Protein AF-0000000067241530 (afdb_homodimer)

Organism: Chlamydomonas reinhardtii (NCBI:txid3055)

Radius of gyration: 41.98 Å; Cα contacts (8 Å, |Δi|>4): 1497; chains: 2; bounding box: 168×109×134 Å

pLDDT: mean 71.39, std 29.96, range [14.21, 98.75]

Sequence (1250 aa):
MPCSRALPSFCCKQGKTLFQRSYKTLHGERAAIGRLWRCRLPACNALRKEDAQSPARTTSVATCQPAPSDGAPAAPPPLPSNDYLQSLEPAAASPASTAARDAQDVGRLVGVCVAVGGLALATELNKEWIGSHQELAMTAVFVAGYAGIIVEEGLGLSKAAVALILAAGLWSIRATAAGLEALDLEMASALGEVSAVIFFLLGAMTVVEVVDSHQGFKVITQSLRPASRTQLLLAVVGVTFVMSSVLDNLTTTIVMVALLNKLCPEPDTRRFLGAAVVVAANAGGAWTPIGDVTTTMLWIHGQISTAATMRDLVLPSALSVAVPVAAWALTAPEITSKEPLLLSSSPSSAPAASSSGQNAEAAAAGPGQGSSGSGSGSGSVPESGSGSGSGSGSGQEAAPPRSNLVLSVGLGSLLMVPVLRAWAGLPPHMGMLACLGFLWLVTDAIHFGEGDRRHLTVSQALKRVDSEAILFFTGVLLAVAALDKAGLLRELAAALSAALPRPELVAGVIGFASAVVDNVPLVAATMGMYDMATYPMDSDLWQLIAYCAGTGGSLLVIGSAAGVTLMGMDRSVSFGWYARRVTPWATAGYLAGLAAYVAQQQVMTAAAAAAGTTTAAEAAAVLVSMPCSRALPSFCCKQGKTLFQRSYKTLHGERAAIGRLWRCRLPACNALRKEDAQSPARTTSVATCQPAPSDGAPAAPPPLPSNDYLQSLEPAAASPASTAARDAQDVGRLVGVCVAVGGLALATELNKEWIGSHQELAMTAVFVAGYAGIIVEEGLGLSKAAVALILAAGLWSIRATAAGLEALDLEMASALGEVSAVIFFLLGAMTVVEVVDSHQGFKVITQSLRPASRTQLLLAVVGVTFVMSSVLDNLTTTIVMVALLNKLCPEPDTRRFLGAAVVVAANAGGAWTPIGDVTTTMLWIHGQISTAATMRDLVLPSALSVAVPVAAWALTAPEITSKEPLLLSSSPSSAPAASSSGQNAEAAAAGPGQGSSGSGSGSGSVPESGSGSGSGSGSGQEAAPPRSNLVLSVGLGSLLMVPVLRAWAGLPPHMGMLACLGFLWLVTDAIHFGEGDRRHLTVSQALKRVDSEAILFFTGVLLAVAALDKAGLLRELAAALSAALPRPELVAGVIGFASAVVDNVPLVAATMGMYDMATYPMDSDLWQLIAYCAGTGGSLLVIGSAAGVTLMGMDRSVSFGWYARRVTPWATAGYLAGLAAYVAQQQVMTAAAAAAGTTTAAEAAAVLVS

Foldseek 3Di:
DDDDDDDDDPDDDDDDDDDDDDDDDDDDDDDDDDDDDDDDDDDDDDDDDDDDDDDPPPPDPPPPPPDPPPPVPDDPPPPQDVVVVVVPPPDPDDPVVVVVVVVVVVVVVVVVCCVVVVVVVVCVVCLVVLLVPVLVQLVVLVVVLVVCLLCCVVVVDQLLVSLQVSLVVLLVSVCSNVPDVVSVVLLVVLLVLLVLLLLLQLLLLLLLLLLVLLVLCVVVLVVDDDFALLSNLCSLLVSLLQVLCLHELQSSLVSSLVSLVQWAVDQVSSLVSSLLSNLSNLLSLLQACNSYSLSVSCVLVQQAAGPLSNVLQVVLSVLLSVQLSVVCCPDPCSRVPPPGGDTPDPPPPPPPPPPPPPPPDDDDDDDDDDDDDDDDDDDDPPPPPPPPPPPPPPPPVPSDPVSNVSSCLSSVLSVCLSVCCVPVVDRSSVSSVVSSVVSQVVVCVVCPPVPPVPCSHSVVSSVVRPVSVSSSSSSLSSSLSSCLVVVNLLVVLVVLCVVPVDLLVVLQVLLLVLLSDPLSSSSSSVPSNDDCVVNPHSRPNSSSNSNSNSSSNSLWLNSYSSSVVSCVSRVVDDRVVCNPSPNVSSVVSSVSSSVVSVVVVVVVVVVCVVVVPQPPVNVVVVVVD/DCCPDDDDDDDDDDDDDDDDDDDDDDDDDDDDDDDDDDDDDDDDDDPDDDDDDDDDPPPDPPPPPDDPPPPPPPDPPPDPDPVVVVVPPPDPPDPVVVVVVVVVVVVVVVVVCCVVVVVVVVCVVCLVVLLVPVLVQLVVLVVVLVVCLLCCVVVVDQLLVSLQVSLVVLLVSVCSNVHDVVSVVLLVVLLVLLVLLLLLQLLLLLLLLLLVLLVLCVVVLVVDDDFALLSNLVSLLVSLLQVLCLHELQSSLVSSLVSLVQWAVDQVSSLVSSLLSNLSNLLSLLQACNSYSLSVSCVLVQQAAGPLSNVLQVVLSVLLSVQLSVVCCPPPCSRVPPPGGDTPDPPPPPPPPPPPPPPPPPDCPDDDDDDDDDDDDDDDPPPPPPPPPPPPPPPPVPSDPVSNVSSCLSSVLSVCLSVCCVPVVDRSSVSSVVSSVVSQVVVCVVCPPVPPPPCSHSVVSSVVRPVSVSSSSSSLSSSLSSCLVVVVLLVVLVVLCVVPVDLLVVLQVLLLVLLSDPLSSSSSSVPSNDDCVVNPHSRPNSSSNSNSNSSSNSLFLNSYSSSVVSCVSRVVDDRVVCNVSPNVSSVVSSVSSSVVSVVVVVVVVVVCVVVVPQPPVNVVVVVVD

Secondary structure (DSSP, 8-state):
---------------------------------------------------------------------------------HHHHHHTS-S---HHHHHHHHHHHHHHHHHHHHHHHHHHHHHHHTHHHHHHTHHHHHHHHHHHHHHHHHTHHHHT--HHHHHHHHHHHHHHHHHHHH-HHHHHHHHHHHHHHHHHHHHHHHHHHHHHHHHHHTTTTHHHHHT---SSHHHHHHHHHHHHHHHHTTS-HHHHHHHHHHHHHHH---HHHHHHHHHHHHHHHHHHHTTSSSSSHHHHHHHHTTS--HHHHHHHHHHHHHHHHHHHHHHHHHH-HHHH--S------S------------------------------------------------------HHHHHHHHHHHHHHHHHHHHHHHH---HHHHHHHHHHHHHHHHHHHTTT-STTGGGSHHHHHTTS-HHHHHHHHHHHHHHHHHHHTTHHHHHHHHHHHH--SHHHHHHHHHHHTTTS-HHHHHHHHHHHS-TTTS-TT-HHHHHHHHHHHHHTTSSGGGSHHHHHHHHH-TT--HHHHHHHTHHHHHHHHHHHHHHHHHHHHHHHHHHHHTT---HHHHHHHHH-/---------------------------------------------------------------------------------HHHHHHTS-S---HHHHHHHHHHHHHHHHHHHHHHHHHHHHHHHTHHHHHHTHHHHHHHHHHHHHHHHHTHHHHT--HHHHHHHHHHHHHHHHHHHH-HHHHHHHHHHHHHHHHHHHHHHHHHHHHHHHHHHTTTTHHHHHT---SSHHHHHHHHHHHHHHHHTTS-HHHHHHHHHHHHHHH---HHHHHHHHHHHHHHHHHHHHTSSSSSHHHHHHHHTTS--HHHHHHHHHHHHHHHHHHHHHHHHHH-HHHH--S------S------------------------------------------------------HHHHHHHHHHHHHHHHHHHHHHHH---HHHHHHHHHHHHHHHHHHHTTT-STTGGGSHHHHHTTS-HHHHHHHHHHHHHHHHHHHTTHHHHHHHHHHHH--SHHHHHHHHHHHTTTS-HHHHHHHHHHHS-TTTS-TT-HHHHHHHHHHHHHTTSSGGGSHHHHHHHHH-TT--HHHHHHHTHHHHHHHHHHHHHHHHHHHHHHHHHHHHTT---HHHHHHHHH-

Structure (mmCIF, N/CA/C/O backbone):
data_AF-0000000067241530-model_v1
#
loop_
_entity.id
_entity.type
_entity.pdbx_description
1 polymer 'Citrate transporter-like domain-containing protein'
#
loop_
_atom_site.group_PDB
_atom_site.id
_atom_site.type_symbol
_atom_site.label_atom_id
_atom_site.label_alt_id
_atom_site.label_comp_id
_atom_site.label_asym_id
_atom_site.label_entity_id
_atom_site.label_seq_id
_atom_site.pdbx_PDB_ins_code
_atom_site.Cartn_x
_atom_site.Cartn_y
_atom_site.Cartn_z
_atom_site.occupancy
_atom_site.B_iso_or_equiv
_atom_site.auth_seq_id
_atom_site.auth_comp_id
_atom_site.auth_asym_id
_atom_site.auth_atom_id
_atom_site.pdbx_PDB_model_num
ATOM 1 N N . MET A 1 1 ? -70.25 17.781 -0.449 1 16.45 1 MET A N 1
ATOM 2 C CA . MET A 1 1 ? -71.188 17.203 -1.443 1 16.45 1 MET A CA 1
ATOM 3 C C . MET A 1 1 ? -70.375 16.75 -2.682 1 16.45 1 MET A C 1
ATOM 5 O O . MET A 1 1 ? -69.25 17.125 -2.871 1 16.45 1 MET A O 1
ATOM 9 N N . PRO A 1 2 ? -71.062 16.641 -3.922 1 17.14 2 PRO A N 1
ATOM 10 C CA . PRO A 1 2 ? -71.25 15.578 -4.914 1 17.14 2 PRO A CA 1
ATOM 11 C C . PRO A 1 2 ? -70.125 15.531 -5.934 1 17.14 2 PRO A C 1
ATOM 13 O O . PRO A 1 2 ? -69.562 14.461 -6.227 1 17.14 2 PRO A O 1
ATOM 16 N N . CYS A 1 3 ? -70.062 16.469 -6.867 1 18.09 3 CYS A N 1
ATOM 17 C CA . CYS A 1 3 ? -70.312 16.203 -8.273 1 18.09 3 CYS A CA 1
ATOM 18 C C . CYS A 1 3 ? -69.125 15.602 -8.977 1 18.09 3 CYS A C 1
ATOM 20 O O . CYS A 1 3 ? -68 16.016 -8.742 1 18.09 3 CYS A O 1
ATOM 22 N N . SER A 1 4 ? -69.375 14.5 -9.727 1 18.06 4 SER A N 1
ATOM 23 C CA . SER A 1 4 ? -69 13.344 -10.555 1 18.06 4 SER A CA 1
ATOM 24 C C . SER A 1 4 ? -68.375 13.766 -11.867 1 18.06 4 SER A C 1
ATOM 26 O O . SER A 1 4 ? -69.062 14.07 -12.836 1 18.06 4 SER A O 1
ATOM 28 N N . ARG A 1 5 ? -67.5 14.664 -11.797 1 17.17 5 ARG A N 1
ATOM 29 C CA . ARG A 1 5 ? -67.25 15.258 -13.102 1 17.17 5 ARG A CA 1
ATOM 30 C C . ARG A 1 5 ? -67.125 14.18 -14.172 1 17.17 5 ARG A C 1
ATOM 32 O O . ARG A 1 5 ? -66.875 13.016 -13.867 1 17.17 5 ARG A O 1
ATOM 39 N N . ALA A 1 6 ? -66.938 14.562 -15.328 1 16.61 6 ALA A N 1
ATOM 40 C CA . ALA A 1 6 ? -67.25 14.383 -16.734 1 16.61 6 ALA A CA 1
ATOM 41 C C . ALA A 1 6 ? -66.562 13.18 -17.312 1 16.61 6 ALA A C 1
ATOM 43 O O . ALA A 1 6 ? -65.5 12.766 -16.797 1 16.61 6 ALA A O 1
ATOM 44 N N . LEU A 1 7 ? -66.812 12.758 -18.625 1 16.59 7 LEU A N 1
ATOM 45 C CA . LEU A 1 7 ? -67.312 11.648 -19.422 1 16.59 7 LEU A CA 1
ATOM 46 C C . LEU A 1 7 ? -66.188 10.82 -20 1 16.59 7 LEU A C 1
ATOM 48 O O . LEU A 1 7 ? -66.188 9.594 -19.875 1 16.59 7 LEU A O 1
ATOM 52 N N . PRO A 1 8 ? -65.375 11.219 -21.141 1 17.52 8 PRO A N 1
ATOM 53 C CA . PRO A 1 8 ? -65.75 10.648 -22.438 1 17.52 8 PRO A CA 1
ATOM 54 C C . PRO A 1 8 ? -64.938 9.367 -22.75 1 17.52 8 PRO A C 1
ATOM 56 O O . PRO A 1 8 ? -63.844 9.156 -22.219 1 17.52 8 PRO A O 1
ATOM 59 N N . SER A 1 9 ? -65.625 8.203 -23.203 1 16.98 9 SER A N 1
ATOM 60 C CA . SER A 1 9 ? -65.625 6.812 -23.641 1 16.98 9 SER A CA 1
ATOM 61 C C . SER A 1 9 ? -64.875 6.613 -24.938 1 16.98 9 SER A C 1
ATOM 63 O O . SER A 1 9 ? -65.438 6.758 -26.016 1 16.98 9 SER A O 1
ATOM 65 N N . PHE A 1 10 ? -63.719 7.168 -25.109 1 16.59 10 PHE A N 1
ATOM 66 C CA . PHE A 1 10 ? -63.25 7.027 -26.484 1 16.59 10 PHE A CA 1
ATOM 67 C C . PHE A 1 10 ? -63.312 5.574 -26.938 1 16.59 10 PHE A C 1
ATOM 69 O O . PHE A 1 10 ? -62.781 4.688 -26.281 1 16.59 10 PHE A O 1
ATOM 76 N N . CYS A 1 11 ? -64.25 4.918 -27.766 1 15.41 11 CYS A N 1
ATOM 77 C CA . CYS A 1 11 ? -64.938 3.848 -28.5 1 15.41 11 CYS A CA 1
ATOM 78 C C . CYS A 1 11 ? -63.938 3.064 -29.359 1 15.41 11 CYS A C 1
ATOM 80 O O . CYS A 1 11 ? -63.906 1.835 -29.297 1 15.41 11 CYS A O 1
ATOM 82 N N . CYS A 1 12 ? -63.875 3.352 -30.625 1 15.17 12 CYS A N 1
ATOM 83 C CA . CYS A 1 12 ? -64.25 2.336 -31.609 1 15.17 12 CYS A CA 1
ATOM 84 C C . CYS A 1 12 ? -63.281 1.152 -31.547 1 15.17 12 CYS A C 1
ATOM 86 O O . CYS A 1 12 ? -62.188 1.263 -30.969 1 15.17 12 CYS A O 1
ATOM 88 N N . LYS A 1 13 ? -63.438 -0.041 -32.469 1 14.82 13 LYS A N 1
ATOM 89 C CA . LYS A 1 13 ? -63.875 -1.197 -33.25 1 14.82 13 LYS A CA 1
ATOM 90 C C . LYS A 1 13 ? -62.688 -1.856 -33.969 1 14.82 13 LYS A C 1
ATOM 92 O O . LYS A 1 13 ? -62.469 -3.064 -33.844 1 14.82 13 LYS A O 1
ATOM 97 N N . GLN A 1 14 ? -62.594 -1.736 -35.438 1 14.38 14 GLN A N 1
ATOM 98 C CA . GLN A 1 14 ? -62.75 -2.742 -36.5 1 14.38 14 GLN A CA 1
ATOM 99 C C . GLN A 1 14 ? -61.406 -3.359 -36.875 1 14.38 14 GLN A C 1
ATOM 101 O O . GLN A 1 14 ? -61.344 -4.535 -37.25 1 14.38 14 GLN A O 1
ATOM 106 N N . GLY A 1 15 ? -60.375 -2.637 -37.125 1 14.29 15 GLY A N 1
ATOM 107 C CA . GLY A 1 15 ? -60 -2.895 -38.5 1 14.29 15 GLY A CA 1
ATOM 108 C C . GLY A 1 15 ? -59.719 -4.359 -38.781 1 14.29 15 GLY A C 1
ATOM 109 O O . GLY A 1 15 ? -59.562 -5.156 -37.844 1 14.29 15 GLY A O 1
ATOM 110 N N . LYS A 1 16 ? -59.062 -4.551 -39.969 1 15.42 16 LYS A N 1
ATOM 111 C CA . LYS A 1 16 ? -58.938 -5.156 -41.281 1 15.42 16 LYS A CA 1
ATOM 112 C C . LYS A 1 16 ? -58.312 -6.535 -41.219 1 15.42 16 LYS A C 1
ATOM 114 O O . LYS A 1 16 ? -57.5 -6.797 -40.312 1 15.42 16 LYS A O 1
ATOM 119 N N . THR A 1 17 ? -58.656 -7.453 -42.219 1 14.93 17 THR A N 1
ATOM 120 C CA . THR A 1 17 ? -58.812 -8.773 -42.812 1 14.93 17 THR A CA 1
ATOM 121 C C . THR A 1 17 ? -57.469 -9.469 -42.969 1 14.93 17 THR A C 1
ATOM 123 O O . THR A 1 17 ? -57.281 -10.594 -42.5 1 14.93 17 THR A O 1
ATOM 126 N N . LEU A 1 18 ? -56.938 -9.547 -44.312 1 14.52 18 LEU A N 1
ATOM 127 C CA . LEU A 1 18 ? -57.031 -10.625 -45.281 1 14.52 18 LEU A CA 1
ATOM 128 C C . LEU A 1 18 ? -55.75 -11.438 -45.312 1 14.52 18 LEU A C 1
ATOM 130 O O . LEU A 1 18 ? -55.781 -12.664 -45.438 1 14.52 18 LEU A O 1
ATOM 134 N N . PHE A 1 19 ? -54.562 -10.773 -45.688 1 15.3 19 PHE A N 1
ATOM 135 C CA . PHE A 1 19 ? -53.969 -11.438 -46.844 1 15.3 19 PHE A CA 1
ATOM 136 C C . PHE A 1 19 ? -53.688 -12.906 -46.531 1 15.3 19 PHE A C 1
ATOM 138 O O . PHE A 1 19 ? -53.281 -13.242 -45.406 1 15.3 19 PHE A O 1
ATOM 145 N N . GLN A 1 20 ? -53.938 -13.859 -47.5 1 14.7 20 GLN A N 1
ATOM 146 C CA . GLN A 1 20 ? -54.125 -15.109 -48.25 1 14.7 20 GLN A CA 1
ATOM 147 C C . GLN A 1 20 ? -52.906 -16 -48.156 1 14.7 20 GLN A C 1
ATOM 149 O O . GLN A 1 20 ? -51.812 -15.531 -47.812 1 14.7 20 GLN A O 1
ATOM 154 N N . ARG A 1 21 ? -52.812 -17.062 -49.125 1 15.27 21 ARG A N 1
ATOM 155 C CA . ARG A 1 21 ? -52.781 -18.516 -49.312 1 15.27 21 ARG A CA 1
ATOM 156 C C . ARG A 1 21 ? -51.344 -19.031 -49.406 1 15.27 21 ARG A C 1
ATOM 158 O O . ARG A 1 21 ? -50.969 -19.969 -48.719 1 15.27 21 ARG A O 1
ATOM 165 N N . SER A 1 22 ? -50.688 -18.781 -50.625 1 14.79 22 SER A N 1
ATOM 166 C CA . SER A 1 22 ? -50.5 -19.812 -51.656 1 14.79 22 SER A CA 1
ATOM 167 C C . SER A 1 22 ? -49.344 -20.734 -51.312 1 14.79 22 SER A C 1
ATOM 169 O O . SER A 1 22 ? -48.406 -20.344 -50.594 1 14.79 22 SER A O 1
ATOM 171 N N . TYR A 1 23 ? -49.25 -22.047 -52.031 1 14.21 23 TYR A N 1
ATOM 172 C CA . TYR A 1 23 ? -48.938 -23.469 -52.125 1 14.21 23 TYR A CA 1
ATOM 173 C C . TYR A 1 23 ? -47.469 -23.688 -52.438 1 14.21 23 TYR A C 1
ATOM 175 O O . TYR A 1 23 ? -46.875 -24.703 -52.062 1 14.21 23 TYR A O 1
ATOM 183 N N . LYS A 1 24 ? -46.781 -22.875 -53.344 1 15.47 24 LYS A N 1
ATOM 184 C CA . LYS A 1 24 ? -46.312 -23.641 -54.469 1 15.47 24 LYS A CA 1
ATOM 185 C C . LYS A 1 24 ? -45.406 -24.797 -54.031 1 15.47 24 LYS A C 1
ATOM 187 O O . LYS A 1 24 ? -44.594 -24.641 -53.125 1 15.47 24 LYS A O 1
ATOM 192 N N . THR A 1 25 ? -45.312 -26.125 -54.781 1 14.66 25 THR A N 1
ATOM 193 C CA . THR A 1 25 ? -45.125 -27.562 -54.938 1 14.66 25 THR A CA 1
ATOM 194 C C . THR A 1 25 ? -43.625 -27.875 -55.031 1 14.66 25 THR A C 1
ATOM 196 O O . THR A 1 25 ? -43.125 -28.797 -54.406 1 14.66 25 THR A O 1
ATOM 199 N N . LEU A 1 26 ? -42.906 -27.562 -56.219 1 15.32 26 LEU A N 1
ATOM 200 C CA . LEU A 1 26 ? -42.531 -28.719 -57.062 1 15.32 26 LEU A CA 1
ATOM 201 C C . LEU A 1 26 ? -41.438 -29.531 -56.406 1 15.32 26 LEU A C 1
ATOM 203 O O . LEU A 1 26 ? -40.719 -29.031 -55.531 1 15.32 26 LEU A O 1
ATOM 207 N N . HIS A 1 27 ? -40.75 -30.641 -57.281 1 15.31 27 HIS A N 1
ATOM 208 C CA . HIS A 1 27 ? -40.375 -32 -57.594 1 15.31 27 HIS A CA 1
ATOM 209 C C . HIS A 1 27 ? -38.906 -32.281 -57.312 1 15.31 27 HIS A C 1
ATOM 211 O O . HIS A 1 27 ? -38.562 -33.188 -56.562 1 15.31 27 HIS A O 1
ATOM 217 N N . GLY A 1 28 ? -38 -32.5 -58.469 1 14.88 28 GLY A N 1
ATOM 218 C CA . GLY A 1 28 ? -37.469 -33.812 -58.938 1 14.88 28 GLY A CA 1
ATOM 219 C C . GLY A 1 28 ? -36.188 -34.188 -58.25 1 14.88 28 GLY A C 1
ATOM 220 O O . GLY A 1 28 ? -36.188 -34.969 -57.281 1 14.88 28 GLY A O 1
ATOM 221 N N . GLU A 1 29 ? -34.938 -34.344 -59.156 1 16.02 29 GLU A N 1
ATOM 222 C CA . GLU A 1 29 ? -34.188 -35.438 -59.75 1 16.02 29 GLU A CA 1
ATOM 223 C C . GLU A 1 29 ? -32.906 -35.719 -58.969 1 16.02 29 GLU A C 1
ATOM 225 O O . GLU A 1 29 ? -32.438 -34.875 -58.219 1 16.02 29 GLU A O 1
ATOM 230 N N . ARG A 1 30 ? -32.062 -36.906 -59.5 1 15.97 30 ARG A N 1
ATOM 231 C CA . ARG A 1 30 ? -31.297 -38.125 -59.281 1 15.97 30 ARG A CA 1
ATOM 232 C C . ARG A 1 30 ? -29.844 -37.844 -58.969 1 15.97 30 ARG A C 1
ATOM 234 O O . ARG A 1 30 ? -29.297 -38.312 -57.969 1 15.97 30 ARG A O 1
ATOM 241 N N . ALA A 1 31 ? -28.906 -37.594 -60.094 1 15.23 31 ALA A N 1
ATOM 242 C CA . ALA A 1 31 ? -28 -38.594 -60.656 1 15.23 31 ALA A CA 1
ATOM 243 C C . ALA A 1 31 ? -26.672 -38.625 -59.906 1 15.23 31 ALA A C 1
ATOM 245 O O . ALA A 1 31 ? -26.391 -37.75 -59.094 1 15.23 31 ALA A O 1
ATOM 246 N N . ALA A 1 32 ? -25.453 -38.938 -60.781 1 14.41 32 ALA A N 1
ATOM 247 C CA . ALA A 1 32 ? -24.469 -39.938 -61.125 1 14.41 32 ALA A CA 1
ATOM 248 C C . ALA A 1 32 ? -23.078 -39.562 -60.625 1 14.41 32 ALA A C 1
ATOM 250 O O . ALA A 1 32 ? -22.172 -40.406 -60.562 1 14.41 32 ALA A O 1
ATOM 2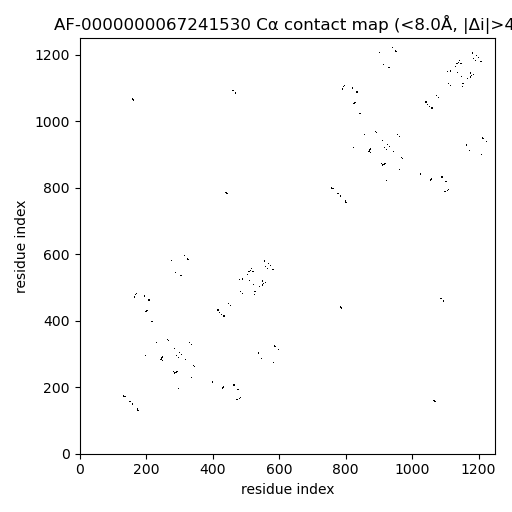51 N N . ILE A 1 33 ? -22.656 -38.375 -60.219 1 15.43 33 ILE A N 1
ATOM 252 C CA . ILE A 1 33 ? -21.375 -38.188 -60.875 1 15.43 33 ILE A CA 1
ATOM 253 C C . ILE A 1 33 ? -20.359 -39.188 -60.312 1 15.43 33 ILE A C 1
ATOM 255 O O . ILE A 1 33 ? -20.109 -39.219 -59.125 1 15.43 33 ILE A O 1
ATOM 259 N N . GLY A 1 34 ? -19.766 -40.156 -61.219 1 15.05 34 GLY A N 1
ATOM 260 C CA . GLY A 1 34 ? -18.984 -41.375 -61.469 1 15.05 34 GLY A CA 1
ATOM 261 C C . GLY A 1 34 ? -17.609 -41.312 -60.844 1 15.05 34 GLY A C 1
ATOM 262 O O . GLY A 1 34 ? -17.25 -42.219 -60.062 1 15.05 34 GLY A O 1
ATOM 263 N N . ARG A 1 35 ? -16.438 -41.188 -61.781 1 14.96 35 ARG A N 1
ATOM 264 C CA . ARG A 1 35 ? -15.477 -42.125 -62.312 1 14.96 35 ARG A CA 1
ATOM 265 C C . ARG A 1 35 ? -14.203 -42.156 -61.469 1 14.96 35 ARG A C 1
ATOM 267 O O . ARG A 1 35 ? -13.977 -41.281 -60.656 1 14.96 35 ARG A O 1
ATOM 274 N N . LEU A 1 36 ? -12.852 -42.438 -62.281 1 14.59 36 LEU A N 1
ATOM 275 C CA . LEU A 1 36 ? -11.875 -43.469 -62.594 1 14.59 36 LEU A CA 1
ATOM 276 C C . LEU A 1 36 ? -10.531 -43.188 -61.969 1 14.59 36 LEU A C 1
ATOM 278 O O . LEU A 1 36 ? -9.938 -44.031 -61.312 1 14.59 36 LEU A O 1
ATOM 282 N N . TRP A 1 37 ? -9.461 -42.219 -62.531 1 14.73 37 TRP A N 1
ATOM 283 C CA . TRP A 1 37 ? -8.312 -42.812 -63.219 1 14.73 37 TRP A CA 1
ATOM 284 C C . TRP A 1 37 ? -7.199 -43.156 -62.219 1 14.73 37 TRP A C 1
ATOM 286 O O . TRP A 1 37 ? -7.125 -42.562 -61.156 1 14.73 37 TRP A O 1
ATOM 296 N N . ARG A 1 38 ? -5.871 -43.938 -62.719 1 14.91 38 ARG A N 1
ATOM 297 C CA . ARG A 1 38 ? -4.91 -45.031 -62.719 1 14.91 38 ARG A CA 1
ATOM 298 C C . ARG A 1 38 ? -3.545 -44.562 -62.25 1 14.91 38 ARG A C 1
ATOM 300 O O . ARG A 1 38 ? -2.729 -45.375 -61.781 1 14.91 38 ARG A O 1
ATOM 307 N N . CYS A 1 39 ? -2.967 -43.312 -62.25 1 14.59 39 CYS A N 1
ATOM 308 C CA . CYS A 1 39 ? -1.658 -43.344 -62.906 1 14.59 39 CYS A CA 1
ATOM 309 C C . CYS A 1 39 ? -0.667 -44.156 -62.062 1 14.59 39 CYS A C 1
ATOM 311 O O . CYS A 1 39 ? -0.781 -44.219 -60.844 1 14.59 39 CYS A O 1
ATOM 313 N N . ARG A 1 40 ? 0.639 -44.562 -62.781 1 14.93 40 ARG A N 1
ATOM 314 C CA . ARG A 1 40 ? 1.681 -45.531 -63.156 1 14.93 40 ARG A CA 1
ATOM 315 C C . ARG A 1 40 ? 2.846 -45.469 -62.156 1 14.93 40 ARG A C 1
ATOM 317 O O . ARG A 1 40 ? 3.066 -44.438 -61.5 1 14.93 40 ARG A O 1
ATOM 324 N N . LEU A 1 41 ? 3.869 -46.5 -62.312 1 14.91 41 LEU A N 1
ATOM 325 C CA . LEU A 1 41 ? 4.758 -47.531 -61.781 1 14.91 41 LEU A CA 1
ATOM 326 C C . LEU A 1 41 ? 6.191 -47.031 -61.719 1 14.91 41 LEU A C 1
ATOM 328 O O . LEU A 1 41 ? 6.934 -47.406 -60.812 1 14.91 41 LEU A O 1
ATOM 332 N N . PRO A 1 42 ? 6.93 -46.156 -62.594 1 15.3 42 PRO A N 1
ATOM 333 C CA . PRO A 1 42 ? 8.086 -46.844 -63.188 1 15.3 42 PRO A CA 1
ATOM 334 C C . PRO A 1 42 ? 9.219 -47.062 -62.188 1 15.3 42 PRO A C 1
ATOM 336 O O . PRO A 1 42 ? 9.258 -46.406 -61.125 1 15.3 42 PRO A O 1
ATOM 339 N N . ALA A 1 43 ? 10.57 -47.562 -62.75 1 15.53 43 ALA A N 1
ATOM 340 C CA . ALA A 1 43 ? 11.57 -48.625 -62.812 1 15.53 43 ALA A CA 1
ATOM 341 C C . ALA A 1 43 ? 12.852 -48.25 -62.094 1 15.53 43 ALA A C 1
ATOM 343 O O . ALA A 1 43 ? 13.328 -48.969 -61.219 1 15.53 43 ALA A O 1
ATOM 344 N N . CYS A 1 44 ? 14.141 -48.094 -62.844 1 14.69 44 CYS A N 1
ATOM 345 C CA . CYS A 1 44 ? 15.258 -49 -63.062 1 14.69 44 CYS A CA 1
ATOM 346 C C . CYS A 1 44 ? 16.469 -48.594 -62.219 1 14.69 44 CYS A C 1
ATOM 348 O O . CYS A 1 44 ? 17.047 -49.406 -61.5 1 14.69 44 CYS A O 1
ATOM 350 N N . ASN A 1 45 ? 17.547 -47.75 -62.781 1 14.96 45 ASN A N 1
ATOM 351 C CA . ASN A 1 45 ? 18.812 -48.281 -63.281 1 14.96 45 ASN A CA 1
ATOM 352 C C . ASN A 1 45 ? 19.906 -48.219 -62.219 1 14.96 45 ASN A C 1
ATOM 354 O O . ASN A 1 45 ? 19.781 -47.469 -61.25 1 14.96 45 ASN A O 1
ATOM 358 N N . ALA A 1 46 ? 21.406 -48.406 -62.594 1 15.94 46 ALA A N 1
ATOM 359 C CA . ALA A 1 46 ? 22.531 -49.344 -62.5 1 15.94 46 ALA A CA 1
ATOM 360 C C . ALA A 1 46 ? 23.641 -48.75 -61.594 1 15.94 46 ALA A C 1
ATOM 362 O O . ALA A 1 46 ? 24.109 -49.438 -60.688 1 15.94 46 ALA A O 1
ATOM 363 N N . LEU A 1 47 ? 24.688 -47.844 -62.094 1 15.59 47 LEU A N 1
ATOM 364 C CA . LEU A 1 47 ? 26.062 -48.281 -62.344 1 15.59 47 LEU A CA 1
ATOM 365 C C . LEU A 1 47 ? 26.938 -48.094 -61.125 1 15.59 47 LEU A C 1
ATOM 367 O O . LEU A 1 47 ? 26.625 -47.25 -60.281 1 15.59 47 LEU A O 1
ATOM 371 N N . ARG A 1 48 ? 28.5 -48.312 -61.125 1 14.86 48 ARG A N 1
ATOM 372 C CA . ARG A 1 48 ? 29.594 -49.188 -60.625 1 14.86 48 ARG A CA 1
ATOM 373 C C . ARG A 1 48 ? 30.547 -48.406 -59.75 1 14.86 48 ARG A C 1
ATOM 375 O O . ARG A 1 48 ? 30.969 -48.906 -58.688 1 14.86 48 ARG A O 1
ATOM 382 N N . LYS A 1 49 ? 31.203 -47.188 -60.188 1 15.55 49 LYS A N 1
ATOM 383 C CA . LYS A 1 49 ? 32.656 -47.312 -60.281 1 15.55 49 LYS A CA 1
ATOM 384 C C . LYS A 1 49 ? 33.312 -47.344 -58.906 1 15.55 49 LYS A C 1
ATOM 386 O O . LYS A 1 49 ? 32.719 -46.906 -57.906 1 15.55 49 LYS A O 1
ATOM 391 N N . GLU A 1 50 ? 34.625 -46.656 -58.75 1 15.94 50 GLU A N 1
ATOM 392 C CA . GLU A 1 50 ? 36 -47.062 -58.5 1 15.94 50 GLU A CA 1
ATOM 393 C C . GLU A 1 50 ? 36.438 -46.719 -57.062 1 15.94 50 GLU A C 1
ATOM 395 O O . GLU A 1 50 ? 35.906 -45.812 -56.469 1 15.94 50 GLU A O 1
ATOM 400 N N . ASP A 1 51 ? 37.656 -47.25 -56.469 1 15.5 51 ASP A N 1
ATOM 401 C CA . ASP A 1 51 ? 38.312 -47.906 -55.344 1 15.5 51 ASP A CA 1
ATOM 402 C C . ASP A 1 51 ? 39.125 -46.938 -54.5 1 15.5 51 ASP A C 1
ATOM 404 O O . ASP A 1 51 ? 39.312 -47.156 -53.312 1 15.5 51 ASP A O 1
ATOM 408 N N . ALA A 1 52 ? 39.812 -45.875 -55.062 1 16.48 52 ALA A N 1
ATOM 409 C CA . ALA A 1 52 ? 41.25 -45.844 -54.812 1 16.48 52 ALA A CA 1
ATOM 410 C C . ALA A 1 52 ? 41.531 -45.562 -53.344 1 16.48 52 ALA A C 1
ATOM 412 O O . ALA A 1 52 ? 40.688 -45 -52.625 1 16.48 52 ALA A O 1
ATOM 413 N N . GLN A 1 53 ? 42.938 -45.281 -52.875 1 17.17 53 GLN A N 1
ATOM 414 C CA . GLN A 1 53 ? 44.031 -45.719 -52.031 1 17.17 53 GLN A CA 1
ATOM 415 C C . GLN A 1 53 ? 44.188 -44.812 -50.812 1 17.17 53 GLN A C 1
ATOM 417 O O . GLN A 1 53 ? 43.938 -43.594 -50.906 1 17.17 53 GLN A O 1
ATOM 422 N N . SER A 1 54 ? 44.438 -45.312 -49.5 1 17.61 54 SER A N 1
ATOM 423 C CA . SER A 1 54 ? 44.25 -45.062 -48.062 1 17.61 54 SER A CA 1
ATOM 424 C C . SER A 1 54 ? 45.438 -44.281 -47.5 1 17.61 54 SER A C 1
ATOM 426 O O . SER A 1 54 ? 45.469 -44 -46.281 1 17.61 54 SER A O 1
ATOM 428 N N . PRO A 1 55 ? 46.312 -43.5 -48.281 1 19.53 55 PRO A N 1
ATOM 429 C CA . PRO A 1 55 ? 47.594 -43.594 -47.562 1 19.53 55 PRO A CA 1
ATOM 430 C C . PRO A 1 55 ? 47.562 -42.844 -46.219 1 19.53 55 PRO A C 1
ATOM 432 O O . PRO A 1 55 ? 46.781 -41.906 -46.062 1 19.53 55 PRO A O 1
ATOM 435 N N . ALA A 1 56 ? 48.219 -43.375 -45.094 1 18.97 56 ALA A N 1
ATOM 436 C CA . ALA A 1 56 ? 48.188 -43.281 -43.625 1 18.97 56 ALA A CA 1
ATOM 437 C C . ALA A 1 56 ? 49.062 -42.156 -43.156 1 18.97 56 ALA A C 1
ATOM 439 O O . ALA A 1 56 ? 49.281 -42 -41.938 1 18.97 56 ALA A O 1
ATOM 440 N N . ARG A 1 57 ? 49.25 -41 -43.938 1 18.38 57 ARG A N 1
ATOM 441 C CA . ARG A 1 57 ? 50.438 -40.281 -43.562 1 18.38 57 ARG A CA 1
ATOM 442 C C . ARG A 1 57 ? 50.375 -39.781 -42.125 1 18.38 57 ARG A C 1
ATOM 444 O O . ARG A 1 57 ? 49.312 -39.344 -41.656 1 18.38 57 ARG A O 1
ATOM 451 N N . THR A 1 58 ? 51.344 -40.156 -41.25 1 19.8 58 THR A N 1
ATOM 452 C CA . THR A 1 58 ? 51.719 -40.219 -39.844 1 19.8 58 THR A CA 1
ATOM 453 C C . THR A 1 58 ? 51.969 -38.844 -39.281 1 19.8 58 THR A C 1
ATOM 455 O O . THR A 1 58 ? 52.312 -38.688 -38.094 1 19.8 58 THR A O 1
ATOM 458 N N . THR A 1 59 ? 51.344 -37.75 -39.781 1 18.84 59 THR A N 1
ATOM 459 C CA . THR A 1 59 ? 52.031 -36.5 -39.562 1 18.84 59 THR A CA 1
ATOM 460 C C . THR A 1 59 ? 52.094 -36.156 -38.094 1 18.84 59 THR A C 1
ATOM 462 O O . THR A 1 59 ? 51.125 -36.344 -37.344 1 18.84 59 THR A O 1
ATOM 465 N N . SER A 1 60 ? 53.344 -36 -37.5 1 21.05 60 SER A N 1
ATOM 466 C CA . SER A 1 60 ? 54.031 -35.812 -36.219 1 21.05 60 SER A CA 1
ATOM 467 C C . SER A 1 60 ? 53.625 -34.5 -35.562 1 21.05 60 SER A C 1
ATOM 469 O O . SER A 1 60 ? 53.719 -33.438 -36.156 1 21.05 60 SER A O 1
ATOM 471 N N . VAL A 1 61 ? 52.531 -34.438 -34.812 1 19.64 61 VAL A N 1
ATOM 472 C CA . VAL A 1 61 ? 51.844 -33.281 -34.281 1 19.64 61 VAL A CA 1
ATOM 473 C C . VAL A 1 61 ? 52.719 -32.594 -33.219 1 19.64 61 VAL A C 1
ATOM 475 O O . VAL A 1 61 ? 53 -33.188 -32.188 1 19.64 61 VAL A O 1
ATOM 478 N N . ALA A 1 62 ? 53.75 -31.859 -33.719 1 20.69 62 ALA A N 1
ATOM 479 C CA . ALA A 1 62 ? 54.688 -31.141 -32.875 1 20.69 62 ALA A CA 1
ATOM 480 C C . ALA A 1 62 ? 53.969 -30.328 -31.797 1 20.69 62 ALA A C 1
ATOM 482 O O . ALA A 1 62 ? 52.969 -29.656 -32.094 1 20.69 62 ALA A O 1
ATOM 483 N N . THR A 1 63 ? 54.094 -30.688 -30.516 1 21.12 63 THR A N 1
ATOM 484 C CA . THR A 1 63 ? 53.5 -30.328 -29.234 1 21.12 63 THR A CA 1
ATOM 485 C C . THR A 1 63 ? 53.812 -28.859 -28.891 1 21.12 63 THR A C 1
ATOM 487 O O . THR A 1 63 ? 54.938 -28.516 -28.594 1 21.12 63 THR A O 1
ATOM 490 N N . CYS A 1 64 ? 53.531 -27.906 -29.812 1 20.53 64 CYS A N 1
ATOM 491 C CA . CYS A 1 64 ? 54.031 -26.547 -29.594 1 20.53 64 CYS A CA 1
ATOM 492 C C . CYS A 1 64 ? 53.531 -26.016 -28.25 1 20.53 64 CYS A C 1
ATOM 494 O O . CYS A 1 64 ? 52.344 -26.031 -27.953 1 20.53 64 CYS A O 1
ATOM 496 N N . GLN A 1 65 ? 54.438 -25.984 -27.25 1 23.48 65 GLN A N 1
ATOM 497 C CA . GLN A 1 65 ? 54.312 -25.625 -25.844 1 23.48 65 GLN A CA 1
ATOM 498 C C . GLN A 1 65 ? 53.875 -24.172 -25.703 1 23.48 65 GLN A C 1
ATOM 500 O O . GLN A 1 65 ? 54.562 -23.25 -26.141 1 23.48 65 GLN A O 1
ATOM 505 N N . PRO A 1 66 ? 52.625 -23.844 -25.969 1 22.86 66 PRO A N 1
ATOM 506 C CA . PRO A 1 66 ? 52.312 -22.406 -26.094 1 22.86 66 PRO A CA 1
ATOM 507 C C . PRO A 1 66 ? 52.719 -21.609 -24.859 1 22.86 66 PRO A C 1
ATOM 509 O O . PRO A 1 66 ? 52.812 -22.156 -23.766 1 22.86 66 PRO A O 1
ATOM 512 N N . ALA A 1 67 ? 53.469 -20.531 -25.031 1 24.75 67 ALA A N 1
ATOM 513 C CA . ALA A 1 67 ? 54.125 -19.531 -24.188 1 24.75 67 ALA A CA 1
ATOM 514 C C . ALA A 1 67 ? 53.156 -18.906 -23.203 1 24.75 67 ALA A C 1
ATOM 516 O O . ALA A 1 67 ? 52 -18.688 -23.531 1 24.75 67 ALA A O 1
ATOM 517 N N . PRO A 1 68 ? 53.438 -18.984 -21.844 1 25.3 68 PRO A N 1
ATOM 518 C CA . PRO A 1 68 ? 52.562 -18.703 -20.719 1 25.3 68 PRO A CA 1
ATOM 519 C C . PRO A 1 68 ? 52.062 -17.266 -20.688 1 25.3 68 PRO A C 1
ATOM 521 O O . PRO A 1 68 ? 52.875 -16.328 -20.672 1 25.3 68 PRO A O 1
ATOM 524 N N . SER A 1 69 ? 51.375 -16.828 -21.766 1 24.22 69 SER A N 1
ATOM 525 C CA . SER A 1 69 ? 51.125 -15.398 -21.844 1 24.22 69 SER A CA 1
ATOM 526 C C . SER A 1 69 ? 50.5 -14.867 -20.562 1 24.22 69 SER A C 1
ATOM 528 O O . SER A 1 69 ? 49.469 -15.367 -20.109 1 24.22 69 SER A O 1
ATOM 530 N N . ASP A 1 70 ? 51.281 -14.406 -19.656 1 26.03 70 ASP A N 1
ATOM 531 C CA . ASP A 1 70 ? 51.031 -13.883 -18.312 1 26.03 70 ASP A CA 1
ATOM 532 C C . ASP A 1 70 ? 50 -12.773 -18.328 1 26.03 70 ASP A C 1
ATOM 534 O O . ASP A 1 70 ? 49.875 -12.008 -17.359 1 26.03 70 ASP A O 1
ATOM 538 N N . GLY A 1 71 ? 49.219 -12.719 -19.391 1 25.34 71 GLY A N 1
ATOM 539 C CA . GLY A 1 71 ? 48.469 -11.477 -19.516 1 25.34 71 GLY A CA 1
ATOM 540 C C . GLY A 1 71 ? 47.562 -11.203 -18.328 1 25.34 71 GLY A C 1
ATOM 541 O O . GLY A 1 71 ? 46.625 -11.953 -18.062 1 25.34 71 GLY A O 1
ATOM 542 N N . ALA A 1 72 ? 48.156 -10.633 -17.234 1 27.77 72 ALA A N 1
ATOM 543 C CA . ALA A 1 72 ? 47.438 -10.266 -16.031 1 27.77 72 ALA A CA 1
ATOM 544 C C . ALA A 1 72 ? 46.156 -9.5 -16.375 1 27.77 72 ALA A C 1
ATOM 546 O O . ALA A 1 72 ? 46.219 -8.508 -17.109 1 27.77 72 ALA A O 1
ATOM 547 N N . PRO A 1 73 ? 45.125 -10.25 -16.5 1 23.72 73 PRO A N 1
ATOM 548 C CA . PRO A 1 73 ? 43.938 -9.484 -16.938 1 23.72 73 PRO A CA 1
ATOM 549 C C . PRO A 1 73 ? 43.75 -8.195 -16.156 1 23.72 73 PRO A C 1
ATOM 551 O O . PRO A 1 73 ? 44.062 -8.141 -14.953 1 23.72 73 PRO A O 1
ATOM 554 N N . ALA A 1 74 ? 44 -7 -16.781 1 28.7 74 ALA A N 1
ATOM 555 C CA . ALA A 1 74 ? 43.844 -5.652 -16.25 1 28.7 74 ALA A CA 1
ATOM 556 C C . ALA A 1 74 ? 42.562 -5.531 -15.438 1 28.7 74 ALA A C 1
ATOM 558 O O . ALA A 1 74 ? 41.531 -6.102 -15.812 1 28.7 74 ALA A O 1
ATOM 559 N N . ALA A 1 75 ? 42.75 -5.367 -14.133 1 27.17 75 ALA A N 1
ATOM 560 C CA . ALA A 1 75 ? 41.688 -5.227 -13.141 1 27.17 75 ALA A CA 1
ATOM 561 C C . ALA A 1 75 ? 40.531 -4.367 -13.672 1 27.17 75 ALA A C 1
ATOM 563 O O . ALA A 1 75 ? 40.781 -3.381 -14.375 1 27.17 75 ALA A O 1
ATOM 564 N N . PRO A 1 76 ? 39.406 -5.043 -14 1 27.25 76 PRO A N 1
ATOM 565 C CA . PRO A 1 76 ? 38.375 -4.184 -14.602 1 27.25 76 PRO A CA 1
ATOM 566 C C . PRO A 1 76 ? 38.281 -2.811 -13.938 1 27.25 76 PRO A C 1
ATOM 568 O O . PRO A 1 76 ? 38.625 -2.668 -12.758 1 27.25 76 PRO A O 1
ATOM 571 N N . PRO A 1 77 ? 38.594 -1.783 -14.734 1 28.12 77 PRO A N 1
ATOM 572 C CA . PRO A 1 77 ? 38.656 -0.448 -14.133 1 28.12 77 PRO A CA 1
ATOM 573 C C . PRO A 1 77 ? 37.562 -0.214 -13.086 1 28.12 77 PRO A C 1
ATOM 575 O O . PRO A 1 77 ? 36.5 -0.822 -13.148 1 28.12 77 PRO A O 1
ATOM 578 N N . PRO A 1 78 ? 38.031 0.01 -11.883 1 28.44 78 PRO A N 1
ATOM 579 C CA . PRO A 1 78 ? 37.062 0.232 -10.797 1 28.44 78 PRO A CA 1
ATOM 580 C C . PRO A 1 78 ? 35.844 1.045 -11.234 1 28.44 78 PRO A C 1
ATOM 582 O O . PRO A 1 78 ? 35.938 1.871 -12.141 1 28.44 78 PRO A O 1
ATOM 585 N N . LEU A 1 79 ? 34.75 0.405 -11.172 1 26.75 79 LEU A N 1
ATOM 586 C CA . LEU A 1 79 ? 33.531 1.091 -11.523 1 26.75 79 LEU A CA 1
ATOM 587 C C . LEU A 1 79 ? 33.5 2.5 -10.945 1 26.75 79 LEU A C 1
ATOM 589 O O . LEU A 1 79 ? 33.875 2.705 -9.789 1 26.75 79 LEU A O 1
ATOM 593 N N . PRO A 1 80 ? 33.625 3.504 -11.719 1 28.41 80 PRO A N 1
ATOM 594 C CA . PRO A 1 80 ? 33.781 4.871 -11.211 1 28.41 80 PRO A CA 1
ATOM 595 C C . PRO A 1 80 ? 32.844 5.164 -10.039 1 28.41 80 PRO A C 1
ATOM 597 O O . PRO A 1 80 ? 31.781 4.531 -9.914 1 28.41 80 PRO A O 1
ATOM 600 N N . SER A 1 81 ? 33.281 5.43 -8.945 1 28.25 81 SER A N 1
ATOM 601 C CA . SER A 1 81 ? 32.594 5.844 -7.738 1 28.25 81 SER A CA 1
ATOM 602 C C . SER A 1 81 ? 31.375 6.703 -8.078 1 28.25 81 SER A C 1
ATOM 604 O O . SER A 1 81 ? 31.328 7.328 -9.141 1 28.25 81 SER A O 1
ATOM 606 N N . ASN A 1 82 ? 30.297 6.453 -7.438 1 28.7 82 ASN A N 1
ATOM 607 C CA . ASN A 1 82 ? 29.078 7.195 -7.723 1 28.7 82 ASN A CA 1
ATOM 608 C C . ASN A 1 82 ? 29.344 8.688 -7.891 1 28.7 82 ASN A C 1
ATOM 610 O O . ASN A 1 82 ? 28.547 9.414 -8.461 1 28.7 82 ASN A O 1
ATOM 614 N N . ASP A 1 83 ? 30.344 9.297 -7.129 1 30.91 83 ASP A N 1
ATOM 615 C CA . ASP A 1 83 ? 30.828 10.648 -7.391 1 30.91 83 ASP A CA 1
ATOM 616 C C . ASP A 1 83 ? 31.375 10.766 -8.812 1 30.91 83 ASP A C 1
ATOM 618 O O . ASP A 1 83 ? 31.344 11.836 -9.414 1 30.91 83 ASP A O 1
ATOM 622 N N . TYR A 1 84 ? 32.094 9.727 -9.281 1 31.28 84 TYR A N 1
ATOM 623 C CA . TYR A 1 84 ? 32.625 9.648 -10.648 1 31.28 84 TYR A CA 1
ATOM 624 C C . TYR A 1 84 ? 31.484 9.539 -11.656 1 31.28 84 TYR A C 1
ATOM 626 O O . TYR A 1 84 ? 31.516 10.164 -12.711 1 31.28 84 TYR A O 1
ATOM 634 N N . LEU A 1 85 ? 30.5 8.719 -11.344 1 30.53 85 LEU A N 1
ATOM 635 C CA . LEU A 1 85 ? 29.391 8.672 -12.289 1 30.53 85 LEU A CA 1
ATOM 636 C C . LEU A 1 85 ? 28.625 9.992 -12.289 1 30.53 85 LEU A C 1
ATOM 638 O O . LEU A 1 85 ? 28.094 10.406 -13.32 1 30.53 85 LEU A O 1
ATOM 642 N N . GLN A 1 86 ? 28.422 10.562 -11.117 1 32.34 86 GLN A N 1
ATOM 643 C CA . GLN A 1 86 ? 27.906 11.93 -11.125 1 32.34 86 GLN A CA 1
ATOM 644 C C . GLN A 1 86 ? 28.875 12.883 -11.805 1 32.34 86 GLN A C 1
ATOM 646 O O . GLN A 1 86 ? 28.469 13.922 -12.336 1 32.34 86 GLN A O 1
ATOM 651 N N . SER A 1 87 ? 30.109 12.664 -11.602 1 33.28 87 SER A N 1
ATOM 652 C CA . SER A 1 87 ? 31.109 13.43 -12.336 1 33.28 87 SER A CA 1
ATOM 653 C C . SER A 1 87 ? 31.109 13.07 -13.82 1 33.28 87 SER A C 1
ATOM 655 O O . SER A 1 87 ? 31.766 13.727 -14.625 1 33.28 87 SER A O 1
ATOM 657 N N . LEU A 1 88 ? 30.875 11.781 -14.117 1 30.41 88 LEU A N 1
ATOM 658 C CA . LEU A 1 88 ? 30.781 11.461 -15.539 1 30.41 88 LEU A CA 1
ATOM 659 C C . LEU A 1 88 ? 29.531 12.094 -16.156 1 30.41 88 LEU A C 1
ATOM 661 O O . LEU A 1 88 ? 28.922 11.523 -17.062 1 30.41 88 LEU A O 1
ATOM 665 N N . GLU A 1 89 ? 28.844 12.945 -15.469 1 31.59 89 GLU A N 1
ATOM 666 C CA . GLU A 1 89 ? 27.875 13.719 -16.234 1 31.59 89 GLU A CA 1
ATOM 667 C C . GLU A 1 89 ? 28.438 14.141 -17.578 1 31.59 89 GLU A C 1
ATOM 669 O O . GLU A 1 89 ? 29.516 14.727 -17.656 1 31.59 89 GLU A O 1
ATOM 674 N N . PRO A 1 90 ? 28.094 13.273 -18.562 1 32.56 90 PRO A N 1
ATOM 675 C CA . PRO A 1 90 ? 28.781 13.703 -19.781 1 32.56 90 PRO A CA 1
ATOM 676 C C . PRO A 1 90 ? 29.047 15.203 -19.828 1 32.56 90 PRO A C 1
ATOM 678 O O . PRO A 1 90 ? 28.344 15.977 -19.156 1 32.56 90 PRO A O 1
ATOM 681 N N . ALA A 1 91 ? 30.188 15.594 -20.344 1 34.19 91 ALA A N 1
ATOM 682 C CA . ALA A 1 91 ? 30.516 16.938 -20.812 1 34.19 91 ALA A CA 1
ATOM 683 C C . ALA A 1 91 ? 29.266 17.703 -21.234 1 34.19 91 ALA A C 1
ATOM 685 O O . ALA A 1 91 ? 28.297 17.094 -21.703 1 34.19 91 ALA A O 1
ATOM 686 N N . ALA A 1 92 ? 29.203 18.922 -20.922 1 37.91 92 ALA A N 1
ATOM 687 C CA . ALA A 1 92 ? 28.266 19.953 -21.375 1 37.91 92 ALA A CA 1
ATOM 688 C C . ALA A 1 92 ? 27.766 19.641 -22.781 1 37.91 92 ALA A C 1
ATOM 690 O O . ALA A 1 92 ? 28.531 19.656 -23.75 1 37.91 92 ALA A O 1
ATOM 691 N N . ALA A 1 93 ? 26.891 18.672 -22.859 1 40.5 93 ALA A N 1
ATOM 692 C CA . ALA A 1 93 ? 26.312 18.594 -24.203 1 40.5 93 ALA A CA 1
ATOM 693 C C . ALA A 1 93 ? 26.219 19.969 -24.844 1 40.5 93 ALA A C 1
ATOM 695 O O . ALA A 1 93 ? 26 20.969 -24.156 1 40.5 93 ALA A O 1
ATOM 696 N N . SER A 1 94 ? 26.516 20.094 -25.922 1 44.44 94 SER A N 1
ATOM 697 C CA . SER A 1 94 ? 26.375 21.375 -26.609 1 44.44 94 SER A CA 1
ATOM 698 C C . SER A 1 94 ? 24.953 21.922 -26.453 1 44.44 94 SER A C 1
ATOM 700 O O . SER A 1 94 ? 24 21.156 -26.359 1 44.44 94 SER A O 1
ATOM 702 N N . PRO A 1 95 ? 24.797 23.141 -25.906 1 47.25 95 PRO A N 1
ATOM 703 C CA . PRO A 1 95 ? 23.484 23.781 -25.781 1 47.25 95 PRO A CA 1
ATOM 704 C C . PRO A 1 95 ? 22.5 23.312 -26.844 1 47.25 95 PRO A C 1
ATOM 706 O O . PRO A 1 95 ? 21.297 23.234 -26.594 1 47.25 95 PRO A O 1
ATOM 709 N N . ALA A 1 96 ? 23 22.875 -27.953 1 50.84 96 ALA A N 1
ATOM 710 C CA . ALA A 1 96 ? 22.109 22.453 -29.031 1 50.84 96 ALA A CA 1
ATOM 711 C C . ALA A 1 96 ? 21.516 21.078 -28.734 1 50.84 96 ALA A C 1
ATOM 713 O O . ALA A 1 96 ? 20.344 20.828 -29.016 1 50.84 96 ALA A O 1
ATOM 714 N N . SER A 1 97 ? 22.281 20.203 -28 1 58.53 97 SER A N 1
ATOM 715 C CA . SER A 1 97 ? 21.828 18.844 -27.719 1 58.53 97 SER A CA 1
ATOM 716 C C . SER A 1 97 ? 20.828 18.812 -26.578 1 58.53 97 SER A C 1
ATOM 718 O O . SER A 1 97 ? 19.859 18.047 -26.625 1 58.53 97 SER A O 1
ATOM 720 N N . THR A 1 98 ? 20.969 19.719 -25.719 1 62.44 98 THR A N 1
ATOM 721 C CA . THR A 1 98 ? 20.016 19.797 -24.625 1 62.44 98 THR A CA 1
ATOM 722 C C . THR A 1 98 ? 18.688 20.359 -25.094 1 62.44 98 THR A C 1
ATOM 724 O O . THR A 1 98 ? 17.625 19.906 -24.672 1 62.44 98 THR A O 1
ATOM 727 N N . ALA A 1 99 ? 18.812 21.328 -26.078 1 62.59 99 ALA A N 1
ATOM 728 C CA . ALA A 1 99 ? 17.594 21.922 -26.609 1 62.59 99 ALA A CA 1
ATOM 729 C C . ALA A 1 99 ? 16.797 20.906 -27.422 1 62.59 99 ALA A C 1
ATOM 731 O O . ALA A 1 99 ? 15.562 20.859 -27.359 1 62.59 99 ALA A O 1
ATOM 732 N N . ALA A 1 100 ? 17.469 20.109 -28.203 1 65.19 100 ALA A N 1
ATOM 733 C CA . ALA A 1 100 ? 16.797 19.078 -29 1 65.19 100 ALA A CA 1
ATOM 734 C C . ALA A 1 100 ? 16.141 18.031 -28.109 1 65.19 100 ALA A C 1
ATOM 736 O O . ALA A 1 100 ? 15.016 17.594 -28.375 1 65.19 100 ALA A O 1
ATOM 737 N N . ARG A 1 101 ? 16.828 17.719 -27.078 1 72.12 101 ARG A N 1
ATOM 738 C CA . ARG A 1 101 ? 16.266 16.766 -26.125 1 72.12 101 ARG A CA 1
ATOM 739 C C . ARG A 1 101 ? 15.047 17.344 -25.422 1 72.12 101 ARG A C 1
ATOM 741 O O . ARG A 1 101 ? 14.047 16.641 -25.219 1 72.12 101 ARG A O 1
ATOM 748 N N . ASP A 1 102 ? 15.188 18.594 -25.141 1 72.5 102 ASP A N 1
ATOM 749 C CA . ASP A 1 102 ? 14.062 19.266 -24.484 1 72.5 102 ASP A CA 1
ATOM 750 C C . ASP A 1 102 ? 12.852 19.328 -25.422 1 72.5 102 ASP A C 1
ATOM 752 O O . ASP A 1 102 ? 11.719 19.141 -25 1 72.5 102 ASP A O 1
ATOM 756 N N . ALA A 1 103 ? 13.164 19.578 -26.656 1 71.69 103 ALA A N 1
ATOM 757 C CA . ALA A 1 103 ? 12.094 19.641 -27.641 1 71.69 103 ALA A CA 1
ATOM 758 C C . ALA A 1 103 ? 11.445 18.266 -27.812 1 71.69 103 ALA A C 1
ATOM 760 O O . ALA A 1 103 ? 10.227 18.156 -27.953 1 71.69 103 ALA A O 1
ATOM 761 N N . GLN A 1 104 ? 12.227 17.25 -27.828 1 73.69 104 GLN A N 1
ATOM 762 C CA . GLN A 1 104 ? 11.703 15.891 -27.953 1 73.69 104 GLN A CA 1
ATOM 763 C C . GLN A 1 104 ? 10.867 15.508 -26.734 1 73.69 104 GLN A C 1
ATOM 765 O O . GLN A 1 104 ? 9.828 14.859 -26.859 1 73.69 104 GLN A O 1
ATOM 770 N N . ASP A 1 105 ? 11.367 15.938 -25.625 1 76.44 105 ASP A N 1
ATOM 771 C CA . ASP A 1 105 ? 10.633 15.648 -24.391 1 76.44 105 ASP A CA 1
ATOM 772 C C . ASP A 1 105 ? 9.289 16.375 -24.375 1 76.44 105 ASP A C 1
ATOM 774 O O . ASP A 1 105 ? 8.281 15.797 -23.969 1 76.44 105 ASP A O 1
ATOM 778 N N . VAL A 1 106 ? 9.305 17.547 -24.812 1 74.19 106 VAL A N 1
ATOM 779 C CA . VAL A 1 106 ? 8.062 18.297 -24.875 1 74.19 106 VAL A CA 1
ATOM 780 C C . VAL A 1 106 ? 7.125 17.672 -25.906 1 74.19 106 VAL A C 1
ATOM 782 O O . VAL A 1 106 ? 5.914 17.594 -25.688 1 74.19 106 VAL A O 1
ATOM 785 N N . GLY A 1 107 ? 7.703 17.219 -26.984 1 71.69 107 GLY A N 1
ATOM 786 C CA . GLY A 1 107 ? 6.902 16.516 -27.969 1 71.69 107 GLY A CA 1
ATOM 787 C C . GLY A 1 107 ? 6.258 15.25 -27.438 1 71.69 107 GLY A C 1
ATOM 788 O O . GLY A 1 107 ? 5.078 14.992 -27.688 1 71.69 107 GLY A O 1
ATOM 789 N N . ARG A 1 108 ? 7.031 14.539 -26.734 1 76.38 108 ARG A N 1
ATOM 790 C CA . ARG A 1 108 ? 6.5 13.312 -26.156 1 76.38 108 ARG A CA 1
ATOM 791 C C . ARG A 1 108 ? 5.434 13.617 -25.109 1 76.38 108 ARG A C 1
ATOM 793 O O . ARG A 1 108 ? 4.426 12.914 -25.016 1 76.38 108 ARG A O 1
ATOM 800 N N . LEU A 1 109 ? 5.648 14.602 -24.328 1 76.38 109 LEU A N 1
ATOM 801 C CA . LEU A 1 109 ? 4.652 15.039 -23.359 1 76.38 109 LEU A CA 1
ATOM 802 C C . LEU A 1 109 ? 3.361 15.461 -24.047 1 76.38 109 LEU A C 1
ATOM 804 O O . LEU A 1 109 ? 2.27 15.062 -23.641 1 76.38 109 LEU A O 1
ATOM 808 N N . VAL A 1 110 ? 3.545 16.203 -25.062 1 73.94 110 VAL A N 1
ATOM 809 C CA . VAL A 1 110 ? 2.385 16.672 -25.828 1 73.94 110 VAL A CA 1
ATOM 810 C C . VAL A 1 110 ? 1.653 15.469 -26.422 1 73.94 110 VAL A C 1
ATOM 812 O O . VAL A 1 110 ? 0.421 15.438 -26.453 1 73.94 110 VAL A O 1
ATOM 815 N N . GLY A 1 111 ? 2.441 14.578 -26.859 1 72.12 111 GLY A N 1
ATOM 816 C CA . GLY A 1 111 ? 1.833 13.367 -27.391 1 72.12 111 GLY A CA 1
ATOM 817 C C . GLY A 1 111 ? 0.98 12.633 -26.375 1 72.12 111 GLY A C 1
ATOM 818 O O . GLY A 1 111 ? -0.157 12.258 -26.656 1 72.12 111 GLY A O 1
ATOM 819 N N . VAL A 1 112 ? 1.516 12.5 -25.172 1 77.94 112 VAL A N 1
ATOM 820 C CA . VAL A 1 112 ? 0.787 11.797 -24.125 1 77.94 112 VAL A CA 1
ATOM 821 C C . VAL A 1 112 ? -0.429 12.617 -23.703 1 77.94 112 VAL A C 1
ATOM 823 O O . VAL A 1 112 ? -1.521 12.07 -23.516 1 77.94 112 VAL A O 1
ATOM 826 N N . CYS A 1 113 ? -0.234 13.859 -23.578 1 76.25 113 CYS A N 1
ATOM 827 C CA . CYS A 1 113 ? -1.324 14.742 -23.172 1 76.25 113 CYS A CA 1
ATOM 828 C C . CYS A 1 113 ? -2.434 14.75 -24.219 1 76.25 113 CYS A C 1
ATOM 830 O O . CYS A 1 113 ? -3.617 14.727 -23.875 1 76.25 113 CYS A O 1
ATOM 832 N N . VAL A 1 114 ? -2.021 14.734 -25.438 1 71 114 VAL A N 1
ATOM 833 C CA . VAL A 1 114 ? -2.996 14.727 -26.531 1 71 114 VAL A CA 1
ATOM 834 C C . VAL A 1 114 ? -3.744 13.398 -26.531 1 71 114 VAL A C 1
ATOM 836 O O . VAL A 1 114 ? -4.957 13.367 -26.75 1 71 114 VAL A O 1
ATOM 839 N N . ALA A 1 115 ? -3.055 12.414 -26.266 1 72.44 115 ALA A N 1
ATOM 840 C CA . ALA A 1 115 ? -3.691 11.102 -26.25 1 72.44 115 ALA A CA 1
ATOM 841 C C . ALA A 1 115 ? -4.676 10.984 -25.094 1 72.44 115 ALA A C 1
ATOM 843 O O . ALA A 1 115 ? -5.832 10.602 -25.281 1 72.44 115 ALA A O 1
ATOM 844 N N . VAL A 1 116 ? -4.242 11.391 -23.922 1 73.88 116 VAL A N 1
ATOM 845 C CA . VAL A 1 116 ? -5.094 11.281 -22.75 1 73.88 116 VAL A CA 1
ATOM 846 C C . VAL A 1 116 ? -6.219 12.312 -22.828 1 73.88 116 VAL A C 1
ATOM 848 O O . VAL A 1 116 ? -7.371 12.008 -22.516 1 73.88 116 VAL A O 1
ATOM 851 N N . GLY A 1 117 ? -5.793 13.469 -23.234 1 69 117 GLY A N 1
ATOM 852 C CA . GLY A 1 117 ? -6.797 14.508 -23.422 1 69 117 GLY A CA 1
ATOM 853 C C . GLY A 1 117 ? -7.797 14.172 -24.516 1 69 117 GLY A C 1
ATOM 854 O O . GLY A 1 117 ? -8.992 14.438 -24.359 1 69 117 GLY A O 1
ATOM 855 N N . GLY A 1 118 ? -7.262 13.648 -25.562 1 66.38 118 GLY A N 1
ATOM 856 C CA . GLY A 1 118 ? -8.141 13.203 -26.641 1 66.38 118 GLY A CA 1
ATOM 857 C C . GLY A 1 118 ? -9.125 12.133 -26.203 1 66.38 118 GLY A C 1
ATOM 858 O O . GLY A 1 118 ? -10.305 12.172 -26.562 1 66.38 118 GLY A O 1
ATOM 859 N N . LEU A 1 119 ? -8.664 11.258 -25.359 1 70.38 119 LEU A N 1
ATOM 860 C CA . LEU A 1 119 ? -9.539 10.211 -24.828 1 70.38 119 LEU A CA 1
ATOM 861 C C . LEU A 1 119 ? -10.586 10.805 -23.891 1 70.38 119 LEU A C 1
ATOM 863 O O . LEU A 1 119 ? -11.75 10.414 -23.938 1 70.38 119 LEU A O 1
ATOM 867 N N . ALA A 1 120 ? -10.164 11.75 -23.125 1 71 120 ALA A N 1
ATOM 868 C CA . ALA A 1 120 ? -11.078 12.414 -22.203 1 71 120 ALA A CA 1
ATOM 869 C C . ALA A 1 120 ? -12.141 13.203 -22.953 1 71 120 ALA A C 1
ATOM 871 O O . ALA A 1 120 ? -13.328 13.156 -22.609 1 71 120 ALA A O 1
ATOM 872 N N . LEU A 1 121 ? -11.672 13.859 -24 1 69.81 121 LEU A N 1
ATOM 873 C CA . LEU A 1 121 ? -12.602 14.633 -24.828 1 69.81 121 LEU A CA 1
ATOM 874 C C . LEU A 1 121 ? -13.555 13.719 -25.578 1 69.81 121 LEU A C 1
ATOM 876 O O . LEU A 1 121 ? -14.75 14 -25.688 1 69.81 121 LEU A O 1
ATOM 880 N N . ALA A 1 122 ? -13.023 12.711 -26.109 1 70.44 122 ALA A N 1
ATOM 881 C CA . ALA A 1 122 ? -13.852 11.734 -26.812 1 70.44 122 ALA A CA 1
ATOM 882 C C . ALA A 1 122 ? -14.906 11.141 -25.875 1 70.44 122 ALA A C 1
ATOM 884 O O . ALA A 1 122 ? -16.047 10.922 -26.281 1 70.44 122 ALA A O 1
ATOM 885 N N . THR A 1 123 ? -14.508 10.961 -24.672 1 72 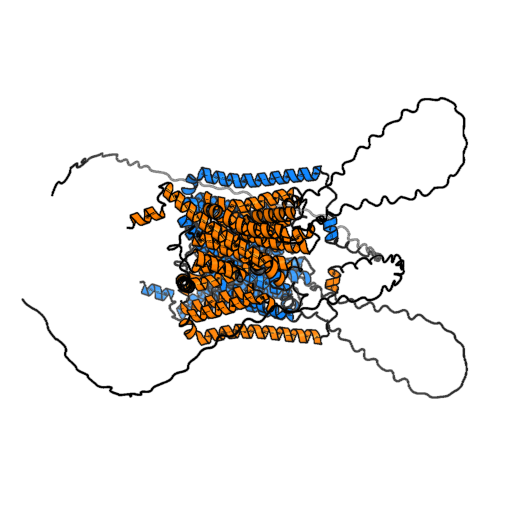123 THR A N 1
ATOM 886 C CA . THR A 1 123 ? -15.438 10.414 -23.688 1 72 123 THR A CA 1
ATOM 887 C C . THR A 1 123 ? -16.516 11.438 -23.344 1 72 123 THR A C 1
ATOM 889 O O . THR A 1 123 ? -17.688 11.086 -23.203 1 72 123 THR A O 1
ATOM 892 N N . GLU A 1 124 ? -16.094 12.672 -23.297 1 72.62 124 GLU A N 1
ATOM 893 C CA . GLU A 1 124 ? -17.047 13.727 -22.938 1 72.62 124 GLU A CA 1
ATOM 894 C C . GLU A 1 124 ? -18.031 13.984 -24.078 1 72.62 124 GLU A C 1
ATOM 896 O O . GLU A 1 124 ? -19.219 14.219 -23.844 1 72.62 124 GLU A O 1
ATOM 901 N N . LEU A 1 125 ? -17.547 13.938 -25.25 1 74.62 125 LEU A N 1
ATOM 902 C CA . LEU A 1 125 ? -18.375 14.219 -26.422 1 74.62 125 LEU A CA 1
ATOM 903 C C . LEU A 1 125 ? -19.312 13.062 -26.703 1 74.62 125 LEU A C 1
ATOM 905 O O . LEU A 1 125 ? -20.359 13.25 -27.328 1 74.62 125 LEU A O 1
ATOM 909 N N . ASN A 1 126 ? -18.953 11.938 -26.25 1 77.31 126 ASN A N 1
ATOM 910 C CA . ASN A 1 126 ? -19.766 10.758 -26.547 1 77.31 126 ASN A CA 1
ATOM 911 C C . ASN A 1 126 ? -20.375 10.164 -25.281 1 77.31 126 ASN A C 1
ATOM 913 O O . ASN A 1 126 ? -20.562 8.953 -25.188 1 77.31 126 ASN A O 1
ATOM 917 N N . LYS A 1 127 ? -20.594 10.961 -24.344 1 80.5 127 LYS A N 1
ATOM 918 C CA . LYS A 1 127 ? -21.078 10.508 -23.047 1 80.5 127 LYS A CA 1
ATOM 919 C C . LYS A 1 127 ? -22.422 9.797 -23.188 1 80.5 127 LYS A C 1
ATOM 921 O O . LYS A 1 127 ? -22.672 8.773 -22.531 1 80.5 127 LYS A O 1
ATOM 926 N N . GLU A 1 128 ? -23.25 10.344 -24 1 82.19 128 GLU A N 1
ATOM 927 C CA . GLU A 1 128 ? -24.562 9.742 -24.203 1 82.19 128 GLU A CA 1
ATOM 928 C C . GLU A 1 128 ? -24.453 8.375 -24.875 1 82.19 128 GLU A C 1
ATOM 930 O O . GLU A 1 128 ? -25.141 7.43 -24.484 1 82.19 128 GLU A O 1
ATOM 935 N N . TRP A 1 129 ? -23.578 8.375 -25.859 1 84.5 129 TRP A N 1
ATOM 936 C CA . TRP A 1 129 ? -23.359 7.102 -26.531 1 84.5 129 TRP A CA 1
ATOM 937 C C . TRP A 1 129 ? -22.734 6.074 -25.594 1 84.5 129 TRP A C 1
ATOM 939 O O . TRP A 1 129 ? -23.125 4.902 -25.609 1 84.5 129 TRP A O 1
ATOM 949 N N . ILE A 1 130 ? -21.812 6.441 -24.844 1 84.94 130 ILE A N 1
ATOM 950 C CA . ILE A 1 130 ? -21.125 5.57 -23.906 1 84.94 130 ILE A CA 1
ATOM 951 C C . ILE A 1 130 ? -22.109 5.043 -22.859 1 84.94 130 ILE A C 1
ATOM 953 O O . ILE A 1 130 ? -22.062 3.863 -22.5 1 84.94 130 ILE A O 1
ATOM 957 N N . GLY A 1 131 ? -22.922 5.887 -22.406 1 81.12 131 GLY A N 1
ATOM 958 C CA . GLY A 1 131 ? -23.938 5.469 -21.453 1 81.12 131 GLY A CA 1
ATOM 959 C C . GLY A 1 131 ? -24.875 4.414 -22.016 1 81.12 131 GLY A C 1
ATOM 960 O O . GLY A 1 131 ? -25.234 3.469 -21.312 1 81.12 131 GLY A O 1
ATOM 961 N N . SER A 1 132 ? -25.172 4.566 -23.297 1 85.94 132 SER A N 1
ATOM 962 C CA . SER A 1 132 ? -26.125 3.652 -23.922 1 85.94 132 SER A CA 1
ATOM 963 C C . SER A 1 132 ? -25.438 2.377 -24.406 1 85.94 132 SER A C 1
ATOM 965 O O . SER A 1 132 ? -26.094 1.354 -24.609 1 85.94 132 SER A O 1
ATOM 967 N N . HIS A 1 133 ? -24.141 2.443 -24.609 1 90.81 133 HIS A N 1
ATOM 968 C CA . HIS A 1 133 ? -23.375 1.292 -25.078 1 90.81 133 HIS A CA 1
ATOM 969 C C . HIS A 1 133 ? -22.25 0.947 -24.109 1 90.81 133 HIS A C 1
ATOM 971 O O . HIS A 1 133 ? -21.109 0.767 -24.531 1 90.81 133 HIS A O 1
ATOM 977 N N . GLN A 1 134 ? -22.594 0.801 -22.891 1 90 134 GLN A N 1
ATOM 978 C CA . GLN A 1 134 ? -21.625 0.578 -21.828 1 90 134 GLN A CA 1
ATOM 979 C C . GLN A 1 134 ? -20.828 -0.699 -22.062 1 90 134 GLN A C 1
ATOM 981 O O . GLN A 1 134 ? -19.609 -0.714 -21.906 1 90 134 GLN A O 1
ATOM 986 N N . GLU A 1 135 ? -21.484 -1.737 -22.5 1 91.25 135 GLU A N 1
ATOM 987 C CA . GLU A 1 135 ? -20.844 -3.035 -22.672 1 91.25 135 GLU A CA 1
ATOM 988 C C . GLU A 1 135 ? -19.75 -2.963 -23.75 1 91.25 135 GLU A C 1
ATOM 990 O O . GLU A 1 135 ? -18.641 -3.445 -23.531 1 91.25 135 GLU A O 1
ATOM 995 N N . LEU A 1 136 ? -20.047 -2.365 -24.797 1 91.25 136 LEU A N 1
ATOM 996 C CA . LEU A 1 136 ? -19.094 -2.238 -25.906 1 91.25 136 LEU A CA 1
ATOM 997 C C . LEU A 1 136 ? -17.938 -1.318 -25.516 1 91.25 136 LEU A C 1
ATOM 999 O O . LEU A 1 136 ? -16.781 -1.606 -25.828 1 91.25 136 LEU A O 1
ATOM 1003 N N . ALA A 1 137 ? -18.297 -0.224 -24.922 1 91.38 137 ALA A N 1
ATOM 1004 C CA . ALA A 1 137 ? -17.281 0.742 -24.516 1 91.38 137 ALA A CA 1
ATOM 1005 C C . ALA A 1 137 ? -16.297 0.127 -23.531 1 91.38 137 ALA A C 1
ATOM 1007 O O . ALA A 1 137 ? -15.086 0.258 -23.688 1 91.38 137 ALA A O 1
ATOM 1008 N N . MET A 1 138 ? -16.828 -0.553 -22.547 1 93.88 138 MET A N 1
ATOM 1009 C CA . MET A 1 138 ? -15.984 -1.146 -21.516 1 93.88 138 MET A CA 1
ATOM 1010 C C . MET A 1 138 ? -15.141 -2.279 -22.094 1 93.88 138 MET A C 1
ATOM 1012 O O . MET A 1 138 ? -13.961 -2.402 -21.766 1 93.88 138 MET A O 1
ATOM 1016 N N . THR A 1 139 ? -15.727 -3.076 -22.922 1 94.25 139 THR A N 1
ATOM 1017 C CA . THR A 1 139 ? -14.992 -4.176 -23.547 1 94.25 139 THR A CA 1
ATOM 1018 C C . THR A 1 139 ? -13.859 -3.645 -24.422 1 94.25 139 THR A C 1
ATOM 1020 O O . THR A 1 139 ? -12.742 -4.156 -24.375 1 94.25 139 THR A O 1
ATOM 1023 N N . ALA A 1 140 ? -14.109 -2.631 -25.156 1 92.5 140 ALA A N 1
ATOM 1024 C CA . ALA A 1 140 ? -13.109 -2.041 -26.031 1 92.5 140 ALA A CA 1
ATOM 1025 C C . ALA A 1 140 ? -11.945 -1.462 -25.234 1 92.5 140 ALA A C 1
ATOM 1027 O O . ALA A 1 140 ? -10.781 -1.669 -25.594 1 92.5 140 ALA A O 1
ATOM 1028 N N . VAL A 1 141 ? -12.281 -0.75 -24.219 1 91.62 141 VAL A N 1
ATOM 1029 C CA . VAL A 1 141 ? -11.25 -0.133 -23.391 1 91.62 141 VAL A CA 1
ATOM 1030 C C . VAL A 1 141 ? -10.43 -1.216 -22.688 1 91.62 141 VAL A C 1
ATOM 1032 O O . VAL A 1 141 ? -9.203 -1.113 -22.609 1 91.62 141 VAL A O 1
ATOM 1035 N N . PHE A 1 142 ? -11.102 -2.211 -22.219 1 93.94 142 PHE A N 1
ATOM 1036 C CA . PHE A 1 142 ? -10.398 -3.285 -21.531 1 93.94 142 PHE A CA 1
ATOM 1037 C C . PHE A 1 142 ? -9.445 -4.004 -22.484 1 93.94 142 PHE A C 1
ATOM 1039 O O . PHE A 1 142 ? -8.289 -4.246 -22.141 1 93.94 142 PHE A O 1
ATOM 1046 N N . VAL A 1 143 ? -9.906 -4.352 -23.594 1 92.62 143 VAL A N 1
ATOM 1047 C CA . VAL A 1 143 ? -9.102 -5.082 -24.562 1 92.62 143 VAL A CA 1
ATOM 1048 C C . VAL A 1 143 ? -7.918 -4.223 -25 1 92.62 143 VAL A C 1
ATOM 1050 O O . VAL A 1 143 ? -6.789 -4.707 -25.109 1 92.62 143 VAL A O 1
ATOM 1053 N N . ALA A 1 144 ? -8.133 -2.967 -25.234 1 89.19 144 ALA A N 1
ATOM 1054 C CA . ALA A 1 144 ? -7.062 -2.055 -25.625 1 89.19 144 ALA A CA 1
ATOM 1055 C C . ALA A 1 144 ? -6.02 -1.922 -24.531 1 89.19 144 ALA A C 1
ATOM 1057 O O . ALA A 1 144 ? -4.816 -1.972 -24.781 1 89.19 144 ALA A O 1
ATOM 1058 N N . GLY A 1 145 ? -6.527 -1.674 -23.312 1 89.62 145 GLY A N 1
ATOM 1059 C CA . GLY A 1 145 ? -5.617 -1.568 -22.172 1 89.62 145 GLY A CA 1
ATOM 1060 C C . GLY A 1 145 ? -4.809 -2.83 -21.938 1 89.62 145 GLY A C 1
ATOM 1061 O O . GLY A 1 145 ? -3.6 -2.764 -21.719 1 89.62 145 GLY A O 1
ATOM 1062 N N . TYR A 1 146 ? -5.445 -3.934 -22.047 1 88.88 146 TYR A N 1
ATOM 1063 C CA . TYR A 1 146 ? -4.754 -5.191 -21.781 1 88.88 146 TYR A CA 1
ATOM 1064 C C . TYR A 1 146 ? -3.758 -5.508 -22.891 1 88.88 146 TYR A C 1
ATOM 1066 O O . TYR A 1 146 ? -2.707 -6.102 -22.641 1 88.88 146 TYR A O 1
ATOM 1074 N N . ALA A 1 147 ? -4.105 -5.184 -24.094 1 87.69 147 ALA A N 1
ATOM 1075 C CA . ALA A 1 147 ? -3.137 -5.289 -25.188 1 87.69 147 ALA A CA 1
ATOM 1076 C C . ALA A 1 147 ? -1.9 -4.441 -24.906 1 87.69 147 ALA A C 1
ATOM 1078 O O . ALA A 1 147 ? -0.776 -4.855 -25.203 1 87.69 147 ALA A O 1
ATOM 1079 N N . GLY A 1 148 ? -2.156 -3.275 -24.359 1 84.12 148 GLY A N 1
ATOM 1080 C CA . GLY A 1 148 ? -1.043 -2.434 -23.953 1 84.12 148 GLY A CA 1
ATOM 1081 C C . GLY A 1 148 ? -0.158 -3.078 -22.906 1 84.12 148 GLY A C 1
ATOM 1082 O O . GLY A 1 148 ? 1.064 -2.926 -22.938 1 84.12 148 GLY A O 1
ATOM 1083 N N . ILE A 1 149 ? -0.739 -3.814 -21.984 1 84.81 149 ILE A N 1
ATOM 1084 C CA . ILE A 1 149 ? -0.01 -4.5 -20.938 1 84.81 149 ILE A CA 1
ATOM 1085 C C . ILE A 1 149 ? 0.832 -5.625 -21.531 1 84.81 149 ILE A C 1
ATOM 1087 O O . ILE A 1 149 ? 2 -5.793 -21.172 1 84.81 149 ILE A O 1
ATOM 1091 N N . ILE A 1 150 ? 0.257 -6.293 -22.531 1 77.5 150 ILE A N 1
ATOM 1092 C CA . ILE A 1 150 ? 0.919 -7.445 -23.125 1 77.5 150 ILE A CA 1
ATOM 1093 C C . ILE A 1 150 ? 2.129 -6.98 -23.938 1 77.5 150 ILE A C 1
ATOM 1095 O O . ILE A 1 150 ? 3.184 -7.617 -23.906 1 77.5 150 ILE A O 1
ATOM 1099 N N . VAL A 1 151 ? 2.061 -5.777 -24.547 1 73.56 151 VAL A N 1
ATOM 1100 C CA . VAL A 1 151 ? 3.119 -5.312 -25.438 1 73.56 151 VAL A CA 1
ATOM 1101 C C . VAL A 1 151 ? 4.07 -4.395 -24.672 1 73.56 151 VAL A C 1
ATOM 1103 O O . VAL A 1 151 ? 4.816 -3.617 -25.281 1 73.56 151 VAL A O 1
ATOM 1106 N N . GLU A 1 152 ? 4.039 -4.465 -23.422 1 68.88 152 GLU A N 1
ATOM 1107 C CA . GLU A 1 152 ? 4.844 -3.578 -22.594 1 68.88 152 GLU A CA 1
ATOM 1108 C C . GLU A 1 152 ? 6.305 -3.588 -23.031 1 68.88 152 GLU A C 1
ATOM 1110 O O . GLU A 1 152 ? 6.938 -2.533 -23.109 1 68.88 152 GLU A O 1
ATOM 1115 N N . GLU A 1 153 ? 6.738 -4.73 -23.203 1 61.25 153 GLU A N 1
ATOM 1116 C CA . GLU A 1 153 ? 8.156 -4.867 -23.516 1 61.25 153 GLU A CA 1
ATOM 1117 C C . GLU A 1 153 ? 8.508 -4.148 -24.812 1 61.25 153 GLU A C 1
ATOM 1119 O O . GLU A 1 153 ? 9.586 -3.559 -24.938 1 61.25 153 GLU A O 1
ATOM 1124 N N . GLY A 1 154 ? 7.598 -4.156 -25.656 1 63.09 154 GLY A N 1
ATOM 1125 C CA . GLY A 1 154 ? 7.836 -3.494 -26.922 1 63.09 154 GLY A CA 1
ATOM 1126 C C . GLY A 1 154 ? 7.637 -1.992 -26.859 1 63.09 154 GLY A C 1
ATOM 1127 O O . GLY A 1 154 ? 8.375 -1.235 -27.5 1 63.09 154 GLY A O 1
ATOM 1128 N N . LEU A 1 155 ? 6.82 -1.56 -26.031 1 65.19 155 LEU A N 1
ATOM 1129 C CA . LEU A 1 155 ? 6.457 -0.147 -26 1 65.19 155 LEU A CA 1
ATOM 1130 C C . LEU A 1 155 ? 7.262 0.588 -24.922 1 65.19 155 LEU A C 1
ATOM 1132 O O . LEU A 1 155 ? 7.32 1.819 -24.922 1 65.19 155 LEU A O 1
ATOM 1136 N N . GLY A 1 156 ? 7.867 -0.141 -24.078 1 71.56 156 GLY A N 1
ATOM 1137 C CA . GLY A 1 156 ? 8.641 0.471 -23 1 71.56 156 GLY A CA 1
ATOM 1138 C C . GLY A 1 156 ? 7.773 1.165 -21.969 1 71.56 156 GLY A C 1
ATOM 1139 O O . GLY A 1 156 ? 8.195 2.158 -21.359 1 71.56 156 GLY A O 1
ATOM 1140 N N . LEU A 1 157 ? 6.566 0.786 -21.875 1 78.56 157 LEU A N 1
ATOM 1141 C CA . LEU A 1 157 ? 5.652 1.357 -20.891 1 78.56 157 LEU A CA 1
ATOM 1142 C C . LEU A 1 157 ? 5.508 0.435 -19.688 1 78.56 157 LEU A C 1
ATOM 1144 O O . LEU A 1 157 ? 5.52 -0.789 -19.828 1 78.56 157 LEU A O 1
ATOM 1148 N N . SER A 1 158 ? 5.375 1.112 -18.594 1 86.5 158 SER A N 1
ATOM 1149 C CA . SER A 1 158 ? 5.125 0.335 -17.375 1 86.5 158 SER A CA 1
ATOM 1150 C C . SER A 1 158 ? 3.729 -0.274 -17.391 1 86.5 158 SER A C 1
ATOM 1152 O O . SER A 1 158 ? 2.746 0.419 -17.672 1 86.5 158 SER A O 1
ATOM 1154 N N . LYS A 1 159 ? 3.699 -1.515 -17.141 1 88.06 159 LYS A N 1
ATOM 1155 C CA . LYS A 1 159 ? 2.406 -2.189 -17.094 1 88.06 159 LYS A CA 1
ATOM 1156 C C . LYS A 1 159 ? 1.544 -1.66 -15.953 1 88.06 159 LYS A C 1
ATOM 1158 O O . LYS A 1 159 ? 0.316 -1.627 -16.062 1 88.06 159 LYS A O 1
ATOM 1163 N N . ALA A 1 160 ? 2.176 -1.265 -14.914 1 92.06 160 ALA A N 1
ATOM 1164 C CA . ALA A 1 160 ? 1.438 -0.712 -13.781 1 92.06 160 ALA A CA 1
ATOM 1165 C C . ALA A 1 160 ? 0.732 0.584 -14.164 1 92.06 160 ALA A C 1
ATOM 1167 O O . ALA A 1 160 ? -0.425 0.802 -13.797 1 92.06 160 ALA A O 1
ATOM 1168 N N . ALA A 1 161 ? 1.429 1.42 -14.906 1 92.31 161 ALA A N 1
ATOM 1169 C CA . ALA A 1 161 ? 0.844 2.68 -15.359 1 92.31 161 ALA A CA 1
ATOM 1170 C C . ALA A 1 161 ? -0.392 2.432 -16.219 1 92.31 161 ALA A C 1
ATOM 1172 O O . ALA A 1 161 ? -1.44 3.043 -16 1 92.31 161 ALA A O 1
ATOM 1173 N N . VAL A 1 162 ? -0.272 1.538 -17.125 1 91.44 162 VAL A N 1
ATOM 1174 C CA . VAL A 1 162 ? -1.364 1.22 -18.047 1 91.44 162 VAL A CA 1
ATOM 1175 C C . VAL A 1 162 ? -2.541 0.64 -17.266 1 91.44 162 VAL A C 1
ATOM 1177 O O . VAL A 1 162 ? -3.695 0.988 -17.516 1 91.44 162 VAL A O 1
ATOM 1180 N N . ALA A 1 163 ? -2.225 -0.218 -16.344 1 94.81 163 ALA A N 1
ATOM 1181 C CA . ALA A 1 163 ? -3.266 -0.851 -15.539 1 94.81 163 ALA A CA 1
ATOM 1182 C C . ALA A 1 163 ? -4.039 0.185 -14.727 1 94.81 163 ALA A C 1
ATOM 1184 O O . ALA A 1 163 ? -5.266 0.105 -14.609 1 94.81 163 ALA A O 1
ATOM 1185 N N . LEU A 1 164 ? -3.375 1.14 -14.117 1 95.06 164 LEU A N 1
ATOM 1186 C CA . LEU A 1 164 ? -4.023 2.174 -13.312 1 95.06 164 LEU A CA 1
ATOM 1187 C C . LEU A 1 164 ? -4.934 3.037 -14.172 1 95.06 164 LEU A C 1
ATOM 1189 O O . LEU A 1 164 ? -6.066 3.34 -13.781 1 95.06 164 LEU A O 1
ATOM 1193 N N . ILE A 1 165 ? -4.461 3.395 -15.336 1 91.88 165 ILE A N 1
ATOM 1194 C CA . ILE A 1 165 ? -5.246 4.215 -16.25 1 91.88 165 ILE A CA 1
ATOM 1195 C C . ILE A 1 165 ? -6.438 3.41 -16.766 1 91.88 165 ILE A C 1
ATOM 1197 O O . ILE A 1 165 ? -7.539 3.945 -16.922 1 91.88 165 ILE A O 1
ATOM 1201 N N . LEU A 1 166 ? -6.172 2.162 -17.062 1 93.19 166 LEU A N 1
ATOM 1202 C CA . LEU A 1 166 ? -7.238 1.267 -17.484 1 93.19 166 LEU A CA 1
ATOM 1203 C C . LEU A 1 166 ? -8.352 1.205 -16.453 1 93.19 166 LEU A C 1
ATOM 1205 O O . LEU A 1 166 ? -9.531 1.31 -16.797 1 93.19 166 LEU A O 1
ATOM 1209 N N . ALA A 1 167 ? -8.039 1.03 -15.188 1 95.38 167 ALA A N 1
ATOM 1210 C CA . ALA A 1 167 ? -9.016 0.985 -14.102 1 95.38 167 ALA A CA 1
ATOM 1211 C C . ALA A 1 167 ? -9.805 2.289 -14.023 1 95.38 167 ALA A C 1
ATOM 1213 O O . ALA A 1 167 ? -11.039 2.273 -13.945 1 95.38 167 ALA A O 1
ATOM 1214 N N . ALA A 1 168 ? -9.117 3.395 -14.078 1 91.75 168 ALA A N 1
ATOM 1215 C CA . ALA A 1 168 ? -9.766 4.699 -14.008 1 91.75 168 ALA A CA 1
ATOM 1216 C C . ALA A 1 168 ? -10.719 4.902 -15.188 1 91.75 168 ALA A C 1
ATOM 1218 O O . ALA A 1 168 ? -11.82 5.422 -15.016 1 91.75 168 ALA A O 1
ATOM 1219 N N . GLY A 1 169 ? -10.266 4.547 -16.344 1 89.81 169 GLY A N 1
ATOM 1220 C CA . GLY A 1 169 ? -11.102 4.664 -17.531 1 89.81 169 GLY A CA 1
ATOM 1221 C C . GLY A 1 169 ? -12.367 3.828 -17.453 1 89.81 169 GLY A C 1
ATOM 1222 O O . GLY A 1 169 ? -13.453 4.309 -17.781 1 89.81 169 GLY A O 1
ATOM 1223 N N . LEU A 1 170 ? -12.25 2.625 -17.016 1 93.25 170 LEU A N 1
ATOM 1224 C CA . LEU A 1 170 ? -13.398 1.731 -16.938 1 93.25 170 LEU A CA 1
ATOM 1225 C C . LEU A 1 170 ? -14.391 2.225 -15.883 1 93.25 170 LEU A C 1
ATOM 1227 O O . LEU A 1 170 ? -15.602 2.215 -16.125 1 93.25 170 LEU A O 1
ATOM 1231 N N . TRP A 1 171 ? -13.93 2.65 -14.773 1 92.06 171 TRP A N 1
ATOM 1232 C CA . TRP A 1 171 ? -14.82 3.131 -13.727 1 92.06 171 TRP A CA 1
ATOM 1233 C C . TRP A 1 171 ? -15.469 4.457 -14.117 1 92.06 171 TRP A C 1
ATOM 1235 O O . TRP A 1 171 ? -16.594 4.75 -13.719 1 92.06 171 TRP A O 1
ATOM 1245 N N . SER A 1 172 ? -14.727 5.25 -14.898 1 87.88 172 SER A N 1
ATOM 1246 C CA . SER A 1 172 ? -15.328 6.473 -15.422 1 87.88 172 SER A CA 1
ATOM 1247 C C . SER A 1 172 ? -16.5 6.16 -16.344 1 87.88 172 SER A C 1
ATOM 1249 O O . SER A 1 172 ? -17.516 6.848 -16.328 1 87.88 172 SER A O 1
ATOM 1251 N N . ILE A 1 173 ? -16.328 5.141 -17.156 1 88.44 173 ILE A N 1
ATOM 1252 C CA . ILE A 1 173 ? -17.406 4.715 -18.031 1 88.44 173 ILE A CA 1
ATOM 1253 C C . ILE A 1 173 ? -18.578 4.199 -17.203 1 88.44 173 ILE A C 1
ATOM 1255 O O . ILE A 1 173 ? -19.734 4.527 -17.469 1 88.44 173 ILE A O 1
ATOM 1259 N N . ARG A 1 174 ? -18.281 3.428 -16.156 1 89.12 174 ARG A N 1
ATOM 1260 C CA . ARG A 1 174 ? -19.312 2.904 -15.273 1 89.12 174 ARG A CA 1
ATOM 1261 C C . ARG A 1 174 ? -20.047 4.035 -14.57 1 89.12 174 ARG A C 1
ATOM 1263 O O . ARG A 1 174 ? -21.266 3.951 -14.359 1 89.12 174 ARG A O 1
ATOM 1270 N N . ALA A 1 175 ? -19.375 5.098 -14.242 1 84 175 ALA A N 1
ATOM 1271 C CA . ALA A 1 175 ? -19.969 6.25 -13.57 1 84 175 ALA A CA 1
ATOM 1272 C C . ALA A 1 175 ? -20.984 6.949 -14.477 1 84 175 ALA A C 1
ATOM 1274 O O . ALA A 1 175 ? -22.016 7.43 -14.008 1 84 175 ALA A O 1
ATOM 1275 N N . THR A 1 176 ? -20.688 7.016 -15.695 1 81.88 176 THR A N 1
ATOM 1276 C CA . THR A 1 176 ? -21.562 7.66 -16.672 1 81.88 176 THR A CA 1
ATOM 1277 C C . THR A 1 176 ? -22.859 6.863 -16.844 1 81.88 176 THR A C 1
ATOM 1279 O O . THR A 1 176 ? -23.938 7.438 -17 1 81.88 176 THR A O 1
ATOM 1282 N N . ALA A 1 177 ? -22.719 5.621 -16.719 1 79.81 177 ALA A N 1
ATOM 1283 C CA . ALA A 1 177 ? -23.859 4.754 -16.969 1 79.81 177 ALA A CA 1
ATOM 1284 C C . ALA A 1 177 ? -24.719 4.578 -15.727 1 79.81 177 ALA A C 1
ATOM 1286 O O . ALA A 1 177 ? -25.953 4.609 -15.789 1 79.81 177 ALA A O 1
ATOM 1287 N N . ALA A 1 178 ? -24.156 4.387 -14.562 1 80 178 ALA A N 1
ATOM 1288 C CA . ALA A 1 178 ? -24.875 4.004 -13.352 1 80 178 ALA A CA 1
ATOM 1289 C C . ALA A 1 178 ? -25.203 5.227 -12.5 1 80 178 ALA A C 1
ATOM 1291 O O . ALA A 1 178 ? -26.125 5.191 -11.68 1 80 178 ALA A O 1
ATOM 1292 N N . GLY A 1 179 ? -24.547 6.305 -12.695 1 79.88 179 GLY A N 1
ATOM 1293 C CA . GLY A 1 179 ? -24.688 7.461 -11.82 1 79.88 179 GLY A CA 1
ATOM 1294 C C . GLY A 1 179 ? -23.703 7.48 -10.672 1 79.88 179 GLY A C 1
ATOM 1295 O O . GLY A 1 179 ? -23.109 6.449 -10.336 1 79.88 179 GLY A O 1
ATOM 1296 N N . LEU A 1 180 ? -23.578 8.562 -10.016 1 77.06 180 LEU A N 1
ATOM 1297 C CA . LEU A 1 180 ? -22.516 8.812 -9.055 1 77.06 180 LEU A CA 1
ATOM 1298 C C . LEU A 1 180 ? -22.766 8.078 -7.746 1 77.06 180 LEU A C 1
ATOM 1300 O O . LEU A 1 180 ? -21.828 7.547 -7.137 1 77.06 180 LEU A O 1
ATOM 1304 N N . GLU A 1 181 ? -23.984 8.047 -7.312 1 78.62 181 GLU A N 1
ATOM 1305 C CA . GLU A 1 181 ? -24.281 7.398 -6.043 1 78.62 181 GLU A CA 1
ATOM 1306 C C . GLU A 1 181 ? -24.047 5.895 -6.125 1 78.62 181 GLU A C 1
ATOM 1308 O O . GLU A 1 181 ? -23.438 5.309 -5.223 1 78.62 181 GLU A O 1
ATOM 1313 N N . ALA A 1 182 ? -24.531 5.328 -7.152 1 81.12 182 ALA A N 1
ATOM 1314 C CA . ALA A 1 182 ? -24.312 3.9 -7.359 1 81.12 182 ALA A CA 1
ATOM 1315 C C . ALA A 1 182 ? -22.828 3.592 -7.531 1 81.12 182 ALA A C 1
ATOM 1317 O O . ALA A 1 182 ? -22.344 2.572 -7.035 1 81.12 182 ALA A O 1
ATOM 1318 N N . LEU A 1 183 ? -22.172 4.477 -8.125 1 82.69 183 LEU A N 1
ATOM 1319 C CA . LEU A 1 183 ? -20.75 4.305 -8.359 1 82.69 183 LEU A CA 1
ATOM 1320 C C . LEU A 1 183 ? -19.984 4.262 -7.039 1 82.69 183 LEU A C 1
ATOM 1322 O O . LEU A 1 183 ? -19.094 3.416 -6.855 1 82.69 183 LEU A O 1
ATOM 1326 N N . ASP A 1 184 ? -20.312 5.137 -6.152 1 81.19 184 ASP A N 1
ATOM 1327 C CA . ASP A 1 184 ? -19.578 5.219 -4.887 1 81.19 184 ASP A CA 1
ATOM 1328 C C . ASP A 1 184 ? -19.75 3.934 -4.078 1 81.19 184 ASP A C 1
ATOM 1330 O O . ASP A 1 184 ? -18.781 3.443 -3.488 1 81.19 184 ASP A O 1
ATOM 1334 N N . LEU A 1 185 ? -20.922 3.418 -4.102 1 81.06 185 LEU A N 1
ATOM 1335 C CA . LEU A 1 185 ? -21.188 2.184 -3.363 1 81.06 185 LEU A CA 1
ATOM 1336 C C . LEU A 1 185 ? -20.453 1.01 -4 1 81.06 185 LEU A C 1
ATOM 1338 O O . LEU A 1 185 ? -19.812 0.212 -3.303 1 81.06 185 LEU A O 1
ATOM 1342 N N . GLU A 1 186 ? -20.516 0.95 -5.324 1 88.12 186 GLU A N 1
ATOM 1343 C CA . GLU A 1 186 ? -19.859 -0.134 -6.051 1 88.12 186 GLU A CA 1
ATOM 1344 C C . GLU A 1 186 ? -18.344 -0.052 -5.922 1 88.12 186 GLU A C 1
ATOM 1346 O O . GLU A 1 186 ? -17.672 -1.072 -5.758 1 88.12 186 GLU A O 1
ATOM 1351 N N . MET A 1 187 ? -17.891 1.084 -5.945 1 87.88 187 MET A N 1
ATOM 1352 C CA . MET A 1 187 ? -16.438 1.289 -5.883 1 87.88 187 MET A CA 1
ATOM 1353 C C . MET A 1 187 ? -15.906 0.98 -4.492 1 87.88 187 MET A C 1
ATOM 1355 O O . MET A 1 187 ? -14.805 0.439 -4.348 1 87.88 187 MET A O 1
ATOM 1359 N N . ALA A 1 188 ? -16.656 1.37 -3.543 1 86 188 ALA A N 1
ATOM 1360 C CA . ALA A 1 188 ? -16.234 1.076 -2.174 1 86 188 ALA A CA 1
ATOM 1361 C C . ALA A 1 188 ? -16.141 -0.428 -1.941 1 86 188 ALA A C 1
ATOM 1363 O O . ALA A 1 188 ? -15.188 -0.906 -1.318 1 86 188 ALA A O 1
ATOM 1364 N N . SER A 1 189 ? -17.125 -1.105 -2.416 1 88.38 189 SER A N 1
ATOM 1365 C CA . SER A 1 189 ? -17.109 -2.559 -2.283 1 88.38 189 SER A CA 1
ATOM 1366 C C . SER A 1 189 ? -15.961 -3.182 -3.059 1 88.38 189 SER A C 1
ATOM 1368 O O . SER A 1 189 ? -15.258 -4.055 -2.541 1 88.38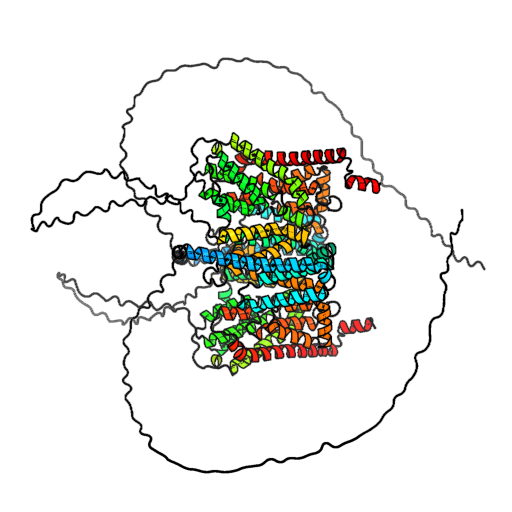 189 SER A O 1
ATOM 1370 N N . ALA A 1 190 ? -15.773 -2.701 -4.223 1 92.25 190 ALA A N 1
ATOM 1371 C CA . ALA A 1 190 ? -14.688 -3.203 -5.059 1 92.25 190 ALA A CA 1
ATOM 1372 C C . ALA A 1 190 ? -13.328 -2.914 -4.426 1 92.25 190 ALA A C 1
ATOM 1374 O O . ALA A 1 190 ? -12.43 -3.762 -4.449 1 92.25 190 ALA A O 1
ATOM 1375 N N . LEU A 1 191 ? -13.234 -1.785 -3.881 1 92.88 191 LEU A N 1
ATOM 1376 C CA . LEU A 1 191 ? -11.977 -1.385 -3.262 1 92.88 191 LEU A CA 1
ATOM 1377 C C . LEU A 1 191 ? -11.664 -2.258 -2.049 1 92.88 191 LEU A C 1
ATOM 1379 O O . LEU A 1 191 ? -10.508 -2.617 -1.818 1 92.88 191 LEU A O 1
ATOM 1383 N N . GLY A 1 192 ? -12.68 -2.561 -1.291 1 91.69 192 GLY A N 1
ATOM 1384 C CA . GLY A 1 192 ? -12.484 -3.455 -0.162 1 91.69 192 GLY A CA 1
ATOM 1385 C C . GLY A 1 192 ? -11.984 -4.828 -0.568 1 91.69 192 GLY A C 1
ATOM 1386 O O . GLY A 1 192 ? -11.039 -5.352 0.032 1 91.69 192 GLY A O 1
ATOM 1387 N N . GLU A 1 193 ? -12.547 -5.332 -1.594 1 91.81 193 GLU A N 1
ATOM 1388 C CA . GLU A 1 193 ? -12.18 -6.656 -2.08 1 91.81 193 GLU A CA 1
ATOM 1389 C C . GLU A 1 193 ? -10.758 -6.668 -2.631 1 91.81 193 GLU A C 1
ATOM 1391 O O . GLU A 1 193 ? -9.977 -7.582 -2.342 1 91.81 193 GLU A O 1
ATOM 1396 N N . VAL A 1 194 ? -10.445 -5.676 -3.383 1 94.94 194 VAL A N 1
ATOM 1397 C CA . VAL A 1 194 ? -9.133 -5.578 -4.004 1 94.94 194 VAL A CA 1
ATOM 1398 C C . VAL A 1 194 ? -8.07 -5.332 -2.928 1 94.94 194 VAL A C 1
ATOM 1400 O O . VAL A 1 194 ? -6.992 -5.926 -2.965 1 94.94 194 VAL A O 1
ATOM 1403 N N . SER A 1 195 ? -8.422 -4.543 -1.965 1 95.88 195 SER A N 1
ATOM 1404 C CA . SER A 1 195 ? -7.453 -4.16 -0.939 1 95.88 195 SER A CA 1
ATOM 1405 C C . SER A 1 195 ? -7.098 -5.344 -0.045 1 95.88 195 SER A C 1
ATOM 1407 O O . SER A 1 195 ? -5.973 -5.434 0.45 1 95.88 195 SER A O 1
ATOM 1409 N N . ALA A 1 196 ? -8.047 -6.23 0.156 1 95.12 196 ALA A N 1
ATOM 1410 C CA . ALA A 1 196 ? -7.738 -7.43 0.934 1 95.12 196 ALA A CA 1
ATOM 1411 C C . ALA A 1 196 ? -6.578 -8.203 0.317 1 95.12 196 ALA A C 1
ATOM 1413 O O . ALA A 1 196 ? -5.668 -8.641 1.027 1 95.12 196 ALA A O 1
ATOM 1414 N N . VAL A 1 197 ? -6.57 -8.273 -0.949 1 94.94 197 VAL A N 1
ATOM 1415 C CA . VAL A 1 197 ? -5.523 -8.992 -1.672 1 94.94 197 VAL A CA 1
ATOM 1416 C C . VAL A 1 197 ? -4.223 -8.195 -1.619 1 94.94 197 VAL A C 1
ATOM 1418 O O . VAL A 1 197 ? -3.156 -8.75 -1.351 1 94.94 197 VAL A O 1
ATOM 1421 N N . ILE A 1 198 ? -4.309 -6.93 -1.829 1 96.06 198 ILE A N 1
ATOM 1422 C CA . ILE A 1 198 ? -3.141 -6.066 -1.938 1 96.06 198 ILE A CA 1
ATOM 1423 C C . ILE A 1 198 ? -2.424 -5.996 -0.593 1 96.06 198 ILE A C 1
ATOM 1425 O O . ILE A 1 198 ? -1.194 -6.078 -0.533 1 96.06 198 ILE A O 1
ATOM 1429 N N . PHE A 1 199 ? -3.152 -5.859 0.441 1 95.62 199 PHE A N 1
ATOM 1430 C CA . PHE A 1 199 ? -2.525 -5.766 1.753 1 95.62 199 PHE A CA 1
ATOM 1431 C C . PHE A 1 199 ? -1.923 -7.102 2.164 1 95.62 199 PHE A C 1
ATOM 1433 O O . PHE A 1 199 ? -0.896 -7.145 2.844 1 95.62 199 PHE A O 1
ATOM 1440 N N . PHE A 1 200 ? -2.58 -8.148 1.813 1 95.44 200 PHE A N 1
ATOM 1441 C CA . PHE A 1 200 ? -1.966 -9.453 2.047 1 95.44 200 PHE A CA 1
ATOM 1442 C C . PHE A 1 200 ? -0.628 -9.555 1.323 1 95.44 200 PHE A C 1
ATOM 1444 O O . PHE A 1 200 ? 0.373 -9.969 1.915 1 95.44 200 PHE A O 1
ATOM 1451 N N . LEU A 1 201 ? -0.626 -9.172 0.059 1 93.81 201 LEU A N 1
ATOM 1452 C CA . LEU A 1 201 ? 0.574 -9.258 -0.765 1 93.81 201 LEU A CA 1
ATOM 1453 C C . LEU A 1 201 ? 1.675 -8.352 -0.223 1 93.81 201 LEU A C 1
ATOM 1455 O O . LEU A 1 201 ? 2.834 -8.766 -0.13 1 93.81 201 LEU A O 1
ATOM 1459 N N . LEU A 1 202 ? 1.264 -7.164 0.072 1 94.25 202 LEU A N 1
ATOM 1460 C CA . LEU A 1 202 ? 2.232 -6.227 0.627 1 94.25 202 LEU A CA 1
ATOM 1461 C C . LEU A 1 202 ? 2.879 -6.793 1.888 1 94.25 202 LEU A C 1
ATOM 1463 O O . LEU A 1 202 ? 4.102 -6.73 2.045 1 94.25 202 LEU A O 1
ATOM 1467 N N . GLY A 1 203 ? 2.066 -7.316 2.791 1 94.62 203 GLY A N 1
ATOM 1468 C CA . GLY A 1 203 ? 2.594 -7.934 3.996 1 94.62 203 GLY A CA 1
ATOM 1469 C C . GLY A 1 203 ? 3.498 -9.117 3.711 1 94.62 203 GLY A C 1
ATOM 1470 O O . GLY A 1 203 ? 4.594 -9.219 4.27 1 94.62 203 GLY A O 1
ATOM 1471 N N . ALA A 1 204 ? 3.057 -9.977 2.838 1 93.94 204 ALA A N 1
ATOM 1472 C CA . ALA A 1 204 ? 3.807 -11.188 2.523 1 93.94 204 ALA A CA 1
ATOM 1473 C C . ALA A 1 204 ? 5.137 -10.852 1.856 1 93.94 204 ALA A C 1
ATOM 1475 O O . ALA A 1 204 ? 6.18 -11.406 2.221 1 93.94 204 ALA A O 1
ATOM 1476 N N . MET A 1 205 ? 5.133 -9.961 0.914 1 91.56 205 MET A N 1
ATOM 1477 C CA . MET A 1 205 ? 6.352 -9.562 0.212 1 91.56 205 MET A CA 1
ATOM 1478 C C . MET A 1 205 ? 7.344 -8.914 1.171 1 91.56 205 MET A C 1
ATOM 1480 O O . MET A 1 205 ? 8.555 -9.109 1.039 1 91.56 205 MET A O 1
ATOM 1484 N N . THR A 1 206 ? 6.805 -8.156 2.08 1 93.38 206 THR A N 1
ATOM 1485 C CA . THR A 1 206 ? 7.68 -7.508 3.055 1 93.38 206 THR A CA 1
ATOM 1486 C C . THR A 1 206 ? 8.344 -8.539 3.957 1 93.38 206 THR A C 1
ATOM 1488 O O . THR A 1 206 ? 9.539 -8.453 4.23 1 93.38 206 THR A O 1
ATOM 1491 N N . VAL A 1 207 ? 7.613 -9.5 4.398 1 93.25 207 VAL A N 1
ATOM 1492 C CA . VAL A 1 207 ? 8.156 -10.562 5.242 1 93.25 207 VAL A CA 1
ATOM 1493 C C . VAL A 1 207 ? 9.281 -11.281 4.508 1 93.25 207 VAL A C 1
ATOM 1495 O O . VAL A 1 207 ? 10.352 -11.523 5.074 1 93.25 207 VAL A O 1
ATOM 1498 N N . VAL A 1 208 ? 9.078 -11.562 3.287 1 90.56 208 VAL A N 1
ATOM 1499 C CA . VAL A 1 208 ? 10.055 -12.297 2.492 1 90.56 208 VAL A CA 1
ATOM 1500 C C . VAL A 1 208 ? 11.305 -11.445 2.297 1 90.56 208 VAL A C 1
ATOM 1502 O O . VAL A 1 208 ? 12.43 -11.953 2.355 1 90.56 208 VAL A O 1
ATOM 1505 N N . GLU A 1 209 ? 11.094 -10.188 2.068 1 88.62 209 GLU A N 1
ATOM 1506 C CA . GLU A 1 209 ? 12.234 -9.289 1.895 1 88.62 209 GLU A CA 1
ATOM 1507 C C . GLU A 1 209 ? 13.062 -9.195 3.174 1 88.62 209 GLU A C 1
ATOM 1509 O O . GLU A 1 209 ? 14.281 -9.07 3.119 1 88.62 209 GLU A O 1
ATOM 1514 N N . VAL A 1 210 ? 12.422 -9.195 4.27 1 89.69 210 VAL A N 1
ATOM 1515 C CA . VAL A 1 210 ? 13.125 -9.172 5.551 1 89.69 210 VAL A CA 1
ATOM 1516 C C . VAL A 1 210 ? 13.969 -10.438 5.703 1 89.69 210 VAL A C 1
ATOM 1518 O O . VAL A 1 210 ? 15.133 -10.367 6.113 1 89.69 210 VAL A O 1
ATOM 1521 N N . VAL A 1 211 ? 13.43 -11.539 5.359 1 88.06 211 VAL A N 1
ATOM 1522 C CA . VAL A 1 211 ? 14.133 -12.812 5.449 1 88.06 211 VAL A CA 1
ATOM 1523 C C . VAL A 1 211 ? 15.32 -12.82 4.488 1 88.06 211 VAL A C 1
ATOM 1525 O O . VAL A 1 211 ? 16.406 -13.258 4.844 1 88.06 211 VAL A O 1
ATOM 1528 N N . ASP A 1 212 ? 15.086 -12.297 3.363 1 85 212 ASP A N 1
ATOM 1529 C CA . ASP A 1 212 ? 16.125 -12.25 2.348 1 85 212 ASP A CA 1
ATOM 1530 C C . ASP A 1 212 ? 17.266 -11.32 2.771 1 85 212 ASP A C 1
ATOM 1532 O O . ASP A 1 212 ? 18.438 -11.641 2.576 1 85 212 ASP A O 1
ATOM 1536 N N . SER A 1 213 ? 16.906 -10.203 3.324 1 83 213 SER A N 1
ATOM 1537 C CA . SER A 1 213 ? 17.906 -9.227 3.744 1 83 213 SER A CA 1
ATOM 1538 C C . SER A 1 213 ? 18.812 -9.781 4.844 1 83 213 SER A C 1
ATOM 1540 O O . SER A 1 213 ? 19.953 -9.367 4.988 1 83 213 SER A O 1
ATOM 1542 N N . HIS A 1 214 ? 18.297 -10.742 5.547 1 81.5 214 HIS A N 1
ATOM 1543 C CA . HIS A 1 214 ? 19.078 -11.391 6.594 1 81.5 214 HIS A CA 1
ATOM 1544 C C . HIS A 1 214 ? 19.734 -12.664 6.074 1 81.5 214 HIS A C 1
ATOM 1546 O O . HIS A 1 214 ? 20.219 -13.484 6.859 1 81.5 214 HIS A O 1
ATOM 1552 N N . GLN A 1 215 ? 19.609 -12.875 4.766 1 79.75 215 GLN A N 1
ATOM 1553 C CA . GLN A 1 215 ? 20.203 -14.031 4.105 1 79.75 215 GLN A CA 1
ATOM 1554 C C . GLN A 1 215 ? 19.656 -15.336 4.664 1 79.75 215 GLN A C 1
ATOM 1556 O O . GLN A 1 215 ? 20.391 -16.312 4.848 1 79.75 215 GLN A O 1
ATOM 1561 N N . GLY A 1 216 ? 18.516 -15.273 4.973 1 77.81 216 GLY A N 1
ATOM 1562 C CA . GLY A 1 216 ? 17.875 -16.453 5.547 1 77.81 216 GLY A CA 1
ATOM 1563 C C . GLY A 1 216 ? 17.812 -17.625 4.59 1 77.81 216 GLY A C 1
ATOM 1564 O O . GLY A 1 216 ? 17.859 -18.781 5.012 1 77.81 216 GLY A O 1
ATOM 1565 N N . PHE A 1 217 ? 17.906 -17.438 3.318 1 76.06 217 PHE A N 1
ATOM 1566 C CA . PHE A 1 217 ? 17.703 -18.5 2.344 1 76.06 217 PHE A CA 1
ATOM 1567 C C . PHE A 1 217 ? 19.016 -19.219 2.035 1 76.06 217 PHE A C 1
ATOM 1569 O O . PHE A 1 217 ? 19 -20.297 1.44 1 76.06 217 PHE A O 1
ATOM 1576 N N . LYS A 1 218 ? 20.031 -18.625 2.463 1 75.5 218 LYS A N 1
ATOM 1577 C CA . LYS A 1 218 ? 21.328 -19.266 2.273 1 75.5 218 LYS A CA 1
ATOM 1578 C C . LYS A 1 218 ? 21.391 -20.609 3.008 1 75.5 218 LYS A C 1
ATOM 1580 O O . LYS A 1 218 ? 22.016 -21.547 2.533 1 75.5 218 LYS A O 1
ATOM 1585 N N . VAL A 1 219 ? 20.656 -20.656 4.027 1 74.19 219 VAL A N 1
ATOM 1586 C CA . VAL A 1 219 ? 20.656 -21.875 4.836 1 74.19 219 VAL A CA 1
ATOM 1587 C C . VAL A 1 219 ? 20.047 -23.031 4.031 1 74.19 219 VAL A C 1
ATOM 1589 O O . VAL A 1 219 ? 20.516 -24.156 4.105 1 74.19 219 VAL A O 1
ATOM 1592 N N . ILE A 1 220 ? 19.078 -22.75 3.303 1 74.88 220 ILE A N 1
ATOM 1593 C CA . ILE A 1 220 ? 18.391 -23.75 2.51 1 74.88 220 ILE A CA 1
ATOM 1594 C C . ILE A 1 220 ? 19.25 -24.156 1.317 1 74.88 220 ILE A C 1
ATOM 1596 O O . ILE A 1 220 ? 19.391 -25.344 1.011 1 74.88 220 ILE A O 1
ATOM 1600 N N . THR A 1 221 ? 20 -23.266 0.854 1 68.25 221 THR A N 1
ATOM 1601 C CA . THR A 1 221 ? 20.719 -23.5 -0.388 1 68.25 221 THR A CA 1
ATOM 1602 C C . THR A 1 221 ? 22.047 -24.188 -0.112 1 68.25 221 THR A C 1
ATOM 1604 O O . THR A 1 221 ? 22.531 -24.969 -0.936 1 68.25 221 THR A O 1
ATOM 1607 N N . GLN A 1 222 ? 22.547 -23.938 1.038 1 68.69 222 GLN A N 1
ATOM 1608 C CA . GLN A 1 222 ? 23.828 -24.547 1.379 1 68.69 222 GLN A CA 1
ATOM 1609 C C . GLN A 1 222 ? 23.656 -26.031 1.733 1 68.69 222 GLN A C 1
ATOM 1611 O O . GLN A 1 222 ? 24.609 -26.797 1.701 1 68.69 222 GLN A O 1
ATOM 1616 N N . SER A 1 223 ? 22.453 -26.328 1.894 1 72.69 223 SER A N 1
ATOM 1617 C CA . SER A 1 223 ? 22.203 -27.719 2.275 1 72.69 223 SER A CA 1
ATOM 1618 C C . SER A 1 223 ? 22.141 -28.625 1.05 1 72.69 223 SER A C 1
ATOM 1620 O O . SER A 1 223 ? 22.125 -29.844 1.18 1 72.69 223 SER A O 1
ATOM 1622 N N . LEU A 1 224 ? 22.25 -28.047 -0.154 1 75.25 224 LEU A N 1
ATOM 1623 C CA . LEU A 1 224 ? 22.172 -28.844 -1.377 1 75.25 224 LEU A CA 1
ATOM 1624 C C . LEU A 1 224 ? 23.547 -29.375 -1.773 1 75.25 224 LEU A C 1
ATOM 1626 O O . LEU A 1 224 ? 24.469 -28.594 -2.029 1 75.25 224 LEU A O 1
ATOM 1630 N N . ARG A 1 225 ? 23.844 -30.703 -1.583 1 75.19 225 ARG A N 1
ATOM 1631 C CA . ARG A 1 225 ? 25.094 -31.344 -1.961 1 75.19 225 ARG A CA 1
ATOM 1632 C C . ARG A 1 225 ? 24.859 -32.469 -2.969 1 75.19 225 ARG A C 1
ATOM 1634 O O . ARG A 1 225 ? 25.016 -33.625 -2.648 1 75.19 225 ARG A O 1
ATOM 1641 N N . PRO A 1 226 ? 24.625 -31.984 -4.234 1 79.31 226 PRO A N 1
ATOM 1642 C CA . PRO A 1 226 ? 24.328 -33.031 -5.215 1 79.31 226 PRO A CA 1
ATOM 1643 C C . PRO A 1 226 ? 25.578 -33.688 -5.781 1 79.31 226 PRO A C 1
ATOM 1645 O O . PRO A 1 226 ? 26.609 -33.031 -5.918 1 79.31 226 PRO A O 1
ATOM 1648 N N . ALA A 1 227 ? 25.484 -35 -6.051 1 79.38 227 ALA A N 1
ATOM 1649 C CA . ALA A 1 227 ? 26.609 -35.781 -6.578 1 79.38 227 ALA A CA 1
ATOM 1650 C C . ALA A 1 227 ? 26.5 -35.938 -8.094 1 79.38 227 ALA A C 1
ATOM 1652 O O . ALA A 1 227 ? 27.5 -36.25 -8.758 1 79.38 227 ALA A O 1
ATOM 1653 N N . SER A 1 228 ? 25.391 -35.812 -8.594 1 86.62 228 SER A N 1
ATOM 1654 C CA . SER A 1 228 ? 25.156 -35.969 -10.023 1 86.62 228 SER A CA 1
ATOM 1655 C C . SER A 1 228 ? 24.203 -34.875 -10.523 1 86.62 228 SER A C 1
ATOM 1657 O O . SER A 1 228 ? 23.562 -34.188 -9.734 1 86.62 228 SER A O 1
ATOM 1659 N N . ARG A 1 229 ? 24.156 -34.719 -11.852 1 89.44 229 ARG A N 1
ATOM 1660 C CA . ARG A 1 229 ? 23.266 -33.75 -12.461 1 89.44 229 ARG A CA 1
ATOM 1661 C C . ARG A 1 229 ? 21.812 -34.094 -12.195 1 89.44 229 ARG A C 1
ATOM 1663 O O . ARG A 1 229 ? 20.984 -33.219 -12 1 89.44 229 ARG A O 1
ATOM 1670 N N . THR A 1 230 ? 21.578 -35.375 -12.234 1 91 230 THR A N 1
ATOM 1671 C CA . THR A 1 230 ? 20.219 -35.844 -11.961 1 91 230 THR A CA 1
ATOM 1672 C C . THR A 1 230 ? 19.828 -35.531 -10.516 1 91 230 THR A C 1
ATOM 1674 O O . THR A 1 230 ? 18.703 -35.125 -10.234 1 91 230 THR A O 1
ATOM 1677 N N . GLN A 1 231 ? 20.719 -35.75 -9.625 1 90 231 GLN A N 1
ATOM 1678 C CA . GLN A 1 231 ? 20.469 -35.469 -8.227 1 90 231 GLN A CA 1
ATOM 1679 C C . GLN A 1 231 ? 20.281 -33.969 -8.008 1 90 231 GLN A C 1
ATOM 1681 O O . GLN A 1 231 ? 19.484 -33.531 -7.168 1 90 231 GLN A O 1
ATOM 1686 N N . LEU A 1 232 ? 21.062 -33.25 -8.758 1 91.12 232 LEU A N 1
ATOM 1687 C CA . LEU A 1 232 ? 20.938 -31.812 -8.672 1 91.12 232 LEU A CA 1
ATOM 1688 C C . LEU A 1 232 ? 19.562 -31.359 -9.164 1 91.12 232 LEU A C 1
ATOM 1690 O O . LEU A 1 232 ? 18.922 -30.516 -8.539 1 91.12 232 LEU A O 1
ATOM 1694 N N . LEU A 1 233 ? 19.156 -31.906 -10.258 1 94.44 233 LEU A N 1
ATOM 1695 C CA . LEU A 1 233 ? 17.828 -31.594 -10.805 1 94.44 233 LEU A CA 1
ATOM 1696 C C . LEU A 1 233 ? 16.734 -31.922 -9.797 1 94.44 233 LEU A C 1
ATOM 1698 O O . LEU A 1 233 ? 15.867 -31.094 -9.531 1 94.44 233 LEU A O 1
ATOM 1702 N N . LEU A 1 234 ? 16.812 -33.094 -9.172 1 94.5 234 LEU A N 1
ATOM 1703 C CA . LEU A 1 234 ? 15.789 -33.531 -8.219 1 94.5 234 LEU A CA 1
ATOM 1704 C C . LEU A 1 234 ? 15.812 -32.656 -6.965 1 94.5 234 LEU A C 1
ATOM 1706 O O . LEU A 1 234 ? 14.758 -32.312 -6.422 1 94.5 234 LEU A O 1
ATOM 1710 N N . ALA A 1 235 ? 16.938 -32.312 -6.562 1 93 235 ALA A N 1
ATOM 1711 C CA . ALA A 1 235 ? 17.062 -31.484 -5.363 1 93 235 ALA A CA 1
ATOM 1712 C C . ALA A 1 235 ? 16.516 -30.078 -5.605 1 93 235 ALA A C 1
ATOM 1714 O O . ALA A 1 235 ? 15.781 -29.547 -4.777 1 93 235 ALA A O 1
ATOM 1715 N N . VAL A 1 236 ? 16.906 -29.5 -6.723 1 94.38 236 VAL A N 1
ATOM 1716 C CA . VAL A 1 236 ? 16.469 -28.156 -7.066 1 94.38 236 VAL A CA 1
ATOM 1717 C C . VAL A 1 236 ? 14.953 -28.125 -7.211 1 94.38 236 VAL A C 1
ATOM 1719 O O . VAL A 1 236 ? 14.297 -27.234 -6.68 1 94.38 236 VAL A O 1
ATOM 1722 N N . VAL A 1 237 ? 14.43 -29.078 -7.902 1 97.06 237 VAL A N 1
ATOM 1723 C CA . VAL A 1 237 ? 12.984 -29.141 -8.133 1 97.06 237 VAL A CA 1
ATOM 1724 C C . VAL A 1 237 ? 12.258 -29.375 -6.812 1 97.06 237 VAL A C 1
ATOM 1726 O O . VAL A 1 237 ? 11.242 -28.719 -6.535 1 97.06 237 VAL A O 1
ATOM 1729 N N . GLY A 1 238 ? 12.742 -30.281 -6.039 1 96.12 238 GLY A N 1
ATOM 1730 C CA . GLY A 1 238 ? 12.125 -30.594 -4.758 1 96.12 238 GLY A CA 1
ATOM 1731 C C . GLY A 1 238 ? 12.086 -29.406 -3.814 1 96.12 238 GLY A C 1
ATOM 1732 O O . GLY A 1 238 ? 11.039 -29.078 -3.248 1 96.12 238 GLY A O 1
ATOM 1733 N N . VAL A 1 239 ? 13.188 -28.734 -3.678 1 94.62 239 VAL A N 1
ATOM 1734 C CA . VAL A 1 239 ? 13.281 -27.578 -2.787 1 94.62 239 VAL A CA 1
ATOM 1735 C C . VAL A 1 239 ? 12.398 -26.453 -3.312 1 94.62 239 VAL A C 1
ATOM 1737 O O . VAL A 1 239 ? 11.688 -25.797 -2.541 1 94.62 239 VAL A O 1
ATOM 1740 N N . THR A 1 240 ? 12.438 -26.234 -4.613 1 96.88 240 THR A N 1
ATOM 1741 C CA . THR A 1 240 ? 11.625 -25.188 -5.223 1 96.88 240 THR A CA 1
ATOM 1742 C C . THR A 1 240 ? 10.141 -25.453 -4.996 1 96.88 240 THR A C 1
ATOM 1744 O O . THR A 1 240 ? 9.391 -24.531 -4.645 1 96.88 240 THR A O 1
ATOM 1747 N N . PHE A 1 241 ? 9.75 -26.688 -5.219 1 97.81 241 PHE A N 1
ATOM 1748 C CA . PHE A 1 241 ? 8.352 -27.094 -5.082 1 97.81 241 PHE A CA 1
ATOM 1749 C C . PHE A 1 241 ? 7.855 -26.828 -3.664 1 97.81 241 PHE A C 1
ATOM 1751 O O . PHE A 1 241 ? 6.773 -26.281 -3.471 1 97.81 241 PHE A O 1
ATOM 1758 N N . VAL A 1 242 ? 8.586 -27.141 -2.668 1 95.69 242 VAL A N 1
ATOM 1759 C CA . VAL A 1 242 ? 8.195 -27 -1.269 1 95.69 242 VAL A CA 1
ATOM 1760 C C . VAL A 1 242 ? 8.305 -25.547 -0.845 1 95.69 242 VAL A C 1
ATOM 1762 O O . VAL A 1 242 ? 7.406 -25.016 -0.18 1 95.69 242 VAL A O 1
ATOM 1765 N N . MET A 1 243 ? 9.336 -24.922 -1.229 1 94.19 243 MET A N 1
ATOM 1766 C CA . MET A 1 243 ? 9.547 -23.531 -0.863 1 94.19 243 MET A CA 1
ATOM 1767 C C . MET A 1 243 ? 8.445 -22.641 -1.434 1 94.19 243 MET A C 1
ATOM 1769 O O . MET A 1 243 ? 7.957 -21.734 -0.755 1 94.19 243 MET A O 1
ATOM 1773 N N . SER A 1 244 ? 8.047 -22.906 -2.645 1 96.88 244 SER A N 1
ATOM 1774 C CA . SER A 1 244 ? 7.051 -22.094 -3.32 1 96.88 244 SER A CA 1
ATOM 1775 C C . SER A 1 244 ? 5.672 -22.266 -2.689 1 96.88 244 SER A C 1
ATOM 1777 O O . SER A 1 244 ? 4.789 -21.438 -2.871 1 96.88 244 SER A O 1
ATOM 1779 N N . SER A 1 245 ? 5.484 -23.359 -1.952 1 96.06 245 SER A N 1
ATOM 1780 C CA . SER A 1 245 ? 4.223 -23.578 -1.257 1 96.06 245 SER A CA 1
ATOM 1781 C C . SER A 1 245 ? 4.043 -22.594 -0.109 1 96.06 245 SER A C 1
ATOM 1783 O O . SER A 1 245 ? 2.924 -22.375 0.36 1 96.06 245 SER A O 1
ATOM 1785 N N . VAL A 1 246 ? 5.145 -21.984 0.269 1 92.69 246 VAL A N 1
ATOM 1786 C CA . VAL A 1 246 ? 5.09 -21.062 1.396 1 92.69 246 VAL A CA 1
ATOM 1787 C C . VAL A 1 246 ? 5.43 -19.656 0.922 1 92.69 246 VAL A C 1
ATOM 1789 O O . VAL A 1 246 ? 4.836 -18.672 1.385 1 92.69 246 VAL A O 1
ATOM 1792 N N . LEU A 1 247 ? 6.367 -19.766 -0.025 1 90.19 247 LEU A N 1
ATOM 1793 C CA . LEU A 1 247 ? 6.762 -18.484 -0.627 1 90.19 247 LEU A CA 1
ATOM 1794 C C . LEU A 1 247 ? 6.043 -18.266 -1.953 1 90.19 247 LEU A C 1
ATOM 1796 O O . LEU A 1 247 ? 5.465 -19.203 -2.512 1 90.19 247 LEU A O 1
ATOM 1800 N N . ASP A 1 248 ? 5.922 -17.219 -2.439 1 87.38 248 ASP A N 1
ATOM 1801 C CA . ASP A 1 248 ? 5.324 -17.016 -3.754 1 87.38 248 ASP A CA 1
ATOM 1802 C C . ASP A 1 248 ? 6.25 -17.5 -4.863 1 87.38 248 ASP A C 1
ATOM 1804 O O . ASP A 1 248 ? 7.449 -17.672 -4.645 1 87.38 248 ASP A O 1
ATOM 1808 N N . ASN A 1 249 ? 5.688 -17.828 -5.992 1 94.31 249 ASN A N 1
ATOM 1809 C CA . ASN A 1 249 ? 6.426 -18.422 -7.105 1 94.31 249 ASN A CA 1
ATOM 1810 C C . ASN A 1 249 ? 7.52 -17.484 -7.605 1 94.31 249 ASN A C 1
ATOM 1812 O O . ASN A 1 249 ? 8.617 -17.922 -7.941 1 94.31 249 ASN A O 1
ATOM 1816 N N . LEU A 1 250 ? 7.312 -16.234 -7.598 1 92.25 250 LEU A N 1
ATOM 1817 C CA . LEU A 1 250 ? 8.305 -15.266 -8.055 1 92.25 250 LEU A CA 1
ATOM 1818 C C . LEU A 1 250 ? 9.508 -15.242 -7.113 1 92.25 250 LEU A C 1
ATOM 1820 O O . LEU A 1 250 ? 10.648 -15.367 -7.555 1 92.25 250 LEU A O 1
ATOM 1824 N N . THR A 1 251 ? 9.227 -15.094 -5.859 1 90.44 251 THR A N 1
ATOM 1825 C CA . THR A 1 251 ? 10.289 -15.023 -4.859 1 90.44 251 THR A CA 1
ATOM 1826 C C . THR A 1 251 ? 11.109 -16.312 -4.863 1 90.44 251 THR A C 1
ATOM 1828 O O . THR A 1 251 ? 12.344 -16.266 -4.828 1 90.44 251 THR A O 1
ATOM 1831 N N . THR A 1 252 ? 10.453 -17.391 -4.879 1 94.5 252 THR A N 1
ATOM 1832 C CA . THR A 1 252 ? 11.133 -18.672 -4.922 1 94.5 252 THR A CA 1
ATOM 1833 C C . THR A 1 252 ? 12.047 -18.766 -6.145 1 94.5 252 THR A C 1
ATOM 1835 O O . THR A 1 252 ? 13.18 -19.234 -6.047 1 94.5 252 THR A O 1
ATOM 1838 N N . THR A 1 253 ? 11.57 -18.297 -7.234 1 96.31 253 THR A N 1
ATOM 1839 C CA . THR A 1 253 ? 12.352 -18.312 -8.469 1 96.31 253 THR A CA 1
ATOM 1840 C C . THR A 1 253 ? 13.602 -17.453 -8.336 1 96.31 253 THR A C 1
ATOM 1842 O O . THR A 1 253 ? 14.688 -17.859 -8.742 1 96.31 253 THR A O 1
ATOM 1845 N N . ILE A 1 254 ? 13.445 -16.297 -7.777 1 92.19 254 ILE A N 1
ATOM 1846 C CA . ILE A 1 254 ? 14.578 -15.391 -7.605 1 92.19 254 ILE A CA 1
ATOM 1847 C C . ILE A 1 254 ? 15.648 -16.062 -6.75 1 92.19 254 ILE A C 1
ATOM 1849 O O . ILE A 1 254 ? 16.828 -16.094 -7.125 1 92.19 254 ILE A O 1
ATOM 1853 N N . VAL A 1 255 ? 15.289 -16.625 -5.695 1 89.56 255 VAL A N 1
ATOM 1854 C CA . VAL A 1 255 ? 16.219 -17.234 -4.742 1 89.56 255 VAL A CA 1
ATOM 1855 C C . VAL A 1 255 ? 16.891 -18.438 -5.379 1 89.56 255 VAL A C 1
ATOM 1857 O O . VAL A 1 255 ? 18.109 -18.594 -5.285 1 89.56 255 VAL A O 1
ATOM 1860 N N . MET A 1 256 ? 16.156 -19.219 -6.031 1 93.94 256 MET A N 1
ATOM 1861 C CA . MET A 1 256 ? 16.688 -20.469 -6.574 1 93.94 256 MET A CA 1
ATOM 1862 C C . MET A 1 256 ? 17.578 -20.203 -7.781 1 93.94 256 MET A C 1
ATOM 1864 O O . MET A 1 256 ? 18.578 -20.891 -7.969 1 93.94 256 MET A O 1
ATOM 1868 N N . VAL A 1 257 ? 17.219 -19.266 -8.578 1 94.69 257 VAL A N 1
ATOM 1869 C CA . VAL A 1 257 ? 18.047 -18.938 -9.727 1 94.69 257 VAL A CA 1
ATOM 1870 C C . VAL A 1 257 ? 19.359 -18.297 -9.25 1 94.69 257 VAL A C 1
ATOM 1872 O O . VAL A 1 257 ? 20.422 -18.562 -9.805 1 94.69 257 VAL A O 1
ATOM 1875 N N . ALA A 1 258 ? 19.25 -17.484 -8.258 1 88.69 258 ALA A N 1
ATOM 1876 C CA . ALA A 1 258 ? 20.469 -16.922 -7.668 1 88.69 258 ALA A CA 1
ATOM 1877 C C . ALA A 1 258 ? 21.375 -18.031 -7.148 1 88.69 258 ALA A C 1
ATOM 1879 O O . ALA A 1 258 ? 22.594 -17.953 -7.309 1 88.69 258 ALA A O 1
ATOM 1880 N N . LEU A 1 259 ? 20.828 -18.922 -6.594 1 87.44 259 LEU A N 1
ATOM 1881 C CA . LEU A 1 259 ? 21.562 -20.078 -6.098 1 87.44 259 LEU A CA 1
ATOM 1882 C C . LEU A 1 259 ? 22.203 -20.844 -7.246 1 87.44 259 LEU A C 1
ATOM 1884 O O . LEU A 1 259 ? 23.359 -21.266 -7.152 1 87.44 259 LEU A O 1
ATOM 1888 N N . LEU A 1 260 ? 21.484 -21.094 -8.25 1 91.19 260 LEU A N 1
ATOM 1889 C CA . LEU A 1 260 ? 21.984 -21.828 -9.406 1 91.19 260 LEU A CA 1
ATOM 1890 C C . LEU A 1 260 ? 23.156 -21.109 -10.055 1 91.19 260 LEU A C 1
ATOM 1892 O O . LEU A 1 260 ? 24.094 -21.75 -10.539 1 91.19 260 LEU A O 1
ATOM 1896 N N . ASN A 1 261 ? 23.078 -19.844 -10.047 1 89.06 261 ASN A N 1
ATOM 1897 C CA . ASN A 1 261 ? 24.172 -19.047 -10.609 1 89.06 261 ASN A CA 1
ATOM 1898 C C . ASN A 1 261 ? 25.469 -19.25 -9.828 1 89.06 261 ASN A C 1
ATOM 1900 O O . ASN A 1 261 ? 26.562 -19.172 -10.398 1 89.06 261 ASN A O 1
ATOM 1904 N N . LYS A 1 262 ? 25.312 -19.547 -8.695 1 82.19 262 LYS A N 1
ATOM 1905 C CA . LYS A 1 262 ? 26.484 -19.766 -7.844 1 82.19 262 LYS A CA 1
ATOM 1906 C C . LYS A 1 262 ? 26.922 -21.234 -7.895 1 82.19 262 LYS A C 1
ATOM 1908 O O . LYS A 1 262 ? 28.125 -21.531 -7.852 1 82.19 262 LYS A O 1
ATOM 1913 N N . LEU A 1 263 ? 26.047 -22.094 -8.031 1 82.25 263 LEU A N 1
ATOM 1914 C CA . LEU A 1 263 ? 26.297 -23.516 -7.855 1 82.25 263 LEU A CA 1
ATOM 1915 C C . LEU A 1 263 ? 26.672 -24.172 -9.188 1 82.25 263 LEU A C 1
ATOM 1917 O O . LEU A 1 263 ? 27.391 -25.156 -9.211 1 82.25 263 LEU A O 1
ATOM 1921 N N . CYS A 1 264 ? 26.047 -23.688 -10.219 1 86.88 264 CYS A N 1
ATOM 1922 C CA . CYS A 1 264 ? 26.188 -24.359 -11.508 1 86.88 264 CYS A CA 1
ATOM 1923 C C . CYS A 1 264 ? 26.859 -23.453 -12.523 1 86.88 264 CYS A C 1
ATOM 1925 O O . CYS A 1 264 ? 26.172 -22.703 -13.234 1 86.88 264 CYS A O 1
ATOM 1927 N N . PRO A 1 265 ? 28.094 -23.625 -12.758 1 85.5 265 PRO A N 1
ATOM 1928 C CA . PRO A 1 265 ? 28.812 -22.766 -13.695 1 85.5 265 PRO A CA 1
ATOM 1929 C C . PRO A 1 265 ? 28.5 -23.078 -15.156 1 85.5 265 PRO A C 1
ATOM 1931 O O . PRO A 1 265 ? 28.703 -22.234 -16.031 1 85.5 265 PRO A O 1
ATOM 1934 N N . GLU A 1 266 ? 28.094 -24.281 -15.469 1 88.12 266 GLU A N 1
ATOM 1935 C CA . GLU A 1 266 ? 27.781 -24.656 -16.844 1 88.12 266 GLU A CA 1
ATOM 1936 C C . GLU A 1 266 ? 26.5 -23.984 -17.312 1 88.12 266 GLU A C 1
ATOM 1938 O O . GLU A 1 266 ? 25.406 -24.297 -16.828 1 88.12 266 GLU A O 1
ATOM 1943 N N . PRO A 1 267 ? 26.516 -23.203 -18.328 1 90.31 267 PRO A N 1
ATOM 1944 C CA . PRO A 1 267 ? 25.359 -22.391 -18.734 1 90.31 267 PRO A CA 1
ATOM 1945 C C . PRO A 1 267 ? 24.203 -23.234 -19.25 1 90.31 267 PRO A C 1
ATOM 1947 O O . PRO A 1 267 ? 23.047 -22.906 -19 1 90.31 267 PRO A O 1
ATOM 1950 N N . ASP A 1 268 ? 24.516 -24.297 -19.938 1 90.69 268 ASP A N 1
ATOM 1951 C CA . ASP A 1 268 ? 23.453 -25.109 -20.516 1 90.69 268 ASP A CA 1
ATOM 1952 C C . ASP A 1 268 ? 22.672 -25.844 -19.422 1 90.69 268 ASP A C 1
ATOM 1954 O O . ASP A 1 268 ? 21.438 -25.875 -19.438 1 90.69 268 ASP A O 1
ATOM 1958 N N . THR A 1 269 ? 23.438 -26.406 -18.578 1 91.56 269 THR A N 1
ATOM 1959 C CA . THR A 1 269 ? 22.797 -27.094 -17.453 1 91.56 269 THR A CA 1
ATOM 1960 C C . THR A 1 269 ? 22.062 -26.094 -16.562 1 91.56 269 THR A C 1
ATOM 1962 O O . THR A 1 269 ? 20.953 -26.375 -16.109 1 91.56 269 THR A O 1
ATOM 1965 N N . ARG A 1 270 ? 22.562 -24.953 -16.375 1 93.31 270 ARG A N 1
ATOM 1966 C CA . ARG A 1 270 ? 21.969 -23.906 -15.539 1 93.31 270 ARG A CA 1
ATOM 1967 C C . ARG A 1 270 ? 20.656 -23.406 -16.141 1 93.31 270 ARG A C 1
ATOM 1969 O O . ARG A 1 270 ? 19.688 -23.203 -15.414 1 93.31 270 ARG A O 1
ATOM 1976 N N . ARG A 1 271 ? 20.672 -23.156 -17.391 1 93.44 271 ARG A N 1
ATOM 1977 C CA . ARG A 1 271 ? 19.453 -22.688 -18.047 1 93.44 271 ARG A CA 1
ATOM 1978 C C . ARG A 1 271 ? 18.328 -23.719 -17.922 1 93.44 271 ARG A C 1
ATOM 1980 O O . ARG A 1 271 ? 17.172 -23.344 -17.688 1 93.44 271 ARG A O 1
ATOM 1987 N N . PHE A 1 272 ? 18.703 -24.938 -18.078 1 93.62 272 PHE A N 1
ATOM 1988 C CA . PHE A 1 272 ? 17.719 -26.016 -17.969 1 93.62 272 PHE A CA 1
ATOM 1989 C C . PHE A 1 272 ? 17.188 -26.109 -16.547 1 93.62 272 PHE A C 1
ATOM 1991 O O . PHE A 1 272 ? 15.992 -26.266 -16.328 1 93.62 272 PHE A O 1
ATOM 1998 N N . LEU A 1 273 ? 18.078 -26.047 -15.617 1 95.62 273 LEU A N 1
ATOM 1999 C CA . LEU A 1 273 ? 17.688 -26.062 -14.219 1 95.62 273 LEU A CA 1
ATOM 2000 C C . LEU A 1 273 ? 16.812 -24.844 -13.883 1 95.62 273 LEU A C 1
ATOM 2002 O O . LEU A 1 273 ? 15.883 -24.938 -13.086 1 95.62 273 LEU A O 1
ATOM 2006 N N . GLY A 1 274 ? 17.172 -23.75 -14.469 1 96.75 274 GLY A N 1
ATOM 2007 C CA . GLY A 1 274 ? 16.344 -22.562 -14.305 1 96.75 274 GLY A CA 1
ATOM 2008 C C . GLY A 1 274 ? 14.914 -22.766 -14.789 1 96.75 274 GLY A C 1
ATOM 2009 O O . GLY A 1 274 ? 13.961 -22.359 -14.117 1 96.75 274 GLY A O 1
ATOM 2010 N N . ALA A 1 275 ? 14.797 -23.391 -15.906 1 97 275 ALA A N 1
ATOM 2011 C CA . ALA A 1 275 ? 13.469 -23.688 -16.438 1 97 275 ALA A CA 1
ATOM 2012 C C . ALA A 1 275 ? 12.711 -24.656 -15.531 1 97 275 ALA A C 1
ATOM 2014 O O . ALA A 1 275 ? 11.508 -24.5 -15.32 1 97 275 ALA A O 1
ATOM 2015 N N . ALA A 1 276 ? 13.43 -25.594 -15.016 1 97.75 276 ALA A N 1
ATOM 2016 C CA . ALA A 1 276 ? 12.828 -26.547 -14.07 1 97.75 276 ALA A CA 1
ATOM 2017 C C . ALA A 1 276 ? 12.352 -25.828 -12.812 1 97.75 276 ALA A C 1
ATOM 2019 O O . ALA A 1 276 ? 11.32 -26.188 -12.234 1 97.75 276 ALA A O 1
ATOM 2020 N N . VAL A 1 277 ? 13.055 -24.797 -12.406 1 97.94 277 VAL A N 1
ATOM 2021 C CA . VAL A 1 277 ? 12.68 -23.984 -11.258 1 97.94 277 VAL A CA 1
ATOM 2022 C C . VAL A 1 277 ? 11.344 -23.297 -11.531 1 97.94 277 VAL A C 1
ATOM 2024 O O . VAL A 1 277 ? 10.469 -23.25 -10.656 1 97.94 277 VAL A O 1
ATOM 2027 N N . VAL A 1 278 ? 11.156 -22.766 -12.727 1 98.25 278 VAL A N 1
ATOM 2028 C CA . VAL A 1 278 ? 9.93 -22.078 -13.086 1 98.25 278 VAL A CA 1
ATOM 2029 C C . VAL A 1 278 ? 8.742 -23.047 -13 1 98.25 278 VAL A C 1
ATOM 2031 O O . VAL A 1 278 ? 7.719 -22.719 -12.391 1 98.25 278 VAL A O 1
ATOM 2034 N N . VAL A 1 279 ? 8.906 -24.234 -13.547 1 98.56 279 VAL A N 1
ATOM 2035 C CA . VAL A 1 279 ? 7.84 -25.234 -13.555 1 98.56 279 VAL A CA 1
ATOM 2036 C C . VAL A 1 279 ? 7.539 -25.672 -12.125 1 98.56 279 VAL A C 1
ATOM 2038 O O . VAL A 1 279 ? 6.371 -25.781 -11.734 1 98.56 279 VAL A O 1
ATOM 2041 N N . ALA A 1 280 ? 8.555 -25.875 -11.359 1 98.5 280 ALA A N 1
ATOM 2042 C CA . ALA A 1 280 ? 8.398 -26.328 -9.984 1 98.5 280 ALA A CA 1
ATOM 2043 C C . ALA A 1 280 ? 7.805 -25.234 -9.102 1 98.5 280 ALA A C 1
ATOM 2045 O O . ALA A 1 280 ? 6.996 -25.516 -8.211 1 98.5 280 ALA A O 1
ATOM 2046 N N . ALA A 1 281 ? 8.227 -24.031 -9.273 1 98.31 281 ALA A N 1
ATOM 2047 C CA . ALA A 1 281 ? 7.734 -22.906 -8.477 1 98.31 281 ALA A CA 1
ATOM 2048 C C . ALA A 1 281 ? 6.242 -22.688 -8.703 1 98.31 281 ALA A C 1
ATOM 2050 O O . ALA A 1 281 ? 5.477 -22.531 -7.75 1 98.31 281 ALA A O 1
ATOM 2051 N N . ASN A 1 282 ? 5.805 -22.688 -9.945 1 98.31 282 ASN A N 1
ATOM 2052 C CA . ASN A 1 282 ? 4.395 -22.5 -10.258 1 98.31 282 ASN A CA 1
ATOM 2053 C C . ASN A 1 282 ? 3.541 -23.656 -9.727 1 98.31 282 ASN A C 1
ATOM 2055 O O . ASN A 1 282 ? 2.451 -23.422 -9.203 1 98.31 282 ASN A O 1
ATOM 2059 N N . ALA A 1 283 ? 4.035 -24.844 -9.891 1 98.5 283 ALA A N 1
ATOM 2060 C CA . ALA A 1 283 ? 3.322 -26.016 -9.375 1 98.5 283 ALA A CA 1
ATOM 2061 C C . ALA A 1 283 ? 3.299 -26.016 -7.852 1 98.5 283 ALA A C 1
ATOM 2063 O O . ALA A 1 283 ? 2.275 -26.328 -7.242 1 98.5 283 ALA A O 1
ATOM 2064 N N . GLY A 1 284 ? 4.414 -25.688 -7.27 1 98.06 284 GLY A N 1
ATOM 2065 C CA . GLY A 1 284 ? 4.523 -25.656 -5.82 1 98.06 284 GLY A CA 1
ATOM 2066 C C . GLY A 1 284 ? 3.607 -24.625 -5.176 1 98.06 284 GLY A C 1
ATOM 2067 O O . GLY A 1 284 ? 3.131 -24.844 -4.059 1 98.06 284 GLY A O 1
ATOM 2068 N N . GLY A 1 285 ? 3.408 -23.547 -5.812 1 97.5 285 GLY A N 1
ATOM 2069 C CA . GLY A 1 285 ? 2.557 -22.5 -5.289 1 97.5 285 GLY A CA 1
ATOM 2070 C C . GLY A 1 285 ? 1.077 -22.781 -5.473 1 97.5 285 GLY A C 1
ATOM 2071 O O . GLY A 1 285 ? 0.235 -22.156 -4.82 1 97.5 285 GLY A O 1
ATOM 2072 N N . ALA A 1 286 ? 0.714 -23.75 -6.258 1 97.81 286 ALA A N 1
ATOM 2073 C CA . ALA A 1 286 ? -0.67 -23.953 -6.684 1 97.81 286 ALA A CA 1
ATOM 2074 C C . ALA A 1 286 ? -1.433 -24.797 -5.676 1 97.81 286 ALA A C 1
ATOM 2076 O O . ALA A 1 286 ? -2.666 -24.828 -5.684 1 97.81 286 ALA A O 1
ATOM 2077 N N . TRP A 1 287 ? -0.762 -25.469 -4.746 1 97.81 287 TRP A N 1
ATOM 2078 C CA . TRP A 1 287 ? -1.498 -26.453 -3.951 1 97.81 287 TRP A CA 1
ATOM 2079 C C . TRP A 1 287 ? -1.668 -25.969 -2.516 1 97.81 287 TRP A C 1
ATOM 2081 O O . TRP A 1 287 ? -2.135 -26.719 -1.653 1 97.81 287 TRP A O 1
ATOM 2091 N N . THR A 1 288 ? -1.266 -24.75 -2.201 1 96.62 288 THR A N 1
ATOM 2092 C CA . THR A 1 288 ? -1.524 -24.109 -0.912 1 96.62 288 THR A CA 1
ATOM 2093 C C . THR A 1 288 ? -2.195 -22.766 -1.103 1 96.62 288 THR A C 1
ATOM 2095 O O . THR A 1 288 ? -2.053 -22.125 -2.154 1 96.62 288 THR A O 1
ATOM 2098 N N . PRO A 1 289 ? -2.895 -22.297 -0.073 1 94.69 289 PRO A N 1
ATOM 2099 C CA . PRO A 1 289 ? -3.586 -21.016 -0.209 1 94.69 289 PRO A CA 1
ATOM 2100 C C . PRO A 1 289 ? -2.625 -19.828 -0.277 1 94.69 289 PRO A C 1
ATOM 2102 O O . PRO A 1 289 ? -2.953 -18.797 -0.864 1 94.69 289 PRO A O 1
ATOM 2105 N N . ILE A 1 290 ? -1.412 -19.922 0.28 1 93.88 290 ILE A N 1
ATOM 2106 C CA . ILE A 1 290 ? -0.544 -18.75 0.403 1 93.88 290 ILE A CA 1
ATOM 2107 C C . ILE A 1 290 ? 0.569 -18.828 -0.64 1 93.88 290 ILE A C 1
ATOM 2109 O O . ILE A 1 290 ? 1.29 -17.844 -0.857 1 93.88 290 ILE A O 1
ATOM 2113 N N . GLY A 1 291 ? 0.674 -19.953 -1.383 1 94.5 291 GLY A N 1
ATOM 2114 C CA . GLY A 1 291 ? 1.833 -20.219 -2.223 1 94.5 291 GLY A CA 1
ATOM 2115 C C . GLY A 1 291 ? 1.813 -19.438 -3.523 1 94.5 291 GLY A C 1
ATOM 2116 O O . GLY A 1 291 ? 2.848 -19.281 -4.176 1 94.5 291 GLY A O 1
ATOM 2117 N N . ASP A 1 292 ? 0.701 -19.016 -3.893 1 95.31 292 ASP A N 1
ATOM 2118 C CA . ASP A 1 292 ? 0.521 -18.234 -5.113 1 95.31 292 ASP A CA 1
ATOM 2119 C C . ASP A 1 292 ? -0.493 -17.109 -4.898 1 95.31 292 ASP A C 1
ATOM 2121 O O . ASP A 1 292 ? -1.415 -17.25 -4.094 1 95.31 292 ASP A O 1
ATOM 2125 N N . VAL A 1 293 ? -0.289 -16 -5.629 1 94.56 293 VAL A N 1
ATOM 2126 C CA . VAL A 1 293 ? -1.206 -14.867 -5.508 1 94.56 293 VAL A CA 1
ATOM 2127 C C . VAL A 1 293 ? -2.619 -15.312 -5.883 1 94.56 293 VAL A C 1
ATOM 2129 O O . VAL A 1 293 ? -3.594 -14.898 -5.246 1 94.56 293 VAL A O 1
ATOM 2132 N N . THR A 1 294 ? -2.775 -16.125 -6.879 1 96.38 294 THR A N 1
ATOM 2133 C CA . THR A 1 294 ? -4.09 -16.547 -7.355 1 96.38 294 THR A CA 1
ATOM 2134 C C . THR A 1 294 ? -4.777 -17.438 -6.328 1 96.38 294 THR A C 1
ATOM 2136 O O . THR A 1 294 ? -5.98 -17.328 -6.102 1 96.38 294 THR A O 1
ATOM 2139 N N . THR A 1 295 ? -4.043 -18.406 -5.723 1 97.12 295 THR A N 1
ATOM 2140 C CA . THR A 1 295 ? -4.637 -19.219 -4.672 1 97.12 295 THR A CA 1
ATOM 2141 C C . THR A 1 295 ? -4.996 -18.375 -3.459 1 97.12 295 THR A C 1
ATOM 2143 O O . THR A 1 295 ? -6.004 -18.625 -2.795 1 97.12 295 THR A O 1
ATOM 2146 N N . THR A 1 296 ? -4.18 -17.406 -3.197 1 95.81 296 THR A N 1
ATOM 2147 C CA . THR A 1 296 ? -4.453 -16.5 -2.094 1 95.81 296 THR A CA 1
ATOM 2148 C C . THR A 1 296 ? -5.73 -15.695 -2.354 1 95.81 296 THR A C 1
ATOM 2150 O O . THR A 1 296 ? -6.547 -15.516 -1.45 1 95.81 296 THR A O 1
ATOM 2153 N N . MET A 1 297 ? -5.898 -15.242 -3.533 1 96.25 297 MET A N 1
ATOM 2154 C CA . MET A 1 297 ? -7.105 -14.508 -3.908 1 96.25 297 MET A CA 1
ATOM 2155 C C . MET A 1 297 ? -8.344 -15.375 -3.73 1 96.25 297 MET A C 1
ATOM 2157 O O . MET A 1 297 ? -9.344 -14.93 -3.154 1 96.25 297 MET A O 1
ATOM 2161 N N . LEU A 1 298 ? -8.273 -16.578 -4.203 1 97.62 298 LEU A N 1
ATOM 2162 C CA . LEU A 1 298 ? -9.391 -17.516 -4.078 1 97.62 298 LEU A CA 1
ATOM 2163 C C . LEU A 1 298 ? -9.703 -17.797 -2.613 1 97.62 298 LEU A C 1
ATOM 2165 O O . LEU A 1 298 ? -10.867 -17.953 -2.238 1 97.62 298 LEU A O 1
ATOM 2169 N N . TRP A 1 299 ? -8.656 -17.875 -1.835 1 96.19 299 TRP A N 1
ATOM 2170 C CA . TRP A 1 299 ? -8.812 -18.156 -0.41 1 96.19 299 TRP A CA 1
ATOM 2171 C C . TRP A 1 299 ? -9.414 -16.953 0.312 1 96.19 299 TRP A C 1
ATOM 2173 O O . TRP A 1 299 ? -10.352 -17.109 1.101 1 96.19 299 TRP A O 1
ATOM 2183 N N . ILE A 1 300 ? -8.945 -15.766 0.05 1 93.62 300 ILE A N 1
ATOM 2184 C CA . ILE A 1 300 ? -9.398 -14.531 0.688 1 93.62 300 ILE A CA 1
ATOM 2185 C C . ILE A 1 300 ? -10.883 -14.32 0.403 1 93.62 300 ILE A C 1
ATOM 2187 O O . ILE A 1 300 ? -11.641 -13.898 1.283 1 93.62 300 ILE A O 1
ATOM 2191 N N . HIS A 1 301 ? -11.312 -14.695 -0.798 1 93.25 301 HIS A N 1
ATOM 2192 C CA . HIS A 1 301 ? -12.688 -14.406 -1.197 1 93.25 301 HIS A CA 1
ATOM 2193 C C . HIS A 1 301 ? -13.594 -15.609 -0.96 1 93.25 301 HIS A C 1
ATOM 2195 O O . HIS A 1 301 ? -14.773 -15.586 -1.323 1 93.25 301 HIS A O 1
ATOM 2201 N N . GLY A 1 302 ? -13 -16.734 -0.473 1 92.75 302 GLY A N 1
ATOM 2202 C CA . GLY A 1 302 ? -13.812 -17.812 0.063 1 92.75 302 GLY A CA 1
ATOM 2203 C C . GLY A 1 302 ? -14.047 -18.938 -0.934 1 92.75 302 GLY A C 1
ATOM 2204 O O . GLY A 1 302 ? -14.766 -19.891 -0.642 1 92.75 302 GLY A O 1
ATOM 2205 N N . GLN A 1 303 ? -13.461 -18.859 -2.109 1 97.12 303 GLN A N 1
ATOM 2206 C CA . GLN A 1 303 ? -13.672 -19.891 -3.117 1 97.12 303 GLN A CA 1
ATOM 2207 C C . GLN A 1 303 ? -13.008 -21.203 -2.717 1 97.12 303 GLN A C 1
ATOM 2209 O O . GLN A 1 303 ? -13.469 -22.281 -3.088 1 97.12 303 GLN A O 1
ATOM 2214 N N . ILE A 1 304 ? -11.922 -21.078 -1.977 1 97.06 304 ILE A N 1
ATOM 2215 C CA . ILE A 1 304 ? -11.227 -22.297 -1.559 1 97.06 304 ILE A CA 1
ATOM 2216 C C . ILE A 1 304 ? -10.891 -22.203 -0.071 1 97.06 304 ILE A C 1
ATOM 2218 O O . ILE A 1 304 ? -10.844 -21.109 0.499 1 97.06 304 ILE A O 1
ATOM 2222 N N . SER A 1 305 ? -10.734 -23.359 0.526 1 95.31 305 SER A N 1
ATOM 2223 C CA . SER A 1 305 ? -10.289 -23.453 1.913 1 95.31 305 SER A CA 1
ATOM 2224 C C . SER A 1 305 ? -8.93 -24.141 2.008 1 95.31 305 SER A C 1
ATOM 2226 O O . SER A 1 305 ? -8.477 -24.781 1.056 1 95.31 305 SER A O 1
ATOM 2228 N N . THR A 1 306 ? -8.305 -24 3.129 1 94.31 306 THR A N 1
ATOM 2229 C CA . THR A 1 306 ? -6.91 -24.406 3.293 1 94.31 306 THR A CA 1
ATOM 2230 C C . THR A 1 306 ? -6.785 -25.922 3.217 1 94.31 306 THR A C 1
ATOM 2232 O O . THR A 1 306 ? -6.086 -26.453 2.348 1 94.31 306 THR A O 1
ATOM 2235 N N . ALA A 1 307 ? -7.469 -26.625 4.012 1 94.75 307 ALA A N 1
ATOM 2236 C CA . ALA A 1 307 ? -7.312 -28.078 4.133 1 94.75 307 ALA A CA 1
ATOM 2237 C C . ALA A 1 307 ? -7.727 -28.781 2.844 1 94.75 307 ALA A C 1
ATOM 2239 O O . ALA A 1 307 ? -7.031 -29.672 2.365 1 94.75 307 ALA A O 1
ATOM 2240 N N . ALA A 1 308 ? -8.836 -28.391 2.273 1 95.75 308 ALA A N 1
ATOM 2241 C CA . ALA A 1 308 ? -9.336 -29.031 1.052 1 95.75 308 ALA A CA 1
ATOM 2242 C C . ALA A 1 308 ? -8.391 -28.766 -0.121 1 95.75 308 ALA A C 1
ATOM 2244 O O . ALA A 1 308 ? -8.164 -29.656 -0.941 1 95.75 308 ALA A O 1
ATOM 2245 N N . THR A 1 309 ? -7.895 -27.609 -0.194 1 97.25 309 THR A N 1
ATOM 2246 C CA . THR A 1 309 ? -7 -27.25 -1.291 1 97.25 309 THR A CA 1
ATOM 2247 C C . THR A 1 309 ? -5.703 -28.062 -1.205 1 97.25 309 THR A C 1
ATOM 2249 O O . THR A 1 309 ? -5.238 -28.609 -2.207 1 97.25 309 THR A O 1
ATOM 2252 N N . MET A 1 310 ? -5.168 -28.125 -0.048 1 96.88 310 MET A N 1
ATOM 2253 C CA . MET A 1 310 ? -3.924 -28.875 0.119 1 96.88 310 MET A CA 1
ATOM 2254 C C . MET A 1 310 ? -4.137 -30.344 -0.165 1 96.88 310 MET A C 1
ATOM 2256 O O . MET A 1 310 ? -3.314 -30.984 -0.827 1 96.88 310 MET A O 1
ATOM 2260 N N . ARG A 1 311 ? -5.219 -30.859 0.26 1 95.81 311 ARG A N 1
ATOM 2261 C CA . ARG A 1 311 ? -5.543 -32.25 0.06 1 95.81 311 ARG A CA 1
ATOM 2262 C C . ARG A 1 311 ? -5.762 -32.562 -1.417 1 95.81 311 ARG A C 1
ATOM 2264 O O . ARG A 1 311 ? -5.223 -33.562 -1.938 1 95.81 311 ARG A O 1
ATOM 2271 N N . ASP A 1 312 ? -6.441 -31.734 -2.086 1 97 312 ASP A N 1
ATOM 2272 C CA . ASP A 1 312 ? -6.93 -32.062 -3.426 1 97 312 ASP A CA 1
ATOM 2273 C C . ASP A 1 312 ? -5.883 -31.703 -4.484 1 97 312 ASP A C 1
ATOM 2275 O O . ASP A 1 312 ? -5.895 -32.25 -5.582 1 97 312 ASP A O 1
ATOM 2279 N N . LEU A 1 313 ? -4.961 -30.766 -4.129 1 98.31 313 LEU A N 1
ATOM 2280 C CA . LEU A 1 313 ? -4.148 -30.25 -5.223 1 98.31 313 LEU A CA 1
ATOM 2281 C C . LEU A 1 313 ? -2.688 -30.656 -5.055 1 98.31 313 LEU A C 1
ATOM 2283 O O . LEU A 1 313 ? -1.876 -30.453 -5.961 1 98.31 313 LEU A O 1
ATOM 2287 N N . VAL A 1 314 ? -2.295 -31.219 -3.924 1 98.12 314 VAL A N 1
ATOM 2288 C CA . VAL A 1 314 ? -0.898 -31.594 -3.717 1 98.12 314 VAL A CA 1
ATOM 2289 C C . VAL A 1 314 ? -0.47 -32.625 -4.77 1 98.12 314 VAL A C 1
ATOM 2291 O O . VAL A 1 314 ? 0.597 -32.469 -5.375 1 98.12 314 VAL A O 1
ATOM 2294 N N . LEU A 1 315 ? -1.284 -33.625 -5.039 1 97.88 315 LEU A N 1
ATOM 2295 C CA . LEU A 1 315 ? -0.928 -34.688 -5.977 1 97.88 315 LEU A CA 1
ATOM 2296 C C . LEU A 1 315 ? -0.931 -34.156 -7.41 1 97.88 315 LEU A C 1
ATOM 2298 O O . LEU A 1 315 ? 0.037 -34.344 -8.148 1 97.88 315 LEU A O 1
ATOM 2302 N N . PRO A 1 316 ? -2.014 -33.469 -7.852 1 98.5 316 PRO A N 1
ATOM 2303 C CA . PRO A 1 316 ? -1.99 -32.906 -9.195 1 98.5 316 PRO A CA 1
ATOM 2304 C C . PRO A 1 316 ? -0.787 -32 -9.43 1 98.5 316 PRO A C 1
ATOM 2306 O O . PRO A 1 316 ? -0.15 -32.062 -10.484 1 98.5 316 PRO A O 1
ATOM 2309 N N . SER A 1 317 ? -0.518 -31.125 -8.477 1 98.75 317 SER A N 1
ATOM 2310 C CA . SER A 1 317 ? 0.611 -30.219 -8.609 1 98.75 317 SER A CA 1
ATOM 2311 C C . SER A 1 317 ? 1.934 -30.969 -8.656 1 98.75 317 SER A C 1
ATOM 2313 O O . SER A 1 317 ? 2.83 -30.625 -9.422 1 98.75 317 SER A O 1
ATOM 2315 N N . ALA A 1 318 ? 2.08 -31.984 -7.836 1 98.5 318 ALA A N 1
ATOM 2316 C CA . ALA A 1 318 ? 3.291 -32.812 -7.824 1 98.5 318 ALA A CA 1
ATOM 2317 C C . ALA A 1 318 ? 3.494 -33.5 -9.164 1 98.5 318 ALA A C 1
ATOM 2319 O O . ALA A 1 318 ? 4.617 -33.594 -9.672 1 98.5 318 ALA A O 1
ATOM 2320 N N . LEU A 1 319 ? 2.447 -34 -9.719 1 98.44 319 LEU A N 1
ATOM 2321 C CA . LEU A 1 319 ? 2.543 -34.719 -10.992 1 98.44 319 LEU A CA 1
ATOM 2322 C C . LEU A 1 319 ? 2.879 -33.75 -12.125 1 98.44 319 LEU A C 1
ATOM 2324 O O . LEU A 1 319 ? 3.574 -34.094 -13.078 1 98.44 319 LEU A O 1
ATOM 2328 N N . SER A 1 320 ? 2.344 -32.531 -12 1 98.25 320 SER A N 1
ATOM 2329 C CA . SER A 1 320 ? 2.617 -31.516 -13.016 1 98.25 320 SER A CA 1
ATOM 2330 C C . SER A 1 320 ? 4.113 -31.234 -13.133 1 98.25 320 SER A C 1
ATOM 2332 O O . SER A 1 320 ? 4.59 -30.797 -14.188 1 98.25 320 SER A O 1
ATOM 2334 N N . VAL A 1 321 ? 4.832 -31.453 -12.086 1 97.94 321 VAL A N 1
ATOM 2335 C CA . VAL A 1 321 ? 6.273 -31.203 -12.102 1 97.94 321 VAL A CA 1
ATOM 2336 C C . VAL A 1 321 ? 7.02 -32.531 -12.312 1 97.94 321 VAL A C 1
ATOM 2338 O O . VAL A 1 321 ? 8.031 -32.562 -13.008 1 97.94 321 VAL A O 1
ATOM 2341 N N . ALA A 1 322 ? 6.547 -33.625 -11.797 1 98 322 ALA A N 1
ATOM 2342 C CA . ALA A 1 322 ? 7.219 -34.906 -11.852 1 98 322 ALA A CA 1
ATOM 2343 C C . ALA A 1 322 ? 7.336 -35.406 -13.281 1 98 322 ALA A C 1
ATOM 2345 O O . ALA A 1 322 ? 8.352 -36 -13.664 1 98 322 ALA A O 1
ATOM 2346 N N . VAL A 1 323 ? 6.348 -35.188 -14.031 1 97.94 323 VAL A N 1
ATOM 2347 C CA . VAL A 1 323 ? 6.316 -35.719 -15.398 1 97.94 323 VAL A CA 1
ATOM 2348 C C . VAL A 1 323 ? 7.406 -35.031 -16.234 1 97.94 323 VAL A C 1
ATOM 2350 O O . VAL A 1 323 ? 8.25 -35.719 -16.828 1 97.94 323 VAL A O 1
ATOM 2353 N N . PRO A 1 324 ? 7.41 -33.719 -16.281 1 97.44 324 PRO A N 1
ATOM 2354 C CA . PRO A 1 324 ? 8.492 -33.125 -17.062 1 97.44 324 PRO A CA 1
ATOM 2355 C C . PRO A 1 324 ? 9.875 -33.406 -16.484 1 97.44 324 PRO A C 1
ATOM 2357 O O . PRO A 1 324 ? 10.828 -33.625 -17.25 1 97.44 324 PRO A O 1
ATOM 2360 N N . VAL A 1 325 ? 10.016 -33.438 -15.227 1 96.12 325 VAL A N 1
ATOM 2361 C CA . VAL A 1 325 ? 11.305 -33.719 -14.602 1 96.12 325 VAL A CA 1
ATOM 2362 C C . VAL A 1 325 ? 11.773 -35.125 -14.969 1 96.12 325 VAL A C 1
ATOM 2364 O O . VAL A 1 325 ? 12.953 -35.344 -15.266 1 96.12 325 VAL A O 1
ATOM 2367 N N . ALA A 1 326 ? 10.867 -36.094 -14.922 1 96.31 326 ALA A N 1
ATOM 2368 C CA . ALA A 1 326 ? 11.203 -37.469 -15.328 1 96.31 326 ALA A CA 1
ATOM 2369 C C . ALA A 1 326 ? 11.625 -37.5 -16.797 1 96.31 326 ALA A C 1
ATOM 2371 O O . ALA A 1 326 ? 12.586 -38.188 -17.141 1 96.31 326 ALA A O 1
ATOM 2372 N N . ALA A 1 327 ? 10.906 -36.812 -17.562 1 95.44 327 ALA A N 1
ATOM 2373 C CA . ALA A 1 327 ? 11.234 -36.781 -18.984 1 95.44 327 ALA A CA 1
ATOM 2374 C C . ALA A 1 327 ? 12.609 -36.156 -19.219 1 95.44 327 ALA A C 1
ATOM 2376 O O . ALA A 1 327 ? 13.398 -36.656 -20.016 1 95.44 327 ALA A O 1
ATOM 2377 N N . TRP A 1 328 ? 12.859 -35.031 -18.516 1 93.56 328 TRP A N 1
ATOM 2378 C CA . TRP A 1 328 ? 14.141 -34.344 -18.656 1 93.56 328 TRP A CA 1
ATOM 2379 C C . TRP A 1 328 ? 15.289 -35.219 -18.141 1 93.56 328 TRP A C 1
ATOM 2381 O O . TRP A 1 328 ? 16.359 -35.25 -18.734 1 93.56 328 TRP A O 1
ATOM 2391 N N . ALA A 1 329 ? 15.109 -35.875 -17.062 1 91.62 329 ALA A N 1
ATOM 2392 C CA . ALA A 1 329 ? 16.125 -36.75 -16.484 1 91.62 329 ALA A CA 1
ATOM 2393 C C . ALA A 1 329 ? 16.5 -37.875 -17.438 1 91.62 329 ALA A C 1
ATOM 2395 O O . ALA A 1 329 ? 17.641 -38.375 -17.438 1 91.62 329 ALA A O 1
ATOM 2396 N N . LEU A 1 330 ? 15.578 -38.25 -18.328 1 91.31 330 LEU A N 1
ATOM 2397 C CA . LEU A 1 330 ? 15.781 -39.406 -19.188 1 91.31 330 LEU A CA 1
ATOM 2398 C C . LEU A 1 330 ? 16.219 -38.969 -20.578 1 91.31 330 LEU A C 1
ATOM 2400 O O . LEU A 1 330 ? 16.844 -39.719 -21.312 1 91.31 330 LEU A O 1
ATOM 2404 N N . THR A 1 331 ? 15.938 -37.719 -20.938 1 90.38 331 THR A N 1
ATOM 2405 C CA . THR A 1 331 ? 16.094 -37.406 -22.344 1 90.38 331 THR A CA 1
ATOM 2406 C C . THR A 1 331 ? 17.016 -36.219 -22.547 1 90.38 331 THR A C 1
ATOM 2408 O O . THR A 1 331 ? 17.609 -36.062 -23.609 1 90.38 331 THR A O 1
ATOM 2411 N N . ALA A 1 332 ? 17.094 -35.312 -21.594 1 90.75 332 ALA A N 1
ATOM 2412 C CA . ALA A 1 332 ? 17.828 -34.062 -21.812 1 90.75 332 ALA A CA 1
ATOM 2413 C C . ALA A 1 332 ? 19.344 -34.312 -21.734 1 90.75 332 ALA A C 1
ATOM 2415 O O . ALA A 1 332 ? 19.859 -34.719 -20.703 1 90.75 332 ALA A O 1
ATOM 2416 N N . PRO A 1 333 ? 20.016 -34 -22.703 1 89.44 333 PRO A N 1
ATOM 2417 C CA . PRO A 1 333 ? 21.453 -34.219 -22.719 1 89.44 333 PRO A CA 1
ATOM 2418 C C . PRO A 1 333 ? 22.188 -33.438 -21.656 1 89.44 333 PRO A C 1
ATOM 2420 O O . PRO A 1 333 ? 23.234 -33.875 -21.156 1 89.44 333 PRO A O 1
ATOM 2423 N N . GLU A 1 334 ? 21.656 -32.281 -21.281 1 88.19 334 GLU A N 1
ATOM 2424 C CA . GLU A 1 334 ? 22.266 -31.406 -20.266 1 88.19 334 GLU A CA 1
ATOM 2425 C C . GLU A 1 334 ? 22.266 -32.094 -18.891 1 88.19 334 GLU A C 1
ATOM 2427 O O . GLU A 1 334 ? 23.062 -31.75 -18.031 1 88.19 334 GLU A O 1
ATOM 2432 N N . ILE A 1 335 ? 21.344 -33.062 -18.734 1 89.5 335 ILE A N 1
ATOM 2433 C CA . ILE A 1 335 ? 21.172 -33.719 -17.438 1 89.5 335 ILE A CA 1
ATOM 2434 C C . ILE A 1 335 ? 21.766 -35.125 -17.484 1 89.5 335 ILE A C 1
ATOM 2436 O O . ILE A 1 335 ? 22.375 -35.594 -16.531 1 89.5 335 ILE A O 1
ATOM 2440 N N . THR A 1 336 ? 21.688 -35.75 -18.609 1 86 336 THR A N 1
ATOM 2441 C CA . THR A 1 336 ? 22.109 -37.156 -18.734 1 86 336 THR A CA 1
ATOM 2442 C C . THR A 1 336 ? 23.609 -37.25 -18.984 1 86 336 THR A C 1
ATOM 2444 O O . THR A 1 336 ? 24.203 -38.312 -18.922 1 86 336 THR A O 1
ATOM 2447 N N . SER A 1 337 ? 24.219 -36.094 -19.188 1 81.75 337 SER A N 1
ATOM 2448 C CA . SER A 1 337 ? 25.656 -36.125 -19.453 1 81.75 337 SER A CA 1
ATOM 2449 C C . SER A 1 337 ? 26.422 -36.75 -18.297 1 81.75 337 SER A C 1
ATOM 2451 O O . SER A 1 337 ? 26.094 -36.531 -17.125 1 81.75 337 SER A O 1
ATOM 2453 N N . LYS A 1 338 ? 27.438 -37.594 -18.547 1 73.81 338 LYS A N 1
ATOM 2454 C CA . LYS A 1 338 ? 28.25 -38.312 -17.562 1 73.81 338 LYS A CA 1
ATOM 2455 C C . LYS A 1 338 ? 29.469 -37.469 -17.156 1 73.81 338 LYS A C 1
ATOM 2457 O O . LYS A 1 338 ? 30.281 -37.906 -16.328 1 73.81 338 LYS A O 1
ATOM 2462 N N . GLU A 1 339 ? 29.469 -36.281 -17.766 1 75.25 339 GLU A N 1
ATOM 2463 C CA . GLU A 1 339 ? 30.562 -35.438 -17.344 1 75.25 339 GLU A CA 1
ATOM 2464 C C . GLU A 1 339 ? 30.391 -35 -15.891 1 75.25 339 GLU A C 1
ATOM 2466 O O . GLU A 1 339 ? 29.266 -34.75 -15.438 1 75.25 339 GLU A O 1
ATOM 2471 N N . PRO A 1 340 ? 31.469 -35.094 -15.109 1 72.81 340 PRO A N 1
ATOM 2472 C CA . PRO A 1 340 ? 31.375 -34.719 -13.695 1 72.81 340 PRO A CA 1
ATOM 2473 C C . PRO A 1 340 ? 30.797 -33.312 -13.5 1 72.81 340 PRO A C 1
ATOM 2475 O O . PRO A 1 340 ? 31.078 -32.406 -14.297 1 72.81 340 PRO A O 1
ATOM 2478 N N . LEU A 1 341 ? 29.812 -33.219 -12.695 1 69.62 341 LEU A N 1
ATOM 2479 C CA . LEU A 1 341 ? 29.203 -31.938 -12.344 1 69.62 341 LEU A CA 1
ATOM 2480 C C . LEU A 1 341 ? 30.234 -31 -11.719 1 69.62 341 LEU A C 1
ATOM 2482 O O . LEU A 1 341 ? 30.922 -31.375 -10.758 1 69.62 341 LEU A O 1
ATOM 2486 N N . LEU A 1 342 ? 30.625 -29.984 -12.414 1 61.41 342 LEU A N 1
ATOM 2487 C CA . LEU A 1 342 ? 31.516 -29 -11.828 1 61.41 342 LEU A CA 1
ATOM 2488 C C . LEU A 1 342 ? 30.75 -28.062 -10.891 1 61.41 342 LEU A C 1
ATOM 2490 O O . LEU A 1 342 ? 29.859 -27.328 -11.336 1 61.41 342 LEU A O 1
ATOM 2494 N N . LEU A 1 343 ? 30.703 -28.422 -9.734 1 60.69 343 LEU A N 1
ATOM 2495 C CA . LEU A 1 343 ? 30.078 -27.5 -8.797 1 60.69 343 LEU A CA 1
ATOM 2496 C C . LEU A 1 343 ? 31.094 -26.469 -8.281 1 60.69 343 LEU A C 1
ATOM 2498 O O . LEU A 1 343 ? 32.25 -26.812 -8.07 1 60.69 343 LEU A O 1
ATOM 2502 N N . SER A 1 344 ? 31 -25.188 -8.648 1 54.44 344 SER A N 1
ATOM 2503 C CA . SER A 1 344 ? 31.891 -24.188 -8.094 1 54.44 344 SER A CA 1
ATOM 2504 C C . SER A 1 344 ? 31.984 -24.312 -6.574 1 54.44 344 SER A C 1
ATOM 2506 O O . SER A 1 344 ? 30.984 -24.234 -5.875 1 54.44 344 SER A O 1
ATOM 2508 N N . SER A 1 345 ? 32.875 -25.172 -6.188 1 46.12 345 SER A N 1
ATOM 2509 C CA . SER A 1 345 ? 33.125 -25.125 -4.754 1 46.12 345 SER A CA 1
ATOM 2510 C C . SER A 1 345 ? 33.312 -23.688 -4.273 1 46.12 345 SER A C 1
ATOM 2512 O O . SER A 1 345 ? 33.656 -22.812 -5.055 1 46.12 345 SER A O 1
ATOM 2514 N N . SER A 1 346 ? 32.844 -23.266 -3.25 1 41.09 346 SER A N 1
ATOM 2515 C CA . SER A 1 346 ? 33.344 -22 -2.738 1 41.09 346 SER A CA 1
ATOM 2516 C C . SER A 1 346 ? 34.812 -21.828 -3 1 41.09 346 SER A C 1
ATOM 2518 O O . SER A 1 346 ? 35.562 -22.797 -2.998 1 41.09 346 SER A O 1
ATOM 2520 N N . PRO A 1 347 ? 35.312 -20.719 -3.52 1 33.38 347 PRO A N 1
ATOM 2521 C CA . PRO A 1 347 ? 36.75 -20.609 -3.758 1 33.38 347 PRO A CA 1
ATOM 2522 C C . PRO A 1 347 ? 37.594 -21.281 -2.66 1 33.38 347 PRO A C 1
ATOM 2524 O O . PRO A 1 347 ? 37.375 -21.016 -1.474 1 33.38 347 PRO A O 1
ATOM 2527 N N . SER A 1 348 ? 37.875 -22.516 -2.752 1 31.5 348 SER A N 1
ATOM 2528 C CA . SER A 1 348 ? 38.969 -23.031 -1.922 1 31.5 348 SER A CA 1
ATOM 2529 C C . SER A 1 348 ? 40.094 -22 -1.768 1 31.5 348 SER A C 1
ATOM 2531 O O . SER A 1 348 ? 40.469 -21.344 -2.74 1 31.5 348 SER A O 1
ATOM 2533 N N . SER A 1 349 ? 40.25 -21.406 -0.565 1 31.06 349 SER A N 1
ATOM 2534 C CA . SER A 1 349 ? 41.406 -20.562 -0.344 1 31.06 349 SER A CA 1
ATOM 2535 C C . SER A 1 349 ? 42.656 -21.172 -1.001 1 31.06 349 SER A C 1
ATOM 2537 O O . SER A 1 349 ? 42.938 -22.359 -0.827 1 31.06 349 SER A O 1
ATOM 2539 N N . ALA A 1 350 ? 42.969 -20.75 -2.096 1 28.61 350 ALA A N 1
ATOM 2540 C CA . ALA A 1 350 ? 44.281 -21.125 -2.664 1 28.61 350 ALA A CA 1
ATOM 2541 C C . ALA A 1 350 ? 45.312 -21.297 -1.569 1 28.61 350 ALA A C 1
ATOM 2543 O O . ALA A 1 350 ? 45.438 -20.453 -0.667 1 28.61 350 ALA A O 1
ATOM 2544 N N . PRO A 1 351 ? 45.656 -22.578 -1.293 1 27.14 351 PRO A N 1
ATOM 2545 C CA . PRO A 1 351 ? 46.75 -22.609 -0.329 1 27.14 351 PRO A CA 1
ATOM 2546 C C . PRO A 1 351 ? 47.781 -21.484 -0.536 1 27.14 351 PRO A C 1
ATOM 2548 O O . PRO A 1 351 ? 48.031 -21.094 -1.674 1 27.14 351 PRO A O 1
ATOM 2551 N N . ALA A 1 352 ? 47.75 -20.547 0.351 1 27.22 352 ALA A N 1
ATOM 2552 C CA . ALA A 1 352 ? 48.812 -19.578 0.315 1 27.22 352 ALA A CA 1
ATOM 2553 C C . ALA A 1 352 ? 50.125 -20.219 -0.149 1 27.22 352 ALA A C 1
ATOM 2555 O O . ALA A 1 352 ? 50.469 -21.328 0.264 1 27.22 352 ALA A O 1
ATOM 2556 N N . ALA A 1 353 ? 50.438 -20 -1.345 1 24.61 353 ALA A N 1
ATOM 2557 C CA . ALA A 1 353 ? 51.781 -20.312 -1.846 1 24.61 353 ALA A CA 1
ATOM 2558 C C . ALA A 1 353 ? 52.844 -20.188 -0.74 1 24.61 353 ALA A C 1
ATOM 2560 O O . ALA A 1 353 ? 52.906 -19.156 -0.071 1 24.61 353 ALA A O 1
ATOM 2561 N N . SER A 1 354 ? 53.062 -21.359 0.02 1 25.52 354 SER A N 1
ATOM 2562 C CA . SER A 1 354 ? 54.219 -21.375 0.891 1 25.52 354 SER A CA 1
ATOM 2563 C C . SER A 1 354 ? 55.438 -20.719 0.221 1 25.52 354 SER A C 1
ATOM 2565 O O . SER A 1 354 ? 55.875 -21.172 -0.835 1 25.52 354 SER A O 1
ATOM 2567 N N . SER A 1 355 ? 55.312 -19.328 0.074 1 22.42 355 SER A N 1
ATOM 2568 C CA . SER A 1 355 ? 56.531 -18.656 -0.332 1 22.42 355 SER A CA 1
ATOM 2569 C C . SER A 1 355 ? 57.75 -19.25 0.381 1 22.42 355 SER A C 1
ATOM 2571 O O . SER A 1 355 ? 57.75 -19.359 1.608 1 22.42 355 SER A O 1
ATOM 2573 N N . SER A 1 356 ? 58.312 -20.234 -0.322 1 22.95 356 SER A N 1
ATOM 2574 C CA . SER A 1 356 ? 59.656 -20.766 -0.023 1 22.95 356 SER A CA 1
ATOM 2575 C C . SER A 1 356 ? 60.625 -19.656 0.341 1 22.95 356 SER A C 1
ATOM 2577 O O . SER A 1 356 ? 60.875 -18.766 -0.466 1 22.95 356 SER A O 1
ATOM 2579 N N . GLY A 1 357 ? 60.375 -19.016 1.576 1 22.08 357 GLY A N 1
ATOM 2580 C CA . GLY A 1 357 ? 61.438 -18.125 2.074 1 22.08 357 GLY A CA 1
ATOM 2581 C C . GLY A 1 357 ? 62.812 -18.688 1.874 1 22.08 357 GLY A C 1
ATOM 2582 O O . GLY A 1 357 ? 63.094 -19.828 2.266 1 22.08 357 GLY A O 1
ATOM 2583 N N . GLN A 1 358 ? 63.375 -18.266 0.704 1 19.47 358 GLN A N 1
ATOM 2584 C CA . GLN A 1 358 ? 64.75 -18.516 0.399 1 19.47 358 GLN A CA 1
ATOM 2585 C C . GLN A 1 358 ? 65.688 -18.266 1.621 1 19.47 358 GLN A C 1
ATOM 2587 O O . GLN A 1 358 ? 65.5 -17.234 2.287 1 19.47 358 GLN A O 1
ATOM 2592 N N . ASN A 1 359 ? 66.062 -19.391 2.229 1 22.05 359 ASN A N 1
ATOM 2593 C CA . ASN A 1 359 ? 67.062 -19.547 3.273 1 22.05 359 ASN A CA 1
ATOM 2594 C C . ASN A 1 359 ? 68.375 -18.75 2.955 1 22.05 359 ASN A C 1
ATOM 2596 O O . ASN A 1 359 ? 69.062 -19.031 1.969 1 22.05 359 ASN A O 1
ATOM 2600 N N . ALA A 1 360 ? 68.25 -17.344 2.824 1 17.69 360 ALA A N 1
ATOM 2601 C CA . ALA A 1 360 ? 69.5 -16.594 2.713 1 17.69 360 ALA A CA 1
ATOM 2602 C C . ALA A 1 360 ? 70.562 -17.188 3.609 1 17.69 360 ALA A C 1
ATOM 2604 O O . ALA A 1 360 ? 70.312 -17.469 4.785 1 17.69 360 ALA A O 1
ATOM 2605 N N . GLU A 1 361 ? 71.688 -17.641 3.002 1 17.17 361 GLU A N 1
ATOM 2606 C CA . GLU A 1 361 ? 72.875 -18.422 3.281 1 17.17 361 GLU A CA 1
ATOM 2607 C C . GLU A 1 361 ? 73.562 -17.891 4.523 1 17.17 361 GLU A C 1
ATOM 2609 O O . GLU A 1 361 ? 73.75 -18.625 5.508 1 17.17 361 GLU A O 1
ATOM 2614 N N . ALA A 1 362 ? 74.812 -17.391 4.277 1 16.53 362 ALA A N 1
ATOM 2615 C CA . ALA A 1 362 ? 76.125 -17.938 4.621 1 16.53 362 ALA A CA 1
ATOM 2616 C C . ALA A 1 362 ? 76.75 -17.172 5.789 1 16.53 362 ALA A C 1
ATOM 2618 O O . ALA A 1 362 ? 77.812 -17.547 6.293 1 16.53 362 ALA A O 1
ATOM 2619 N N . ALA A 1 363 ? 76.312 -15.883 6.012 1 15.09 363 ALA A N 1
ATOM 2620 C CA . ALA A 1 363 ? 77.5 -15.008 6.117 1 15.09 363 ALA A CA 1
ATOM 2621 C C . ALA A 1 363 ? 78.438 -15.484 7.219 1 15.09 363 ALA A C 1
ATOM 2623 O O . ALA A 1 363 ? 79.625 -15.57 7.012 1 15.09 363 ALA A O 1
ATOM 2624 N N . ALA A 1 364 ? 78.125 -14.875 8.375 1 15.2 364 ALA A N 1
ATOM 2625 C CA . ALA A 1 364 ? 79.188 -14.133 9.07 1 15.2 364 ALA A CA 1
ATOM 2626 C C . ALA A 1 364 ? 80.188 -15.086 9.711 1 15.2 364 ALA A C 1
ATOM 2628 O O . ALA A 1 364 ? 79.812 -16.109 10.289 1 15.2 364 ALA A O 1
ATOM 2629 N N . ALA A 1 365 ? 81.438 -14.812 9.406 1 16.69 365 ALA A N 1
ATOM 2630 C CA . ALA A 1 365 ? 82.75 -15.469 9.523 1 16.69 365 ALA A CA 1
ATOM 2631 C C . ALA A 1 365 ? 83.188 -15.617 10.984 1 16.69 365 ALA A C 1
ATOM 2633 O O . ALA A 1 365 ? 84.188 -16.266 11.297 1 16.69 365 ALA A O 1
ATOM 2634 N N . GLY A 1 366 ? 82.5 -14.727 11.883 1 16.52 366 GLY A N 1
ATOM 2635 C CA . GLY A 1 366 ? 83.625 -14.359 12.766 1 16.52 366 GLY A CA 1
ATOM 2636 C C . GLY A 1 366 ? 84.25 -15.555 13.445 1 16.52 366 GLY A C 1
ATOM 2637 O O . GLY A 1 366 ? 83.688 -16.641 13.484 1 16.52 366 GLY A O 1
ATOM 2638 N N . PRO A 1 367 ? 85.5 -15.242 13.945 1 16.77 367 PRO A N 1
ATOM 2639 C CA . PRO A 1 367 ? 86.688 -16.078 14.125 1 16.77 367 PRO A CA 1
ATOM 2640 C C . PRO A 1 367 ? 86.562 -17.094 15.242 1 16.77 367 PRO A C 1
ATOM 2642 O O . PRO A 1 367 ? 87 -18.234 15.109 1 16.77 367 PRO A O 1
ATOM 2645 N N . GLY A 1 368 ? 86.188 -16.516 16.484 1 16.12 368 GLY A N 1
ATOM 2646 C CA . GLY A 1 368 ? 87.25 -16.797 17.453 1 16.12 368 GLY A CA 1
ATOM 2647 C C . GLY A 1 368 ? 87.25 -18.25 17.891 1 16.12 368 GLY A C 1
ATOM 2648 O O . GLY A 1 368 ? 86.375 -19.031 17.547 1 16.12 368 GLY A O 1
ATOM 2649 N N . GLN A 1 369 ? 87.812 -18.438 19.25 1 16.33 369 GLN A N 1
ATOM 2650 C CA . GLN A 1 369 ? 88.812 -19.266 19.844 1 16.33 369 GLN A CA 1
ATOM 2651 C C . GLN A 1 369 ? 88.312 -20.656 20.172 1 16.33 369 GLN A C 1
ATOM 2653 O O . GLN A 1 369 ? 87.125 -20.906 20.109 1 16.33 369 GLN A O 1
ATOM 2658 N N . GLY A 1 370 ? 88.688 -21.094 21.453 1 15.77 370 GLY A N 1
ATOM 2659 C CA . GLY A 1 370 ? 89.562 -22.234 21.766 1 15.77 370 GLY A CA 1
ATOM 2660 C C . GLY A 1 370 ? 88.75 -23.531 21.938 1 15.77 370 GLY A C 1
ATOM 2661 O O . GLY A 1 370 ? 88.875 -24.453 21.125 1 15.77 370 GLY A O 1
ATOM 2662 N N . SER A 1 371 ? 88.5 -23.844 23.312 1 17 371 SER A N 1
ATOM 2663 C CA . SER A 1 371 ? 89.062 -25.047 23.859 1 17 371 SER A CA 1
ATOM 2664 C C . SER A 1 371 ? 88.25 -26.266 23.547 1 17 371 SER A C 1
ATOM 2666 O O . SER A 1 371 ? 87.062 -26.141 23.141 1 17 371 SER A O 1
ATOM 2668 N N . SER A 1 372 ? 88.438 -27.312 24.516 1 16.34 372 SER A N 1
ATOM 2669 C CA . SER A 1 372 ? 88.812 -28.719 24.375 1 16.34 372 SER A CA 1
ATOM 2670 C C . SER A 1 372 ? 87.562 -29.609 24.25 1 16.34 372 SER A C 1
ATOM 2672 O O . SER A 1 372 ? 87.5 -30.531 23.422 1 16.34 372 SER A O 1
ATOM 2674 N N . GLY A 1 373 ? 86.562 -29.531 25.203 1 16.84 373 GLY A N 1
ATOM 2675 C CA . GLY A 1 373 ? 86.438 -30.844 25.812 1 16.84 373 GLY A CA 1
ATOM 2676 C C . GLY A 1 373 ? 85.688 -31.828 24.984 1 16.84 373 GLY A C 1
ATOM 2677 O O . GLY A 1 373 ? 85 -31.438 24.031 1 16.84 373 GLY A O 1
ATOM 2678 N N . SER A 1 374 ? 85.375 -33 25.688 1 17.38 374 SER A N 1
ATOM 2679 C CA . SER A 1 374 ? 85.375 -34.406 25.359 1 17.38 374 SER A CA 1
ATOM 2680 C C . SER A 1 374 ? 84.125 -34.844 24.641 1 17.38 374 SER A C 1
ATOM 2682 O O . SER A 1 374 ? 83.25 -34.031 24.375 1 17.38 374 SER A O 1
ATOM 2684 N N . GLY A 1 375 ? 83.375 -35.781 25.266 1 16.36 375 GLY A N 1
ATOM 2685 C CA . GLY A 1 375 ? 83.188 -37.125 24.75 1 16.36 375 GLY A CA 1
ATOM 2686 C C . GLY A 1 375 ? 81.938 -37.281 23.906 1 16.36 375 GLY A C 1
ATOM 2687 O O . GLY A 1 375 ? 82.062 -37.312 22.672 1 16.36 375 GLY A O 1
ATOM 2688 N N . SER A 1 376 ? 80.875 -37.906 24.547 1 18.05 376 SER A N 1
ATOM 2689 C CA . SER A 1 376 ? 80.375 -39.25 24.203 1 18.05 376 SER A CA 1
ATOM 2690 C C . SER A 1 376 ? 79.25 -39.188 23.203 1 18.05 376 SER A C 1
ATOM 2692 O O . SER A 1 376 ? 78.688 -38.125 22.953 1 18.05 376 SER A O 1
ATOM 2694 N N . GLY A 1 377 ? 78.625 -40.406 22.953 1 18.09 377 GLY A N 1
ATOM 2695 C CA . GLY A 1 377 ? 78.125 -41.25 21.891 1 18.09 377 GLY A CA 1
ATOM 2696 C C . GLY A 1 377 ? 76.688 -40.969 21.484 1 18.09 377 GLY A C 1
ATOM 2697 O O . GLY A 1 377 ? 76.188 -41.5 20.484 1 18.09 377 GLY A O 1
ATOM 2698 N N . SER A 1 378 ? 75.875 -40.25 22.312 1 19.77 378 SER A N 1
ATOM 2699 C CA . SER A 1 378 ? 74.562 -40.938 22.391 1 19.77 378 SER A CA 1
ATOM 2700 C C . SER A 1 378 ? 73.812 -40.781 21.078 1 19.77 378 SER A C 1
ATOM 2702 O O . SER A 1 378 ? 74.062 -39.875 20.312 1 19.77 378 SER A O 1
ATOM 2704 N N . GLY A 1 379 ? 73 -41.906 20.797 1 18.86 379 GLY A N 1
ATOM 2705 C CA . GLY A 1 379 ? 72.312 -42.5 19.688 1 18.86 379 GLY A CA 1
ATOM 2706 C C . GLY A 1 379 ? 71.125 -41.688 19.172 1 18.86 379 GLY A C 1
ATOM 2707 O O . GLY A 1 379 ? 70.688 -40.781 19.875 1 18.86 379 GLY A O 1
ATOM 2708 N N . SER A 1 380 ? 70.938 -41.812 17.859 1 20.36 380 SER A N 1
ATOM 2709 C CA . SER A 1 380 ? 70.25 -41.125 16.766 1 20.36 380 SER A CA 1
ATOM 2710 C C . SER A 1 380 ? 68.75 -41.344 16.812 1 20.36 380 SER A C 1
ATOM 2712 O O . SER A 1 380 ? 68.25 -42.406 16.406 1 20.36 380 SER A O 1
ATOM 2714 N N . VAL A 1 381 ? 68 -41.25 17.969 1 20.69 381 VAL A N 1
ATOM 2715 C CA . VAL A 1 381 ? 66.562 -41.688 17.859 1 20.69 381 VAL A CA 1
ATOM 2716 C C . VAL A 1 381 ? 65.875 -40.906 16.781 1 20.69 381 VAL A C 1
ATOM 2718 O O . VAL A 1 381 ? 65.938 -39.656 16.766 1 20.69 381 VAL A O 1
ATOM 2721 N N . PRO A 1 382 ? 65.5 -41.594 15.633 1 21.81 382 PRO A N 1
ATOM 2722 C CA . PRO A 1 382 ? 64.812 -41.031 14.461 1 21.81 382 PRO A CA 1
ATOM 2723 C C . PRO A 1 382 ? 63.406 -40.5 14.773 1 21.81 382 PRO A C 1
ATOM 2725 O O . PRO A 1 382 ? 62.594 -41.25 15.352 1 21.81 382 PRO A O 1
ATOM 2728 N N . GLU A 1 383 ? 63.125 -39.344 15.336 1 21.61 383 GLU A N 1
ATOM 2729 C CA . GLU A 1 383 ? 61.812 -38.812 15.688 1 21.61 383 GLU A CA 1
ATOM 2730 C C . GLU A 1 383 ? 60.906 -38.719 14.469 1 21.61 383 GLU A C 1
ATOM 2732 O O . GLU A 1 383 ? 61.219 -38.062 13.477 1 21.61 383 GLU A O 1
ATOM 2737 N N . SER A 1 384 ? 60.125 -39.812 14.148 1 22.86 384 SER A N 1
ATOM 2738 C CA . SER A 1 384 ? 59.062 -39.969 13.133 1 22.86 384 SER A CA 1
ATOM 2739 C C . SER A 1 384 ? 58 -38.875 13.281 1 22.86 384 SER A C 1
ATOM 2741 O O . SER A 1 384 ? 57.406 -38.75 14.352 1 22.86 384 SER A O 1
ATOM 2743 N N . GLY A 1 385 ? 58.156 -37.688 12.773 1 22.34 385 GLY A N 1
ATOM 2744 C CA . GLY A 1 385 ? 57.25 -36.531 12.789 1 22.34 385 GLY A CA 1
ATOM 2745 C C . GLY A 1 385 ? 55.906 -36.844 12.18 1 22.34 385 GLY A C 1
ATOM 2746 O O . GLY A 1 385 ? 55.812 -37.25 11.008 1 22.34 385 GLY A O 1
ATOM 2747 N N . SER A 1 386 ? 54.969 -37.562 12.914 1 24.73 386 SER A N 1
ATOM 2748 C CA . SER A 1 386 ? 53.562 -37.781 12.57 1 24.73 386 SER A CA 1
ATOM 2749 C C . SER A 1 386 ? 52.906 -36.469 12.133 1 24.73 386 SER A C 1
ATOM 2751 O O . SER A 1 386 ? 53.031 -35.438 12.789 1 24.73 386 SER A O 1
ATOM 2753 N N . GLY A 1 387 ? 52.844 -36.188 10.781 1 24.42 387 GLY A N 1
ATOM 2754 C CA . GLY A 1 387 ? 52.125 -35.125 10.094 1 24.42 387 GLY A CA 1
ATOM 2755 C C . GLY A 1 387 ? 50.688 -35 10.516 1 24.42 387 GLY A C 1
ATOM 2756 O O . GLY A 1 387 ? 49.906 -35.938 10.375 1 24.42 387 GLY A O 1
ATOM 2757 N N . SER A 1 388 ? 50.344 -34.406 11.719 1 27.05 388 SER A N 1
ATOM 2758 C CA . SER A 1 388 ? 49 -34.031 12.117 1 27.05 388 SER A CA 1
ATOM 2759 C C . SER A 1 388 ? 48.281 -33.281 11 1 27.05 388 SER A C 1
ATOM 2761 O O . SER A 1 388 ? 48.812 -32.312 10.453 1 27.05 388 SER A O 1
ATOM 2763 N N . GLY A 1 389 ? 47.625 -34.031 10.094 1 25.09 389 GLY A N 1
ATOM 2764 C CA . GLY A 1 389 ? 46.688 -33.469 9.141 1 25.09 389 GLY A CA 1
ATOM 2765 C C . GLY A 1 389 ? 45.719 -32.469 9.75 1 25.09 389 GLY A C 1
ATOM 2766 O O . GLY A 1 389 ? 44.969 -32.781 10.672 1 25.09 389 GLY A O 1
ATOM 2767 N N . SER A 1 390 ? 46.188 -31.25 10.008 1 29.11 390 SER A N 1
ATOM 2768 C CA . SER A 1 390 ? 45.281 -30.141 10.359 1 29.11 390 SER A CA 1
ATOM 2769 C C . SER A 1 390 ? 44.062 -30.094 9.438 1 29.11 390 SER A C 1
ATOM 2771 O O . SER A 1 390 ? 44.219 -30.078 8.211 1 29.11 390 SER A O 1
ATOM 2773 N N . GLY A 1 391 ? 43.125 -30.984 9.727 1 26.38 391 GLY A N 1
ATOM 2774 C CA . GLY A 1 391 ? 41.812 -30.812 9.109 1 26.38 391 GLY A CA 1
ATOM 2775 C C . GLY A 1 391 ? 41.406 -29.359 8.977 1 26.38 391 GLY A C 1
ATOM 2776 O O . GLY A 1 391 ? 41.406 -28.609 9.961 1 26.38 391 GLY A O 1
ATOM 2777 N N . SER A 1 392 ? 41.844 -28.781 7.941 1 30.86 392 SER A N 1
ATOM 2778 C CA . SER A 1 392 ? 41.312 -27.484 7.523 1 30.86 392 SER A CA 1
ATOM 2779 C C . SER A 1 392 ? 39.812 -27.406 7.703 1 30.86 392 SER A C 1
ATOM 2781 O O . SER A 1 392 ? 39.062 -28.219 7.125 1 30.86 392 SER A O 1
ATOM 2783 N N . GLY A 1 393 ? 39.406 -27.281 8.992 1 28.81 393 GLY A N 1
ATOM 2784 C CA . GLY A 1 393 ? 38.031 -26.906 9.18 1 28.81 393 GLY A CA 1
ATOM 2785 C C . GLY A 1 393 ? 37.531 -25.938 8.125 1 28.81 393 GLY A C 1
ATOM 2786 O O . GLY A 1 393 ? 38.156 -24.891 7.875 1 28.81 393 GLY A O 1
ATOM 2787 N N . SER A 1 394 ? 37.156 -26.438 7.027 1 32.84 394 SER A N 1
ATOM 2788 C CA . SER A 1 394 ? 36.375 -25.656 6.086 1 32.84 394 SER A CA 1
ATOM 2789 C C . SER A 1 394 ? 35.469 -24.656 6.809 1 32.84 394 SER A C 1
ATOM 2791 O O . SER A 1 394 ? 34.625 -25.047 7.617 1 32.84 394 SER A O 1
ATOM 2793 N N . GLY A 1 395 ? 36 -23.641 7.395 1 32.06 395 GLY A N 1
ATOM 2794 C CA . GLY A 1 395 ? 35.219 -22.531 7.938 1 32.06 395 GLY A CA 1
ATOM 2795 C C . GLY A 1 395 ? 34.031 -22.172 7.094 1 32.06 395 GLY A C 1
ATOM 2796 O O . GLY A 1 395 ? 34.125 -21.422 6.125 1 32.06 395 GLY A O 1
ATOM 2797 N N . GLN A 1 396 ? 33.156 -23.078 6.711 1 36.03 396 GLN A N 1
ATOM 2798 C CA . GLN A 1 396 ? 31.812 -22.734 6.25 1 36.03 396 GLN A CA 1
ATOM 2799 C C . GLN A 1 396 ? 31.281 -21.5 6.977 1 36.03 396 GLN A C 1
ATOM 2801 O O . GLN A 1 396 ? 31.219 -21.484 8.211 1 36.03 396 GLN A O 1
ATOM 2806 N N . GLU A 1 397 ? 31.578 -20.391 6.48 1 40.5 397 GLU A N 1
ATOM 2807 C CA . GLU A 1 397 ? 30.969 -19.203 7.078 1 40.5 397 GLU A CA 1
ATOM 2808 C C . GLU A 1 397 ? 29.531 -19.484 7.523 1 40.5 397 GLU A C 1
ATOM 2810 O O . GLU A 1 397 ? 28.656 -19.734 6.695 1 40.5 397 GLU A O 1
ATOM 2815 N N . ALA A 1 398 ? 29.328 -20.109 8.539 1 44.22 398 ALA A N 1
ATOM 2816 C CA . ALA A 1 398 ? 28.062 -20.359 9.219 1 44.22 398 ALA A CA 1
ATOM 2817 C C . ALA A 1 398 ? 27.156 -19.141 9.125 1 44.22 398 ALA A C 1
ATOM 2819 O O . ALA A 1 398 ? 27.609 -18 9.289 1 44.22 398 ALA A O 1
ATOM 2820 N N . ALA A 1 399 ? 26.047 -19.344 8.273 1 51.59 399 ALA A N 1
ATOM 2821 C CA . ALA A 1 399 ? 25.062 -18.266 8.305 1 51.59 399 ALA A CA 1
ATOM 2822 C C . ALA A 1 399 ? 25 -17.609 9.688 1 51.59 399 ALA A C 1
ATOM 2824 O O . ALA A 1 399 ? 25 -18.312 10.703 1 51.59 399 ALA A O 1
ATOM 2825 N N . PRO A 1 400 ? 25.094 -16.281 9.727 1 57.25 400 PRO A N 1
ATOM 2826 C CA . PRO A 1 400 ? 25.016 -15.641 11.039 1 57.25 400 PRO A CA 1
ATOM 2827 C C . PRO A 1 400 ? 23.75 -16.047 11.812 1 57.25 400 PRO A C 1
ATOM 2829 O O . PRO A 1 400 ? 22.719 -16.312 11.203 1 57.25 400 PRO A O 1
ATOM 2832 N N . PRO A 1 401 ? 23.844 -16.625 13.008 1 65.25 401 PRO A N 1
ATOM 2833 C CA . PRO A 1 401 ? 22.734 -17.078 13.852 1 65.25 401 PRO A CA 1
ATOM 2834 C C . PRO A 1 401 ? 21.5 -16.188 13.734 1 65.25 401 PRO A C 1
ATOM 2836 O O . PRO A 1 401 ? 20.375 -16.688 13.781 1 65.25 401 PRO A O 1
ATOM 2839 N N . ARG A 1 402 ? 21.734 -15.07 13.305 1 78.31 402 ARG A N 1
ATOM 2840 C CA . ARG A 1 402 ? 20.594 -14.172 13.18 1 78.31 402 ARG A CA 1
ATOM 2841 C C . ARG A 1 402 ? 19.797 -14.469 11.914 1 78.31 402 ARG A C 1
ATOM 2843 O O . ARG A 1 402 ? 18.578 -14.32 11.891 1 78.31 402 ARG A O 1
ATOM 2850 N N . SER A 1 403 ? 20.469 -15.031 10.984 1 80.88 403 SER A N 1
ATOM 2851 C CA . SER A 1 403 ? 19.812 -15.359 9.727 1 80.88 403 SER A CA 1
ATOM 2852 C C . SER A 1 403 ? 18.812 -16.5 9.906 1 80.88 403 SER A C 1
ATOM 2854 O O . SER A 1 403 ? 17.688 -16.438 9.414 1 80.88 403 SER A O 1
ATOM 2856 N N . ASN A 1 404 ? 19.219 -17.438 10.672 1 83.06 404 ASN A N 1
ATOM 2857 C CA . ASN A 1 404 ? 18.344 -18.578 10.914 1 83.06 404 ASN A CA 1
ATOM 2858 C C . ASN A 1 404 ? 17.141 -18.188 11.758 1 83.06 404 ASN A C 1
ATOM 2860 O O . ASN A 1 404 ? 16.031 -18.703 11.555 1 83.06 404 ASN A O 1
ATOM 2864 N N . LEU A 1 405 ? 17.438 -17.328 12.625 1 83.5 405 LEU A N 1
ATOM 2865 C CA . LEU A 1 405 ? 16.359 -16.875 13.484 1 83.5 405 LEU A CA 1
ATOM 2866 C C . LEU A 1 405 ? 15.32 -16.094 12.688 1 83.5 405 LEU A C 1
ATOM 2868 O O . LEU A 1 405 ? 14.117 -16.359 12.805 1 83.5 405 LEU A O 1
ATOM 2872 N N . VAL A 1 406 ? 15.773 -15.227 11.891 1 85.75 406 VAL A N 1
ATOM 2873 C CA . VAL A 1 406 ? 14.859 -14.391 11.117 1 85.75 406 VAL A CA 1
ATOM 2874 C C . VAL A 1 406 ? 14.133 -15.25 10.078 1 85.75 406 VAL A C 1
ATOM 2876 O O . VAL A 1 406 ? 12.961 -15.023 9.789 1 85.75 406 VAL A O 1
ATOM 2879 N N . LEU A 1 407 ? 14.836 -16.172 9.586 1 86.5 407 LEU A N 1
ATOM 2880 C CA . LEU A 1 407 ? 14.203 -17.094 8.656 1 86.5 407 LEU A CA 1
ATOM 2881 C C . LEU A 1 407 ? 13.078 -17.875 9.344 1 86.5 407 LEU A C 1
ATOM 2883 O O . LEU A 1 407 ? 11.977 -17.984 8.797 1 86.5 407 LEU A O 1
ATOM 2887 N N . SER A 1 408 ? 13.398 -18.422 10.461 1 88.94 408 SER A N 1
ATOM 2888 C CA . SER A 1 408 ? 12.414 -19.219 11.18 1 88.94 408 SER A CA 1
ATOM 2889 C C . SER A 1 408 ? 11.203 -18.391 11.578 1 88.94 408 SER A C 1
ATOM 2891 O O . SER A 1 408 ? 10.062 -18.844 11.438 1 88.94 408 SER A O 1
ATOM 2893 N N . VAL A 1 409 ? 11.438 -17.203 12.016 1 89.81 409 VAL A N 1
ATOM 2894 C CA . VAL A 1 409 ? 10.344 -16.344 12.438 1 89.81 409 VAL A CA 1
ATOM 2895 C C . VAL A 1 409 ? 9.555 -15.875 11.219 1 89.81 409 VAL A C 1
ATOM 2897 O O . VAL A 1 409 ? 8.32 -15.812 11.258 1 89.81 409 VAL A O 1
ATOM 2900 N N . GLY A 1 410 ? 10.273 -15.492 10.18 1 90.75 410 GLY A N 1
ATOM 2901 C CA . GLY A 1 410 ? 9.602 -15.062 8.961 1 90.75 410 GLY A CA 1
ATOM 2902 C C . GLY A 1 410 ? 8.742 -16.141 8.344 1 90.75 410 GLY A C 1
ATOM 2903 O O . GLY A 1 410 ? 7.555 -15.93 8.086 1 90.75 410 GLY A O 1
ATOM 2904 N N . LEU A 1 411 ? 9.281 -17.297 8.125 1 90.75 411 LEU A N 1
ATOM 2905 C CA . LEU A 1 411 ? 8.531 -18.422 7.57 1 90.75 411 LEU A CA 1
ATOM 2906 C C . LEU A 1 411 ? 7.426 -18.859 8.523 1 90.75 411 LEU A C 1
ATOM 2908 O O . LEU A 1 411 ? 6.324 -19.203 8.086 1 90.75 411 LEU A O 1
ATOM 2912 N N . GLY A 1 412 ? 7.785 -18.859 9.766 1 91.12 412 GLY A N 1
ATOM 2913 C CA . GLY A 1 412 ? 6.773 -19.156 10.766 1 91.12 412 GLY A CA 1
ATOM 2914 C C . GLY A 1 412 ? 5.602 -18.203 10.734 1 91.12 412 GLY A C 1
ATOM 2915 O O . GLY A 1 412 ? 4.449 -18.609 10.891 1 91.12 412 GLY A O 1
ATOM 2916 N N . SER A 1 413 ? 5.91 -16.953 10.555 1 90.94 413 SER A N 1
ATOM 2917 C CA . SER A 1 413 ? 4.863 -15.938 10.461 1 90.94 413 SER A CA 1
ATOM 2918 C C . SER A 1 413 ? 3.953 -16.188 9.266 1 90.94 413 SER A C 1
ATOM 2920 O O . SER A 1 413 ? 2.73 -16.062 9.375 1 90.94 413 SER A O 1
ATOM 2922 N N . LEU A 1 414 ? 4.512 -16.531 8.164 1 91.06 414 LEU A N 1
ATOM 2923 C CA . LEU A 1 414 ? 3.711 -16.828 6.98 1 91.06 414 LEU A CA 1
ATOM 2924 C C . LEU A 1 414 ? 2.799 -18.016 7.219 1 91.06 414 LEU A C 1
ATOM 2926 O O . LEU A 1 414 ? 1.616 -17.984 6.867 1 91.06 414 LEU A O 1
ATOM 2930 N N . LEU A 1 415 ? 3.291 -19 7.848 1 91.75 415 LEU A N 1
ATOM 2931 C CA . LEU A 1 415 ? 2.545 -20.234 8.086 1 91.75 415 LEU A CA 1
ATOM 2932 C C . LEU A 1 415 ? 1.489 -20.047 9.164 1 91.75 415 LEU A C 1
ATOM 2934 O O . LEU A 1 415 ? 0.538 -20.812 9.258 1 91.75 415 LEU A O 1
ATOM 2938 N N . MET A 1 416 ? 1.653 -19.016 9.898 1 90.62 416 MET A N 1
ATOM 2939 C CA . MET A 1 416 ? 0.728 -18.734 10.992 1 90.62 416 MET A CA 1
ATOM 2940 C C . MET A 1 416 ? -0.543 -18.078 10.469 1 90.62 416 MET A C 1
ATOM 2942 O O . MET A 1 416 ? -1.567 -18.062 11.156 1 90.62 416 MET A O 1
ATOM 2946 N N . VAL A 1 417 ? -0.556 -17.562 9.297 1 91.5 417 VAL A N 1
ATOM 2947 C CA . VAL A 1 417 ? -1.677 -16.781 8.781 1 91.5 417 VAL A CA 1
ATOM 2948 C C . VAL A 1 417 ? -2.918 -17.672 8.68 1 91.5 417 VAL A C 1
ATOM 2950 O O . VAL A 1 417 ? -3.984 -17.312 9.188 1 91.5 417 VAL A O 1
ATOM 2953 N N . PRO A 1 418 ? -2.807 -18.891 8.07 1 87.88 418 PRO A N 1
ATOM 2954 C CA . PRO A 1 418 ? -3.99 -19.75 8.047 1 87.88 418 PRO A CA 1
ATOM 2955 C C . PRO A 1 418 ? -4.434 -20.188 9.438 1 87.88 418 PRO A C 1
ATOM 2957 O O . PRO A 1 418 ? -5.625 -20.391 9.68 1 87.88 418 PRO A O 1
ATOM 2960 N N . VAL A 1 419 ? -3.533 -20.266 10.352 1 86.12 419 VAL A N 1
ATOM 2961 C CA . VAL A 1 419 ? -3.844 -20.656 11.727 1 86.12 419 VAL A CA 1
ATOM 2962 C C . VAL A 1 419 ? -4.629 -19.547 12.406 1 86.12 419 VAL A C 1
ATOM 2964 O O . VAL A 1 419 ? -5.586 -19.812 13.141 1 86.12 419 VAL A O 1
ATOM 2967 N N . LEU A 1 420 ? -4.223 -18.328 12.148 1 86.75 420 LEU A N 1
ATOM 2968 C CA . LEU A 1 420 ? -4.91 -17.188 12.734 1 86.75 420 LEU A CA 1
ATOM 2969 C C . LEU A 1 420 ? -6.332 -17.062 12.195 1 86.75 420 LEU A C 1
ATOM 2971 O O . LEU A 1 420 ? -7.242 -16.641 12.914 1 86.75 420 LEU A O 1
ATOM 2975 N N . ARG A 1 421 ? -6.473 -17.391 10.938 1 85 421 ARG A N 1
ATOM 2976 C CA . ARG A 1 421 ? -7.812 -17.406 10.367 1 85 421 ARG A CA 1
ATOM 2977 C C . ARG A 1 421 ? -8.688 -18.469 11.031 1 85 421 ARG A C 1
ATOM 2979 O O . ARG A 1 421 ? -9.844 -18.203 11.367 1 85 421 ARG A O 1
ATOM 2986 N N . ALA A 1 422 ? -8.164 -19.609 11.258 1 81.81 422 ALA A N 1
ATOM 2987 C CA . ALA A 1 422 ? -8.914 -20.734 11.812 1 81.81 422 ALA A CA 1
ATOM 2988 C C . ALA A 1 422 ? -9.195 -20.516 13.305 1 81.81 422 ALA A C 1
ATOM 2990 O O . ALA A 1 422 ? -10.289 -20.828 13.781 1 81.81 422 ALA A O 1
ATOM 2991 N N . TRP A 1 423 ? -8.234 -19.922 14 1 79.88 423 TRP A N 1
ATOM 2992 C CA . TRP A 1 423 ? -8.32 -19.859 15.453 1 79.88 423 TRP A CA 1
ATOM 2993 C C . TRP A 1 423 ? -8.891 -18.516 15.898 1 79.88 423 TRP A C 1
ATOM 2995 O O . TRP A 1 423 ? -9.766 -18.469 16.781 1 79.88 423 TRP A O 1
ATOM 3005 N N . ALA A 1 424 ? -8.43 -17.375 15.289 1 77.88 424 ALA A N 1
ATOM 3006 C CA . ALA A 1 424 ? -8.812 -16.047 15.75 1 77.88 424 ALA A CA 1
ATOM 3007 C C . ALA A 1 424 ? -9.883 -15.445 14.852 1 77.88 424 ALA A C 1
ATOM 3009 O O . ALA A 1 424 ? -10.422 -14.375 15.148 1 77.88 424 ALA A O 1
ATOM 3010 N N . GLY A 1 425 ? -10.141 -16.125 13.75 1 80.31 425 GLY A N 1
ATOM 3011 C CA . GLY A 1 425 ? -11.164 -15.633 12.836 1 80.31 425 GLY A CA 1
ATOM 3012 C C . GLY A 1 425 ? -10.711 -14.43 12.023 1 80.31 425 GLY A C 1
ATOM 3013 O O . GLY A 1 425 ? -11.523 -13.789 11.359 1 80.31 425 GLY A O 1
ATOM 3014 N N . LEU A 1 426 ? -9.484 -14.102 12.062 1 88.5 426 LEU A N 1
ATOM 3015 C CA . LEU A 1 426 ? -8.977 -12.961 11.305 1 88.5 426 LEU A CA 1
ATOM 3016 C C . LEU A 1 426 ? -8.914 -13.289 9.82 1 88.5 426 LEU A C 1
ATOM 3018 O O . LEU A 1 426 ? -8.398 -14.336 9.43 1 88.5 426 LEU A O 1
ATOM 3022 N N . PRO A 1 427 ? -9.492 -12.438 9.055 1 90.88 427 PRO A N 1
ATOM 3023 C CA . PRO A 1 427 ? -9.305 -12.656 7.617 1 90.88 427 PRO A CA 1
ATOM 3024 C C . PRO A 1 427 ? -7.832 -12.703 7.211 1 90.88 427 PRO A C 1
ATOM 3026 O O . PRO A 1 427 ? -6.98 -12.156 7.918 1 90.88 427 PRO A O 1
ATOM 3029 N N . PRO A 1 428 ? -7.555 -13.328 6.133 1 91.94 428 PRO A N 1
ATOM 3030 C CA . PRO A 1 428 ? -6.168 -13.562 5.723 1 91.94 428 PRO A CA 1
ATOM 3031 C C . PRO A 1 428 ? -5.344 -12.281 5.66 1 91.94 428 PRO A C 1
ATOM 3033 O O . PRO A 1 428 ? -4.184 -12.266 6.082 1 91.94 428 PRO A O 1
ATOM 3036 N N . HIS A 1 429 ? -5.855 -11.227 5.109 1 93.56 429 HIS A N 1
ATOM 3037 C CA . HIS A 1 429 ? -5.098 -9.984 4.984 1 93.56 429 HIS A CA 1
ATOM 3038 C C . HIS A 1 429 ? -4.746 -9.406 6.352 1 93.56 429 HIS A C 1
ATOM 3040 O O . HIS A 1 429 ? -3.631 -8.93 6.559 1 93.56 429 HIS A O 1
ATOM 3046 N N . MET A 1 430 ? -5.629 -9.461 7.305 1 92.88 430 MET A N 1
ATOM 3047 C CA . MET A 1 430 ? -5.367 -8.992 8.664 1 92.88 430 MET A CA 1
ATOM 3048 C C . MET A 1 430 ? -4.355 -9.891 9.359 1 92.88 430 MET A C 1
ATOM 3050 O O . MET A 1 430 ? -3.504 -9.406 10.109 1 92.88 430 MET A O 1
ATOM 3054 N N . GLY A 1 431 ? -4.586 -11.18 9.164 1 93.31 431 GLY A N 1
ATOM 3055 C CA . GLY A 1 431 ? -3.604 -12.094 9.711 1 93.31 431 GLY A CA 1
ATOM 3056 C C . GLY A 1 431 ? -2.195 -11.828 9.219 1 93.31 431 GLY A C 1
ATOM 3057 O O . GLY A 1 431 ? -1.241 -11.859 9.992 1 93.31 431 GLY A O 1
ATOM 3058 N N . MET A 1 432 ? -2.096 -11.578 7.965 1 95.06 432 MET A N 1
ATOM 3059 C CA . MET A 1 432 ? -0.789 -11.312 7.367 1 95.06 432 MET A CA 1
ATOM 3060 C C . MET A 1 432 ? -0.18 -10.039 7.938 1 95.06 432 MET A C 1
ATOM 3062 O O . MET A 1 432 ? 1.018 -9.992 8.227 1 95.06 432 MET A O 1
ATOM 3066 N N . LEU A 1 433 ? -0.99 -9 8.078 1 95.06 433 LEU A N 1
ATOM 3067 C CA . LEU A 1 433 ? -0.505 -7.738 8.633 1 95.06 433 LEU A CA 1
ATOM 3068 C C . LEU A 1 433 ? -0.081 -7.914 10.094 1 95.06 433 LEU A C 1
ATOM 3070 O O . LEU A 1 433 ? 0.905 -7.316 10.531 1 95.06 433 LEU A O 1
ATOM 3074 N N . ALA A 1 434 ? -0.806 -8.711 10.805 1 93.56 434 ALA A N 1
ATOM 3075 C CA . ALA A 1 434 ? -0.438 -9.023 12.18 1 93.56 434 ALA A CA 1
ATOM 3076 C C . ALA A 1 434 ? 0.909 -9.742 12.242 1 93.56 434 ALA A C 1
ATOM 3078 O O . ALA A 1 434 ? 1.749 -9.422 13.086 1 93.56 434 ALA A O 1
ATOM 3079 N N . CYS A 1 435 ? 1.058 -10.656 11.367 1 93.81 435 CYS A N 1
ATOM 3080 C CA . CYS A 1 435 ? 2.303 -11.414 11.312 1 93.81 435 CYS A CA 1
ATOM 3081 C C . CYS A 1 435 ? 3.473 -10.516 10.93 1 93.81 435 CYS A C 1
ATOM 3083 O O . CYS A 1 435 ? 4.574 -10.664 11.461 1 93.81 435 CYS A O 1
ATOM 3085 N N . LEU A 1 436 ? 3.225 -9.648 10.023 1 95 436 LEU A N 1
ATOM 3086 C CA . LEU A 1 436 ? 4.25 -8.672 9.688 1 95 436 LEU A CA 1
ATOM 3087 C C . LEU A 1 436 ? 4.602 -7.812 10.898 1 95 436 LEU A C 1
ATOM 3089 O O . LEU A 1 436 ? 5.777 -7.566 11.164 1 95 436 LEU A O 1
ATOM 3093 N N . GLY A 1 437 ? 3.566 -7.297 11.578 1 93.5 437 GLY A N 1
ATOM 3094 C CA . GLY A 1 437 ? 3.816 -6.539 12.797 1 93.5 437 GLY A CA 1
ATOM 3095 C C . GLY A 1 437 ? 4.637 -7.305 13.812 1 93.5 437 GLY A C 1
ATOM 3096 O O . GLY A 1 437 ? 5.539 -6.742 14.438 1 93.5 437 GLY A O 1
ATOM 3097 N N . PHE A 1 438 ? 4.359 -8.539 13.945 1 91.44 438 PHE A N 1
ATOM 3098 C CA . PHE A 1 438 ? 5.078 -9.398 14.883 1 91.44 438 PHE A CA 1
ATOM 3099 C C . PHE A 1 438 ? 6.543 -9.539 14.484 1 91.44 438 PHE A C 1
ATOM 3101 O O . PHE A 1 438 ? 7.438 -9.367 15.312 1 91.44 438 PHE A O 1
ATOM 3108 N N . LEU A 1 439 ? 6.734 -9.875 13.266 1 91.75 439 LEU A N 1
ATOM 3109 C CA . LEU A 1 439 ? 8.102 -9.984 12.773 1 91.75 439 LEU A CA 1
ATOM 3110 C C . LEU A 1 439 ? 8.852 -8.672 12.945 1 91.75 439 LEU A C 1
ATOM 3112 O O . LEU A 1 439 ? 10.039 -8.664 13.273 1 91.75 439 LEU A O 1
ATOM 3116 N N . TRP A 1 440 ? 8.133 -7.617 12.648 1 90.56 440 TRP A N 1
ATOM 3117 C CA . TRP A 1 440 ? 8.688 -6.273 12.789 1 90.56 440 TRP A CA 1
ATOM 3118 C C . TRP A 1 440 ? 9.156 -6.016 14.219 1 90.56 440 TRP A C 1
ATOM 3120 O O . TRP A 1 440 ? 10.273 -5.539 14.438 1 90.56 440 TRP A O 1
ATOM 3130 N N . LEU A 1 441 ? 8.398 -6.363 15.188 1 87.56 441 LEU A N 1
ATOM 3131 C CA . LEU A 1 441 ? 8.758 -6.191 16.594 1 87.56 441 LEU A CA 1
ATOM 3132 C C . LEU A 1 441 ? 9.961 -7.055 16.953 1 87.56 441 LEU A C 1
ATOM 3134 O O . LEU A 1 441 ? 10.844 -6.609 17.688 1 87.56 441 LEU A O 1
ATOM 3138 N N . VAL A 1 442 ? 9.961 -8.227 16.469 1 86.81 442 VAL A N 1
ATOM 3139 C CA . VAL A 1 442 ? 11.062 -9.148 16.734 1 86.81 442 VAL A CA 1
ATOM 3140 C C . VAL A 1 442 ? 12.367 -8.586 16.188 1 86.81 442 VAL A C 1
ATOM 3142 O O . VAL A 1 442 ? 13.391 -8.586 16.875 1 86.81 442 VAL A O 1
ATOM 3145 N N . THR A 1 443 ? 12.336 -8.156 14.977 1 85.75 443 THR A N 1
ATOM 3146 C CA . THR A 1 443 ? 13.547 -7.637 14.344 1 85.75 443 THR A CA 1
ATOM 3147 C C . THR A 1 443 ? 14.008 -6.359 15.039 1 85.75 443 THR A C 1
ATOM 3149 O O . THR A 1 443 ? 15.211 -6.117 15.172 1 85.75 443 THR A O 1
ATOM 3152 N N . ASP A 1 444 ? 13.062 -5.539 15.438 1 83.69 444 ASP A N 1
ATOM 3153 C CA . ASP A 1 444 ? 13.422 -4.344 16.188 1 83.69 444 ASP A CA 1
ATOM 3154 C C . ASP A 1 444 ? 14.07 -4.707 17.516 1 83.69 444 ASP A C 1
ATOM 3156 O O . ASP A 1 444 ? 15.023 -4.051 17.953 1 83.69 444 ASP A O 1
ATOM 3160 N N . ALA A 1 445 ? 13.57 -5.699 18.172 1 80.5 445 ALA A N 1
ATOM 3161 C CA . ALA A 1 445 ? 14.086 -6.133 19.469 1 80.5 445 ALA A CA 1
ATOM 3162 C C . ALA A 1 445 ? 15.5 -6.699 19.328 1 80.5 445 ALA A C 1
ATOM 3164 O O . ALA A 1 445 ? 16.359 -6.438 20.172 1 80.5 445 ALA A O 1
ATOM 3165 N N . ILE A 1 446 ? 15.703 -7.422 18.297 1 78.69 446 ILE A N 1
ATOM 3166 C CA . ILE A 1 446 ? 17 -8.055 18.109 1 78.69 446 ILE A CA 1
ATOM 3167 C C . ILE A 1 446 ? 18.047 -7 17.75 1 78.69 446 ILE A C 1
ATOM 3169 O O . ILE A 1 446 ? 19.219 -7.113 18.125 1 78.69 446 ILE A O 1
ATOM 3173 N N . HIS A 1 447 ? 17.609 -5.965 17.047 1 76.25 447 HIS A N 1
ATOM 3174 C CA . HIS A 1 447 ? 18.562 -4.949 16.609 1 76.25 447 HIS A CA 1
ATOM 3175 C C . HIS A 1 447 ? 18.547 -3.744 17.547 1 76.25 447 HIS A C 1
ATOM 3177 O O . HIS A 1 447 ? 19.125 -2.701 17.234 1 76.25 447 HIS A O 1
ATOM 3183 N N . PHE A 1 448 ? 17.859 -3.961 18.625 1 72.69 448 PHE A N 1
ATOM 3184 C CA . PHE A 1 448 ? 17.781 -2.867 19.578 1 72.69 448 PHE A CA 1
ATOM 3185 C C . PHE A 1 448 ? 19.172 -2.473 20.062 1 72.69 448 PHE A C 1
ATOM 3187 O O . PHE A 1 448 ? 19.953 -3.33 20.484 1 72.69 448 PHE A O 1
ATOM 3194 N N . GLY A 1 449 ? 19.531 -1.228 19.938 1 62.31 449 GLY A N 1
ATOM 3195 C CA . GLY A 1 449 ? 20.797 -0.733 20.453 1 62.31 449 GLY A CA 1
ATOM 3196 C C . GLY A 1 449 ? 21.906 -0.775 19.438 1 62.31 449 GLY A C 1
ATOM 3197 O O . GLY A 1 449 ? 23.016 -0.299 19.703 1 62.31 449 GLY A O 1
ATOM 3198 N N . GLU A 1 450 ? 21.656 -1.563 18.391 1 65.56 450 GLU A N 1
ATOM 3199 C CA . GLU A 1 450 ? 22.719 -1.667 17.406 1 65.56 450 GLU A CA 1
ATOM 3200 C C . GLU A 1 450 ? 22.625 -0.552 16.375 1 65.56 450 GLU A C 1
ATOM 3202 O O . GLU A 1 450 ? 21.578 -0.391 15.719 1 65.56 450 GLU A O 1
ATOM 3207 N N . GLY A 1 451 ? 23.188 0.681 16.578 1 56.38 451 GLY A N 1
ATOM 3208 C CA . GLY A 1 451 ? 23.172 1.839 15.703 1 56.38 451 GLY A CA 1
ATOM 3209 C C . GLY A 1 451 ? 23.5 1.503 14.258 1 56.38 451 GLY A C 1
ATOM 3210 O O . GLY A 1 451 ? 22.969 2.113 13.336 1 56.38 451 GLY A O 1
ATOM 3211 N N . ASP A 1 452 ? 24.516 0.481 13.945 1 52.25 452 ASP A N 1
ATOM 3212 C CA . ASP A 1 452 ? 25.156 0.307 12.648 1 52.25 452 ASP A CA 1
ATOM 3213 C C . ASP A 1 452 ? 24.297 -0.543 11.711 1 52.25 452 ASP A C 1
ATOM 3215 O O . ASP A 1 452 ? 24.625 -0.713 10.539 1 52.25 452 ASP A O 1
ATOM 3219 N N . ARG A 1 453 ? 23.391 -1.176 12.258 1 52.81 453 ARG A N 1
ATOM 3220 C CA . ARG A 1 453 ? 22.75 -2.148 11.375 1 52.81 453 ARG A CA 1
ATOM 3221 C C . ARG A 1 453 ? 21.312 -1.742 11.062 1 52.81 453 ARG A C 1
ATOM 3223 O O . ARG A 1 453 ? 20.422 -2.588 11.031 1 52.81 453 ARG A O 1
ATOM 3230 N N . ARG A 1 454 ? 21.094 -0.579 10.867 1 56.81 454 ARG A N 1
ATOM 3231 C CA . ARG A 1 454 ? 19.797 0.016 10.539 1 56.81 454 ARG A CA 1
ATOM 3232 C C . ARG A 1 454 ? 19.297 -0.478 9.188 1 56.81 454 ARG A C 1
ATOM 3234 O O . ARG A 1 454 ? 18.094 -0.461 8.93 1 56.81 454 ARG A O 1
ATOM 3241 N N . HIS A 1 455 ? 20.281 -1.058 8.398 1 54.25 455 HIS A N 1
ATOM 3242 C CA . HIS A 1 455 ? 19.906 -1.519 7.062 1 54.25 455 HIS A CA 1
ATOM 3243 C C . HIS A 1 455 ? 19.125 -2.824 7.125 1 54.25 455 HIS A C 1
ATOM 3245 O O . HIS A 1 455 ? 18.547 -3.25 6.129 1 54.25 455 HIS A O 1
ATOM 3251 N N . LEU A 1 456 ? 19 -3.361 8.281 1 58.28 456 LEU A N 1
ATOM 3252 C CA . LEU A 1 456 ? 18.359 -4.672 8.383 1 58.28 456 LEU A CA 1
ATOM 3253 C C . LEU A 1 456 ? 16.984 -4.559 9.008 1 58.28 456 LEU A C 1
ATOM 3255 O O . LEU A 1 456 ? 16.297 -5.57 9.195 1 58.28 456 LEU A O 1
ATOM 3259 N N . THR A 1 457 ? 16.547 -3.375 9.109 1 70.06 457 THR A N 1
ATOM 3260 C CA . THR A 1 457 ? 15.234 -3.186 9.727 1 70.06 457 THR A CA 1
ATOM 3261 C C . THR A 1 457 ? 14.125 -3.336 8.688 1 70.06 457 THR A C 1
ATOM 3263 O O . THR A 1 457 ? 14.391 -3.344 7.484 1 70.06 457 THR A O 1
ATOM 3266 N N . VAL A 1 458 ? 12.938 -3.709 9.141 1 79.31 458 VAL A N 1
ATOM 3267 C CA . VAL A 1 458 ? 11.758 -3.857 8.289 1 79.31 458 VAL A CA 1
ATOM 3268 C C . VAL A 1 458 ? 11.578 -2.6 7.441 1 79.31 458 VAL A C 1
ATOM 3270 O O . VAL A 1 458 ? 11.188 -2.68 6.273 1 79.31 458 VAL A O 1
ATOM 3273 N N . SER A 1 459 ? 12 -1.529 7.941 1 75.62 459 SER A N 1
ATOM 3274 C CA . SER A 1 459 ? 11.875 -0.262 7.23 1 75.62 459 SER A CA 1
ATOM 3275 C C . SER A 1 459 ? 12.734 -0.249 5.973 1 75.62 459 SER A C 1
ATOM 3277 O O . SER A 1 459 ? 12.312 0.252 4.926 1 75.62 459 SER A O 1
ATOM 3279 N N . GLN A 1 460 ? 13.859 -0.799 6.055 1 78.31 460 GLN A N 1
ATOM 3280 C CA . GLN A 1 460 ? 14.742 -0.862 4.895 1 78.31 460 GLN A CA 1
ATOM 3281 C C . GLN A 1 460 ? 14.273 -1.924 3.904 1 78.31 460 GLN A C 1
ATOM 3283 O O . GLN A 1 460 ? 14.383 -1.74 2.689 1 78.31 460 GLN A O 1
ATOM 3288 N N . ALA A 1 461 ? 13.773 -2.953 4.535 1 82.69 461 ALA A N 1
ATOM 3289 C CA . ALA A 1 461 ? 13.242 -4.012 3.678 1 82.69 461 ALA A CA 1
ATOM 3290 C C . ALA A 1 461 ? 12.062 -3.51 2.848 1 82.69 461 ALA A C 1
ATOM 3292 O O . ALA A 1 461 ? 11.875 -3.936 1.706 1 82.69 461 ALA A O 1
ATOM 3293 N N . LEU A 1 462 ? 11.281 -2.656 3.383 1 85.75 462 LEU A N 1
ATOM 3294 C CA . LEU A 1 462 ? 10.117 -2.09 2.713 1 85.75 462 LEU A CA 1
ATOM 3295 C C . LEU A 1 462 ? 10.531 -1.344 1.448 1 85.75 462 LEU A C 1
ATOM 3297 O O . LEU A 1 462 ? 9.766 -1.278 0.485 1 85.75 462 LEU A O 1
ATOM 3301 N N . LYS A 1 463 ? 11.766 -0.89 1.419 1 83.94 463 LYS A N 1
ATOM 3302 C CA . LYS A 1 463 ? 12.266 -0.156 0.257 1 83.94 463 LYS A CA 1
ATOM 3303 C C . LYS A 1 463 ? 12.562 -1.101 -0.903 1 83.94 463 LYS A C 1
ATOM 3305 O O . LYS A 1 463 ? 12.672 -0.666 -2.051 1 83.94 463 LYS A O 1
ATOM 3310 N N . ARG A 1 464 ? 12.594 -2.344 -0.594 1 85.25 464 ARG A N 1
ATOM 3311 C CA . ARG A 1 464 ? 12.938 -3.324 -1.618 1 85.25 464 ARG A CA 1
ATOM 3312 C C . ARG A 1 464 ? 11.695 -4.074 -2.1 1 85.25 464 ARG A C 1
ATOM 3314 O O . ARG A 1 464 ? 11.773 -4.879 -3.029 1 85.25 464 ARG A O 1
ATOM 3321 N N . VAL A 1 465 ? 10.625 -3.773 -1.472 1 89.38 465 VAL A N 1
ATOM 3322 C CA . VAL A 1 465 ? 9.383 -4.426 -1.87 1 89.38 465 VAL A CA 1
ATOM 3323 C C . VAL A 1 465 ? 9 -3.986 -3.281 1 89.38 465 VAL A C 1
ATOM 3325 O O . VAL A 1 465 ? 9.18 -2.822 -3.648 1 89.38 465 VAL A O 1
ATOM 3328 N N . ASP A 1 466 ? 8.531 -4.914 -4.066 1 87.5 466 ASP A N 1
ATOM 3329 C CA . ASP A 1 466 ? 8.117 -4.645 -5.441 1 87.5 466 ASP A CA 1
ATOM 3330 C C . ASP A 1 466 ? 6.816 -3.848 -5.48 1 87.5 466 ASP A C 1
ATOM 3332 O O . ASP A 1 466 ? 5.762 -4.383 -5.828 1 87.5 466 ASP A O 1
ATOM 3336 N N . SER A 1 467 ? 6.914 -2.584 -5.297 1 89.19 467 SER A N 1
ATOM 3337 C CA . SER A 1 467 ? 5.754 -1.701 -5.254 1 89.19 467 SER A CA 1
ATOM 3338 C C . SER A 1 467 ? 5.117 -1.561 -6.633 1 89.19 467 SER A C 1
ATOM 3340 O O . SER A 1 467 ? 3.924 -1.27 -6.742 1 89.19 467 SER A O 1
ATOM 3342 N N . GLU A 1 468 ? 5.867 -1.74 -7.645 1 90.25 468 GLU A N 1
ATOM 3343 C CA . GLU A 1 468 ? 5.316 -1.709 -8.992 1 90.25 468 GLU A CA 1
ATOM 3344 C C . GLU A 1 468 ? 4.312 -2.84 -9.211 1 90.25 468 GLU A C 1
ATOM 3346 O O . GLU A 1 468 ? 3.246 -2.629 -9.789 1 90.25 468 GLU A O 1
ATOM 3351 N N . ALA A 1 469 ? 4.695 -3.984 -8.727 1 89.88 469 ALA A N 1
ATOM 3352 C CA . ALA A 1 469 ? 3.783 -5.121 -8.828 1 89.88 469 ALA A CA 1
ATOM 3353 C C . ALA A 1 469 ? 2.498 -4.867 -8.039 1 89.88 469 ALA A C 1
ATOM 3355 O O . ALA A 1 469 ? 1.407 -5.223 -8.492 1 89.88 469 ALA A O 1
ATOM 3356 N N . ILE A 1 470 ? 2.611 -4.27 -6.91 1 93.44 470 ILE A N 1
ATOM 3357 C CA . ILE A 1 470 ? 1.465 -3.959 -6.062 1 93.44 470 ILE A CA 1
ATOM 3358 C C . ILE A 1 470 ? 0.519 -3.012 -6.801 1 93.44 470 ILE A C 1
ATOM 3360 O O . ILE A 1 470 ? -0.694 -3.234 -6.824 1 93.44 470 ILE A O 1
ATOM 3364 N N . LEU A 1 471 ? 1.056 -1.994 -7.398 1 94.94 471 LEU A N 1
ATOM 3365 C CA . LEU A 1 471 ? 0.235 -1.02 -8.109 1 94.94 471 LEU A CA 1
ATOM 3366 C C . LEU A 1 471 ? -0.336 -1.621 -9.391 1 94.94 471 LEU A C 1
ATOM 3368 O O . LEU A 1 471 ? -1.449 -1.282 -9.797 1 94.94 471 LEU A O 1
ATOM 3372 N N . PHE A 1 472 ? 0.45 -2.498 -10.039 1 93.62 472 PHE A N 1
ATOM 3373 C CA . PHE A 1 472 ? -0.062 -3.213 -11.203 1 93.62 472 PHE A CA 1
ATOM 3374 C C . PHE A 1 472 ? -1.29 -4.039 -10.836 1 93.62 472 PHE A C 1
ATOM 3376 O O . PHE A 1 472 ? -2.332 -3.934 -11.484 1 93.62 472 PHE A O 1
ATOM 3383 N N . PHE A 1 473 ? -1.185 -4.824 -9.758 1 95 473 PHE A N 1
ATOM 3384 C CA . PHE A 1 473 ? -2.289 -5.672 -9.328 1 95 473 PHE A CA 1
ATOM 3385 C C . PHE A 1 473 ? -3.471 -4.828 -8.867 1 95 473 PHE A C 1
ATOM 3387 O O . PHE A 1 473 ? -4.629 -5.191 -9.094 1 95 473 PHE A O 1
ATOM 3394 N N . THR A 1 474 ? -3.191 -3.715 -8.203 1 96.38 474 THR A N 1
ATOM 3395 C CA . THR A 1 474 ? -4.262 -2.809 -7.805 1 96.38 474 THR A CA 1
ATOM 3396 C C . THR A 1 474 ? -5.051 -2.33 -9.023 1 96.38 474 THR A C 1
ATOM 3398 O O . THR A 1 474 ? -6.281 -2.375 -9.031 1 96.38 474 THR A O 1
ATOM 3401 N N . GLY A 1 475 ? -4.344 -1.92 -10.039 1 96.25 475 GLY A N 1
ATOM 3402 C CA . GLY A 1 475 ? -4.984 -1.434 -11.25 1 96.25 475 GLY A CA 1
ATOM 3403 C C . GLY A 1 475 ? -5.781 -2.502 -11.977 1 96.25 475 GLY A C 1
ATOM 3404 O O . GLY A 1 475 ? -6.945 -2.285 -12.328 1 96.25 475 GLY A O 1
ATOM 3405 N N . VAL A 1 476 ? -5.188 -3.646 -12.141 1 95.62 476 VAL A N 1
ATOM 3406 C CA . VAL A 1 476 ? -5.824 -4.691 -12.938 1 95.62 476 VAL A CA 1
ATOM 3407 C C . VAL A 1 476 ? -7.031 -5.25 -12.188 1 95.62 476 VAL A C 1
ATOM 3409 O O . VAL A 1 476 ? -8.07 -5.523 -12.789 1 95.62 476 VAL A O 1
ATOM 3412 N N . LEU A 1 477 ? -6.898 -5.43 -10.875 1 96.88 477 LEU A N 1
ATOM 3413 C CA . LEU A 1 477 ? -8.016 -5.969 -10.102 1 96.88 477 LEU A CA 1
ATOM 3414 C C . LEU A 1 477 ? -9.164 -4.973 -10.047 1 96.88 477 LEU A C 1
ATOM 3416 O O . LEU A 1 477 ? -10.336 -5.367 -10.078 1 96.88 477 LEU A O 1
ATOM 3420 N N . LEU A 1 478 ? -8.844 -3.688 -9.945 1 96.75 478 LEU A N 1
ATOM 3421 C CA . LEU A 1 478 ? -9.898 -2.678 -9.992 1 96.75 478 LEU A CA 1
ATOM 3422 C C . LEU A 1 478 ? -10.555 -2.645 -11.367 1 96.75 478 LEU A C 1
ATOM 3424 O O . LEU A 1 478 ? -11.766 -2.406 -11.477 1 96.75 478 LEU A O 1
ATOM 3428 N N . ALA A 1 479 ? -9.766 -2.852 -12.406 1 96.31 479 ALA A N 1
ATOM 3429 C CA . ALA A 1 479 ? -10.32 -2.908 -13.758 1 96.31 479 ALA A CA 1
ATOM 3430 C C . ALA A 1 479 ? -11.289 -4.078 -13.906 1 96.31 479 ALA A C 1
ATOM 3432 O O . ALA A 1 479 ? -12.391 -3.916 -14.43 1 96.31 479 ALA A O 1
ATOM 3433 N N . VAL A 1 480 ? -10.875 -5.219 -13.445 1 96.44 480 VAL A N 1
ATOM 3434 C CA . VAL A 1 480 ? -11.703 -6.414 -13.523 1 96.44 480 VAL A CA 1
ATOM 3435 C C . VAL A 1 480 ? -12.961 -6.23 -12.68 1 96.44 480 VAL A C 1
ATOM 3437 O O . VAL A 1 480 ? -14.047 -6.664 -13.07 1 96.44 480 VAL A O 1
ATOM 3440 N N . ALA A 1 481 ? -12.812 -5.562 -11.531 1 96.06 481 ALA A N 1
ATOM 3441 C CA . ALA A 1 481 ? -13.961 -5.305 -10.664 1 96.06 481 ALA A CA 1
ATOM 3442 C C . ALA A 1 481 ? -15 -4.438 -11.367 1 96.06 481 ALA A C 1
ATOM 3444 O O . ALA A 1 481 ? -16.203 -4.617 -11.172 1 96.06 481 ALA A O 1
ATOM 3445 N N . ALA A 1 482 ? -14.523 -3.486 -12.148 1 95.12 482 ALA A N 1
ATOM 3446 C CA . ALA A 1 482 ? -15.453 -2.648 -12.906 1 95.12 482 ALA A CA 1
ATOM 3447 C C . ALA A 1 482 ? -16.266 -3.482 -13.891 1 95.12 482 ALA A C 1
ATOM 3449 O O . ALA A 1 482 ? -17.469 -3.285 -14.039 1 95.12 482 ALA A O 1
ATOM 3450 N N . LEU A 1 483 ? -15.617 -4.414 -14.578 1 95.94 483 LEU A N 1
ATOM 3451 C CA . LEU A 1 483 ? -16.297 -5.297 -15.516 1 95.94 483 LEU A CA 1
ATOM 3452 C C . LEU A 1 483 ? -17.312 -6.188 -14.797 1 95.94 483 LEU A C 1
ATOM 3454 O O . LEU A 1 483 ? -18.391 -6.449 -15.32 1 95.94 483 LEU A O 1
ATOM 3458 N N . ASP A 1 484 ? -16.906 -6.617 -13.664 1 95.12 484 ASP A N 1
ATOM 3459 C CA . ASP A 1 484 ? -17.766 -7.469 -12.859 1 95.12 484 ASP A CA 1
ATOM 3460 C C . ASP A 1 484 ? -19.031 -6.727 -12.438 1 95.12 484 ASP A C 1
ATOM 3462 O O . ASP A 1 484 ? -20.141 -7.242 -12.602 1 95.12 484 ASP A O 1
ATOM 3466 N N . LYS A 1 485 ? -18.891 -5.52 -11.906 1 93.19 485 LYS A N 1
ATOM 3467 C CA . LYS A 1 485 ? -20.031 -4.738 -11.438 1 93.19 485 LYS A CA 1
ATOM 3468 C C . LYS A 1 485 ? -20.953 -4.359 -12.602 1 93.19 485 LYS A C 1
ATOM 3470 O O . LYS A 1 485 ? -22.172 -4.211 -12.414 1 93.19 485 LYS A O 1
ATOM 3475 N N . ALA A 1 486 ? -20.359 -4.289 -13.82 1 93.12 486 ALA A N 1
ATOM 3476 C CA . ALA A 1 486 ? -21.141 -3.982 -15.016 1 93.12 486 ALA A CA 1
ATOM 3477 C C . ALA A 1 486 ? -21.844 -5.23 -15.539 1 93.12 486 ALA A C 1
ATOM 3479 O O . ALA A 1 486 ? -22.672 -5.148 -16.453 1 93.12 486 ALA A O 1
ATOM 3480 N N . GLY A 1 487 ? -21.516 -6.398 -15.031 1 92.69 487 GLY A N 1
ATOM 3481 C CA . GLY A 1 487 ? -22.172 -7.641 -15.406 1 92.69 487 GLY A CA 1
ATOM 3482 C C . GLY A 1 487 ? -21.562 -8.281 -16.641 1 92.69 487 GLY A C 1
ATOM 3483 O O . GLY A 1 487 ? -22.062 -9.297 -17.125 1 92.69 487 GLY A O 1
ATOM 3484 N N . LEU A 1 488 ? -20.5 -7.766 -17.109 1 94.25 488 LEU A N 1
ATOM 3485 C CA . LEU A 1 488 ? -19.891 -8.234 -18.359 1 94.25 488 LEU A CA 1
ATOM 3486 C C . LEU A 1 488 ? -19.25 -9.609 -18.156 1 94.25 488 LEU A C 1
ATOM 3488 O O . LEU A 1 488 ? -19.234 -10.422 -19.094 1 94.25 488 LEU A O 1
ATOM 3492 N N . LEU A 1 489 ? -18.766 -9.914 -17.031 1 94.81 489 LEU A N 1
ATOM 3493 C CA . LEU A 1 489 ? -18.094 -11.18 -16.766 1 94.81 489 LEU A CA 1
ATOM 3494 C C . LEU A 1 489 ? -19.094 -12.32 -16.688 1 94.81 489 LEU A C 1
ATOM 3496 O O . LEU A 1 489 ? -18.797 -13.445 -17.109 1 94.81 489 LEU A O 1
ATOM 3500 N N . ARG A 1 490 ? -20.203 -12.047 -16.188 1 92.69 490 ARG A N 1
ATOM 3501 C CA . ARG A 1 490 ? -21.266 -13.055 -16.156 1 92.69 490 ARG A CA 1
ATOM 3502 C C . ARG A 1 490 ? -21.688 -13.438 -17.562 1 92.69 490 ARG A C 1
ATOM 3504 O O . ARG A 1 490 ? -21.984 -14.602 -17.828 1 92.69 490 ARG A O 1
ATOM 3511 N N . GLU A 1 491 ? -21.734 -12.453 -18.391 1 91.19 491 GLU A N 1
ATOM 3512 C CA . GLU A 1 491 ? -22.047 -12.711 -19.781 1 91.19 491 GLU A CA 1
ATOM 3513 C C . GLU A 1 491 ? -20.984 -13.578 -20.453 1 91.19 491 GLU A C 1
ATOM 3515 O O . GLU A 1 491 ? -21.312 -14.477 -21.234 1 91.19 491 GLU A O 1
ATOM 3520 N N . LEU A 1 492 ? -19.812 -13.266 -20.094 1 89.88 492 LEU A N 1
ATOM 3521 C CA . LEU A 1 492 ? -18.719 -14.055 -20.625 1 89.88 492 LEU A CA 1
ATOM 3522 C C . LEU A 1 492 ? -18.781 -15.492 -20.109 1 89.88 492 LEU A C 1
ATOM 3524 O O . LEU A 1 492 ? -18.5 -16.438 -20.859 1 89.88 492 LEU A O 1
ATOM 3528 N N . ALA A 1 493 ? -19.141 -15.641 -18.906 1 88.31 493 ALA A N 1
ATOM 3529 C CA . ALA A 1 493 ? -19.281 -16.969 -18.312 1 88.31 493 ALA A CA 1
ATOM 3530 C C . ALA A 1 493 ? -20.344 -17.781 -19.031 1 88.31 493 ALA A C 1
ATOM 3532 O O . ALA A 1 493 ? -20.156 -18.984 -19.281 1 88.31 493 ALA A O 1
ATOM 3533 N N . ALA A 1 494 ? -21.422 -17.125 -19.297 1 87.69 494 ALA A N 1
ATOM 3534 C CA . ALA A 1 494 ? -22.516 -17.797 -20 1 87.69 494 ALA A CA 1
ATOM 3535 C C . ALA A 1 494 ? -22.078 -18.25 -21.375 1 87.69 494 ALA A C 1
ATOM 3537 O O . ALA A 1 494 ? -22.391 -19.375 -21.797 1 87.69 494 ALA A O 1
ATOM 3538 N N . ALA A 1 495 ? -21.344 -17.438 -22.062 1 88.56 495 ALA A N 1
ATOM 3539 C CA . ALA A 1 495 ? -20.844 -17.781 -23.391 1 88.56 495 ALA A CA 1
ATOM 3540 C C . ALA A 1 495 ? -19.844 -18.938 -23.312 1 88.56 495 ALA A C 1
ATOM 3542 O O . ALA A 1 495 ? -19.891 -19.844 -24.141 1 88.56 495 ALA A O 1
ATOM 3543 N N . LEU A 1 496 ? -19 -18.922 -22.328 1 88.69 496 LEU A N 1
ATOM 3544 C CA . LEU A 1 496 ? -17.984 -19.969 -22.172 1 88.69 496 LEU A CA 1
ATOM 3545 C C . LEU A 1 496 ? -18.609 -21.281 -21.75 1 88.69 496 LEU A C 1
ATOM 3547 O O . LEU A 1 496 ? -18.219 -22.344 -22.25 1 88.69 496 LEU A O 1
ATOM 3551 N N . SER A 1 497 ? -19.562 -21.203 -20.906 1 86.88 497 SER A N 1
ATOM 3552 C CA . SER A 1 497 ? -20.219 -22.406 -20.406 1 86.88 497 SER A CA 1
ATOM 3553 C C . SER A 1 497 ? -21.062 -23.062 -21.5 1 86.88 497 SER A C 1
ATOM 3555 O O . SER A 1 497 ? -21.266 -24.281 -21.5 1 86.88 497 SER A O 1
ATOM 3557 N N . ALA A 1 498 ? -21.531 -22.25 -22.344 1 88.88 498 ALA A N 1
ATOM 3558 C CA . ALA A 1 498 ? -22.266 -22.781 -23.484 1 88.88 498 ALA A CA 1
ATOM 3559 C C . ALA A 1 498 ? -21.344 -23.562 -24.422 1 88.88 498 ALA A C 1
ATOM 3561 O O . ALA A 1 498 ? -21.734 -24.578 -24.984 1 88.88 498 ALA A O 1
ATOM 3562 N N . ALA A 1 499 ? -20.203 -23.141 -24.5 1 89.56 499 ALA A N 1
ATOM 3563 C CA . ALA A 1 499 ? -19.219 -23.766 -25.391 1 89.56 499 ALA A CA 1
ATOM 3564 C C . ALA A 1 499 ? -18.516 -24.938 -24.703 1 89.56 499 ALA A C 1
ATOM 3566 O O . ALA A 1 499 ? -18.125 -25.906 -25.344 1 89.56 499 ALA A O 1
ATOM 3567 N N . LEU A 1 500 ? -18.312 -24.828 -23.406 1 89.88 500 LEU A N 1
ATOM 3568 C CA . LEU A 1 500 ? -17.594 -25.797 -22.609 1 89.88 500 LEU A CA 1
ATOM 3569 C C . LEU A 1 500 ? -18.406 -26.203 -21.375 1 89.88 500 LEU A C 1
ATOM 3571 O O . LEU A 1 500 ? -18.203 -25.672 -20.281 1 89.88 500 LEU A O 1
ATOM 3575 N N . PRO A 1 501 ? -19.188 -27.234 -21.484 1 84 501 PRO A N 1
ATOM 3576 C CA . PRO A 1 501 ? -20.156 -27.516 -20.422 1 84 501 PRO A CA 1
ATOM 3577 C C . PRO A 1 501 ? -19.516 -28.156 -19.203 1 84 501 PRO A C 1
ATOM 3579 O O . PRO A 1 501 ? -20.109 -28.156 -18.109 1 84 501 PRO A O 1
ATOM 3582 N N . ARG A 1 502 ? -18.344 -28.609 -19.312 1 89.69 502 ARG A N 1
ATOM 3583 C CA . ARG A 1 502 ? -17.703 -29.25 -18.156 1 89.69 502 ARG A CA 1
ATOM 3584 C C . ARG A 1 502 ? -16.734 -28.297 -17.469 1 89.69 502 ARG A C 1
ATOM 3586 O O . ARG A 1 502 ? -15.938 -27.641 -18.125 1 89.69 502 ARG A O 1
ATOM 3593 N N . PRO A 1 503 ? -16.812 -28.234 -16.125 1 89.75 503 PRO A N 1
ATOM 3594 C CA . PRO A 1 503 ? -15.914 -27.344 -15.383 1 89.75 503 PRO A CA 1
ATOM 3595 C C . PRO A 1 503 ? -14.438 -27.656 -15.641 1 89.75 503 PRO A C 1
ATOM 3597 O O . PRO A 1 503 ? -13.609 -26.734 -15.641 1 89.75 503 PRO A O 1
ATOM 3600 N N . GLU A 1 504 ? -14.117 -28.906 -15.906 1 91.5 504 GLU A N 1
ATOM 3601 C CA . GLU A 1 504 ? -12.734 -29.297 -16.172 1 91.5 504 GLU A CA 1
ATOM 3602 C C . GLU A 1 504 ? -12.219 -28.656 -17.453 1 91.5 504 GLU A C 1
ATOM 3604 O O . GLU A 1 504 ? -11.047 -28.281 -17.531 1 91.5 504 GLU A O 1
ATOM 3609 N N . LEU A 1 505 ? -13.078 -28.609 -18.391 1 93.5 505 LEU A N 1
ATOM 3610 C CA . LEU A 1 505 ? -12.695 -28.016 -19.656 1 93.5 505 LEU A CA 1
ATOM 3611 C C . LEU A 1 505 ? -12.539 -26.5 -19.531 1 93.5 505 LEU A C 1
ATOM 3613 O O . LEU A 1 505 ? -11.625 -25.922 -20.125 1 93.5 505 LEU A O 1
ATOM 3617 N N . VAL A 1 506 ? -13.461 -25.922 -18.797 1 93.25 506 VAL A N 1
ATOM 3618 C CA . VAL A 1 506 ? -13.375 -24.484 -18.562 1 93.25 506 VAL A CA 1
ATOM 3619 C C . VAL A 1 506 ? -12.055 -24.156 -17.875 1 93.25 506 VAL A C 1
ATOM 3621 O O . VAL A 1 506 ? -11.312 -23.281 -18.312 1 93.25 506 VAL A O 1
ATOM 3624 N N . ALA A 1 507 ? -11.766 -24.859 -16.812 1 95.62 507 ALA A N 1
ATOM 3625 C CA . ALA A 1 507 ? -10.531 -24.625 -16.062 1 95.62 507 ALA A CA 1
ATOM 3626 C C . ALA A 1 507 ? -9.305 -24.891 -16.922 1 95.62 507 ALA A C 1
ATOM 3628 O O . ALA A 1 507 ? -8.312 -24.172 -16.844 1 95.62 507 ALA A O 1
ATOM 3629 N N . GLY A 1 508 ? -9.383 -25.984 -17.703 1 96.06 508 GLY A N 1
ATOM 3630 C CA . GLY A 1 508 ? -8.281 -26.312 -18.594 1 96.06 508 GLY A CA 1
ATOM 3631 C C . GLY A 1 508 ? -7.973 -25.219 -19.594 1 96.06 508 GLY A C 1
ATOM 3632 O O . GLY A 1 508 ? -6.809 -24.875 -19.812 1 96.06 508 GLY A O 1
ATOM 3633 N N . VAL A 1 509 ? -8.977 -24.656 -20.156 1 95.19 509 VAL A N 1
ATOM 3634 C CA . VAL A 1 509 ? -8.82 -23.594 -21.141 1 95.19 509 VAL A CA 1
ATOM 3635 C C . VAL A 1 509 ? -8.266 -22.328 -20.453 1 95.19 509 VAL A C 1
ATOM 3637 O O . VAL A 1 509 ? -7.422 -21.641 -21.016 1 95.19 509 VAL A O 1
ATOM 3640 N N . ILE A 1 510 ? -8.758 -22.047 -19.297 1 94 510 ILE A N 1
ATOM 3641 C CA . ILE A 1 510 ? -8.25 -20.906 -18.531 1 94 510 ILE A CA 1
ATOM 3642 C C . ILE A 1 510 ? -6.773 -21.125 -18.219 1 94 510 ILE A C 1
ATOM 3644 O O . ILE A 1 510 ? -5.988 -20.172 -18.234 1 94 510 ILE A O 1
ATOM 3648 N N . GLY A 1 511 ? -6.398 -22.359 -17.922 1 96.19 511 GLY A N 1
ATOM 3649 C CA . GLY A 1 511 ? -4.996 -22.672 -17.703 1 96.19 511 GLY A CA 1
ATOM 3650 C C . GLY A 1 511 ? -4.137 -22.422 -18.922 1 96.19 511 GLY A C 1
ATOM 3651 O O . GLY A 1 511 ? -3.029 -21.891 -18.812 1 96.19 511 GLY A O 1
ATOM 3652 N N . PHE A 1 512 ? -4.59 -22.781 -20.062 1 96.56 512 PHE A N 1
ATOM 3653 C CA . PHE A 1 512 ? -3.871 -22.516 -21.312 1 96.56 512 PHE A CA 1
ATOM 3654 C C . PHE A 1 512 ? -3.77 -21.016 -21.562 1 96.56 512 PHE A C 1
ATOM 3656 O O . PHE A 1 512 ? -2.736 -20.516 -22.016 1 96.56 512 PHE A O 1
ATOM 3663 N N . ALA A 1 513 ? -4.828 -20.312 -21.25 1 94.25 513 ALA A N 1
ATOM 3664 C CA . ALA A 1 513 ? -4.82 -18.859 -21.406 1 94.25 513 ALA A CA 1
ATOM 3665 C C . ALA A 1 513 ? -3.799 -18.219 -20.469 1 94.25 513 ALA A C 1
ATOM 3667 O O . ALA A 1 513 ? -3.225 -17.172 -20.781 1 94.25 513 ALA A O 1
ATOM 3668 N N . SER A 1 514 ? -3.568 -18.844 -19.359 1 95.19 514 SER A N 1
ATOM 3669 C CA . SER A 1 514 ? -2.639 -18.344 -18.344 1 95.19 514 SER A CA 1
ATOM 3670 C C . SER A 1 514 ? -1.2 -18.375 -18.859 1 95.19 514 SER A C 1
ATOM 3672 O O . SER A 1 514 ? -0.321 -17.719 -18.297 1 95.19 514 SER A O 1
ATOM 3674 N N . ALA A 1 515 ? -0.917 -19.047 -19.938 1 95 515 ALA A N 1
ATOM 3675 C CA . ALA A 1 515 ? 0.409 -19.094 -20.547 1 95 515 ALA A CA 1
ATOM 3676 C C . ALA A 1 515 ? 0.734 -17.781 -21.25 1 95 515 ALA A C 1
ATOM 3678 O O . ALA A 1 515 ? 1.899 -17.484 -21.531 1 95 515 ALA A O 1
ATOM 3679 N N . VAL A 1 516 ? -0.335 -17 -21.453 1 89.06 516 VAL A N 1
ATOM 3680 C CA . VAL A 1 516 ? -0.138 -15.773 -22.219 1 89.06 516 VAL A CA 1
ATOM 3681 C C . VAL A 1 516 ? -0.567 -14.57 -21.375 1 89.06 516 VAL A C 1
ATOM 3683 O O . VAL A 1 516 ? 0.051 -13.508 -21.438 1 89.06 516 VAL A O 1
ATOM 3686 N N . VAL A 1 517 ? -1.632 -14.812 -20.625 1 88.75 517 VAL A N 1
ATOM 3687 C CA . VAL A 1 517 ? -2.193 -13.766 -19.766 1 88.75 517 VAL A CA 1
ATOM 3688 C C . VAL A 1 517 ? -1.771 -14 -18.328 1 88.75 517 VAL A C 1
ATOM 3690 O O . VAL A 1 517 ? -1.751 -15.141 -17.844 1 88.75 517 VAL A O 1
ATOM 3693 N N . ASP A 1 518 ? -1.447 -12.898 -17.734 1 88.56 518 ASP A N 1
ATOM 3694 C CA . ASP A 1 518 ? -1.102 -13.031 -16.328 1 88.56 518 ASP A CA 1
ATOM 3695 C C . ASP A 1 518 ? -2.193 -13.781 -15.562 1 88.56 518 ASP A C 1
ATOM 3697 O O . ASP A 1 518 ? -3.383 -13.578 -15.812 1 88.56 518 ASP A O 1
ATOM 3701 N N . ASN A 1 519 ? -1.785 -14.625 -14.664 1 93.5 519 ASN A N 1
ATOM 3702 C CA . ASN A 1 519 ? -2.738 -15.484 -13.969 1 93.5 519 ASN A CA 1
ATOM 3703 C C . ASN A 1 519 ? -3.609 -14.688 -13 1 93.5 519 ASN A C 1
ATOM 3705 O O . ASN A 1 519 ? -4.77 -15.039 -12.773 1 93.5 519 ASN A O 1
ATOM 3709 N N . VAL A 1 520 ? -3.156 -13.562 -12.477 1 92.94 520 VAL A N 1
ATOM 3710 C CA . VAL A 1 520 ? -3.877 -12.812 -11.461 1 92.94 520 VAL A CA 1
ATOM 3711 C C . VAL A 1 520 ? -5.145 -12.211 -12.062 1 92.94 520 VAL A C 1
ATOM 3713 O O . VAL A 1 520 ? -6.254 -12.492 -11.594 1 92.94 520 VAL A O 1
ATOM 3716 N N . PRO A 1 521 ? -5.059 -11.484 -13.125 1 92.69 521 PRO A N 1
ATOM 3717 C CA . PRO A 1 521 ? -6.297 -10.969 -13.711 1 92.69 521 PRO A CA 1
ATOM 3718 C C . PRO A 1 521 ? -7.211 -12.078 -14.227 1 92.69 521 PRO A C 1
ATOM 3720 O O . PRO A 1 521 ? -8.438 -11.938 -14.195 1 92.69 521 PRO A O 1
ATOM 3723 N N . LEU A 1 522 ? -6.672 -13.141 -14.711 1 94 522 LEU A N 1
ATOM 3724 C CA . LEU A 1 522 ? -7.465 -14.25 -15.234 1 94 522 LEU A CA 1
ATOM 3725 C C . LEU A 1 522 ? -8.312 -14.875 -14.133 1 94 522 LEU A C 1
ATOM 3727 O O . LEU A 1 522 ? -9.5 -15.148 -14.336 1 94 522 LEU A O 1
ATOM 3731 N N . VAL A 1 523 ? -7.691 -15.102 -13.008 1 96.75 523 VAL A N 1
ATOM 3732 C CA . VAL A 1 523 ? -8.414 -15.695 -11.891 1 96.75 523 VAL A CA 1
ATOM 3733 C C . VAL A 1 523 ? -9.43 -14.695 -11.344 1 96.75 523 VAL A C 1
ATOM 3735 O O . VAL A 1 523 ? -10.555 -15.07 -10.992 1 96.75 523 VAL A O 1
ATOM 3738 N N . ALA A 1 524 ? -9.039 -13.438 -11.281 1 95.38 524 ALA A N 1
ATOM 3739 C CA . ALA A 1 524 ? -9.977 -12.406 -10.852 1 95.38 524 ALA A CA 1
ATOM 3740 C C . ALA A 1 524 ? -11.211 -12.383 -11.75 1 95.38 524 ALA A C 1
ATOM 3742 O O . ALA A 1 524 ? -12.344 -12.289 -11.258 1 95.38 524 ALA A O 1
ATOM 3743 N N . ALA A 1 525 ? -10.992 -12.461 -13.023 1 95.06 525 ALA A N 1
ATOM 3744 C CA . ALA A 1 525 ? -12.102 -12.477 -13.977 1 95.06 525 ALA A CA 1
ATOM 3745 C C . ALA A 1 525 ? -12.969 -13.719 -13.789 1 95.06 525 ALA A C 1
ATOM 3747 O O . ALA A 1 525 ? -14.203 -13.633 -13.859 1 95.06 525 ALA A O 1
ATOM 3748 N N . THR A 1 526 ? -12.383 -14.812 -13.547 1 96.44 526 THR A N 1
ATOM 3749 C CA . THR A 1 526 ? -13.125 -16.062 -13.352 1 96.44 526 THR A CA 1
ATOM 3750 C C . THR A 1 526 ? -14 -15.969 -12.109 1 96.44 526 THR A C 1
ATOM 3752 O O . THR A 1 526 ? -15.133 -16.453 -12.109 1 96.44 526 THR A O 1
ATOM 3755 N N . MET A 1 527 ? -13.477 -15.383 -11.047 1 96.19 527 MET A N 1
ATOM 3756 C CA . MET A 1 527 ? -14.25 -15.188 -9.828 1 96.19 527 MET A CA 1
ATOM 3757 C C . MET A 1 527 ? -15.477 -14.32 -10.086 1 96.19 527 MET A C 1
ATOM 3759 O O . MET A 1 527 ? -16.516 -14.508 -9.453 1 96.19 527 MET A O 1
ATOM 3763 N N . GLY A 1 528 ? -15.32 -13.398 -10.992 1 94.44 528 GLY A N 1
ATOM 3764 C CA . GLY A 1 528 ? -16.453 -12.562 -11.367 1 94.44 528 GLY A CA 1
ATOM 3765 C C . GLY A 1 528 ? -17.438 -13.266 -12.289 1 94.44 528 GLY A C 1
ATOM 3766 O O . GLY A 1 528 ? -18.625 -12.938 -12.305 1 94.44 528 GLY A O 1
ATOM 3767 N N . MET A 1 529 ? -16.953 -14.211 -13.016 1 95.06 529 MET A N 1
ATOM 3768 C CA . MET A 1 529 ? -17.75 -14.938 -13.992 1 95.06 529 MET A CA 1
ATOM 3769 C C . MET A 1 529 ? -18.688 -15.922 -13.305 1 95.06 529 MET A C 1
ATOM 3771 O O . MET A 1 529 ? -19.844 -16.062 -13.711 1 95.06 529 MET A O 1
ATOM 3775 N N . TYR A 1 530 ? -18.203 -16.562 -12.258 1 94.69 530 TYR A N 1
ATOM 3776 C CA . TYR A 1 530 ? -18.953 -17.656 -11.656 1 94.69 530 TYR A CA 1
ATOM 3777 C C . TYR A 1 530 ? -19.312 -17.344 -10.211 1 94.69 530 TYR A C 1
ATOM 3779 O O . TYR A 1 530 ? -18.453 -17 -9.406 1 94.69 530 TYR A O 1
ATOM 3787 N N . ASP A 1 531 ? -20.516 -17.516 -9.914 1 92.5 531 ASP A N 1
ATOM 3788 C CA . ASP A 1 531 ? -21.031 -17.125 -8.602 1 92.5 531 ASP A CA 1
ATOM 3789 C C . ASP A 1 531 ? -20.875 -18.266 -7.59 1 92.5 531 ASP A C 1
ATOM 3791 O O . ASP A 1 531 ? -20.953 -19.438 -7.949 1 92.5 531 ASP A O 1
ATOM 3795 N N . MET A 1 532 ? -20.812 -17.922 -6.383 1 93.75 532 MET A N 1
ATOM 3796 C CA . MET A 1 532 ? -20.594 -18.859 -5.289 1 93.75 532 MET A CA 1
ATOM 3797 C C . MET A 1 532 ? -21.859 -19.641 -4.98 1 93.75 532 MET A C 1
ATOM 3799 O O . MET A 1 532 ? -21.797 -20.719 -4.371 1 93.75 532 MET A O 1
ATOM 3803 N N . ALA A 1 533 ? -23 -19.078 -5.352 1 92.44 533 ALA A N 1
ATOM 3804 C CA . ALA A 1 533 ? -24.25 -19.812 -5.168 1 92.44 533 ALA A CA 1
ATOM 3805 C C . ALA A 1 533 ? -24.312 -21.047 -6.062 1 92.44 533 ALA A C 1
ATOM 3807 O O . ALA A 1 533 ? -24.781 -22.094 -5.645 1 92.44 533 ALA A O 1
ATOM 3808 N N . THR A 1 534 ? -23.797 -20.938 -7.27 1 92.38 534 THR A N 1
ATOM 3809 C CA . THR A 1 534 ? -23.766 -22.031 -8.234 1 92.38 534 THR A CA 1
ATOM 3810 C C . THR A 1 534 ? -22.562 -22.938 -7.98 1 92.38 534 THR A C 1
ATOM 3812 O O . THR A 1 534 ? -22.656 -24.156 -8.102 1 92.38 534 THR A O 1
ATOM 3815 N N . TYR A 1 535 ? -21.438 -22.375 -7.66 1 95.25 535 TYR A N 1
ATOM 3816 C CA . TYR A 1 535 ? -20.203 -23.078 -7.359 1 95.25 535 TYR A CA 1
ATOM 3817 C C . TYR A 1 535 ? -19.688 -22.734 -5.965 1 95.25 535 TYR A C 1
ATOM 3819 O O . TYR A 1 535 ? -18.875 -21.828 -5.805 1 95.25 535 TYR A O 1
ATOM 3827 N N . PRO A 1 536 ? -20.094 -23.469 -5.023 1 96.31 536 PRO A N 1
ATOM 3828 C CA . PRO A 1 536 ? -19.75 -23.141 -3.637 1 96.31 536 PRO A CA 1
ATOM 3829 C C . PRO A 1 536 ? -18.281 -23.359 -3.334 1 96.31 536 PRO A C 1
ATOM 3831 O O . PRO A 1 536 ? -17.516 -23.812 -4.203 1 96.31 536 PRO A O 1
ATOM 3834 N N . MET A 1 537 ? -17.891 -23.094 -2.164 1 96.69 537 MET A N 1
ATOM 3835 C CA . MET A 1 537 ? -16.516 -23.219 -1.704 1 96.69 537 MET A CA 1
ATOM 3836 C C . MET A 1 537 ? -15.977 -24.625 -1.965 1 96.69 537 MET A C 1
ATOM 3838 O O . MET A 1 537 ? -16.656 -25.609 -1.688 1 96.69 537 MET A O 1
ATOM 3842 N N . ASP A 1 538 ? -14.812 -24.75 -2.506 1 96.94 538 ASP A N 1
ATOM 3843 C CA . ASP A 1 538 ? -14.062 -25.984 -2.715 1 96.94 538 ASP A CA 1
ATOM 3844 C C . ASP A 1 538 ? -14.703 -26.859 -3.795 1 96.94 538 ASP A C 1
ATOM 3846 O O . ASP A 1 538 ? -14.469 -28.062 -3.855 1 96.94 538 ASP A O 1
ATOM 3850 N N . SER A 1 539 ? -15.617 -26.188 -4.582 1 96.31 539 SER A N 1
ATOM 3851 C CA . SER A 1 539 ? -16.125 -26.906 -5.738 1 96.31 539 SER A CA 1
ATOM 3852 C C . SER A 1 539 ? -15.008 -27.312 -6.688 1 96.31 539 SER A C 1
ATOM 3854 O O . SER A 1 539 ? -13.914 -26.75 -6.629 1 96.31 539 SER A O 1
ATOM 3856 N N . ASP A 1 540 ? -15.266 -28.25 -7.547 1 95.88 540 ASP A N 1
ATOM 3857 C CA . ASP A 1 540 ? -14.273 -28.703 -8.516 1 95.88 540 ASP A CA 1
ATOM 3858 C C . ASP A 1 540 ? -13.781 -27.547 -9.391 1 95.88 540 ASP A C 1
ATOM 3860 O O . ASP A 1 540 ? -12.602 -27.5 -9.734 1 95.88 540 ASP A O 1
ATOM 3864 N N . LEU A 1 541 ? -14.633 -26.703 -9.664 1 96.06 541 LEU A N 1
ATOM 3865 C CA . LEU A 1 541 ? -14.266 -25.578 -10.523 1 96.06 541 LEU A CA 1
ATOM 3866 C C . LEU A 1 541 ? -13.156 -24.75 -9.891 1 96.06 541 LEU A C 1
ATOM 3868 O O . LEU A 1 541 ? -12.148 -24.453 -10.531 1 96.06 541 LEU A O 1
ATOM 3872 N N . TRP A 1 542 ? -13.344 -24.375 -8.656 1 97.88 542 TRP A N 1
ATOM 3873 C CA . TRP A 1 542 ? -12.414 -23.484 -7.992 1 97.88 542 TRP A CA 1
ATOM 3874 C C . TRP A 1 542 ? -11.07 -24.156 -7.75 1 97.88 542 TRP A C 1
ATOM 3876 O O . TRP A 1 542 ? -10.016 -23.547 -7.914 1 97.88 542 TRP A O 1
ATOM 3886 N N . GLN A 1 543 ? -11.094 -25.453 -7.352 1 98 543 GLN A N 1
ATOM 3887 C CA . GLN A 1 543 ? -9.852 -26.203 -7.18 1 98 543 GLN A CA 1
ATOM 3888 C C . GLN A 1 543 ? -9.094 -26.312 -8.5 1 98 543 GLN A C 1
ATOM 3890 O O . GLN A 1 543 ? -7.875 -26.141 -8.539 1 98 543 GLN A O 1
ATOM 3895 N N . LEU A 1 544 ? -9.852 -26.594 -9.508 1 97.81 544 LEU A N 1
ATOM 3896 C CA . LEU A 1 544 ? -9.242 -26.75 -10.82 1 97.81 544 LEU A CA 1
ATOM 3897 C C . LEU A 1 544 ? -8.711 -25.406 -11.336 1 97.81 544 LEU A C 1
ATOM 3899 O O . LEU A 1 544 ? -7.691 -25.359 -12.023 1 97.81 544 LEU A O 1
ATOM 3903 N N . ILE A 1 545 ? -9.422 -24.328 -11.039 1 97.81 545 ILE A N 1
ATOM 3904 C CA . ILE A 1 545 ? -8.938 -23 -11.43 1 97.81 545 ILE A CA 1
ATOM 3905 C C . ILE A 1 545 ? -7.625 -22.703 -10.711 1 97.81 545 ILE A C 1
ATOM 3907 O O . ILE A 1 545 ? -6.691 -22.172 -11.312 1 97.81 545 ILE A O 1
ATOM 3911 N N . ALA A 1 546 ? -7.562 -23 -9.422 1 98.12 546 ALA A N 1
ATOM 3912 C CA . ALA A 1 546 ? -6.332 -22.812 -8.656 1 98.12 546 ALA A CA 1
ATOM 3913 C C . ALA A 1 546 ? -5.172 -23.562 -9.297 1 98.12 546 ALA A C 1
ATOM 3915 O O . ALA A 1 546 ? -4.09 -23 -9.492 1 98.12 546 ALA A O 1
ATOM 3916 N N . TYR A 1 547 ? -5.398 -24.812 -9.711 1 98.38 547 TYR A N 1
ATOM 3917 C CA . TYR A 1 547 ? -4.371 -25.656 -10.312 1 98.38 547 TYR A CA 1
ATOM 3918 C C . TYR A 1 547 ? -4.004 -25.156 -11.703 1 98.38 547 TYR A C 1
ATOM 3920 O O . TYR A 1 547 ? -2.828 -24.938 -12.008 1 98.38 547 TYR A O 1
ATOM 3928 N N . CYS A 1 548 ? -5.02 -24.969 -12.562 1 98.12 548 CYS A N 1
ATOM 3929 C CA . CYS A 1 548 ? -4.812 -24.688 -13.977 1 98.12 548 CYS A CA 1
ATOM 3930 C C . CYS A 1 548 ? -4.211 -23.297 -14.172 1 98.12 548 CYS A C 1
ATOM 3932 O O . CYS A 1 548 ? -3.27 -23.125 -14.945 1 98.12 548 CYS A O 1
ATOM 3934 N N . ALA A 1 549 ? -4.762 -22.344 -13.469 1 96.69 549 ALA A N 1
ATOM 3935 C CA . ALA A 1 549 ? -4.215 -21 -13.609 1 96.69 549 ALA A CA 1
ATOM 3936 C C . ALA A 1 549 ? -2.807 -20.906 -13.031 1 96.69 549 ALA A C 1
ATOM 3938 O O . ALA A 1 549 ? -1.952 -20.203 -13.562 1 96.69 549 ALA A O 1
ATOM 3939 N N . GLY A 1 550 ? -2.557 -21.578 -11.961 1 96.31 550 GLY A N 1
ATOM 3940 C CA . GLY A 1 550 ? -1.258 -21.547 -11.312 1 96.31 550 GLY A CA 1
ATOM 3941 C C . GLY A 1 550 ? -0.172 -22.234 -12.109 1 96.31 550 GLY A C 1
ATOM 3942 O O . GLY A 1 550 ? 0.938 -21.719 -12.242 1 96.31 550 GLY A O 1
ATOM 3943 N N . THR A 1 551 ? -0.455 -23.375 -12.641 1 97.75 551 THR A N 1
ATOM 3944 C CA . THR A 1 551 ? 0.547 -24.172 -13.336 1 97.75 551 THR A CA 1
ATOM 3945 C C . THR A 1 551 ? 0.579 -23.828 -14.82 1 97.75 551 THR A C 1
ATOM 3947 O O . THR A 1 551 ? 1.576 -24.078 -15.5 1 97.75 551 THR A O 1
ATOM 3950 N N . GLY A 1 552 ? -0.527 -23.281 -15.312 1 97.38 552 GLY A N 1
ATOM 3951 C CA . GLY A 1 552 ? -0.59 -22.906 -16.719 1 97.38 552 GLY A CA 1
ATOM 3952 C C . GLY A 1 552 ? 0.467 -21.891 -17.109 1 97.38 552 GLY A C 1
ATOM 3953 O O . GLY A 1 552 ? 0.908 -21.859 -18.266 1 97.38 552 GLY A O 1
ATOM 3954 N N . GLY A 1 553 ? 0.89 -21.094 -16.172 1 95.94 553 GLY A N 1
ATOM 3955 C CA . GLY A 1 553 ? 1.905 -20.094 -16.422 1 95.94 553 GLY A CA 1
ATOM 3956 C C . GLY A 1 553 ? 3.252 -20.688 -16.797 1 95.94 553 GLY A C 1
ATOM 3957 O O . GLY A 1 553 ? 4.121 -19.984 -17.312 1 95.94 553 GLY A O 1
ATOM 3958 N N . SER A 1 554 ? 3.422 -21.969 -16.609 1 97.38 554 SER A N 1
ATOM 3959 C CA . SER A 1 554 ? 4.691 -22.625 -16.891 1 97.38 554 SER A CA 1
ATOM 3960 C C . SER A 1 554 ? 4.801 -23.031 -18.359 1 97.38 554 SER A C 1
ATOM 3962 O O . SER A 1 554 ? 5.875 -23.406 -18.828 1 97.38 554 SER A O 1
ATOM 3964 N N . LEU A 1 555 ? 3.688 -22.969 -19.094 1 97.94 555 LEU A N 1
ATOM 3965 C CA . LEU A 1 555 ? 3.682 -23.5 -20.453 1 97.94 555 LEU A CA 1
ATOM 3966 C C . LEU A 1 555 ? 4.551 -22.656 -21.375 1 97.94 555 LEU A C 1
ATOM 3968 O O . LEU A 1 555 ? 5.215 -23.172 -22.266 1 97.94 555 LEU A O 1
ATOM 3972 N N . LEU A 1 556 ? 4.516 -21.359 -21.094 1 96.25 556 LEU A N 1
ATOM 3973 C CA . LEU A 1 556 ? 5.434 -20.453 -21.766 1 96.25 556 LEU A CA 1
ATOM 3974 C C . LEU A 1 556 ? 6.23 -19.641 -20.734 1 96.25 556 LEU A C 1
ATOM 3976 O O . LEU A 1 556 ? 5.719 -19.312 -19.672 1 96.25 556 LEU A O 1
ATOM 3980 N N . VAL A 1 557 ? 7.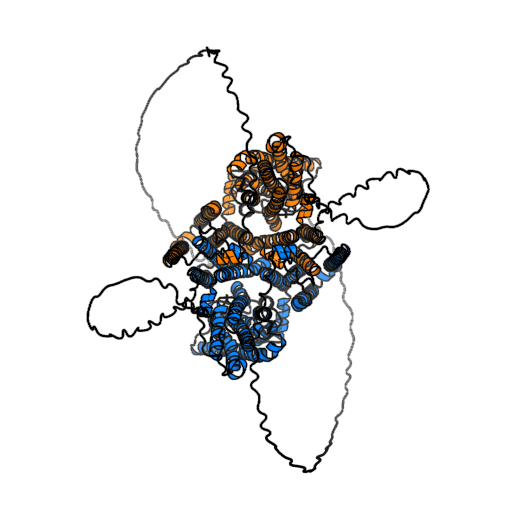453 -19.328 -21.141 1 94.44 557 VAL A N 1
ATOM 3981 C CA . VAL A 1 557 ? 8.359 -18.656 -20.203 1 94.44 557 VAL A CA 1
ATOM 3982 C C . VAL A 1 557 ? 7.789 -17.297 -19.828 1 94.44 557 VAL A C 1
ATOM 3984 O O . VAL A 1 557 ? 8.031 -16.797 -18.719 1 94.44 557 VAL A O 1
ATOM 3987 N N . ILE A 1 558 ? 6.945 -16.656 -20.656 1 89.81 558 ILE A N 1
ATOM 3988 C CA . ILE A 1 558 ? 6.406 -15.32 -20.422 1 89.81 558 ILE A CA 1
ATOM 3989 C C . ILE A 1 558 ? 5.09 -15.422 -19.656 1 89.81 558 ILE A C 1
ATOM 3991 O O . ILE A 1 558 ? 4.504 -14.398 -19.281 1 89.81 558 ILE A O 1
ATOM 3995 N N . GLY A 1 559 ? 4.676 -16.641 -19.406 1 90.69 559 GLY A N 1
ATOM 3996 C CA . GLY A 1 559 ? 3.34 -16.844 -18.875 1 90.69 559 GLY A CA 1
ATOM 3997 C C . GLY A 1 559 ? 3.236 -16.562 -17.391 1 90.69 559 GLY A C 1
ATOM 3998 O O . GLY A 1 559 ? 2.135 -16.422 -16.844 1 90.69 559 GLY A O 1
ATOM 3999 N N . SER A 1 560 ? 4.348 -16.516 -16.734 1 91.56 560 SER A N 1
ATOM 4000 C CA . SER A 1 560 ? 4.34 -16.234 -15.305 1 91.56 560 SER A CA 1
ATOM 4001 C C . SER A 1 560 ? 5.465 -15.281 -14.922 1 91.56 560 SER A C 1
ATOM 4003 O O . SER A 1 560 ? 6.469 -15.18 -15.625 1 91.56 560 SER A O 1
ATOM 4005 N N . ALA A 1 561 ? 5.219 -14.602 -13.805 1 89.31 561 ALA A N 1
ATOM 4006 C CA . ALA A 1 561 ? 6.27 -13.742 -13.273 1 89.31 561 ALA A CA 1
ATOM 4007 C C . ALA A 1 561 ? 7.551 -14.523 -13.023 1 89.31 561 ALA A C 1
ATOM 4009 O O . ALA A 1 561 ? 8.656 -14 -13.203 1 89.31 561 ALA A O 1
ATOM 4010 N N . ALA A 1 562 ? 7.438 -15.742 -12.656 1 94.62 562 ALA A N 1
ATOM 4011 C CA . ALA A 1 562 ? 8.586 -16.609 -12.438 1 94.62 562 ALA A CA 1
ATOM 4012 C C . ALA A 1 562 ? 9.391 -16.797 -13.719 1 94.62 562 ALA A C 1
ATOM 4014 O O . ALA A 1 562 ? 10.617 -16.688 -13.719 1 94.62 562 ALA A O 1
ATOM 4015 N N . GLY A 1 563 ? 8.734 -17.047 -14.797 1 94.94 563 GLY A N 1
ATOM 4016 C CA . GLY A 1 563 ? 9.406 -17.234 -16.078 1 94.94 563 GLY A CA 1
ATOM 4017 C C . GLY A 1 563 ? 10.07 -15.969 -16.594 1 94.94 563 GLY A C 1
ATOM 4018 O O . GLY A 1 563 ? 11.211 -16 -17.047 1 94.94 563 GLY A O 1
ATOM 4019 N N . VAL A 1 564 ? 9.414 -14.898 -16.469 1 90.12 564 VAL A N 1
ATOM 4020 C CA . VAL A 1 564 ? 9.961 -13.625 -16.922 1 90.12 564 VAL A CA 1
ATOM 4021 C C . VAL A 1 564 ? 11.195 -13.273 -16.094 1 90.12 564 VAL A C 1
ATOM 4023 O O . VAL A 1 564 ? 12.188 -12.766 -16.625 1 90.12 564 VAL A O 1
ATOM 4026 N N . THR A 1 565 ? 11.102 -13.531 -14.867 1 92.5 565 THR A N 1
ATOM 4027 C CA . THR A 1 565 ? 12.227 -13.273 -13.984 1 92.5 565 THR A CA 1
ATOM 4028 C C . THR A 1 565 ? 13.422 -14.141 -14.367 1 92.5 565 THR A C 1
ATOM 4030 O O . THR A 1 565 ? 14.562 -13.672 -14.383 1 92.5 565 THR A O 1
ATOM 4033 N N . LEU A 1 566 ? 13.195 -15.375 -14.656 1 96.19 566 LEU A N 1
ATOM 4034 C CA . LEU A 1 566 ? 14.273 -16.25 -15.102 1 96.19 566 LEU A CA 1
ATOM 4035 C C . LEU A 1 566 ? 14.961 -15.68 -16.344 1 96.19 566 LEU A C 1
ATOM 4037 O O . LEU A 1 566 ? 16.188 -15.633 -16.406 1 96.19 566 LEU A O 1
ATOM 4041 N N . MET A 1 567 ? 14.203 -15.219 -17.266 1 92.94 567 MET A N 1
ATOM 4042 C CA . MET A 1 567 ? 14.758 -14.641 -18.484 1 92.94 567 MET A CA 1
ATOM 4043 C C . MET A 1 567 ? 15.602 -13.406 -18.172 1 92.94 567 MET A C 1
ATOM 4045 O O . MET A 1 567 ? 16.609 -13.164 -18.828 1 92.94 567 MET A O 1
ATOM 4049 N N . GLY A 1 568 ? 15.211 -12.734 -17.219 1 89.44 568 GLY A N 1
ATOM 4050 C CA . GLY A 1 568 ? 15.953 -11.547 -16.812 1 89.44 568 GLY A CA 1
ATOM 4051 C C . GLY A 1 568 ? 17.25 -11.859 -16.094 1 89.44 568 GLY A C 1
ATOM 4052 O O . GLY A 1 568 ? 18.234 -11.133 -16.219 1 89.44 568 GLY A O 1
ATOM 4053 N N . MET A 1 569 ? 17.25 -12.891 -15.383 1 93.12 569 MET A N 1
ATOM 4054 C CA . MET A 1 569 ? 18.391 -13.227 -14.547 1 93.12 569 MET A CA 1
ATOM 4055 C C . MET A 1 569 ? 19.391 -14.102 -15.305 1 93.12 569 MET A C 1
ATOM 4057 O O . MET A 1 569 ? 20.562 -14.156 -14.953 1 93.12 569 MET A O 1
ATOM 4061 N N . ASP A 1 570 ? 18.891 -14.812 -16.234 1 93.81 570 ASP A N 1
ATOM 4062 C CA . ASP A 1 570 ? 19.719 -15.648 -17.078 1 93.81 570 ASP A CA 1
ATOM 4063 C C . ASP A 1 570 ? 19.484 -15.344 -18.562 1 93.81 570 ASP A C 1
ATOM 4065 O O . ASP A 1 570 ? 18.578 -15.906 -19.172 1 93.81 570 ASP A O 1
ATOM 4069 N N . ARG A 1 571 ? 20.344 -14.672 -19.141 1 89.5 571 ARG A N 1
ATOM 4070 C CA . ARG A 1 571 ? 20.172 -14.156 -20.484 1 89.5 571 ARG A CA 1
ATOM 4071 C C . ARG A 1 571 ? 20.281 -15.273 -21.516 1 89.5 571 ARG A C 1
ATOM 4073 O O . ARG A 1 571 ? 19.922 -15.086 -22.688 1 89.5 571 ARG A O 1
ATOM 4080 N N . SER A 1 572 ? 20.672 -16.375 -21.078 1 91.56 572 SER A N 1
ATOM 4081 C CA . SER A 1 572 ? 20.781 -17.5 -22 1 91.56 572 SER A CA 1
ATOM 4082 C C . SER A 1 572 ? 19.406 -18.141 -22.25 1 91.56 572 SER A C 1
ATOM 4084 O O . SER A 1 572 ? 19.25 -18.922 -23.188 1 91.56 572 SER A O 1
ATOM 4086 N N . VAL A 1 573 ? 18.484 -17.781 -21.484 1 94.88 573 VAL A N 1
ATOM 4087 C CA . VAL A 1 573 ? 17.125 -18.312 -21.641 1 94.88 573 VAL A CA 1
ATOM 4088 C C . VAL A 1 573 ? 16.344 -17.453 -22.609 1 94.88 573 VAL A C 1
ATOM 4090 O O . VAL A 1 573 ? 16.031 -16.297 -22.328 1 94.88 573 VAL A O 1
ATOM 4093 N N . SER A 1 574 ? 16.016 -17.984 -23.703 1 93.31 574 SER A N 1
ATOM 4094 C CA . SER A 1 574 ? 15.203 -17.297 -24.688 1 93.31 574 SER A CA 1
ATOM 4095 C C . SER A 1 574 ? 13.812 -17.922 -24.781 1 93.31 574 SER A C 1
ATOM 4097 O O . SER A 1 574 ? 13.617 -19.078 -24.422 1 93.31 574 SER A O 1
ATOM 4099 N N . PHE A 1 575 ? 12.914 -17.156 -25.344 1 93.81 575 PHE A N 1
ATOM 4100 C CA . PHE A 1 575 ? 11.547 -17.609 -25.531 1 93.81 575 PHE A CA 1
ATOM 4101 C C . PHE A 1 575 ? 11.516 -18.844 -26.438 1 93.81 575 PHE A C 1
ATOM 4103 O O . PHE A 1 575 ? 10.844 -19.828 -26.125 1 93.81 575 PHE A O 1
ATOM 4110 N N . GLY A 1 576 ? 12.234 -18.781 -27.484 1 95.12 576 GLY A N 1
ATOM 4111 C CA . GLY A 1 576 ? 12.258 -19.875 -28.453 1 95.12 576 GLY A CA 1
ATOM 4112 C C . GLY A 1 576 ? 12.836 -21.156 -27.875 1 95.12 576 GLY A C 1
ATOM 4113 O O . GLY A 1 576 ? 12.32 -22.25 -28.141 1 95.12 576 GLY A O 1
ATOM 4114 N N . TRP A 1 577 ? 13.867 -20.984 -27.156 1 95.31 577 TRP A N 1
ATOM 4115 C CA . TRP A 1 577 ? 14.469 -22.156 -26.531 1 95.31 577 TRP A CA 1
ATOM 4116 C C . TRP A 1 577 ? 13.484 -22.812 -25.562 1 95.31 577 TRP A C 1
ATOM 4118 O O . TRP A 1 577 ? 13.32 -24.031 -25.562 1 95.31 577 TRP A O 1
ATOM 4128 N N . TYR A 1 578 ? 12.914 -22.016 -24.719 1 97.06 578 TYR A N 1
ATOM 4129 C CA . TYR A 1 578 ? 11.953 -22.516 -23.734 1 97.06 578 TYR A CA 1
ATOM 4130 C C . TYR A 1 578 ? 10.781 -23.219 -24.422 1 97.06 578 TYR A C 1
ATOM 4132 O O . TYR A 1 578 ? 10.352 -24.281 -23.984 1 97.06 578 TYR A O 1
ATOM 4140 N N . ALA A 1 579 ? 10.273 -22.656 -25.5 1 96.88 579 ALA A N 1
ATOM 4141 C CA . ALA A 1 579 ? 9.125 -23.188 -26.234 1 96.88 579 ALA A CA 1
ATOM 4142 C C . ALA A 1 579 ? 9.445 -24.562 -26.828 1 96.88 579 ALA A C 1
ATOM 4144 O O . ALA A 1 579 ? 8.586 -25.438 -26.906 1 96.88 579 ALA A O 1
ATOM 4145 N N . ARG A 1 580 ? 10.664 -24.766 -27.219 1 95.62 580 ARG A N 1
ATOM 4146 C CA . ARG A 1 580 ? 11.055 -26 -27.875 1 95.62 580 ARG A CA 1
ATOM 4147 C C . ARG A 1 580 ? 11.438 -27.062 -26.859 1 95.62 580 ARG A C 1
ATOM 4149 O O . ARG A 1 580 ? 11.141 -28.25 -27.062 1 95.62 580 ARG A O 1
ATOM 4156 N N . ARG A 1 581 ? 12.039 -26.625 -25.844 1 95.25 581 ARG A N 1
ATOM 4157 C CA . ARG A 1 581 ? 12.703 -27.609 -24.984 1 95.25 581 ARG A CA 1
ATOM 4158 C C . ARG A 1 581 ? 11.891 -27.859 -23.719 1 95.25 581 ARG A C 1
ATOM 4160 O O . ARG A 1 581 ? 12.016 -28.922 -23.094 1 95.25 581 ARG A O 1
ATOM 4167 N N . VAL A 1 582 ? 11.148 -26.906 -23.297 1 96.88 582 VAL A N 1
ATOM 4168 C CA . VAL A 1 582 ? 10.516 -27 -21.984 1 96.88 582 VAL A CA 1
ATOM 4169 C C . VAL A 1 582 ? 9 -27.125 -22.156 1 96.88 582 VAL A C 1
ATOM 4171 O O . VAL A 1 582 ? 8.375 -27.984 -21.516 1 96.88 582 VAL A O 1
ATOM 4174 N N . THR A 1 583 ? 8.359 -26.406 -22.984 1 97.81 583 THR A N 1
ATOM 4175 C CA . THR A 1 583 ? 6.914 -26.25 -23.141 1 97.81 583 THR A CA 1
ATOM 4176 C C . THR A 1 583 ? 6.25 -27.609 -23.375 1 97.81 583 THR A C 1
ATOM 4178 O O . THR A 1 583 ? 5.219 -27.906 -22.781 1 97.81 583 THR A O 1
ATOM 4181 N N . PRO A 1 584 ? 6.789 -28.484 -24.297 1 97.81 584 PRO A N 1
ATOM 4182 C CA . PRO A 1 584 ? 6.105 -29.75 -24.531 1 97.81 584 PRO A CA 1
ATOM 4183 C C . PRO A 1 584 ? 5.988 -30.609 -23.266 1 97.81 584 PRO A C 1
ATOM 4185 O O . PRO A 1 584 ? 4.926 -31.172 -23 1 97.81 584 PRO A O 1
ATOM 4188 N N . TRP A 1 585 ? 7.004 -30.625 -22.531 1 97.56 585 TRP A N 1
ATOM 4189 C CA . TRP A 1 585 ? 6.996 -31.453 -21.328 1 97.56 585 TRP A CA 1
ATOM 4190 C C . TRP A 1 585 ? 6.188 -30.781 -20.219 1 97.56 585 TRP A C 1
ATOM 4192 O O . TRP A 1 585 ? 5.543 -31.469 -19.422 1 97.56 585 TRP A O 1
ATOM 4202 N N . ALA A 1 586 ? 6.332 -29.406 -20.094 1 97.94 586 ALA A N 1
ATOM 4203 C CA . ALA A 1 586 ? 5.496 -28.688 -19.141 1 97.94 586 ALA A CA 1
ATOM 4204 C C . ALA A 1 586 ? 4.016 -28.906 -19.438 1 97.94 586 ALA A C 1
ATOM 4206 O O . ALA A 1 586 ? 3.207 -29.031 -18.5 1 97.94 586 ALA A O 1
ATOM 4207 N N . THR A 1 587 ? 3.666 -28.969 -20.719 1 98.44 587 THR A N 1
ATOM 4208 C CA . THR A 1 587 ? 2.287 -29.219 -21.125 1 98.44 587 THR A CA 1
ATOM 4209 C C . THR A 1 587 ? 1.854 -30.625 -20.734 1 98.44 587 THR A C 1
ATOM 4211 O O . THR A 1 587 ? 0.74 -30.828 -20.25 1 98.44 587 THR A O 1
ATOM 4214 N N . ALA A 1 588 ? 2.709 -31.594 -20.969 1 98.31 588 ALA A N 1
ATOM 4215 C CA . ALA A 1 588 ? 2.416 -32.969 -20.562 1 98.31 588 ALA A CA 1
ATOM 4216 C C . ALA A 1 588 ? 2.182 -33.031 -19.047 1 98.31 588 ALA A C 1
ATOM 4218 O O . ALA A 1 588 ? 1.285 -33.75 -18.594 1 98.31 588 ALA A O 1
ATOM 4219 N N . GLY A 1 589 ? 3.059 -32.344 -18.328 1 98.38 589 GLY A N 1
ATOM 4220 C CA . GLY A 1 589 ? 2.863 -32.281 -16.891 1 98.38 589 GLY A CA 1
ATOM 4221 C C . GLY A 1 589 ? 1.55 -31.656 -16.5 1 98.38 589 GLY A C 1
ATOM 4222 O O . GLY A 1 589 ? 0.845 -32.156 -15.617 1 98.38 589 GLY A O 1
ATOM 4223 N N . TYR A 1 590 ? 1.242 -30.484 -17.125 1 98.38 590 TYR A N 1
ATOM 4224 C CA . TYR A 1 590 ? -0.004 -29.766 -16.891 1 98.38 590 TYR A CA 1
ATOM 4225 C C . TYR A 1 590 ? -1.209 -30.672 -17.094 1 98.38 590 TYR A C 1
ATOM 4227 O O . TYR A 1 590 ? -2.107 -30.734 -16.25 1 98.38 590 TYR A O 1
ATOM 4235 N N . LEU A 1 591 ? -1.221 -31.469 -18.156 1 98.19 591 LEU A N 1
ATOM 4236 C CA . LEU A 1 591 ? -2.326 -32.375 -18.484 1 98.19 591 LEU A CA 1
ATOM 4237 C C . LEU A 1 591 ? -2.354 -33.562 -17.531 1 98.19 591 LEU A C 1
ATOM 4239 O O . LEU A 1 591 ? -3.428 -34.062 -17.188 1 98.19 591 LEU A O 1
ATOM 4243 N N . ALA A 1 592 ? -1.194 -34.031 -17.172 1 98.31 592 ALA A N 1
ATOM 4244 C CA . ALA A 1 592 ? -1.125 -35.125 -16.219 1 98.31 592 ALA A CA 1
ATOM 4245 C C . ALA A 1 592 ? -1.729 -34.719 -14.875 1 98.31 592 ALA A C 1
ATOM 4247 O O . ALA A 1 592 ? -2.416 -35.5 -14.227 1 98.31 592 ALA A O 1
ATOM 4248 N N . GLY A 1 593 ? -1.38 -33.469 -14.438 1 98.12 593 GLY A N 1
ATOM 4249 C CA . GLY A 1 593 ? -1.982 -32.969 -13.211 1 98.12 593 GLY A CA 1
ATOM 4250 C C . GLY A 1 593 ? -3.49 -32.844 -13.297 1 98.12 593 GLY A C 1
ATOM 4251 O O . GLY A 1 593 ? -4.207 -33.188 -12.359 1 98.12 593 GLY A O 1
ATOM 4252 N N . LEU A 1 594 ? -3.967 -32.344 -14.398 1 97.31 594 LEU A N 1
ATOM 4253 C CA . LEU A 1 594 ? -5.402 -32.219 -14.625 1 97.31 594 LEU A CA 1
ATOM 4254 C C . LEU A 1 594 ? -6.078 -33.594 -14.586 1 97.31 594 LEU A C 1
ATOM 4256 O O . LEU A 1 594 ? -7.121 -33.75 -13.945 1 97.31 594 LEU A O 1
ATOM 4260 N N . ALA A 1 595 ? -5.512 -34.594 -15.227 1 96.94 595 ALA A N 1
ATOM 4261 C CA . ALA A 1 595 ? -6.039 -35.969 -15.242 1 96.94 595 ALA A CA 1
ATOM 4262 C C . ALA A 1 595 ? -6.02 -36.594 -13.852 1 96.94 595 ALA A C 1
ATOM 4264 O O . ALA A 1 595 ? -6.941 -37.312 -13.477 1 96.94 595 ALA A O 1
ATOM 4265 N N . ALA A 1 596 ? -4.973 -36.25 -13.188 1 97.44 596 ALA A N 1
ATOM 4266 C CA . ALA A 1 596 ? -4.855 -36.781 -11.828 1 97.44 596 ALA A CA 1
ATOM 4267 C C . ALA A 1 596 ? -5.969 -36.25 -10.93 1 97.44 596 ALA A C 1
ATOM 4269 O O . ALA A 1 596 ? -6.508 -37 -10.094 1 97.44 596 ALA A O 1
ATOM 4270 N N . TYR A 1 597 ? -6.234 -34.969 -11.023 1 97.12 597 TYR A N 1
ATOM 4271 C CA . TYR A 1 597 ? -7.312 -34.375 -10.234 1 97.12 597 TYR A CA 1
ATOM 4272 C C . TYR A 1 597 ? -8.641 -35.062 -10.531 1 97.12 597 TYR A C 1
ATOM 4274 O O . TYR A 1 597 ? -9.383 -35.406 -9.609 1 97.12 597 TYR A O 1
ATOM 4282 N N . VAL A 1 598 ? -8.961 -35.25 -11.836 1 94.38 598 VAL A N 1
ATOM 4283 C CA . VAL A 1 598 ? -10.219 -35.875 -12.258 1 94.38 598 VAL A CA 1
ATOM 4284 C C . VAL A 1 598 ? -10.297 -37.312 -11.742 1 94.38 598 VAL A C 1
ATOM 4286 O O . VAL A 1 598 ? -11.344 -37.75 -11.242 1 94.38 598 VAL A O 1
ATOM 4289 N N . ALA A 1 599 ? -9.211 -38.031 -11.812 1 94.75 599 ALA A N 1
ATOM 4290 C CA . ALA A 1 599 ? -9.164 -39.406 -11.336 1 94.75 599 ALA A CA 1
ATOM 4291 C C . ALA A 1 599 ? -9.367 -39.469 -9.828 1 94.75 599 ALA A C 1
ATOM 4293 O O . ALA A 1 599 ? -10.07 -40.344 -9.328 1 94.75 599 ALA A O 1
ATOM 4294 N N . GLN A 1 600 ? -8.688 -38.531 -9.18 1 94 600 GLN A N 1
ATOM 4295 C CA . GLN A 1 600 ? -8.805 -38.469 -7.727 1 94 600 GLN A CA 1
ATOM 4296 C C . GLN A 1 600 ? -10.25 -38.188 -7.301 1 94 600 GLN A C 1
ATOM 4298 O O . GLN A 1 600 ? -10.727 -38.781 -6.324 1 94 600 GLN A O 1
ATOM 4303 N N . GLN A 1 601 ? -10.891 -37.281 -7.941 1 89.31 601 GLN A N 1
ATOM 4304 C CA . GLN A 1 601 ? -12.266 -36.938 -7.602 1 89.31 601 GLN A CA 1
ATOM 4305 C C . GLN A 1 601 ? -13.203 -38.125 -7.875 1 89.31 601 GLN A C 1
ATOM 4307 O O . GLN A 1 601 ? -14.164 -38.344 -7.133 1 89.31 601 GLN A O 1
ATOM 4312 N N . GLN A 1 602 ? -12.953 -38.938 -8.852 1 86.25 602 GLN A N 1
ATOM 4313 C CA . GLN A 1 602 ? -13.742 -40.125 -9.156 1 86.25 602 GLN A CA 1
ATOM 4314 C C . GLN A 1 602 ? -13.57 -41.188 -8.078 1 86.25 602 GLN A C 1
ATOM 4316 O O . GLN A 1 602 ? -14.531 -41.844 -7.684 1 86.25 602 GLN A O 1
ATOM 4321 N N . VAL A 1 603 ? -12.359 -41.219 -7.648 1 85.75 603 VAL A N 1
ATOM 4322 C CA . VAL A 1 603 ? -12.07 -42.219 -6.613 1 85.75 603 VAL A CA 1
ATOM 4323 C C . VAL A 1 603 ? -12.742 -41.812 -5.305 1 85.75 603 VAL A C 1
ATOM 4325 O O . VAL A 1 603 ? -13.297 -42.656 -4.598 1 85.75 603 VAL A O 1
ATOM 4328 N N . MET A 1 604 ? -12.648 -40.531 -4.98 1 82.69 604 MET A N 1
ATOM 4329 C CA . MET A 1 604 ? -13.25 -40.062 -3.742 1 82.69 604 MET A CA 1
ATOM 4330 C C . MET A 1 604 ? -14.766 -40.188 -3.779 1 82.69 604 MET A C 1
ATOM 4332 O O . MET A 1 604 ? -15.391 -40.5 -2.766 1 82.69 604 MET A O 1
ATOM 4336 N N . THR A 1 605 ? -15.359 -39.906 -4.902 1 76.75 605 THR A N 1
ATOM 4337 C CA . THR A 1 605 ? -16.797 -40.062 -5.059 1 76.75 605 THR A CA 1
ATOM 4338 C C . THR A 1 605 ? -17.203 -41.531 -4.957 1 76.75 605 THR A C 1
ATOM 4340 O O . THR A 1 605 ? -18.219 -41.875 -4.352 1 76.75 605 THR A O 1
ATOM 4343 N N . ALA A 1 606 ? -16.391 -42.344 -5.504 1 76.5 606 ALA A N 1
ATOM 4344 C CA . ALA A 1 606 ? -16.641 -43.781 -5.434 1 76.5 606 ALA A CA 1
ATOM 4345 C C . ALA A 1 606 ? -16.5 -44.312 -4.004 1 76.5 606 ALA A C 1
ATOM 4347 O O . ALA A 1 606 ? -17.297 -45.156 -3.555 1 76.5 606 ALA A O 1
ATOM 4348 N N . ALA A 1 607 ? -15.508 -43.812 -3.396 1 74.44 607 ALA A N 1
ATOM 4349 C CA . ALA A 1 607 ? -15.281 -44.219 -2.012 1 74.44 607 ALA A CA 1
ATOM 4350 C C . ALA A 1 607 ? -16.422 -43.75 -1.109 1 74.44 607 ALA A C 1
ATOM 4352 O O . ALA A 1 607 ? -16.844 -44.469 -0.203 1 74.44 607 ALA A O 1
ATOM 4353 N N . ALA A 1 608 ? -16.797 -42.531 -1.328 1 72.5 608 ALA A N 1
ATOM 4354 C CA . ALA A 1 608 ? -17.922 -42 -0.563 1 72.5 608 ALA A CA 1
ATOM 4355 C C . ALA A 1 608 ? -19.188 -42.812 -0.829 1 72.5 608 ALA A C 1
ATOM 4357 O O . ALA A 1 608 ? -19.969 -43.094 0.092 1 72.5 608 ALA A O 1
ATOM 4358 N N . ALA A 1 609 ? -19.406 -43.188 -2.082 1 69.62 609 ALA A N 1
ATOM 4359 C CA . ALA A 1 609 ? -20.547 -44.031 -2.453 1 69.62 609 ALA A CA 1
ATOM 4360 C C . ALA A 1 609 ? -20.469 -45.406 -1.805 1 69.62 609 ALA A C 1
ATOM 4362 O O . ALA A 1 609 ? -21.469 -45.938 -1.338 1 69.62 609 ALA A O 1
ATOM 4363 N N . ALA A 1 610 ? -19.312 -45.906 -1.789 1 72.06 610 ALA A N 1
ATOM 4364 C CA . ALA A 1 610 ? -19.094 -47.219 -1.199 1 72.06 610 ALA A CA 1
ATOM 4365 C C . ALA A 1 610 ? -19.25 -47.188 0.317 1 72.06 610 ALA A C 1
ATOM 4367 O O . ALA A 1 610 ? -19.719 -48.156 0.924 1 72.06 610 ALA A O 1
ATOM 4368 N N . ALA A 1 611 ? -18.688 -46.125 0.902 1 68.44 611 ALA A N 1
ATOM 4369 C CA . ALA A 1 611 ? -18.781 -45.969 2.354 1 68.44 611 ALA A CA 1
ATOM 4370 C C . ALA A 1 611 ? -20.203 -45.625 2.787 1 68.44 611 ALA A C 1
ATOM 4372 O O . ALA A 1 611 ? -20.531 -45.688 3.975 1 68.44 611 ALA A O 1
ATOM 4373 N N . GLY A 1 612 ? -21.141 -45.688 1.96 1 59.38 612 GLY A N 1
ATOM 4374 C CA . GLY A 1 612 ? -22.516 -45.344 2.27 1 59.38 612 GLY A CA 1
ATOM 4375 C C . GLY A 1 612 ? -22.703 -43.875 2.691 1 59.38 612 GLY A C 1
ATOM 4376 O O . GLY A 1 612 ? -23.719 -43.531 3.279 1 59.38 612 GLY A O 1
ATOM 4377 N N . THR A 1 613 ? -21.688 -43.125 2.789 1 50.78 613 THR A N 1
ATOM 4378 C CA . THR A 1 613 ? -21.781 -41.75 3.285 1 50.78 613 THR A CA 1
ATOM 4379 C C . THR A 1 613 ? -22.312 -40.812 2.201 1 50.78 613 THR A C 1
ATOM 4381 O O . THR A 1 613 ? -21.797 -40.812 1.084 1 50.78 613 THR A O 1
ATOM 4384 N N . THR A 1 614 ? -23.609 -40.719 2.15 1 42.81 614 THR A N 1
ATOM 4385 C CA . THR A 1 614 ? -24.297 -39.781 1.295 1 42.81 614 THR A CA 1
ATOM 4386 C C . THR A 1 614 ? -23.609 -38.406 1.335 1 42.81 614 THR A C 1
ATOM 4388 O O . THR A 1 614 ? -23.297 -37.906 2.412 1 42.81 614 THR A O 1
ATOM 4391 N N . THR A 1 615 ? -22.953 -38.125 0.525 1 45.12 615 THR A N 1
ATOM 4392 C CA . THR A 1 615 ? -22.344 -36.812 0.518 1 45.12 615 THR A CA 1
ATOM 4393 C C . THR A 1 615 ? -23.391 -35.719 0.806 1 45.12 615 THR A C 1
ATOM 4395 O O . THR A 1 615 ? -24.578 -35.938 0.537 1 45.12 615 THR A O 1
ATOM 4398 N N . ALA A 1 616 ? -23.047 -34.812 1.524 1 42.06 616 ALA A N 1
ATOM 4399 C CA . ALA A 1 616 ? -23.953 -33.75 1.944 1 42.06 616 ALA A CA 1
ATOM 4400 C C . ALA A 1 616 ? -24.719 -33.188 0.752 1 42.06 616 ALA A C 1
ATOM 4402 O O . ALA A 1 616 ? -25.844 -32.719 0.893 1 42.06 616 ALA A O 1
ATOM 4403 N N . ALA A 1 617 ? -24.109 -33.094 -0.346 1 41.97 617 ALA A N 1
ATOM 4404 C CA . ALA A 1 617 ? -24.781 -32.594 -1.542 1 41.97 617 ALA A CA 1
ATOM 4405 C C . ALA A 1 617 ? -25.859 -33.562 -2.027 1 41.97 617 ALA A C 1
ATOM 4407 O O . ALA A 1 617 ? -26.938 -33.156 -2.432 1 41.97 617 ALA A O 1
ATOM 4408 N N . GLU A 1 618 ? -25.656 -34.781 -1.825 1 44.06 618 GLU A N 1
ATOM 4409 C CA . GLU A 1 618 ? -26.672 -35.781 -2.211 1 44.06 618 GLU A CA 1
ATOM 4410 C C . GLU A 1 618 ? -27.797 -35.844 -1.173 1 44.06 618 GLU A C 1
ATOM 4412 O O . GLU A 1 618 ? -28.969 -35.969 -1.523 1 44.06 618 GLU A O 1
ATOM 4417 N N . ALA A 1 619 ? -27.469 -35.719 0.049 1 39.03 619 ALA A N 1
ATOM 4418 C CA . ALA A 1 619 ? -28.5 -35.656 1.091 1 39.03 619 ALA A CA 1
ATOM 4419 C C . ALA A 1 619 ? -29.328 -34.375 0.963 1 39.03 619 ALA A C 1
ATOM 4421 O O . ALA A 1 619 ? -30.562 -34.406 1.104 1 39.03 619 ALA A O 1
ATOM 4422 N N . ALA A 1 620 ? -28.719 -33.281 0.605 1 39.41 620 ALA A N 1
ATOM 4423 C CA . ALA A 1 620 ? -29.438 -32.031 0.421 1 39.41 620 ALA A CA 1
ATOM 4424 C C . ALA A 1 620 ? -30.328 -32.062 -0.817 1 39.41 620 ALA A C 1
ATOM 4426 O O . ALA A 1 620 ? -31.438 -31.531 -0.824 1 39.41 620 ALA A O 1
ATOM 4427 N N . ALA A 1 621 ? -29.969 -32.75 -1.833 1 39.53 621 ALA A N 1
ATOM 4428 C CA . ALA A 1 621 ? -30.828 -32.938 -2.998 1 39.53 621 ALA A CA 1
ATOM 4429 C C . ALA A 1 621 ? -32.062 -33.781 -2.65 1 39.53 621 ALA A C 1
ATOM 4431 O O . ALA A 1 621 ? -33.156 -33.531 -3.154 1 39.53 621 ALA A O 1
ATOM 4432 N N . VAL A 1 622 ? -31.938 -34.625 -1.747 1 42.34 622 VAL A N 1
ATOM 4433 C CA . VAL A 1 622 ? -33.094 -35.438 -1.372 1 42.34 622 VAL A CA 1
ATOM 4434 C C . VAL A 1 622 ? -34.062 -34.594 -0.55 1 42.34 622 VAL A C 1
ATOM 4436 O O . VAL A 1 622 ? -35.281 -34.75 -0.705 1 42.34 622 VAL A O 1
ATOM 4439 N N . LEU A 1 623 ? -33.5 -33.781 0.283 1 35.94 623 LEU A N 1
ATOM 4440 C CA . LEU A 1 623 ? -34.438 -33.031 1.097 1 35.94 623 LEU A CA 1
ATOM 4441 C C . LEU A 1 623 ? -35.156 -31.969 0.251 1 35.94 623 LEU A C 1
ATOM 4443 O O . LEU A 1 623 ? -36.25 -31.531 0.602 1 35.94 623 LEU A O 1
ATOM 4447 N N . VAL A 1 624 ? -34.469 -31.453 -0.749 1 37.88 624 VAL A N 1
ATOM 4448 C CA . VAL A 1 624 ? -35.156 -30.469 -1.573 1 37.88 624 VAL A CA 1
ATOM 4449 C C . VAL A 1 624 ? -36.062 -31.172 -2.561 1 37.88 624 VAL A C 1
ATOM 4451 O O . VAL A 1 624 ? -37 -30.547 -3.092 1 37.88 624 VAL A O 1
ATOM 4454 N N . SER A 1 625 ? -35.906 -32.375 -2.844 1 32.69 625 SER A N 1
ATOM 4455 C CA . SER A 1 625 ? -36.938 -33.031 -3.641 1 32.69 625 SER A CA 1
ATOM 4456 C C . SER A 1 625 ? -38.156 -33.375 -2.791 1 32.69 625 SER A C 1
ATOM 4458 O O . SER A 1 625 ? -39.281 -33.438 -3.303 1 32.69 625 SER A O 1
ATOM 4460 N N . MET B 1 1 ? -78.5 -23.297 16.938 1 17.78 1 MET B N 1
ATOM 4461 C CA . MET B 1 1 ? -78.375 -23.406 18.375 1 17.78 1 MET B CA 1
ATOM 4462 C C . MET B 1 1 ? -77 -22.891 18.797 1 17.78 1 MET B C 1
ATOM 4464 O O . MET B 1 1 ? -76.062 -22.797 17.969 1 17.78 1 MET B O 1
ATOM 4468 N N . PRO B 1 2 ? -76.75 -22.578 20.25 1 18.58 2 PRO B N 1
ATOM 4469 C CA . PRO B 1 2 ? -76.125 -21.812 21.312 1 18.58 2 PRO B CA 1
ATOM 4470 C C . PRO B 1 2 ? -74.688 -22.297 21.625 1 18.58 2 PRO B C 1
ATOM 4472 O O . PRO B 1 2 ? -74.062 -21.797 22.547 1 18.58 2 PRO B O 1
ATOM 4475 N N . CYS B 1 3 ? -74.062 -22.969 21.016 1 18.47 3 CYS B N 1
ATOM 4476 C CA . CYS B 1 3 ? -73.188 -23.938 21.594 1 18.47 3 CYS B CA 1
ATOM 4477 C C . CYS B 1 3 ? -71.938 -23.234 22.141 1 18.47 3 CYS B C 1
ATOM 4479 O O . CYS B 1 3 ? -71.062 -22.859 21.359 1 18.47 3 CYS B O 1
ATOM 4481 N N . SER B 1 4 ? -72.125 -22.359 23.188 1 18.22 4 SER B N 1
ATOM 4482 C CA . SER B 1 4 ? -71.312 -21.438 23.969 1 18.22 4 SER B CA 1
ATOM 4483 C C . SER B 1 4 ? -70.188 -22.156 24.719 1 18.22 4 SER B C 1
ATOM 4485 O O . SER B 1 4 ? -70.438 -22.719 25.781 1 18.22 4 SER B O 1
ATOM 4487 N N . ARG B 1 5 ? -69.5 -22.953 24.125 1 17.78 5 ARG B N 1
ATOM 4488 C CA . ARG B 1 5 ? -68.812 -23.891 24.969 1 17.78 5 ARG B CA 1
ATOM 4489 C C . ARG B 1 5 ? -68.125 -23.172 26.109 1 17.78 5 ARG B C 1
ATOM 4491 O O . ARG B 1 5 ? -67.875 -21.969 26.031 1 17.78 5 ARG B O 1
ATOM 4498 N N . ALA B 1 6 ? -67.438 -23.797 27 1 16.98 6 ALA B N 1
ATOM 4499 C CA . ALA B 1 6 ? -67.062 -24.016 28.391 1 16.98 6 ALA B CA 1
ATOM 4500 C C . ALA B 1 6 ? -66 -23.031 28.828 1 16.98 6 ALA B C 1
ATOM 4502 O O . ALA B 1 6 ? -65.188 -22.625 28.016 1 16.98 6 ALA B O 1
ATOM 4503 N N . LEU B 1 7 ? -65.75 -22.547 30.297 1 17.33 7 LEU B N 1
ATOM 4504 C CA . LEU B 1 7 ? -65.938 -21.516 31.297 1 17.33 7 LEU B CA 1
ATOM 4505 C C . LEU B 1 7 ? -64.625 -21.062 31.891 1 17.33 7 LEU B C 1
ATOM 4507 O O . LEU B 1 7 ? -64.375 -19.859 32.094 1 17.33 7 LEU B O 1
ATOM 4511 N N . PRO B 1 8 ? -63.562 -21.906 32.469 1 17.52 8 PRO B N 1
ATOM 4512 C CA . PRO B 1 8 ? -63.281 -21.875 33.875 1 17.52 8 PRO B CA 1
ATOM 4513 C C . PRO B 1 8 ? -62.188 -20.859 34.25 1 17.52 8 PRO B C 1
ATOM 4515 O O . PRO B 1 8 ? -61.344 -20.547 33.438 1 17.52 8 PRO B O 1
ATOM 4518 N N . SER B 1 9 ? -62.281 -19.969 35.406 1 17.3 9 SER B N 1
ATOM 4519 C CA . SER B 1 9 ? -61.781 -18.844 36.188 1 17.3 9 SER B CA 1
ATOM 4520 C C . SER B 1 9 ? -60.562 -19.219 37 1 17.3 9 SER B C 1
ATOM 4522 O O . SER B 1 9 ? -60.031 -18.422 37.781 1 17.3 9 SER B O 1
ATOM 4524 N N . PHE B 1 10 ? -59.625 -19.906 36.688 1 16.77 10 PHE B N 1
ATOM 4525 C CA . PHE B 1 10 ? -58.906 -20.406 37.844 1 16.77 10 PHE B CA 1
ATOM 4526 C C . PHE B 1 10 ? -58.438 -19.25 38.75 1 16.77 10 PHE B C 1
ATOM 4528 O O . PHE B 1 10 ? -58.156 -18.156 38.25 1 16.77 10 PHE B O 1
ATOM 4535 N N . CYS B 1 11 ? -58.406 -19.391 40.125 1 15.68 11 CYS B N 1
ATOM 4536 C CA . CYS B 1 11 ? -58.375 -18.938 41.531 1 15.68 11 CYS B CA 1
ATOM 4537 C C . CYS B 1 11 ? -57.188 -18.062 41.812 1 15.68 11 CYS B C 1
ATOM 4539 O O . CYS B 1 11 ? -56.219 -18.062 41.031 1 15.68 11 CYS B O 1
ATOM 4541 N N . CYS B 1 12 ? -56.781 -17.844 43.219 1 14.85 12 CYS B N 1
ATOM 4542 C CA . CYS B 1 12 ? -56.781 -16.953 44.375 1 14.85 12 CYS B CA 1
ATOM 4543 C C . CYS B 1 12 ? -55.375 -16.406 44.656 1 14.85 12 CYS B C 1
ATOM 4545 O O . CYS B 1 12 ? -55.219 -15.211 44.875 1 14.85 12 CYS B O 1
ATOM 4547 N N . LYS B 1 13 ? -54.406 -17.297 45.094 1 15.5 13 LYS B N 1
ATOM 4548 C CA . LYS B 1 13 ? -53.938 -17.328 46.469 1 15.5 13 LYS B CA 1
ATOM 4549 C C . LYS B 1 13 ? -53.031 -16.141 46.781 1 15.5 13 LYS B C 1
ATOM 4551 O O . LYS B 1 13 ? -52.406 -15.602 45.844 1 15.5 13 LYS B O 1
ATOM 4556 N N . GLN B 1 14 ? -52.375 -15.93 48.219 1 14.99 14 GLN B N 1
ATOM 4557 C CA . GLN B 1 14 ? -52.281 -15.125 49.438 1 14.99 14 GLN B CA 1
ATOM 4558 C C . GLN B 1 14 ? -50.969 -14.344 49.469 1 14.99 14 GLN B C 1
ATOM 4560 O O . GLN B 1 14 ? -50.938 -13.156 49.812 1 14.99 14 GLN B O 1
ATOM 4565 N N . GLY B 1 15 ? -49.719 -14.914 49.594 1 15.77 15 GLY B N 1
ATOM 4566 C CA . GLY B 1 15 ? -48.969 -14.828 50.844 1 15.77 15 GLY B CA 1
ATOM 4567 C C . GLY B 1 15 ? -48.344 -13.469 51.062 1 15.77 15 GLY B C 1
ATOM 4568 O O . GLY B 1 15 ? -48.031 -12.758 50.125 1 15.77 15 GLY B O 1
ATOM 4569 N N . LYS B 1 16 ? -48.312 -12.82 52.438 1 15.96 16 LYS B N 1
ATOM 4570 C CA . LYS B 1 16 ? -48.219 -11.75 53.438 1 15.96 16 LYS B CA 1
ATOM 4571 C C . LYS B 1 16 ? -46.812 -11.148 53.438 1 15.96 16 LYS B C 1
ATOM 4573 O O . LYS B 1 16 ? -46.656 -9.93 53.281 1 15.96 16 LYS B O 1
ATOM 4578 N N . THR B 1 17 ? -45.906 -11.492 54.531 1 15.4 17 THR B N 1
ATOM 4579 C CA . THR B 1 17 ? -45.656 -10.828 55.812 1 15.4 17 THR B CA 1
ATOM 4580 C C . THR B 1 17 ? -44.5 -9.828 55.688 1 15.4 17 THR B C 1
ATOM 4582 O O . THR B 1 17 ? -44.094 -9.492 54.562 1 15.4 17 THR B O 1
ATOM 4585 N N . LEU B 1 18 ? -43.375 -9.844 56.75 1 14.7 18 LEU B N 1
ATOM 4586 C CA . LEU B 1 18 ? -42.969 -9.25 58 1 14.7 18 LEU B CA 1
ATOM 4587 C C . LEU B 1 18 ? -41.688 -8.43 57.844 1 14.7 18 LEU B C 1
ATOM 4589 O O . LEU B 1 18 ? -41.438 -7.504 58.625 1 14.7 18 LEU B O 1
ATOM 4593 N N . PHE B 1 19 ? -40.625 -8.617 57.156 1 16.25 19 PHE B N 1
ATOM 4594 C CA . PHE B 1 19 ? -39.469 -8.422 58 1 16.25 19 PHE B CA 1
ATOM 4595 C C . PHE B 1 19 ? -39.344 -6.965 58.438 1 16.25 19 PHE B C 1
ATOM 4597 O O . PHE B 1 19 ? -39.5 -6.055 57.594 1 16.25 19 PHE B O 1
ATOM 4604 N N . GLN B 1 20 ? -39.188 -6.52 59.844 1 14.7 20 GLN B N 1
ATOM 4605 C CA . GLN B 1 20 ? -39.156 -5.703 61.031 1 14.7 20 GLN B CA 1
ATOM 4606 C C . GLN B 1 20 ? -38 -4.695 60.969 1 14.7 20 GLN B C 1
ATOM 4608 O O . GLN B 1 20 ? -38.188 -3.508 61.25 1 14.7 20 GLN B O 1
ATOM 4613 N N . ARG B 1 21 ? -36.719 -4.945 61.375 1 15.44 21 ARG B N 1
ATOM 4614 C CA . ARG B 1 21 ? -36.219 -4.316 62.594 1 15.44 21 ARG B CA 1
ATOM 4615 C C . ARG B 1 21 ? -35.906 -2.84 62.344 1 15.44 21 ARG B C 1
ATOM 4617 O O . ARG B 1 21 ? -35.719 -2.412 61.219 1 15.44 21 ARG B O 1
ATOM 4624 N N . SER B 1 22 ? -35.344 -1.97 63.594 1 14.89 22 SER B N 1
ATOM 4625 C CA . SER B 1 22 ? -35.344 -0.929 64.625 1 14.89 22 SER B CA 1
ATOM 4626 C C . SER B 1 22 ? -34.188 0.036 64.438 1 14.89 22 SER B C 1
ATOM 4628 O O . SER B 1 22 ? -34.062 1.035 65.125 1 14.89 22 SER B O 1
ATOM 4630 N N . TYR B 1 23 ? -33.125 -0.117 63.812 1 14.7 23 TYR B N 1
ATOM 4631 C CA . TYR B 1 23 ? -32.125 0.585 64.625 1 14.7 23 TYR B CA 1
ATOM 4632 C C . TYR B 1 23 ? -32.531 2.049 64.812 1 14.7 23 TYR B C 1
ATOM 4634 O O . TYR B 1 23 ? -33.219 2.617 64 1 14.7 23 TYR B O 1
ATOM 4642 N N . LYS B 1 24 ? -31.844 2.744 66 1 15.4 24 LYS B N 1
ATOM 4643 C CA . LYS B 1 24 ? -31.719 3.637 67.125 1 15.4 24 LYS B CA 1
ATOM 4644 C C . LYS B 1 24 ? -31.422 5.066 66.688 1 15.4 24 LYS B C 1
ATOM 4646 O O . LYS B 1 24 ? -30.875 5.285 65.562 1 15.4 24 LYS B O 1
ATOM 4651 N N . THR B 1 25 ? -31.188 6.172 67.688 1 14.7 25 THR B N 1
ATOM 4652 C CA . THR B 1 25 ? -31.406 7.523 68.188 1 14.7 25 THR B CA 1
ATOM 4653 C C . THR B 1 25 ? -30.25 8.438 67.812 1 14.7 25 THR B C 1
ATOM 4655 O O . THR B 1 25 ? -30.453 9.594 67.438 1 14.7 25 THR B O 1
ATOM 4658 N N . LEU B 1 26 ? -28.891 8.242 68.062 1 15.23 26 LEU B N 1
ATOM 4659 C CA . LEU B 1 26 ? -28.359 9.172 69 1 15.23 26 LEU B CA 1
ATOM 4660 C C . LEU B 1 26 ? -28.297 10.586 68.438 1 15.23 26 LEU B C 1
ATOM 4662 O O . LEU B 1 26 ? -28.234 10.773 67.25 1 15.23 26 LEU B O 1
ATOM 4666 N N . HIS B 1 27 ? -27.875 11.742 69.375 1 15.34 27 HIS B N 1
ATOM 4667 C CA . HIS B 1 27 ? -28.016 13.047 70 1 15.34 27 HIS B CA 1
ATOM 4668 C C . HIS B 1 27 ? -27.062 14.062 69.438 1 15.34 27 HIS B C 1
ATOM 4670 O O . HIS B 1 27 ? -27.484 15.148 69 1 15.34 27 HIS B O 1
ATOM 4676 N N . GLY B 1 28 ? -25.672 14.258 69.875 1 14.9 28 GLY B N 1
ATOM 4677 C CA . GLY B 1 28 ? -25.359 15.445 70.688 1 14.9 28 GLY B CA 1
ATOM 4678 C C . GLY B 1 28 ? -25.125 16.672 69.812 1 14.9 28 GLY B C 1
ATOM 4679 O O . GLY B 1 28 ? -25.016 16.578 68.625 1 14.9 28 GLY B O 1
ATOM 4680 N N . GLU B 1 29 ? -24.188 17.797 70.438 1 15.81 29 GLU B N 1
ATOM 4681 C CA . GLU B 1 29 ? -24.141 19.156 70.938 1 15.81 29 GLU B CA 1
ATOM 4682 C C . GLU B 1 29 ? -23.391 20.094 70 1 15.81 29 GLU B C 1
ATOM 4684 O O . GLU B 1 29 ? -23.953 21.047 69.5 1 15.81 29 GLU B O 1
ATOM 4689 N N . ARG B 1 30 ? -22.062 20.797 70.562 1 15.67 30 ARG B N 1
ATOM 4690 C CA . ARG B 1 30 ? -21.875 22.172 71 1 15.67 30 ARG B CA 1
ATOM 4691 C C . ARG B 1 30 ? -21.266 23.031 69.938 1 15.67 30 ARG B C 1
ATOM 4693 O O . ARG B 1 30 ? -21.844 24.047 69.562 1 15.67 30 ARG B O 1
ATOM 4700 N N . ALA B 1 31 ? -19.734 23.547 70.125 1 15.17 31 ALA B N 1
ATOM 4701 C CA . ALA B 1 31 ? -19.297 24.844 70.625 1 15.17 31 ALA B CA 1
ATOM 4702 C C . ALA B 1 31 ? -18.906 25.766 69.5 1 15.17 31 ALA B C 1
ATOM 4704 O O . ALA B 1 31 ? -18.719 25.328 68.375 1 15.17 31 ALA B O 1
ATOM 4705 N N . ALA B 1 32 ? -17.781 26.906 69.812 1 14.92 32 ALA B N 1
ATOM 4706 C CA . ALA B 1 32 ? -17.656 28.359 70 1 14.92 32 ALA B CA 1
ATOM 4707 C C . ALA B 1 32 ? -16.781 28.953 68.875 1 14.92 32 ALA B C 1
ATOM 4709 O O . ALA B 1 32 ? -17.062 30.047 68.375 1 14.92 32 ALA B O 1
ATOM 4710 N N . ILE B 1 33 ? -15.562 28.438 68.375 1 15.51 33 ILE B N 1
ATOM 4711 C CA . ILE B 1 33 ? -14.438 29.328 68.625 1 15.51 33 ILE B CA 1
ATOM 4712 C C . ILE B 1 33 ? -14.484 30.516 67.688 1 15.51 33 ILE B C 1
ATOM 4714 O O . ILE B 1 33 ? -14.758 30.344 66.5 1 15.51 33 ILE B O 1
ATOM 4718 N N . GLY B 1 34 ? -13.82 31.688 68.188 1 15.22 34 GLY B N 1
ATOM 4719 C CA . GLY B 1 34 ? -13.906 33.125 68.188 1 15.22 34 GLY B CA 1
ATOM 4720 C C . GLY B 1 34 ? -13.281 33.781 66.938 1 15.22 34 GLY B C 1
ATOM 4721 O O . GLY B 1 34 ? -13.156 33.125 65.938 1 15.22 34 GLY B O 1
ATOM 4722 N N . ARG B 1 35 ? -12.055 34.625 67.25 1 15.54 35 ARG B N 1
ATOM 4723 C CA . ARG B 1 35 ? -11.906 36.062 67.25 1 15.54 35 ARG B CA 1
ATOM 4724 C C . ARG B 1 35 ? -11.266 36.562 65.938 1 15.54 35 ARG B C 1
ATOM 4726 O O . ARG B 1 35 ? -10.742 35.75 65.125 1 15.54 35 ARG B O 1
ATOM 4733 N N . LEU B 1 36 ? -10.156 37.688 66.125 1 15.12 36 LEU B N 1
ATOM 4734 C CA . LEU B 1 36 ? -10.078 39.125 65.875 1 15.12 36 LEU B CA 1
ATOM 4735 C C . LEU B 1 36 ? -9.086 39.438 64.75 1 15.12 36 LEU B C 1
ATOM 4737 O O . LEU B 1 36 ? -9.414 40.188 63.812 1 15.12 36 LEU B O 1
ATOM 4741 N N . TRP B 1 37 ? -7.543 39.562 65 1 15.44 37 TRP B N 1
ATOM 4742 C CA . TRP B 1 37 ? -6.883 40.844 65.125 1 15.44 37 TRP B CA 1
ATOM 4743 C C . TRP B 1 37 ? -6.355 41.312 63.75 1 15.44 37 TRP B C 1
ATOM 4745 O O . TRP B 1 37 ? -6.125 40.531 62.844 1 15.44 37 TRP B O 1
ATOM 4755 N N . ARG B 1 38 ? -5.668 42.688 63.656 1 16.27 38 ARG B N 1
ATOM 4756 C CA . ARG B 1 38 ? -5.59 44 63 1 16.27 38 ARG B CA 1
ATOM 4757 C C . ARG B 1 38 ? -4.301 44.125 62.219 1 16.27 38 ARG B C 1
ATOM 4759 O O . ARG B 1 38 ? -4.281 44.781 61.156 1 16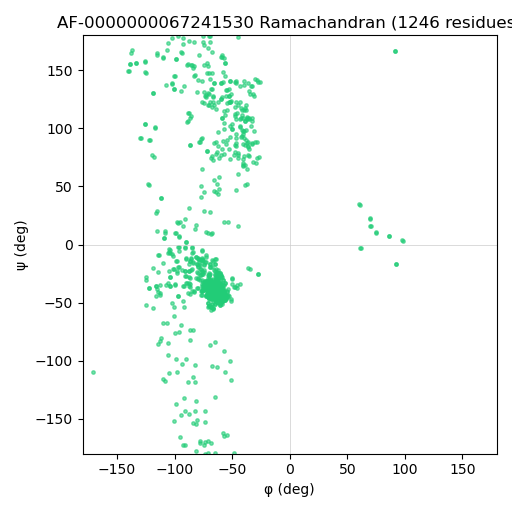.27 38 ARG B O 1
ATOM 4766 N N . CYS B 1 39 ? -3.041 43.562 62.594 1 15.25 39 CYS B N 1
ATOM 4767 C CA . CYS B 1 39 ? -1.989 44.562 62.781 1 15.25 39 CYS B CA 1
ATOM 4768 C C . CYS B 1 39 ? -1.493 45.094 61.438 1 15.25 39 CYS B C 1
ATOM 4770 O O . CYS B 1 39 ? -1.676 44.438 60.406 1 15.25 39 CYS B O 1
ATOM 4772 N N . ARG B 1 40 ? -0.279 46 61.531 1 16.14 40 ARG B N 1
ATOM 4773 C CA . ARG B 1 40 ? 0.321 47.312 61.312 1 16.14 40 ARG B CA 1
ATOM 4774 C C . ARG B 1 40 ? 1.257 47.281 60.125 1 16.14 40 ARG B C 1
ATOM 4776 O O . ARG B 1 40 ? 1.77 46.219 59.75 1 16.14 40 ARG B O 1
ATOM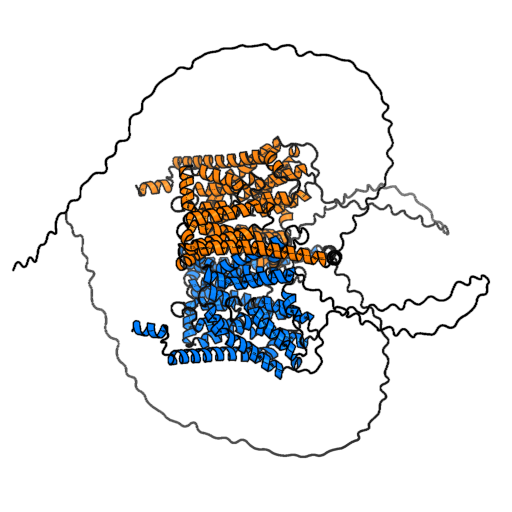 4783 N N . LEU B 1 41 ? 1.797 48.469 59.688 1 16.73 41 LEU B N 1
ATOM 4784 C CA . LEU B 1 41 ? 2.105 49.375 58.562 1 16.73 41 LEU B CA 1
ATOM 4785 C C . LEU B 1 41 ? 3.586 49.312 58.219 1 16.73 41 LEU B C 1
ATOM 4787 O O . LEU B 1 41 ? 3.996 49.781 57.156 1 16.73 41 LEU B O 1
ATOM 4791 N N . PRO B 1 42 ? 4.656 48.625 58.938 1 16.42 42 PRO B N 1
ATOM 4792 C CA . PRO B 1 42 ? 5.805 49.5 59.094 1 16.42 42 PRO B CA 1
ATOM 4793 C C . PRO B 1 42 ? 6.539 49.75 57.781 1 16.42 42 PRO B C 1
ATOM 4795 O O . PRO B 1 42 ? 6.422 48.938 56.844 1 16.42 42 PRO B O 1
ATOM 4798 N N . ALA B 1 43 ? 7.57 50.812 57.75 1 17.94 43 ALA B N 1
ATOM 4799 C CA . ALA B 1 43 ? 8.195 51.938 57.062 1 17.94 43 ALA B CA 1
ATOM 4800 C C . ALA B 1 43 ? 9.383 51.5 56.219 1 17.94 43 ALA B C 1
ATOM 4802 O O . ALA B 1 43 ? 9.961 50.438 56.469 1 17.94 43 ALA B O 1
ATOM 4803 N N . CYS B 1 44 ? 9.93 52.312 55.25 1 17.45 44 CYS B N 1
ATOM 4804 C CA . CYS B 1 44 ? 10.57 52.562 53.969 1 17.45 44 CYS B CA 1
ATOM 4805 C C . CYS B 1 44 ? 12.086 52.594 54.094 1 17.45 44 CYS B C 1
ATOM 4807 O O . CYS B 1 44 ? 12.797 53 53.188 1 17.45 44 CYS B O 1
ATOM 4809 N N . ASN B 1 45 ? 12.75 52.094 55.188 1 15.11 45 ASN B N 1
ATOM 4810 C CA . ASN B 1 45 ? 13.977 52.844 55.531 1 15.11 45 ASN B CA 1
ATOM 4811 C C . ASN B 1 45 ? 15.008 52.719 54.406 1 15.11 45 ASN B C 1
ATOM 4813 O O . ASN B 1 45 ? 14.875 51.906 53.5 1 15.11 45 ASN B O 1
ATOM 4817 N N . ALA B 1 46 ? 16.422 52.344 54.75 1 15.48 46 ALA B N 1
ATOM 4818 C CA . ALA B 1 46 ? 17.703 53 54.969 1 15.48 46 ALA B CA 1
ATOM 4819 C C . ALA B 1 46 ? 18.719 52.594 53.906 1 15.48 46 ALA B C 1
ATOM 4821 O O . ALA B 1 46 ? 19.906 52.906 54.031 1 15.48 46 ALA B O 1
ATOM 4822 N N . LEU B 1 47 ? 18.422 51.938 52.812 1 16.64 47 LEU B N 1
ATOM 4823 C CA . LEU B 1 47 ? 19.594 51.188 52.375 1 16.64 47 LEU B CA 1
ATOM 4824 C C . LEU B 1 47 ? 20.703 52.156 51.938 1 16.64 47 LEU B C 1
ATOM 4826 O O . LEU B 1 47 ? 20.469 53.031 51.094 1 16.64 47 LEU B O 1
ATOM 4830 N N . ARG B 1 48 ? 21.938 52.062 52.594 1 16.31 48 ARG B N 1
ATOM 4831 C CA . ARG B 1 48 ? 23.188 52.812 52.719 1 16.31 48 ARG B CA 1
ATOM 4832 C C . ARG B 1 48 ? 24.031 52.656 51.438 1 16.31 48 ARG B C 1
ATOM 4834 O O . ARG B 1 48 ? 24.25 51.531 50.969 1 16.31 48 ARG B O 1
ATOM 4841 N N . LYS B 1 49 ? 24.578 53.75 50.812 1 17.47 49 LYS B N 1
ATOM 4842 C CA . LYS B 1 49 ? 25.219 54.281 49.625 1 17.47 49 LYS B CA 1
ATOM 4843 C C . LYS B 1 49 ? 26.719 53.969 49.594 1 17.47 49 LYS B C 1
ATOM 4845 O O . LYS B 1 49 ? 27.438 54.438 48.719 1 17.47 49 LYS B O 1
ATOM 4850 N N . GLU B 1 50 ? 27.266 53.031 50.375 1 16.75 50 GLU B N 1
ATOM 4851 C CA . GLU B 1 50 ? 28.641 53.469 50.594 1 16.75 50 GLU B CA 1
ATOM 4852 C C . GLU B 1 50 ? 29.453 53.344 49.281 1 16.75 50 GLU B C 1
ATOM 4854 O O . GLU B 1 50 ? 29.25 52.406 48.5 1 16.75 50 GLU B O 1
ATOM 4859 N N . ASP B 1 51 ? 30.516 54.25 48.969 1 16.98 51 ASP B N 1
ATOM 4860 C CA . ASP B 1 51 ? 31.312 55 48 1 16.98 51 ASP B CA 1
ATOM 4861 C C . ASP B 1 51 ? 32.594 54.25 47.656 1 16.98 51 ASP B C 1
ATOM 4863 O O . ASP B 1 51 ? 33.375 54.719 46.812 1 16.98 51 ASP B O 1
ATOM 4867 N N . ALA B 1 52 ? 33.062 53.125 48.188 1 16.97 52 ALA B N 1
ATOM 4868 C CA . ALA B 1 52 ? 34.5 53.188 48.438 1 16.97 52 ALA B CA 1
ATOM 4869 C C . ALA B 1 52 ? 35.281 53.156 47.125 1 16.97 52 ALA B C 1
ATOM 4871 O O . ALA B 1 52 ? 34.812 52.656 46.094 1 16.97 52 ALA B O 1
ATOM 4872 N N . GLN B 1 53 ? 36.719 53.188 47.094 1 17.33 53 GLN B N 1
ATOM 4873 C CA . GLN B 1 53 ? 37.938 53.906 46.688 1 17.33 53 GLN B CA 1
ATOM 4874 C C . GLN B 1 53 ? 38.688 53.094 45.625 1 17.33 53 GLN B C 1
ATOM 4876 O O . GLN B 1 53 ? 39.188 53.688 44.656 1 17.33 53 GLN B O 1
ATOM 4881 N N . SER B 1 54 ? 38.875 51.719 45.625 1 17.88 54 SER B N 1
ATOM 4882 C CA . SER B 1 54 ? 40.281 51.406 45.594 1 17.88 54 SER B CA 1
ATOM 4883 C C . SER B 1 54 ? 40.875 51.562 44.219 1 17.88 54 SER B C 1
ATOM 4885 O O . SER B 1 54 ? 40.125 51.531 43.219 1 17.88 54 SER B O 1
ATOM 4887 N N . PRO B 1 55 ? 42.281 51.062 44.031 1 19.98 55 PRO B N 1
ATOM 4888 C CA . PRO B 1 55 ? 43.5 51.562 43.375 1 19.98 55 PRO B CA 1
ATOM 4889 C C . PRO B 1 55 ? 43.656 51.031 41.938 1 19.98 55 PRO B C 1
ATOM 4891 O O . PRO B 1 55 ? 43.062 50.031 41.594 1 19.98 55 PRO B O 1
ATOM 4894 N N . ALA B 1 56 ? 44.562 51.625 41.094 1 20.78 56 ALA B N 1
ATOM 4895 C CA . ALA B 1 56 ? 44.812 51.969 39.688 1 20.78 56 ALA B CA 1
ATOM 4896 C C . ALA B 1 56 ? 45.656 50.906 39 1 20.78 56 ALA B C 1
ATOM 4898 O O . ALA B 1 56 ? 46 51.031 37.844 1 20.78 56 ALA B O 1
ATOM 4899 N N . ARG B 1 57 ? 45.781 49.594 39.5 1 19.72 57 ARG B N 1
ATOM 4900 C CA . ARG B 1 57 ? 47.062 49.062 39.094 1 19.72 57 ARG B CA 1
ATOM 4901 C C . ARG B 1 57 ? 47.094 48.812 37.594 1 19.72 57 ARG B C 1
ATOM 4903 O O . ARG B 1 57 ? 46.125 48.312 37 1 19.72 57 ARG B O 1
ATOM 4910 N N . THR B 1 58 ? 48 49.375 36.844 1 20.44 58 THR B N 1
ATOM 4911 C CA . THR B 1 58 ? 48.344 49.688 35.469 1 20.44 58 THR B CA 1
ATOM 4912 C C . THR B 1 58 ? 48.812 48.438 34.719 1 20.44 58 THR B C 1
ATOM 4914 O O . THR B 1 58 ? 49.219 48.531 33.531 1 20.44 58 THR B O 1
ATOM 4917 N N . THR B 1 59 ? 48.375 47.188 35.031 1 19.88 59 THR B N 1
ATOM 4918 C CA . THR B 1 59 ? 49.312 46.156 34.562 1 19.88 59 THR B CA 1
ATOM 4919 C C . THR B 1 59 ? 49.344 46.125 33.031 1 19.88 59 THR B C 1
ATOM 4921 O O . THR B 1 59 ? 48.312 46.281 32.375 1 19.88 59 THR B O 1
ATOM 4924 N N . SER B 1 60 ? 50.562 46.219 32.406 1 21.23 60 SER B N 1
ATOM 4925 C CA . SER B 1 60 ? 51.188 46.375 31.094 1 21.23 60 SER B CA 1
ATOM 4926 C C . SER B 1 60 ? 50.938 45.156 30.203 1 21.23 60 SER B C 1
ATOM 4928 O O . SER B 1 60 ? 51.219 44.031 30.594 1 21.23 60 SER B O 1
ATOM 4930 N N . VAL B 1 61 ? 49.844 45.094 29.453 1 20.48 61 VAL B N 1
ATOM 4931 C CA . VAL B 1 61 ? 49.312 44.031 28.609 1 20.48 61 VAL B CA 1
ATOM 4932 C C . VAL B 1 61 ? 50.312 43.781 27.453 1 20.48 61 VAL B C 1
ATOM 4934 O O . VAL B 1 61 ? 50.5 44.656 26.609 1 20.48 61 VAL B O 1
ATOM 4937 N N . ALA B 1 62 ? 51.375 43.062 27.797 1 21.34 62 ALA B N 1
ATOM 4938 C CA . ALA B 1 62 ? 52.406 42.719 26.812 1 21.34 62 ALA B CA 1
ATOM 4939 C C . ALA B 1 62 ? 51.812 42.031 25.594 1 21.34 62 ALA B C 1
ATOM 4941 O O . ALA B 1 62 ? 50.906 41.188 25.734 1 21.34 62 ALA B O 1
ATOM 4942 N N . THR B 1 63 ? 51.875 42.594 24.422 1 22.02 63 THR B N 1
ATOM 4943 C CA . THR B 1 63 ? 51.375 42.438 23.062 1 22.02 63 THR B CA 1
ATOM 4944 C C . THR B 1 63 ? 51.875 41.125 22.453 1 22.02 63 THR B C 1
ATOM 4946 O O . THR B 1 63 ? 51.625 40.844 21.266 1 22.02 63 THR B O 1
ATOM 4949 N N . CYS B 1 64 ? 51.844 39.969 23.219 1 20.61 64 CYS B N 1
ATOM 4950 C CA . CYS B 1 64 ? 52.594 38.844 22.656 1 20.61 64 CYS B CA 1
ATOM 4951 C C . CYS B 1 64 ? 52.094 38.5 21.25 1 20.61 64 CYS B C 1
ATOM 4953 O O . CYS B 1 64 ? 50.875 38.375 21.047 1 20.61 64 CYS B O 1
ATOM 4955 N N . GLN B 1 65 ? 52.875 38.656 20.219 1 23.61 65 GLN B N 1
ATOM 4956 C CA . GLN B 1 65 ? 52.781 38.562 18.766 1 23.61 65 GLN B CA 1
ATOM 4957 C C . GLN B 1 65 ? 52.531 37.094 18.344 1 23.61 65 GLN B C 1
ATOM 4959 O O . GLN B 1 65 ? 53.344 36.219 18.594 1 23.61 65 GLN B O 1
ATOM 4964 N N . PRO B 1 66 ? 51.281 36.531 18.562 1 21.8 66 PRO B N 1
ATOM 4965 C CA . PRO B 1 66 ? 51.188 35.062 18.375 1 21.8 66 PRO B CA 1
ATOM 4966 C C . PRO B 1 66 ? 51.594 34.656 16.969 1 21.8 66 PRO B C 1
ATOM 4968 O O . PRO B 1 66 ? 51.5 35.438 16.016 1 21.8 66 PRO B O 1
ATOM 4971 N N . ALA B 1 67 ? 52.562 33.688 16.797 1 24.55 67 ALA B N 1
ATOM 4972 C CA . ALA B 1 67 ? 53.281 33 15.711 1 24.55 67 ALA B CA 1
ATOM 4973 C C . ALA B 1 67 ? 52.281 32.406 14.719 1 24.55 67 ALA B C 1
ATOM 4975 O O . ALA B 1 67 ? 51.188 31.969 15.094 1 24.55 67 ALA B O 1
ATOM 4976 N N . PRO B 1 68 ? 52.438 32.562 13.383 1 25.22 68 PRO B N 1
ATOM 4977 C CA . PRO B 1 68 ? 51.594 32.312 12.211 1 25.22 68 PRO B CA 1
ATOM 4978 C C . PRO B 1 68 ? 51.312 30.828 12.016 1 25.22 68 PRO B C 1
ATOM 4980 O O . PRO B 1 68 ? 52.219 30.031 11.812 1 25.22 68 PRO B O 1
ATOM 4983 N N . SER B 1 69 ? 50.75 30.109 13.07 1 23.3 69 SER B N 1
ATOM 4984 C CA . SER B 1 69 ? 50.812 28.656 12.93 1 23.3 69 SER B CA 1
ATOM 4985 C C . SER B 1 69 ? 50.125 28.203 11.633 1 23.3 69 SER B C 1
ATOM 4987 O O . SER B 1 69 ? 48.969 28.562 11.375 1 23.3 69 SER B O 1
ATOM 4989 N N . ASP B 1 70 ? 50.844 27.938 10.578 1 26.14 70 ASP B N 1
ATOM 4990 C CA . ASP B 1 70 ? 50.562 27.5 9.211 1 26.14 70 ASP B CA 1
ATOM 4991 C C . ASP B 1 70 ? 49.781 26.188 9.195 1 26.14 70 ASP B C 1
ATOM 4993 O O . ASP B 1 70 ? 49.75 25.5 8.172 1 26.14 70 ASP B O 1
ATOM 4997 N N . GLY B 1 71 ? 49.125 25.812 10.312 1 24.8 71 GLY B N 1
ATOM 4998 C CA . GLY B 1 71 ? 48.75 24.422 10.352 1 24.8 71 GLY B CA 1
ATOM 4999 C C . GLY B 1 71 ? 47.75 24.047 9.258 1 24.8 71 GLY B C 1
ATOM 5000 O O . GLY B 1 71 ? 46.656 24.578 9.203 1 24.8 71 GLY B O 1
ATOM 5001 N N . ALA B 1 72 ? 48.281 23.656 8.039 1 28.22 72 ALA B N 1
ATOM 5002 C CA . ALA B 1 72 ? 47.5 23.203 6.902 1 28.22 72 ALA B CA 1
ATOM 5003 C C . ALA B 1 72 ? 46.5 22.109 7.328 1 28.22 72 ALA B C 1
ATOM 5005 O O . ALA B 1 72 ? 46.875 21.125 7.973 1 28.22 72 ALA B O 1
ATOM 5006 N N . PRO B 1 73 ? 45.25 22.547 7.527 1 25.44 73 PRO B N 1
ATOM 5007 C CA . PRO B 1 73 ? 44.281 21.562 8.055 1 25.44 73 PRO B CA 1
ATOM 5008 C C . PRO B 1 73 ? 44.281 20.25 7.27 1 25.44 73 PRO B C 1
ATOM 5010 O O . PRO B 1 73 ? 44.438 20.266 6.043 1 25.44 73 PRO B O 1
ATOM 5013 N N . ALA B 1 74 ? 44.875 19.156 7.781 1 27.41 74 ALA B N 1
ATOM 5014 C CA . ALA B 1 74 ? 45 17.812 7.219 1 27.41 74 ALA B CA 1
ATOM 5015 C C . ALA B 1 74 ? 43.656 17.344 6.641 1 27.41 74 ALA B C 1
ATOM 5017 O O . ALA B 1 74 ? 42.594 17.594 7.227 1 27.41 74 ALA B O 1
ATOM 5018 N N . ALA B 1 75 ? 43.656 17.203 5.316 1 27.78 75 ALA B N 1
ATOM 5019 C CA . ALA B 1 75 ? 42.531 16.781 4.492 1 27.78 75 ALA B CA 1
ATOM 5020 C C . ALA B 1 75 ? 41.781 15.594 5.117 1 27.78 75 ALA B C 1
ATOM 5022 O O . ALA B 1 75 ? 42.438 14.688 5.652 1 27.78 75 ALA B O 1
ATOM 5023 N N . PRO B 1 76 ? 40.562 15.883 5.629 1 26.56 76 PRO B N 1
ATOM 5024 C CA . PRO B 1 76 ? 39.875 14.789 6.324 1 26.56 76 PRO B CA 1
ATOM 5025 C C . PRO B 1 76 ? 40.031 13.453 5.59 1 26.56 76 PRO B C 1
ATOM 5027 O O . PRO B 1 76 ? 40.156 13.43 4.367 1 26.56 76 PRO B O 1
ATOM 5030 N N . PRO B 1 77 ? 40.688 12.508 6.234 1 28.7 77 PRO B N 1
ATOM 5031 C CA . PRO B 1 77 ? 40.969 11.234 5.562 1 28.7 77 PRO B CA 1
ATOM 5032 C C . PRO B 1 77 ? 39.781 10.703 4.773 1 28.7 77 PRO B C 1
ATOM 5034 O O . PRO B 1 77 ? 38.625 10.992 5.109 1 28.7 77 PRO B O 1
ATOM 5037 N N . PRO B 1 78 ? 39.969 10.5 3.541 1 28.42 78 PRO B N 1
ATOM 5038 C CA . PRO B 1 78 ? 38.875 10.055 2.646 1 28.42 78 PRO B CA 1
ATOM 5039 C C . PRO B 1 78 ? 38.031 8.93 3.25 1 28.42 78 PRO B C 1
ATOM 5041 O O . PRO B 1 78 ? 38.531 8.141 4.055 1 28.42 78 PRO B O 1
ATOM 5044 N N . LEU B 1 79 ? 36.812 9.203 3.391 1 26.45 79 LEU B N 1
ATOM 5045 C CA . LEU B 1 79 ? 35.875 8.258 3.945 1 26.45 79 LEU B CA 1
ATOM 5046 C C . LEU B 1 79 ? 36.031 6.887 3.293 1 26.45 79 LEU B C 1
ATOM 5048 O O . LEU B 1 79 ? 36.156 6.789 2.072 1 26.45 79 LEU B O 1
ATOM 5052 N N . PRO B 1 80 ? 36.5 5.93 3.961 1 28.58 80 PRO B N 1
ATOM 5053 C CA . PRO B 1 80 ? 36.844 4.621 3.387 1 28.58 80 PRO B CA 1
ATOM 5054 C C . PRO B 1 80 ? 35.719 4.09 2.475 1 28.58 80 PRO B C 1
ATOM 5056 O O . PRO B 1 80 ? 34.562 4.457 2.635 1 28.58 80 PRO B O 1
ATOM 5059 N N . SER B 1 81 ? 35.969 3.826 1.312 1 28.11 81 SER B N 1
ATOM 5060 C CA . SER B 1 81 ? 35.125 3.26 0.268 1 28.11 81 SER B CA 1
ATOM 5061 C C . SER B 1 81 ? 34.219 2.152 0.82 1 28.11 81 SER B C 1
ATOM 5063 O O . SER B 1 81 ? 34.562 1.516 1.82 1 28.11 81 SER B O 1
ATOM 5065 N N . ASN B 1 82 ? 33.031 2.158 0.419 1 28.38 82 ASN B N 1
ATOM 5066 C CA . ASN B 1 82 ? 32.031 1.198 0.9 1 28.38 82 ASN B CA 1
ATOM 5067 C C . ASN B 1 82 ? 32.594 -0.222 0.908 1 28.38 82 ASN B C 1
ATOM 5069 O O . ASN B 1 82 ? 32.031 -1.106 1.565 1 28.38 82 ASN B O 1
ATOM 5073 N N . ASP B 1 83 ? 33.5 -0.666 -0.078 1 31.22 83 ASP B N 1
ATOM 5074 C CA . ASP B 1 83 ? 34.25 -1.912 0.001 1 31.22 83 ASP B CA 1
ATOM 5075 C C . ASP B 1 83 ? 35.031 -1.995 1.307 1 31.22 83 ASP B C 1
ATOM 5077 O O . ASP B 1 83 ? 35.281 -3.088 1.824 1 31.22 83 ASP B O 1
ATOM 5081 N N . TYR B 1 84 ? 35.594 -0.85 1.752 1 30.77 84 TYR B N 1
ATOM 5082 C CA . TYR B 1 84 ? 36.312 -0.727 3.016 1 30.77 84 TYR B CA 1
ATOM 5083 C C . TYR B 1 84 ? 35.375 -0.929 4.199 1 30.77 84 TYR B C 1
ATOM 5085 O O . TYR B 1 84 ? 35.75 -1.582 5.18 1 30.77 84 TYR B O 1
ATOM 5093 N N . LEU B 1 85 ? 34.188 -0.356 4.117 1 29.98 85 LEU B N 1
ATOM 5094 C CA . LEU B 1 85 ? 33.312 -0.569 5.258 1 29.98 85 LEU B CA 1
ATOM 5095 C C . LEU B 1 85 ? 32.812 -2.014 5.309 1 29.98 85 LEU B C 1
ATOM 5097 O O . LEU B 1 85 ? 32.594 -2.559 6.391 1 29.98 85 LEU B O 1
ATOM 5101 N N . GLN B 1 86 ? 32.5 -2.613 4.164 1 32.38 86 GLN B N 1
ATOM 5102 C CA . GLN B 1 86 ? 32.219 -4.047 4.176 1 32.38 86 GLN B CA 1
ATOM 5103 C C . GLN B 1 86 ? 33.469 -4.832 4.602 1 32.38 86 GLN B C 1
ATOM 5105 O O . GLN B 1 86 ? 33.344 -5.941 5.129 1 32.38 86 GLN B O 1
ATOM 5110 N N . SER B 1 87 ? 34.562 -4.398 4.195 1 33.19 87 SER B N 1
ATOM 5111 C CA . SER B 1 87 ? 35.812 -4.977 4.688 1 33.19 87 SER B CA 1
ATOM 5112 C C . SER B 1 87 ? 36 -4.676 6.168 1 33.19 87 SER B C 1
ATOM 5114 O O . SER B 1 87 ? 36.938 -5.215 6.797 1 33.19 87 SER B O 1
ATOM 5116 N N . LEU B 1 88 ? 35.562 -3.494 6.598 1 29.94 88 LEU B N 1
ATOM 5117 C CA . LEU B 1 88 ? 35.656 -3.24 8.031 1 29.94 88 LEU B CA 1
ATOM 5118 C C . LEU B 1 88 ? 34.688 -4.129 8.812 1 29.94 88 LEU B C 1
ATOM 5120 O O . LEU B 1 88 ? 34.156 -3.719 9.852 1 29.94 88 LEU B O 1
ATOM 5124 N N . GLU B 1 89 ? 34.062 -5.094 8.195 1 31.7 89 GLU B N 1
ATOM 5125 C CA . GLU B 1 89 ? 33.406 -6.078 9.062 1 31.7 89 GLU B CA 1
ATOM 5126 C C . GLU B 1 89 ? 34.281 -6.41 10.266 1 31.7 89 GLU B C 1
ATOM 5128 O O . GLU B 1 89 ? 35.469 -6.762 10.102 1 31.7 89 GLU B O 1
ATOM 5133 N N . PRO B 1 90 ? 33.938 -5.711 11.359 1 31.97 90 PRO B N 1
ATOM 5134 C CA . PRO B 1 90 ? 34.906 -5.996 12.406 1 31.97 90 PRO B CA 1
ATOM 5135 C C . PRO B 1 90 ? 35.5 -7.402 12.305 1 31.97 90 PRO B C 1
ATOM 5137 O O . PRO B 1 90 ? 34.875 -8.289 11.711 1 31.97 90 PRO B O 1
ATOM 5140 N N . ALA B 1 91 ? 36.75 -7.551 12.594 1 33.16 91 ALA B N 1
ATOM 5141 C CA . ALA B 1 91 ? 37.469 -8.781 12.93 1 33.16 91 ALA B CA 1
ATOM 5142 C C . ALA B 1 91 ? 36.531 -9.805 13.555 1 33.16 91 ALA B C 1
ATOM 5144 O O . ALA B 1 91 ? 35.562 -9.438 14.211 1 33.16 91 ALA B O 1
ATOM 5145 N N . ALA B 1 92 ? 36.625 -11.047 13.258 1 36.44 92 ALA B N 1
ATOM 5146 C CA . ALA B 1 92 ? 36.062 -12.25 13.844 1 36.44 92 ALA B CA 1
ATOM 5147 C C . ALA B 1 92 ? 35.781 -12.062 15.328 1 36.44 92 ALA B C 1
ATOM 5149 O O . ALA B 1 92 ? 36.719 -11.922 16.125 1 36.44 92 ALA B O 1
ATOM 5150 N N . ALA B 1 93 ? 34.688 -11.305 15.625 1 39.97 93 ALA B N 1
ATOM 5151 C CA . ALA B 1 93 ? 34.438 -11.32 17.062 1 39.97 93 ALA B CA 1
ATOM 5152 C C . ALA B 1 93 ? 34.75 -12.688 17.672 1 39.97 93 ALA B C 1
ATOM 5154 O O . ALA B 1 93 ? 34.625 -13.719 17 1 39.97 93 ALA B O 1
ATOM 5155 N N . SER B 1 94 ? 35.281 -12.68 18.688 1 45.97 94 SER B N 1
ATOM 5156 C CA . SER B 1 94 ? 35.625 -13.938 19.359 1 45.97 94 SER B CA 1
ATOM 5157 C C . SER B 1 94 ? 34.406 -14.852 19.438 1 45.97 94 SER B C 1
ATOM 5159 O O . SER B 1 94 ? 33.25 -14.383 19.5 1 45.97 94 SER B O 1
ATOM 5161 N N . PRO B 1 95 ? 34.469 -16.047 18.938 1 47.31 95 PRO B N 1
ATOM 5162 C CA . PRO B 1 95 ? 33.375 -17 19.078 1 47.31 95 PRO B CA 1
ATOM 5163 C C . PRO B 1 95 ? 32.531 -16.766 20.328 1 47.31 95 PRO B C 1
ATOM 5165 O O . PRO B 1 95 ? 31.312 -17 20.312 1 47.31 95 PRO B O 1
ATOM 5168 N N . ALA B 1 96 ? 33.094 -16.172 21.328 1 50.59 96 ALA B N 1
ATOM 5169 C CA . ALA B 1 96 ? 32.375 -15.938 22.578 1 50.59 96 ALA B CA 1
ATOM 5170 C C . ALA B 1 96 ? 31.391 -14.773 22.422 1 50.59 96 ALA B C 1
ATOM 5172 O O . ALA B 1 96 ? 30.266 -14.812 22.953 1 50.59 96 ALA B O 1
ATOM 5173 N N . SER B 1 97 ? 31.75 -13.734 21.594 1 58.81 97 SER B N 1
ATOM 5174 C CA . SER B 1 97 ? 30.938 -12.539 21.438 1 58.81 97 SER B CA 1
ATOM 5175 C C . SER B 1 97 ? 29.734 -12.797 20.516 1 58.81 97 SER B C 1
ATOM 5177 O O . SER B 1 97 ? 28.641 -12.312 20.781 1 58.81 97 SER B O 1
ATOM 5179 N N . THR B 1 98 ? 29.938 -13.672 19.625 1 62.75 98 THR B N 1
ATOM 5180 C CA . THR B 1 98 ? 28.828 -14.023 18.734 1 62.75 98 THR B CA 1
ATOM 5181 C C . THR B 1 98 ? 27.797 -14.891 19.469 1 62.75 98 THR B C 1
ATOM 5183 O O . THR B 1 98 ? 26.594 -14.719 19.281 1 62.75 98 THR B O 1
ATOM 5186 N N . ALA B 1 99 ? 28.359 -15.75 20.344 1 63.69 99 ALA B N 1
ATOM 5187 C CA . ALA B 1 99 ? 27.469 -16.609 21.109 1 63.69 99 ALA B CA 1
ATOM 5188 C C . ALA B 1 99 ? 26.625 -15.805 22.094 1 63.69 99 ALA B C 1
ATOM 5190 O O . ALA B 1 99 ? 25.438 -16.078 22.266 1 63.69 99 ALA B O 1
ATOM 5191 N N . ALA B 1 100 ? 27.25 -14.828 22.75 1 65.94 100 ALA B N 1
ATOM 5192 C CA . ALA B 1 100 ? 26.516 -13.984 23.688 1 65.94 100 ALA B CA 1
ATOM 5193 C C . ALA B 1 100 ? 25.438 -13.172 22.969 1 65.94 100 ALA B C 1
ATOM 5195 O O . ALA B 1 100 ? 24.328 -13.016 23.469 1 65.94 100 ALA B O 1
ATOM 5196 N N . ARG B 1 101 ? 25.781 -12.719 21.844 1 72.19 101 ARG B N 1
ATOM 5197 C CA . ARG B 1 101 ? 24.812 -11.961 21.047 1 72.19 101 ARG B CA 1
ATOM 5198 C C . ARG B 1 101 ? 23.672 -12.844 20.594 1 72.19 101 ARG B C 1
ATOM 5200 O O . ARG B 1 101 ? 22.5 -12.422 20.609 1 72.19 101 ARG B O 1
ATOM 5207 N N . ASP B 1 102 ? 24.047 -14.031 20.25 1 72.81 102 ASP B N 1
ATOM 5208 C CA . ASP B 1 102 ? 23.016 -14.977 19.844 1 72.81 102 ASP B CA 1
ATOM 5209 C C . ASP B 1 102 ? 22.094 -15.312 21 1 72.81 102 ASP B C 1
ATOM 5211 O O . ASP B 1 102 ? 20.875 -15.43 20.812 1 72.81 102 ASP B O 1
ATOM 5215 N N . ALA B 1 103 ? 22.703 -15.453 22.125 1 72 103 ALA B N 1
ATOM 5216 C CA . ALA B 1 103 ? 21.891 -15.742 23.312 1 72 103 ALA B CA 1
ATOM 5217 C C . ALA B 1 103 ? 20.984 -14.57 23.641 1 72 103 ALA B C 1
ATOM 5219 O O . ALA B 1 103 ? 19.828 -14.766 24.031 1 72 103 ALA B O 1
ATOM 5220 N N . GLN B 1 104 ? 21.453 -13.383 23.516 1 74 104 GLN B N 1
ATOM 5221 C CA . GLN B 1 104 ? 20.641 -12.195 23.781 1 74 104 GLN B CA 1
ATOM 5222 C C . GLN B 1 104 ? 19.516 -12.062 22.75 1 74 104 GLN B C 1
ATOM 5224 O O . GLN B 1 104 ? 18.406 -11.688 23.109 1 74 104 GLN B O 1
ATOM 5229 N N . ASP B 1 105 ? 19.875 -12.398 21.562 1 76.5 105 ASP B N 1
ATOM 5230 C CA . ASP B 1 105 ? 18.859 -12.336 20.5 1 76.5 105 ASP B CA 1
ATOM 5231 C C . ASP B 1 105 ? 17.766 -13.367 20.75 1 76.5 105 ASP B C 1
ATOM 5233 O O . ASP B 1 105 ? 16.578 -13.078 20.562 1 76.5 105 ASP B O 1
ATOM 5237 N N . VAL B 1 106 ? 18.156 -14.484 21.156 1 74.44 106 VAL B N 1
ATOM 5238 C CA . VAL B 1 106 ? 17.188 -15.523 21.453 1 74.44 106 VAL B CA 1
ATOM 5239 C C . VAL B 1 106 ? 16.344 -15.109 22.656 1 74.44 106 VAL B C 1
ATOM 5241 O O . VAL B 1 106 ? 15.133 -15.352 22.703 1 74.44 106 VAL B O 1
ATOM 5244 N N . GLY B 1 107 ? 17 -14.5 23.594 1 72 107 GLY B N 1
ATOM 5245 C CA . GLY B 1 107 ? 16.266 -13.992 24.75 1 72 107 GLY B CA 1
ATOM 5246 C C . GLY B 1 107 ? 15.234 -12.945 24.375 1 72 107 GLY B C 1
ATOM 5247 O O . GLY B 1 107 ? 14.102 -12.984 24.859 1 72 107 GLY B O 1
ATOM 5248 N N . ARG B 1 108 ? 15.633 -12.086 23.562 1 76.56 108 ARG B N 1
ATOM 5249 C CA . ARG B 1 108 ? 14.703 -11.047 23.125 1 76.56 108 ARG B CA 1
ATOM 5250 C C . ARG B 1 108 ? 13.562 -11.641 22.312 1 76.56 108 ARG B C 1
ATOM 5252 O O . ARG B 1 108 ? 12.414 -11.219 22.438 1 76.56 108 ARG B O 1
ATOM 5259 N N . LEU B 1 109 ? 13.867 -12.57 21.469 1 76.62 109 LEU B N 1
ATOM 5260 C CA . LEU B 1 109 ? 12.836 -13.273 20.719 1 76.62 109 LEU B CA 1
ATOM 5261 C C . LEU B 1 109 ? 11.859 -13.984 21.641 1 76.62 109 LEU B C 1
ATOM 5263 O O . LEU B 1 109 ? 10.641 -13.883 21.469 1 76.62 109 LEU B O 1
ATOM 5267 N N . VAL B 1 110 ? 12.422 -14.625 22.578 1 74.56 110 VAL B N 1
ATOM 5268 C CA . VAL B 1 110 ? 11.594 -15.336 23.547 1 74.56 110 VAL B CA 1
ATOM 5269 C C . VAL B 1 110 ? 10.719 -14.344 24.312 1 74.56 110 VAL B C 1
ATOM 5271 O O . VAL B 1 110 ? 9.539 -14.617 24.578 1 74.56 110 VAL B O 1
ATOM 5274 N N . GLY B 1 111 ? 11.328 -13.273 24.594 1 72.56 111 GLY B N 1
ATOM 5275 C CA . GLY B 1 111 ? 10.547 -12.234 25.266 1 72.56 111 GLY B CA 1
ATOM 5276 C C . GLY B 1 111 ? 9.352 -11.773 24.453 1 72.56 111 GLY B C 1
ATOM 5277 O O . GLY B 1 111 ? 8.242 -11.688 24.969 1 72.56 111 GLY B O 1
ATOM 5278 N N . VAL B 1 112 ? 9.586 -11.547 23.172 1 78 112 VAL B N 1
ATOM 5279 C CA . VAL B 1 112 ? 8.508 -11.078 22.312 1 78 112 VAL B CA 1
ATOM 5280 C C . VAL B 1 112 ? 7.48 -12.188 22.125 1 78 112 VAL B C 1
ATOM 5282 O O . VAL B 1 112 ? 6.273 -11.938 22.172 1 78 112 VAL B O 1
ATOM 5285 N N . CYS B 1 113 ? 7.949 -13.352 21.938 1 76.31 113 CYS B N 1
ATOM 5286 C CA . CYS B 1 113 ? 7.059 -14.484 21.734 1 76.31 113 CYS B CA 1
ATOM 5287 C C . CYS B 1 113 ? 6.219 -14.742 22.984 1 76.31 113 CYS B C 1
ATOM 5289 O O . CYS B 1 113 ? 5.023 -15.023 22.891 1 76.31 113 CYS B O 1
ATOM 5291 N N . VAL B 1 114 ? 6.848 -14.586 24.094 1 71.44 114 VAL B N 1
ATOM 5292 C CA . VAL B 1 114 ? 6.141 -14.789 25.359 1 71.44 114 VAL B CA 1
ATOM 5293 C C . VAL B 1 114 ? 5.102 -13.688 25.547 1 71.44 114 VAL B C 1
ATOM 5295 O O . VAL B 1 114 ? 3.98 -13.953 26 1 71.44 114 VAL B O 1
ATOM 5298 N N . ALA B 1 115 ? 5.457 -12.562 25.172 1 72.56 115 ALA B N 1
ATOM 5299 C CA . ALA B 1 115 ? 4.523 -11.453 25.312 1 72.56 115 ALA B CA 1
ATOM 5300 C C . ALA B 1 115 ? 3.33 -11.617 24.359 1 72.56 115 ALA B C 1
ATOM 5302 O O . ALA B 1 115 ? 2.178 -11.531 24.797 1 72.56 115 ALA B O 1
ATOM 5303 N N . VAL B 1 116 ? 3.609 -11.945 23.125 1 74.06 116 VAL B N 1
ATOM 5304 C CA . VAL B 1 116 ? 2.543 -12.086 22.141 1 74.06 116 VAL B CA 1
ATOM 5305 C C . VAL B 1 116 ? 1.753 -13.359 22.422 1 74.06 116 VAL B C 1
ATOM 5307 O O . VAL B 1 116 ? 0.521 -13.359 22.344 1 74.06 116 VAL B O 1
ATOM 5310 N N . GLY B 1 117 ? 2.525 -14.367 22.703 1 69.44 117 GLY B N 1
ATOM 5311 C CA . GLY B 1 117 ? 1.87 -15.609 23.062 1 69.44 117 GLY B CA 1
ATOM 5312 C C . GLY B 1 117 ? 1.055 -15.508 24.344 1 69.44 117 GLY B C 1
ATOM 5313 O O . GLY B 1 117 ? -0.042 -16.062 24.422 1 69.44 117 GLY B O 1
ATOM 5314 N N . GLY B 1 118 ? 1.639 -14.828 25.281 1 67 118 GLY B N 1
ATOM 5315 C CA . GLY B 1 118 ? 0.904 -14.594 26.516 1 67 118 GLY B CA 1
ATOM 5316 C C . GLY B 1 118 ? -0.382 -13.82 26.312 1 67 118 GLY B C 1
ATOM 5317 O O . GLY B 1 118 ? -1.414 -14.141 26.891 1 67 118 GLY B O 1
ATOM 5318 N N . LEU B 1 119 ? -0.336 -12.883 25.406 1 70.5 119 LEU B N 1
ATOM 5319 C CA . LEU B 1 119 ? -1.528 -12.102 25.094 1 70.5 119 LEU B CA 1
ATOM 5320 C C . LEU B 1 119 ? -2.557 -12.961 24.359 1 70.5 119 LEU B C 1
ATOM 5322 O O . LEU B 1 119 ? -3.754 -12.875 24.641 1 70.5 119 LEU B O 1
ATOM 5326 N N . ALA B 1 120 ? -2.072 -13.797 23.5 1 71.12 120 ALA B N 1
ATOM 5327 C CA . ALA B 1 120 ? -2.955 -14.695 22.766 1 71.12 120 ALA B CA 1
ATOM 5328 C C . ALA B 1 120 ? -3.613 -15.703 23.703 1 71.12 120 ALA B C 1
ATOM 5330 O O . ALA B 1 120 ? -4.816 -15.969 23.594 1 71.12 120 ALA B O 1
ATOM 5331 N N . LEU B 1 121 ? -2.795 -16.203 24.609 1 70.31 121 LEU B N 1
ATOM 5332 C CA . LEU B 1 121 ? -3.316 -17.156 25.578 1 70.31 121 LEU B CA 1
ATOM 5333 C C . LEU B 1 121 ? -4.297 -16.484 26.547 1 70.31 121 LEU B C 1
ATOM 5335 O O . LEU B 1 121 ? -5.332 -17.062 26.875 1 70.31 121 LEU B O 1
ATOM 5339 N N . ALA B 1 122 ? -3.941 -15.367 26.984 1 70.75 122 ALA B N 1
ATOM 5340 C CA . ALA B 1 122 ? -4.84 -14.609 27.859 1 70.75 122 ALA B CA 1
ATOM 5341 C C . ALA B 1 122 ? -6.172 -14.336 27.156 1 70.75 122 ALA B C 1
ATOM 5343 O O . ALA B 1 122 ? -7.23 -14.391 27.781 1 70.75 122 ALA B O 1
ATOM 5344 N N . THR B 1 123 ? -6.078 -14.094 25.922 1 72.06 123 THR B N 1
ATOM 5345 C CA . THR B 1 123 ? -7.289 -13.828 25.141 1 72.06 123 THR B CA 1
ATOM 5346 C C . THR B 1 123 ? -8.125 -15.102 25 1 72.06 123 THR B C 1
ATOM 5348 O O . THR B 1 123 ? -9.352 -15.062 25.109 1 72.06 123 THR B O 1
ATOM 5351 N N . GLU B 1 124 ? -7.422 -16.188 24.828 1 72.69 124 GLU B N 1
ATOM 5352 C CA . GLU B 1 124 ? -8.125 -17.453 24.656 1 72.69 124 GLU B CA 1
ATOM 5353 C C . GLU B 1 124 ? -8.758 -17.922 25.953 1 72.69 124 GLU B C 1
ATOM 5355 O O . GLU B 1 124 ? -9.875 -18.453 25.953 1 72.69 124 GLU B O 1
ATOM 5360 N N . LEU B 1 125 ? -8.078 -17.719 27.016 1 74.88 125 LEU B N 1
ATOM 5361 C CA . LEU B 1 125 ? -8.562 -18.172 28.312 1 74.88 125 LEU B CA 1
ATOM 5362 C C . LEU B 1 125 ? -9.688 -17.281 28.812 1 74.88 125 LEU B C 1
ATOM 5364 O O . LEU B 1 125 ? -10.508 -17.719 29.625 1 74.88 125 LEU B O 1
ATOM 5368 N N . ASN B 1 126 ? -9.734 -16.125 28.312 1 77.44 126 ASN B N 1
ATOM 5369 C CA . ASN B 1 126 ? -10.734 -15.164 28.797 1 77.44 126 ASN B CA 1
ATOM 5370 C C . ASN B 1 126 ? -11.711 -14.781 27.703 1 77.44 126 ASN B C 1
ATOM 5372 O O . ASN B 1 126 ? -12.219 -13.656 27.688 1 77.44 126 ASN B O 1
ATOM 5376 N N . LYS B 1 127 ? -11.898 -15.641 26.797 1 80.81 127 LYS B N 1
ATOM 5377 C CA . LYS B 1 127 ? -12.75 -15.359 25.641 1 80.81 127 LYS B CA 1
ATOM 5378 C C . LYS B 1 127 ? -14.164 -15 26.062 1 80.81 127 LYS B C 1
ATOM 5380 O O . LYS B 1 127 ? -14.781 -14.086 25.516 1 80.81 127 LYS B O 1
ATOM 5385 N N . GLU B 1 128 ? -14.648 -15.703 27.031 1 82.31 128 GLU B N 1
ATOM 5386 C CA . GLU B 1 128 ? -16 -15.445 27.516 1 82.31 128 GLU B CA 1
ATOM 5387 C C . GLU B 1 128 ? -16.109 -14.078 28.188 1 82.31 128 GLU B C 1
ATOM 5389 O O . GLU B 1 128 ? -17.078 -13.352 27.984 1 82.31 128 GLU B O 1
ATOM 5394 N N . TRP B 1 129 ? -15.086 -13.828 28.969 1 84.75 129 TRP B N 1
ATOM 5395 C CA . TRP B 1 129 ? -15.062 -12.531 29.625 1 84.75 129 TRP B CA 1
ATOM 5396 C C . TRP B 1 129 ? -14.922 -11.406 28.609 1 84.75 129 TRP B C 1
ATOM 5398 O O . TRP B 1 129 ? -15.578 -10.367 28.719 1 84.75 129 TRP B O 1
ATOM 5408 N N . ILE B 1 130 ? -14.109 -11.562 27.656 1 85 130 ILE B N 1
ATOM 5409 C CA . ILE B 1 130 ? -13.867 -10.562 26.625 1 85 130 ILE B CA 1
ATOM 5410 C C . ILE B 1 130 ? -15.141 -10.336 25.812 1 85 130 ILE B C 1
ATOM 5412 O O . ILE B 1 130 ? -15.477 -9.195 25.484 1 85 130 ILE B O 1
ATOM 5416 N N . GLY B 1 131 ? -15.781 -11.352 25.531 1 81.38 131 GLY B N 1
ATOM 5417 C CA . GLY B 1 131 ? -17.047 -11.234 24.828 1 81.38 131 GLY B CA 1
ATOM 5418 C C . GLY B 1 131 ? -18.094 -10.445 25.578 1 81.38 131 GLY B C 1
ATOM 5419 O O . GLY B 1 131 ? -18.828 -9.648 25 1 81.38 131 GLY B O 1
ATOM 5420 N N . SER B 1 132 ? -18.062 -10.617 26.891 1 85.88 132 SER B N 1
ATOM 5421 C CA . SER B 1 132 ? -19.078 -9.953 27.719 1 85.88 132 SER B CA 1
ATOM 5422 C C . SER B 1 132 ? -18.656 -8.539 28.078 1 85.88 132 SER B C 1
ATOM 5424 O O . SER B 1 132 ? -19.484 -7.711 28.453 1 85.88 132 SER B O 1
ATOM 5426 N N . HIS B 1 133 ? -17.359 -8.258 28.031 1 90.75 133 HIS B N 1
ATOM 5427 C CA . HIS B 1 133 ? -16.828 -6.941 28.359 1 90.75 133 HIS B CA 1
ATOM 5428 C C . HIS B 1 133 ? -16.047 -6.352 27.203 1 90.75 133 HIS B C 1
ATOM 5430 O O . HIS B 1 133 ? -14.922 -5.879 27.375 1 90.75 133 HIS B O 1
ATOM 5436 N N . GLN B 1 134 ? -16.641 -6.336 26.062 1 90.12 134 GLN B N 1
ATOM 5437 C CA . GLN B 1 134 ? -15.992 -5.902 24.844 1 90.12 134 GLN B CA 1
ATOM 5438 C C . GLN B 1 134 ? -15.5 -4.461 24.953 1 90.12 134 GLN B C 1
ATOM 5440 O O . GLN B 1 134 ? -14.383 -4.148 24.547 1 90.12 134 GLN B O 1
ATOM 5445 N N . GLU B 1 135 ? -16.297 -3.611 25.531 1 91.38 135 GLU B N 1
ATOM 5446 C CA . GLU B 1 135 ? -15.969 -2.189 25.609 1 91.38 135 GLU B CA 1
ATOM 5447 C C . GLU B 1 135 ? -14.711 -1.959 26.438 1 91.38 135 GLU B C 1
ATOM 5449 O O . GLU B 1 135 ? -13.812 -1.22 26.016 1 91.38 135 GLU B O 1
ATOM 5454 N N . LEU B 1 136 ? -14.633 -2.588 27.516 1 91.19 136 LEU B N 1
ATOM 5455 C CA . LEU B 1 136 ? -13.477 -2.445 28.391 1 91.19 136 LEU B CA 1
ATOM 5456 C C . LEU B 1 136 ? -12.234 -3.059 27.766 1 91.19 136 LEU B C 1
ATOM 5458 O O . LEU B 1 136 ? -11.148 -2.484 27.844 1 91.19 136 LEU B O 1
ATOM 5462 N N . ALA B 1 137 ? -12.414 -4.227 27.219 1 91.38 137 ALA B N 1
ATOM 5463 C CA . ALA B 1 137 ? -11.281 -4.914 26.609 1 91.38 137 ALA B CA 1
ATOM 5464 C C . ALA B 1 137 ? -10.703 -4.102 25.453 1 91.38 137 ALA B C 1
ATOM 5466 O O . ALA B 1 137 ? -9.484 -3.924 25.359 1 91.38 137 ALA B O 1
ATOM 5467 N N . MET B 1 138 ? -11.578 -3.596 24.625 1 93.88 138 MET B N 1
ATOM 5468 C CA . MET B 1 138 ? -11.133 -2.836 23.453 1 93.88 138 MET B CA 1
ATOM 5469 C C . MET B 1 138 ? -10.5 -1.514 23.875 1 93.88 138 MET B C 1
ATOM 5471 O O . MET B 1 138 ? -9.477 -1.106 23.328 1 93.88 138 MET B O 1
ATOM 5475 N N . THR B 1 139 ? -11.086 -0.871 24.844 1 94.19 139 THR B N 1
ATOM 5476 C CA . THR B 1 139 ? -10.539 0.392 25.328 1 94.19 139 THR B CA 1
ATOM 5477 C C . THR B 1 139 ? -9.156 0.182 25.938 1 94.19 139 THR B C 1
ATOM 5479 O O . THR B 1 139 ? -8.234 0.959 25.688 1 94.19 139 THR B O 1
ATOM 5482 N N . ALA B 1 140 ? -8.992 -0.838 26.672 1 92.44 140 ALA B N 1
ATOM 5483 C CA . ALA B 1 140 ? -7.719 -1.138 27.328 1 92.44 140 ALA B CA 1
ATOM 5484 C C . ALA B 1 140 ? -6.633 -1.428 26.297 1 92.44 140 ALA B C 1
ATOM 5486 O O . ALA B 1 140 ? -5.508 -0.931 26.422 1 92.44 140 ALA B O 1
ATOM 5487 N N . VAL B 1 141 ? -6.984 -2.229 25.344 1 91.56 141 VAL B N 1
ATOM 5488 C CA . VAL B 1 141 ? -6.023 -2.59 24.312 1 91.56 141 VAL B CA 1
ATOM 5489 C C . VAL B 1 141 ? -5.652 -1.352 23.5 1 91.56 141 VAL B C 1
ATOM 5491 O O . VAL B 1 141 ? -4.48 -1.147 23.172 1 91.56 141 VAL B O 1
ATOM 5494 N N . PHE B 1 142 ? -6.629 -0.57 23.188 1 93.88 142 PHE B N 1
ATOM 5495 C CA . PHE B 1 142 ? -6.367 0.628 22.406 1 93.88 142 PHE B CA 1
ATOM 5496 C C . PHE B 1 142 ? -5.457 1.587 23.156 1 93.88 142 PHE B C 1
ATOM 5498 O O . PHE B 1 142 ? -4.488 2.102 22.594 1 93.88 142 PHE B O 1
ATOM 5505 N N . VAL B 1 143 ? -5.75 1.838 24.344 1 92.56 143 VAL B N 1
ATOM 5506 C CA . VAL B 1 143 ? -4.973 2.77 25.156 1 92.56 143 VAL B CA 1
ATOM 5507 C C . VAL B 1 143 ? -3.551 2.244 25.328 1 92.56 143 VAL B C 1
ATOM 5509 O O . VAL B 1 143 ? -2.584 3 25.219 1 92.56 143 VAL B O 1
ATOM 5512 N N . ALA B 1 144 ? -3.402 0.985 25.562 1 89.31 144 ALA B N 1
ATOM 5513 C CA . ALA B 1 144 ? -2.082 0.378 25.719 1 89.31 144 ALA B CA 1
ATOM 5514 C C . ALA B 1 144 ? -1.282 0.481 24.422 1 89.31 144 ALA B C 1
ATOM 5516 O O . ALA B 1 144 ? -0.101 0.833 24.438 1 89.31 144 ALA B O 1
ATOM 5517 N N . GLY B 1 145 ? -1.942 0.081 23.328 1 89.62 145 GLY B N 1
ATOM 5518 C CA . GLY B 1 145 ? -1.278 0.176 22.031 1 89.62 145 GLY B CA 1
ATOM 5519 C C . GLY B 1 145 ? -0.872 1.593 21.672 1 89.62 145 GLY B C 1
ATOM 5520 O O . GLY B 1 145 ? 0.246 1.824 21.203 1 89.62 145 GLY B O 1
ATOM 5521 N N . TYR B 1 146 ? -1.737 2.502 21.922 1 88.94 146 TYR B N 1
ATOM 5522 C CA . TYR B 1 146 ? -1.444 3.885 21.562 1 88.94 146 TYR B CA 1
ATOM 5523 C C . TYR B 1 146 ? -0.357 4.465 22.453 1 88.94 146 TYR B C 1
ATOM 5525 O O . TYR B 1 146 ? 0.44 5.297 22.016 1 88.94 146 TYR B O 1
ATOM 5533 N N . ALA B 1 147 ? -0.361 4.098 23.703 1 87.75 147 ALA B N 1
ATOM 5534 C CA . ALA B 1 147 ? 0.748 4.469 24.578 1 87.75 147 ALA B CA 1
ATOM 5535 C C . ALA B 1 147 ? 2.074 3.945 24.031 1 87.75 147 ALA B C 1
ATOM 5537 O O . ALA B 1 147 ? 3.096 4.637 24.109 1 87.75 147 ALA B O 1
ATOM 5538 N N . GLY B 1 148 ? 2.018 2.744 23.531 1 84.38 148 GLY B N 1
ATOM 5539 C CA . GLY B 1 148 ? 3.199 2.193 22.875 1 84.38 148 GLY B CA 1
ATOM 5540 C C . GLY B 1 148 ? 3.664 3.014 21.688 1 84.38 148 GLY B C 1
ATOM 5541 O O . GLY B 1 148 ? 4.867 3.168 21.469 1 84.38 148 GLY B O 1
ATOM 5542 N N . ILE B 1 149 ? 2.738 3.561 20.938 1 84.88 149 ILE B N 1
ATOM 5543 C CA . ILE B 1 149 ? 3.047 4.379 19.766 1 84.88 149 ILE B CA 1
ATOM 5544 C C . ILE B 1 149 ? 3.684 5.691 20.203 1 84.88 149 ILE B C 1
ATOM 5546 O O . ILE B 1 149 ? 4.68 6.137 19.625 1 84.88 149 ILE B O 1
ATOM 5550 N N . ILE B 1 150 ? 3.182 6.227 21.328 1 77.38 150 ILE B N 1
ATOM 5551 C CA . ILE B 1 150 ? 3.645 7.52 21.812 1 77.38 150 ILE B CA 1
ATOM 5552 C C . ILE B 1 150 ? 5.07 7.391 22.344 1 77.38 150 ILE B C 1
ATOM 5554 O O . ILE B 1 150 ? 5.906 8.266 22.125 1 77.38 150 ILE B O 1
ATOM 5558 N N . VAL B 1 151 ? 5.426 6.215 22.922 1 73.5 151 VAL B N 1
ATOM 5559 C CA . VAL B 1 151 ? 6.727 6.051 23.562 1 73.5 151 VAL B CA 1
ATOM 5560 C C . VAL B 1 151 ? 7.699 5.379 22.609 1 73.5 151 VAL B C 1
ATOM 5562 O O . VAL B 1 151 ? 8.719 4.824 23.031 1 73.5 151 VAL B O 1
ATOM 5565 N N . GLU B 1 152 ? 7.402 5.414 21.406 1 68.88 152 GLU B N 1
ATOM 5566 C CA . GLU B 1 152 ? 8.211 4.73 20.391 1 68.88 152 GLU B CA 1
ATOM 5567 C C . GLU B 1 152 ? 9.688 5.109 20.531 1 68.88 152 GLU B C 1
ATOM 5569 O O . GLU B 1 152 ? 10.562 4.25 20.453 1 68.88 152 GLU B O 1
ATOM 5574 N N . GLU B 1 153 ? 9.867 6.324 20.625 1 61.41 153 GLU B N 1
ATOM 5575 C CA . GLU B 1 153 ? 11.242 6.812 20.656 1 61.41 153 GLU B CA 1
ATOM 5576 C C . GLU B 1 153 ? 12.008 6.234 21.844 1 61.41 153 GLU B C 1
ATOM 5578 O O . GLU B 1 153 ? 13.203 5.934 21.734 1 61.41 153 GLU B O 1
ATOM 5583 N N . GLY B 1 154 ? 11.312 6.059 22.859 1 63.44 154 GLY B N 1
ATOM 5584 C CA . GLY B 1 154 ? 11.953 5.508 24.047 1 63.44 154 GLY B CA 1
ATOM 5585 C C . GLY B 1 154 ? 12.125 4.004 23.984 1 63.44 154 GLY B C 1
ATOM 5586 O O . GLY B 1 154 ? 13.141 3.469 24.438 1 63.44 154 GLY B O 1
ATOM 5587 N N . LEU B 1 155 ? 11.297 3.355 23.312 1 65.31 155 LEU B N 1
ATOM 5588 C CA . LEU B 1 155 ? 11.297 1.896 23.312 1 65.31 155 LEU B CA 1
ATOM 5589 C C . LEU B 1 155 ? 12.023 1.36 22.078 1 65.31 155 LEU B C 1
ATOM 5591 O O . LEU B 1 155 ? 12.383 0.182 22.031 1 65.31 155 LEU B O 1
ATOM 5595 N N . GLY B 1 156 ? 12.242 2.199 21.141 1 71.56 156 GLY B N 1
ATOM 5596 C CA . GLY B 1 156 ? 12.906 1.777 19.922 1 71.56 156 GLY B CA 1
ATOM 5597 C C . GLY B 1 156 ? 12.047 0.866 19.062 1 71.56 156 GLY B C 1
ATOM 5598 O O . GLY B 1 156 ? 12.57 -0.004 18.359 1 71.56 156 GLY B O 1
ATOM 5599 N N . LEU B 1 157 ? 10.797 0.928 19.234 1 78.75 157 LEU B N 1
ATOM 5600 C CA . LEU B 1 157 ? 9.875 0.124 18.438 1 78.75 157 LEU B CA 1
ATOM 5601 C C . LEU B 1 157 ? 9.266 0.95 17.312 1 78.75 157 LEU B C 1
ATOM 5603 O O . LEU B 1 157 ? 9 2.141 17.484 1 78.75 157 LEU B O 1
ATOM 5607 N N . SER B 1 158 ? 9.078 0.241 16.25 1 86.5 158 SER B N 1
ATOM 5608 C CA . SER B 1 158 ? 8.406 0.9 15.133 1 86.5 158 SER B CA 1
ATOM 5609 C C . SER B 1 158 ? 6.934 1.146 15.438 1 86.5 158 SER B C 1
ATOM 5611 O O . SER B 1 158 ? 6.227 0.239 15.883 1 86.5 158 SER B O 1
ATOM 5613 N N . LYS B 1 159 ? 6.547 2.324 15.219 1 88.12 159 LYS B N 1
ATOM 5614 C CA . LYS B 1 159 ? 5.145 2.656 15.461 1 88.12 159 LYS B CA 1
ATOM 5615 C C . LYS B 1 159 ? 4.23 1.897 14.5 1 88.12 159 LYS B C 1
ATOM 5617 O O . LYS B 1 159 ? 3.1 1.559 14.852 1 88.12 159 LYS B O 1
ATOM 5622 N N . ALA B 1 160 ? 4.723 1.642 13.352 1 92.19 160 ALA B N 1
ATOM 5623 C CA . ALA B 1 160 ? 3.936 0.894 12.375 1 92.19 160 ALA B CA 1
ATOM 5624 C C . ALA B 1 160 ? 3.666 -0.527 12.859 1 92.19 160 ALA B C 1
ATOM 5626 O O . ALA B 1 160 ? 2.551 -1.035 12.727 1 92.19 160 ALA B O 1
ATOM 5627 N N . ALA B 1 161 ? 4.684 -1.142 13.422 1 92.5 161 ALA B N 1
ATOM 5628 C CA . ALA B 1 161 ? 4.531 -2.494 13.953 1 92.5 161 ALA B CA 1
ATOM 5629 C C . ALA B 1 161 ? 3.473 -2.539 15.047 1 92.5 161 ALA B C 1
ATOM 5631 O O . ALA B 1 161 ? 2.588 -3.398 15.031 1 92.5 161 ALA B O 1
ATOM 5632 N N . VAL B 1 162 ? 3.547 -1.617 15.938 1 91.5 162 VAL B N 1
ATOM 5633 C CA . VAL B 1 162 ? 2.615 -1.556 17.062 1 91.5 162 VAL B CA 1
ATOM 5634 C C . VAL B 1 162 ? 1.2 -1.311 16.547 1 91.5 162 VAL B C 1
ATOM 5636 O O . VAL B 1 162 ? 0.244 -1.93 17.016 1 91.5 162 VAL B O 1
ATOM 5639 N N . ALA B 1 163 ? 1.104 -0.426 15.602 1 94.81 163 ALA B N 1
ATOM 5640 C CA . ALA B 1 163 ? -0.204 -0.092 15.039 1 94.81 163 ALA B CA 1
ATOM 5641 C C . ALA B 1 163 ? -0.842 -1.308 14.375 1 94.81 163 ALA B C 1
ATOM 5643 O O . ALA B 1 163 ? -2.045 -1.538 14.516 1 94.81 163 ALA B O 1
ATOM 5644 N N . LEU B 1 164 ? -0.095 -2.086 13.617 1 95.06 164 LEU B N 1
ATOM 5645 C CA . LEU B 1 164 ? -0.611 -3.268 12.938 1 95.06 164 LEU B CA 1
ATOM 5646 C C . LEU B 1 164 ? -1.087 -4.312 13.945 1 95.06 164 LEU B C 1
ATOM 5648 O O . LEU B 1 164 ? -2.16 -4.895 13.773 1 95.06 164 LEU B O 1
ATOM 5652 N N . ILE B 1 165 ? -0.318 -4.508 14.977 1 91.94 165 ILE B N 1
ATOM 5653 C CA . ILE B 1 165 ? -0.676 -5.477 16 1 91.94 165 ILE B CA 1
ATOM 5654 C C . ILE B 1 165 ? -1.9 -4.98 16.766 1 91.94 165 ILE B C 1
ATOM 5656 O O . ILE B 1 165 ? -2.779 -5.77 17.125 1 91.94 165 ILE B O 1
ATOM 5660 N N . LEU B 1 166 ? -1.902 -3.695 17.031 1 93.25 166 LEU B N 1
ATOM 5661 C CA . LEU B 1 166 ? -3.049 -3.084 17.703 1 93.25 166 LEU B CA 1
ATOM 5662 C C . LEU B 1 166 ? -4.328 -3.328 16.906 1 93.25 166 LEU B C 1
ATOM 5664 O O . LEU B 1 166 ? -5.352 -3.717 17.469 1 93.25 166 LEU B O 1
ATOM 5668 N N . ALA B 1 167 ? -4.324 -3.117 15.602 1 95.44 167 ALA B N 1
ATOM 5669 C CA . ALA B 1 167 ? -5.48 -3.348 14.742 1 95.44 167 ALA B CA 1
ATOM 5670 C C . ALA B 1 167 ? -5.918 -4.809 14.789 1 95.44 167 ALA B C 1
ATOM 5672 O O . ALA B 1 167 ? -7.105 -5.102 14.953 1 95.44 167 ALA B O 1
ATOM 5673 N N . ALA B 1 168 ? -4.977 -5.703 14.672 1 91.88 168 ALA B N 1
ATOM 5674 C CA . ALA B 1 168 ? -5.281 -7.133 14.703 1 91.88 168 ALA B CA 1
ATOM 5675 C C . ALA B 1 168 ? -5.898 -7.535 16.047 1 91.88 168 ALA B C 1
ATOM 5677 O O . ALA B 1 168 ? -6.848 -8.32 16.078 1 91.88 168 ALA B O 1
ATOM 5678 N N . GLY B 1 169 ? -5.324 -7.039 17.109 1 89.81 169 GLY B N 1
ATOM 5679 C CA . GLY B 1 169 ? -5.852 -7.332 18.422 1 89.81 169 GLY B CA 1
ATOM 5680 C C . GLY B 1 169 ? -7.273 -6.844 18.625 1 89.81 169 GLY B C 1
ATOM 5681 O O . GLY B 1 169 ? -8.117 -7.57 19.156 1 89.81 169 GLY B O 1
ATOM 5682 N N . LEU B 1 170 ? -7.551 -5.66 18.203 1 93.19 170 LEU B N 1
ATOM 5683 C CA . LEU B 1 170 ? -8.883 -5.086 18.375 1 93.19 170 LEU B CA 1
ATOM 5684 C C . LEU B 1 170 ? -9.914 -5.84 17.531 1 93.19 170 LEU B C 1
ATOM 5686 O O . LEU B 1 170 ? -11.016 -6.129 18.016 1 93.19 170 LEU B O 1
ATOM 5690 N N . TRP B 1 171 ? -9.586 -6.172 16.328 1 92 171 TRP B N 1
ATOM 5691 C CA . TRP B 1 171 ? -10.523 -6.887 15.477 1 92 171 TRP B CA 1
ATOM 5692 C C . TRP B 1 171 ? -10.719 -8.32 15.953 1 92 171 TRP B C 1
ATOM 5694 O O . TRP B 1 171 ? -11.797 -8.898 15.781 1 92 171 TRP B O 1
ATOM 5704 N N . SER B 1 172 ? -9.664 -8.875 16.547 1 88 172 SER B N 1
ATOM 5705 C CA . SER B 1 172 ? -9.82 -10.195 17.156 1 88 172 SER B CA 1
ATOM 5706 C C . SER B 1 172 ? -10.82 -10.164 18.312 1 88 172 SER B C 1
ATOM 5708 O O . SER B 1 172 ? -11.617 -11.086 18.469 1 88 172 SER B O 1
ATOM 5710 N N . ILE B 1 173 ? -10.75 -9.117 19.078 1 88.38 173 ILE B N 1
ATOM 5711 C CA . ILE B 1 173 ? -11.711 -8.953 20.172 1 88.38 173 ILE B CA 1
ATOM 5712 C C . ILE B 1 173 ? -13.117 -8.766 19.609 1 88.38 173 ILE B C 1
ATOM 5714 O O . ILE B 1 173 ? -14.07 -9.367 20.094 1 88.38 173 ILE B O 1
ATOM 5718 N N . ARG B 1 174 ? -13.234 -7.965 18.547 1 89.12 174 ARG B N 1
ATOM 5719 C CA . ARG B 1 174 ? -14.516 -7.738 17.906 1 89.12 174 ARG B CA 1
ATOM 5720 C C . ARG B 1 174 ? -15.078 -9.039 17.328 1 89.12 174 ARG B C 1
ATOM 5722 O O . ARG B 1 174 ? -16.297 -9.266 17.375 1 89.12 174 ARG B O 1
ATOM 5729 N N . ALA B 1 175 ? -14.242 -9.914 16.844 1 84.12 175 ALA B N 1
ATOM 5730 C CA . ALA B 1 175 ? -14.648 -11.195 16.281 1 84.12 175 ALA B CA 1
ATOM 5731 C C . ALA B 1 175 ? -15.242 -12.109 17.344 1 84.12 175 ALA B C 1
ATOM 5733 O O . ALA B 1 175 ? -16.203 -12.844 17.094 1 84.12 175 ALA B O 1
ATOM 5734 N N . THR B 1 176 ? -14.703 -12.062 18.484 1 82.06 176 THR B N 1
ATOM 5735 C CA . THR B 1 176 ? -15.172 -12.883 19.594 1 82.06 176 THR B CA 1
ATOM 5736 C C . THR B 1 176 ? -16.562 -12.43 20.047 1 82.06 176 THR B C 1
ATOM 5738 O O . THR B 1 176 ? -17.406 -13.25 20.406 1 82.06 176 THR B O 1
ATOM 5741 N N . ALA B 1 177 ? -16.781 -11.195 19.922 1 80.19 177 ALA B N 1
ATOM 5742 C CA . ALA B 1 177 ? -18.031 -10.633 20.438 1 80.19 177 ALA B CA 1
ATOM 5743 C C . ALA B 1 177 ? -19.125 -10.703 19.391 1 80.19 177 ALA B C 1
ATOM 5745 O O . ALA B 1 177 ? -20.281 -11.039 19.703 1 80.19 177 ALA B O 1
ATOM 5746 N N . ALA B 1 178 ? -18.891 -10.414 18.141 1 80.19 178 ALA B N 1
ATOM 5747 C CA . ALA B 1 178 ? -19.906 -10.25 17.109 1 80.19 178 ALA B CA 1
ATOM 5748 C C . ALA B 1 178 ? -20.078 -11.539 16.312 1 80.19 178 ALA B C 1
ATOM 5750 O O . ALA B 1 178 ? -21.125 -11.75 15.695 1 80.19 178 ALA B O 1
ATOM 5751 N N . GLY B 1 179 ? -19.141 -12.406 16.344 1 80.25 179 GLY B N 1
ATOM 5752 C CA . GLY B 1 179 ? -19.172 -13.586 15.484 1 80.25 179 GLY B CA 1
ATOM 5753 C C . GLY B 1 179 ? -18.469 -13.383 14.164 1 80.25 179 GLY B C 1
ATOM 5754 O O . GLY B 1 179 ? -18.234 -12.25 13.742 1 80.25 179 GLY B O 1
ATOM 5755 N N . LEU B 1 180 ? -18.219 -14.43 13.469 1 77.31 180 LEU B N 1
ATOM 5756 C CA . LEU B 1 180 ? -17.328 -14.438 12.305 1 77.31 180 LEU B CA 1
ATOM 5757 C C . LEU B 1 180 ? -18.016 -13.82 11.094 1 77.31 180 LEU B C 1
ATOM 5759 O O . LEU B 1 180 ? -17.391 -13.094 10.32 1 77.31 180 LEU B O 1
ATOM 5763 N N . GLU B 1 181 ? -19.266 -14.109 10.906 1 78.88 181 GLU B N 1
ATOM 5764 C CA . GLU B 1 181 ? -19.969 -13.586 9.742 1 78.88 181 GLU B CA 1
ATOM 5765 C C . GLU B 1 181 ? -20.094 -12.07 9.812 1 78.88 181 GLU B C 1
ATOM 5767 O O . GLU B 1 181 ? -19.844 -11.375 8.82 1 78.88 181 GLU B O 1
ATOM 5772 N N . ALA B 1 182 ? -20.5 -11.602 10.938 1 81.5 182 ALA B N 1
ATOM 5773 C CA . ALA B 1 182 ? -20.609 -10.164 11.133 1 81.5 182 ALA B CA 1
ATOM 5774 C C . ALA B 1 182 ? -19.25 -9.484 11.008 1 81.5 182 ALA B C 1
ATOM 5776 O O . ALA B 1 182 ? -19.141 -8.391 10.453 1 81.5 182 ALA B O 1
ATOM 5777 N N . LEU B 1 183 ? -18.281 -10.172 11.438 1 82.94 183 LEU B N 1
ATOM 5778 C CA . LEU B 1 183 ? -16.922 -9.641 11.383 1 82.94 183 LEU B CA 1
ATOM 5779 C C . LEU B 1 183 ? -16.469 -9.445 9.945 1 82.94 183 LEU B C 1
ATOM 5781 O O . LEU B 1 183 ? -15.883 -8.406 9.609 1 82.94 183 LEU B O 1
ATOM 5785 N N . ASP B 1 184 ? -16.75 -10.398 9.109 1 81.5 184 ASP B N 1
ATOM 5786 C CA . ASP B 1 184 ? -16.297 -10.336 7.723 1 81.5 184 ASP B CA 1
ATOM 5787 C C . ASP B 1 184 ? -16.922 -9.148 6.996 1 81.5 184 ASP B C 1
ATOM 5789 O O . ASP B 1 184 ? -16.25 -8.453 6.234 1 81.5 184 ASP B O 1
ATOM 5793 N N . LEU B 1 185 ? -18.172 -8.938 7.27 1 81.44 185 LEU B N 1
ATOM 5794 C CA . LEU B 1 185 ? -18.859 -7.824 6.629 1 81.44 185 LEU B CA 1
ATOM 5795 C C . LEU B 1 185 ? -18.328 -6.488 7.141 1 81.44 185 LEU B C 1
ATOM 5797 O O . LEU B 1 185 ? -18.078 -5.574 6.352 1 81.44 185 LEU B O 1
ATOM 5801 N N . GLU B 1 186 ? -18.156 -6.414 8.453 1 88.31 186 GLU B N 1
ATOM 5802 C CA . GLU B 1 186 ? -17.656 -5.184 9.062 1 88.31 186 GLU B CA 1
ATOM 5803 C C . GLU B 1 186 ? -16.234 -4.887 8.625 1 88.31 186 GLU B C 1
ATOM 5805 O O . GLU B 1 186 ? -15.883 -3.734 8.359 1 88.31 186 GLU B O 1
ATOM 5810 N N . MET B 1 187 ? -15.5 -5.871 8.523 1 88.06 187 MET B N 1
ATOM 5811 C CA . MET B 1 187 ? -14.094 -5.711 8.172 1 88.06 187 MET B CA 1
ATOM 5812 C C . MET B 1 187 ? -13.938 -5.316 6.707 1 88.06 187 MET B C 1
ATOM 5814 O O . MET B 1 187 ? -13.062 -4.523 6.363 1 88.06 187 MET B O 1
ATOM 5818 N N . ALA B 1 188 ? -14.75 -5.902 5.922 1 86.25 188 ALA B N 1
ATOM 5819 C CA . ALA B 1 188 ? -14.703 -5.551 4.504 1 86.25 188 ALA B CA 1
ATOM 5820 C C . ALA B 1 188 ? -15.031 -4.074 4.293 1 86.25 188 ALA B C 1
ATOM 5822 O O . ALA B 1 188 ? -14.375 -3.393 3.506 1 86.25 188 ALA B O 1
ATOM 5823 N N . SER B 1 189 ? -16.031 -3.643 4.973 1 88.56 189 SER B N 1
ATOM 5824 C CA . SER B 1 189 ? -16.422 -2.24 4.879 1 88.56 189 SER B CA 1
ATOM 5825 C C . SER B 1 189 ? -15.32 -1.328 5.422 1 88.56 189 SER B C 1
ATOM 5827 O O . SER B 1 189 ? -14.977 -0.319 4.801 1 88.56 189 SER B O 1
ATOM 5829 N N . ALA B 1 190 ? -14.789 -1.724 6.512 1 92.38 190 ALA B N 1
ATOM 5830 C CA . ALA B 1 190 ? -13.719 -0.944 7.129 1 92.38 190 ALA B CA 1
ATOM 5831 C C . ALA B 1 190 ? -12.484 -0.9 6.227 1 92.38 190 ALA B C 1
ATOM 5833 O O . ALA B 1 190 ? -11.844 0.145 6.09 1 92.38 190 ALA B O 1
ATOM 5834 N N . LEU B 1 191 ? -12.219 -1.99 5.641 1 93 191 LEU B N 1
ATOM 5835 C CA . LEU B 1 191 ? -11.047 -2.076 4.773 1 93 191 LEU B CA 1
ATOM 5836 C C . LEU B 1 191 ? -11.219 -1.187 3.545 1 93 191 LEU B C 1
ATOM 5838 O O . LEU B 1 191 ? -10.258 -0.554 3.096 1 93 191 LEU B O 1
ATOM 5842 N N . GLY B 1 192 ? -12.406 -1.171 3.014 1 91.88 192 GLY B N 1
ATOM 5843 C CA . GLY B 1 192 ? -12.672 -0.286 1.893 1 91.88 192 GLY B CA 1
ATOM 5844 C C . GLY B 1 192 ? -12.453 1.179 2.223 1 91.88 192 GLY B C 1
ATOM 5845 O O . GLY B 1 192 ? -11.82 1.905 1.459 1 91.88 192 GLY B O 1
ATOM 5846 N N . GLU B 1 193 ? -12.914 1.562 3.361 1 91.88 193 GLU B N 1
ATOM 5847 C CA . GLU B 1 193 ? -12.805 2.949 3.799 1 91.88 193 GLU B CA 1
ATOM 5848 C C . GLU B 1 193 ? -11.344 3.33 4.055 1 91.88 193 GLU B C 1
ATOM 5850 O O . GLU B 1 193 ? -10.898 4.402 3.643 1 91.88 193 GLU B O 1
ATOM 5855 N N . VAL B 1 194 ? -10.656 2.463 4.703 1 95 194 VAL B N 1
ATOM 5856 C CA . VAL B 1 194 ? -9.258 2.713 5.039 1 95 194 VAL B CA 1
ATOM 5857 C C . VAL B 1 194 ? -8.414 2.713 3.77 1 95 194 VAL B C 1
ATOM 5859 O O . VAL B 1 194 ? -7.531 3.561 3.602 1 95 194 VAL B O 1
ATOM 5862 N N . SER B 1 195 ? -8.742 1.844 2.873 1 95.94 195 SER B N 1
ATOM 5863 C CA . SER B 1 195 ? -7.941 1.686 1.663 1 95.94 195 SER B CA 1
ATOM 5864 C C . SER B 1 195 ? -8.078 2.896 0.746 1 95.94 195 SER B C 1
ATOM 5866 O O . SER B 1 195 ? -7.141 3.254 0.035 1 95.94 195 SER B O 1
ATOM 5868 N N . ALA B 1 196 ? -9.234 3.516 0.762 1 95.06 196 ALA B N 1
ATOM 5869 C CA . ALA B 1 196 ? -9.406 4.734 -0.027 1 95.06 196 ALA B CA 1
ATOM 5870 C C . ALA B 1 196 ? -8.375 5.789 0.362 1 95.06 196 ALA B C 1
ATOM 5872 O O . ALA B 1 196 ? -7.766 6.422 -0.505 1 95.06 196 ALA B O 1
ATOM 5873 N N . VAL B 1 197 ? -8.133 5.891 1.605 1 94.88 197 VAL B N 1
ATOM 5874 C CA . VAL B 1 197 ? -7.172 6.863 2.121 1 94.88 197 VAL B CA 1
ATOM 5875 C C . VAL B 1 197 ? -5.754 6.414 1.787 1 94.88 197 VAL B C 1
ATOM 5877 O O . VAL B 1 197 ? -4.934 7.211 1.323 1 94.88 197 VAL B O 1
ATOM 5880 N N . ILE B 1 198 ? -5.477 5.176 1.975 1 96.06 198 ILE B N 1
ATOM 5881 C CA . ILE B 1 198 ? -4.133 4.637 1.825 1 96.06 198 ILE B CA 1
ATOM 5882 C C . ILE B 1 198 ? -3.705 4.711 0.361 1 96.06 198 ILE B C 1
ATOM 5884 O O . ILE B 1 198 ? -2.572 5.094 0.056 1 96.06 198 ILE B O 1
ATOM 5888 N N . PHE B 1 199 ? -4.574 4.371 -0.505 1 95.69 199 PHE B N 1
ATOM 5889 C CA . PHE B 1 199 ? -4.223 4.398 -1.919 1 95.69 199 PHE B CA 1
ATOM 5890 C C . PHE B 1 199 ? -4.062 5.832 -2.41 1 95.69 199 PHE B C 1
ATOM 5892 O O . PHE B 1 199 ? -3.236 6.109 -3.281 1 95.69 199 PHE B O 1
ATOM 5899 N N . PHE B 1 200 ? -4.871 6.703 -1.907 1 95.31 200 PHE B N 1
ATOM 5900 C CA . PHE B 1 200 ? -4.66 8.109 -2.225 1 95.31 200 PHE B CA 1
ATOM 5901 C C . PHE B 1 200 ? -3.271 8.562 -1.78 1 95.31 200 PHE B C 1
ATOM 5903 O O . PHE B 1 200 ? -2.543 9.188 -2.549 1 95.31 200 PHE B O 1
ATOM 5910 N N . LEU B 1 201 ? -2.918 8.219 -0.549 1 93.81 201 LEU B N 1
ATOM 5911 C CA . LEU B 1 201 ? -1.637 8.625 0.02 1 93.81 201 LEU B CA 1
ATOM 5912 C C . LEU B 1 201 ? -0.478 8.008 -0.755 1 93.81 201 LEU B C 1
ATOM 5914 O O . LEU B 1 201 ? 0.501 8.688 -1.065 1 93.81 201 LEU B O 1
ATOM 5918 N N . LEU B 1 202 ? -0.636 6.746 -0.998 1 94.31 202 LEU B N 1
ATOM 5919 C CA . LEU B 1 202 ? 0.404 6.062 -1.761 1 94.31 202 LEU B CA 1
ATOM 5920 C C . LEU B 1 202 ? 0.62 6.738 -3.111 1 94.31 202 LEU B C 1
ATOM 5922 O O . LEU B 1 202 ? 1.76 6.98 -3.514 1 94.31 202 LEU B O 1
ATOM 5926 N N . GLY B 1 203 ? -0.457 7.023 -3.818 1 94.62 203 GLY B N 1
ATOM 5927 C CA . GLY B 1 203 ? -0.353 7.723 -5.09 1 94.62 203 GLY B CA 1
ATOM 5928 C C . GLY B 1 203 ? 0.267 9.102 -4.961 1 94.62 203 GLY B C 1
ATOM 5929 O O . GLY B 1 203 ? 1.166 9.453 -5.727 1 94.62 203 GLY B O 1
ATOM 5930 N N . ALA B 1 204 ? -0.194 9.844 -3.992 1 93.88 204 ALA B N 1
ATOM 5931 C CA . ALA B 1 204 ? 0.277 11.211 -3.803 1 93.88 204 ALA B CA 1
ATOM 5932 C C . ALA B 1 204 ? 1.756 11.234 -3.426 1 93.88 204 ALA B C 1
ATOM 5934 O O . ALA B 1 204 ? 2.531 12.023 -3.977 1 93.88 204 ALA B O 1
ATOM 5935 N N . MET B 1 205 ? 2.168 10.391 -2.531 1 91.56 205 MET B N 1
ATOM 5936 C CA . MET B 1 205 ? 3.561 10.328 -2.098 1 91.56 205 MET B CA 1
ATOM 5937 C C . MET B 1 205 ? 4.473 9.93 -3.254 1 91.56 205 MET B C 1
ATOM 5939 O O . MET B 1 205 ? 5.598 10.422 -3.363 1 91.56 205 MET B O 1
ATOM 5943 N N . THR B 1 206 ? 3.965 9.039 -4.051 1 93.44 206 THR B N 1
ATOM 5944 C CA . THR B 1 206 ? 4.758 8.602 -5.195 1 93.44 206 THR B CA 1
ATOM 5945 C C . THR B 1 206 ? 4.945 9.75 -6.188 1 93.44 206 THR B C 1
ATOM 5947 O O . THR B 1 206 ? 6.047 9.953 -6.699 1 93.44 206 THR B O 1
ATOM 5950 N N . VAL B 1 207 ? 3.93 10.477 -6.445 1 93.19 207 VAL B N 1
ATOM 5951 C CA . VAL B 1 207 ? 4.012 11.617 -7.352 1 93.19 207 VAL B CA 1
ATOM 5952 C C . VAL B 1 207 ? 5.043 12.617 -6.84 1 93.19 207 VAL B C 1
ATOM 5954 O O . VAL B 1 207 ? 5.879 13.102 -7.602 1 93.19 207 VAL B O 1
ATOM 5957 N N . VAL B 1 208 ? 5.031 12.867 -5.598 1 90.5 208 VAL B N 1
ATOM 5958 C CA . VAL B 1 208 ? 5.934 13.844 -4.992 1 90.5 208 VAL B CA 1
ATOM 5959 C C . VAL B 1 208 ? 7.371 13.336 -5.078 1 90.5 208 VAL B C 1
ATOM 5961 O O . VAL B 1 208 ? 8.297 14.109 -5.344 1 90.5 208 VAL B O 1
ATOM 5964 N N . GLU B 1 209 ? 7.527 12.078 -4.859 1 88.56 209 GLU B N 1
ATOM 5965 C CA . GLU B 1 209 ? 8.867 11.5 -4.941 1 88.56 209 GLU B CA 1
ATOM 5966 C C . GLU B 1 209 ? 9.414 11.578 -6.363 1 88.56 209 GLU B C 1
ATOM 5968 O O . GLU B 1 209 ? 10.617 11.758 -6.559 1 88.56 209 GLU B O 1
ATOM 5973 N N . VAL B 1 210 ? 8.586 11.398 -7.297 1 89.62 210 VAL B N 1
ATOM 5974 C CA . VAL B 1 210 ? 9.008 11.516 -8.688 1 89.62 210 VAL B CA 1
ATOM 5975 C C . VAL B 1 210 ? 9.461 12.945 -8.977 1 89.62 210 VAL B C 1
ATOM 5977 O O . VAL B 1 210 ? 10.492 13.156 -9.617 1 89.62 210 VAL B O 1
ATOM 5980 N N . VAL B 1 211 ? 8.742 13.883 -8.508 1 87.94 211 VAL B N 1
ATOM 5981 C CA . VAL B 1 211 ? 9.07 15.289 -8.703 1 87.94 211 VAL B CA 1
ATOM 5982 C C . VAL B 1 211 ? 10.391 15.617 -7.996 1 87.94 211 VAL B C 1
ATOM 5984 O O . VAL B 1 211 ? 11.242 16.312 -8.555 1 87.94 211 VAL B O 1
ATOM 5987 N N . ASP B 1 212 ? 10.523 15.086 -6.859 1 85 212 ASP B N 1
ATOM 5988 C CA . ASP B 1 212 ? 11.734 15.328 -6.078 1 85 212 ASP B CA 1
ATOM 5989 C C . ASP B 1 212 ? 12.961 14.703 -6.742 1 85 212 ASP B C 1
ATOM 5991 O O . ASP B 1 212 ? 14.031 15.305 -6.777 1 85 212 ASP B O 1
ATOM 5995 N N . SER B 1 213 ? 12.789 13.516 -7.246 1 83.06 213 SER B N 1
ATOM 5996 C CA . SER B 1 213 ? 13.891 12.805 -7.883 1 83.06 213 SER B CA 1
ATOM 5997 C C . SER B 1 213 ? 14.383 13.547 -9.125 1 83.06 213 SER B C 1
ATOM 5999 O O . SER B 1 213 ? 15.547 13.422 -9.508 1 83.06 213 SER B O 1
ATOM 6001 N N . HIS B 1 214 ? 13.516 14.336 -9.688 1 81.56 214 HIS B N 1
ATOM 6002 C CA . HIS B 1 214 ? 13.883 15.133 -10.852 1 81.56 214 HIS B CA 1
ATOM 6003 C C . HIS B 1 214 ? 14.297 16.547 -10.438 1 81.56 214 HIS B C 1
ATOM 6005 O O . HIS B 1 214 ? 14.391 17.438 -11.281 1 81.56 214 HIS B O 1
ATOM 6011 N N . GLN B 1 215 ? 14.383 16.75 -9.125 1 79.69 215 GLN B N 1
ATOM 6012 C CA . GLN B 1 215 ? 14.797 18.031 -8.562 1 79.69 215 GLN B CA 1
ATOM 6013 C C . GLN B 1 215 ? 13.828 19.141 -8.961 1 79.69 215 GLN B C 1
ATOM 6015 O O . GLN B 1 215 ? 14.258 20.25 -9.266 1 79.69 215 GLN B O 1
ATOM 6020 N N . GLY B 1 216 ? 12.711 18.797 -9.047 1 77.88 216 GLY B N 1
ATOM 6021 C CA . GLY B 1 216 ? 11.688 19.75 -9.445 1 77.88 216 GLY B CA 1
ATOM 6022 C C . GLY B 1 216 ? 11.531 20.906 -8.461 1 77.88 216 GLY B C 1
ATOM 6023 O O . GLY B 1 216 ? 11.203 22.016 -8.852 1 77.88 216 GLY B O 1
ATOM 6024 N N . PHE B 1 217 ? 11.93 20.766 -7.234 1 76 217 PHE B N 1
ATOM 6025 C CA . PHE B 1 217 ? 11.664 21.766 -6.211 1 76 217 PHE B CA 1
ATOM 6026 C C . PHE B 1 217 ? 12.789 22.797 -6.148 1 76 217 PHE B C 1
ATOM 6028 O O . PHE B 1 217 ? 12.633 23.859 -5.527 1 76 217 PHE B O 1
ATOM 6035 N N . LYS B 1 218 ? 13.797 22.469 -6.789 1 75.44 218 LYS B N 1
ATOM 6036 C CA . LYS B 1 218 ? 14.898 23.438 -6.848 1 75.44 218 LYS B CA 1
ATOM 6037 C C . LYS B 1 218 ? 14.469 24.719 -7.539 1 75.44 218 LYS B C 1
ATOM 6039 O O . LYS B 1 218 ? 14.93 25.812 -7.18 1 75.44 218 LYS B O 1
ATOM 6044 N N . VAL B 1 219 ? 13.578 24.562 -8.391 1 74 219 VAL B N 1
ATOM 6045 C CA . VAL B 1 219 ? 13.094 25.719 -9.141 1 74 219 VAL B CA 1
ATOM 6046 C C . VAL B 1 219 ? 12.391 26.703 -8.195 1 74 219 VAL B C 1
ATOM 6048 O O . VAL B 1 219 ? 12.539 27.922 -8.336 1 74 219 VAL B O 1
ATOM 6051 N N . ILE B 1 220 ? 11.703 26.203 -7.293 1 74.75 220 ILE B N 1
ATOM 6052 C CA . ILE B 1 220 ? 10.961 27.016 -6.348 1 74.75 220 ILE B CA 1
ATOM 6053 C C . ILE B 1 220 ? 11.922 27.656 -5.344 1 74.75 220 ILE B C 1
ATOM 6055 O O . ILE B 1 220 ? 11.82 28.844 -5.035 1 74.75 220 ILE B O 1
ATOM 6059 N N . THR B 1 221 ? 12.945 27 -5.07 1 68.06 221 THR B N 1
ATOM 6060 C CA . THR B 1 221 ? 13.828 27.438 -3.998 1 68.06 221 THR B CA 1
ATOM 6061 C C . THR B 1 221 ? 14.859 28.438 -4.52 1 68.06 221 THR B C 1
ATOM 6063 O O . THR B 1 221 ? 15.281 29.328 -3.787 1 68.06 221 THR B O 1
ATOM 6066 N N . GLN B 1 222 ? 15.172 28.297 -5.746 1 68.62 222 GLN B N 1
ATOM 6067 C CA . GLN B 1 222 ? 16.156 29.219 -6.324 1 68.62 222 GLN B CA 1
ATOM 6068 C C . GLN B 1 222 ? 15.539 30.578 -6.59 1 68.62 222 GLN B C 1
ATOM 6070 O O . GLN B 1 222 ? 16.26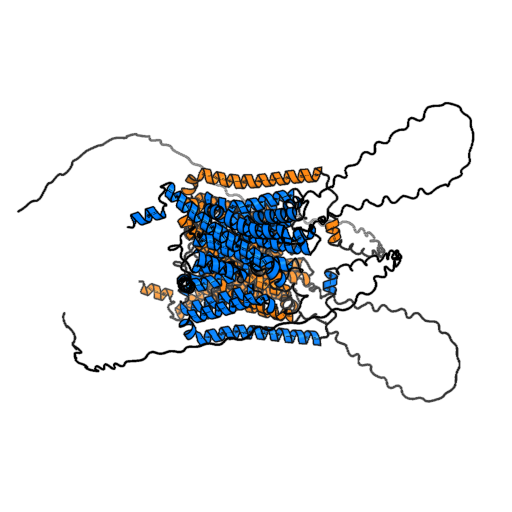6 31.578 -6.73 1 68.62 222 GLN B O 1
ATOM 6075 N N . SER B 1 223 ? 14.305 30.562 -6.492 1 72.06 223 SER B N 1
ATOM 6076 C CA . SER B 1 223 ? 13.641 31.844 -6.77 1 72.06 223 SER B CA 1
ATOM 6077 C C . SER B 1 223 ? 13.602 32.719 -5.531 1 72.06 223 SER B C 1
ATOM 6079 O O . SER B 1 223 ? 13.242 33.906 -5.617 1 72.06 223 SER B O 1
ATOM 6081 N N . LEU B 1 224 ? 14.102 32.219 -4.391 1 74.69 224 LEU B N 1
ATOM 6082 C CA . LEU B 1 224 ? 14.078 33 -3.154 1 74.69 224 LEU B CA 1
ATOM 6083 C C . LEU B 1 224 ? 15.32 33.844 -3.029 1 74.69 224 LEU B C 1
ATOM 6085 O O . LEU B 1 224 ? 16.438 33.344 -2.977 1 74.69 224 LEU B O 1
ATOM 6089 N N . ARG B 1 225 ? 15.266 35.219 -3.246 1 74.62 225 ARG B N 1
ATOM 6090 C CA . ARG B 1 225 ? 16.359 36.188 -3.117 1 74.62 225 ARG B CA 1
ATOM 6091 C C . ARG B 1 225 ? 16.062 37.219 -2.049 1 74.62 225 ARG B C 1
ATOM 6093 O O . ARG B 1 225 ? 15.844 38.406 -2.367 1 74.62 225 ARG B O 1
ATOM 6100 N N . PRO B 1 226 ? 16.203 36.719 -0.757 1 78.44 226 PRO B N 1
ATOM 6101 C CA . PRO B 1 226 ? 15.852 37.688 0.292 1 78.44 226 PRO B CA 1
ATOM 6102 C C . PRO B 1 226 ? 17 38.656 0.612 1 78.44 226 PRO B C 1
ATOM 6104 O O . PRO B 1 226 ? 18.172 38.281 0.516 1 78.44 226 PRO B O 1
ATOM 6107 N N . ALA B 1 227 ? 16.609 39.906 0.942 1 79 227 ALA B N 1
ATOM 6108 C CA . ALA B 1 227 ? 17.594 40.969 1.255 1 79 227 ALA B CA 1
ATOM 6109 C C . ALA B 1 227 ? 17.766 41.094 2.764 1 79 227 ALA B C 1
ATOM 6111 O O . ALA B 1 227 ? 18.766 41.688 3.225 1 79 227 ALA B O 1
ATOM 6112 N N . SER B 1 228 ? 16.844 40.719 3.463 1 86.44 228 SER B N 1
ATOM 6113 C CA . SER B 1 228 ? 16.875 40.812 4.918 1 86.44 228 SER B CA 1
ATOM 6114 C C . SER B 1 228 ? 16.344 39.562 5.57 1 86.44 228 SER B C 1
ATOM 6116 O O . SER B 1 228 ? 15.734 38.719 4.902 1 86.44 228 SER B O 1
ATOM 6118 N N . ARG B 1 229 ? 16.562 39.438 6.871 1 89.38 229 ARG B N 1
ATOM 6119 C CA . ARG B 1 229 ? 16.094 38.281 7.617 1 89.38 229 ARG B CA 1
ATOM 6120 C C . ARG B 1 229 ? 14.57 38.25 7.664 1 89.38 229 ARG B C 1
ATOM 6122 O O . ARG B 1 229 ? 13.969 37.188 7.605 1 89.38 229 ARG B O 1
ATOM 6129 N N . THR B 1 230 ? 14.055 39.438 7.77 1 90.88 230 THR B N 1
ATOM 6130 C CA . THR B 1 230 ? 12.594 39.531 7.789 1 90.88 230 THR B CA 1
ATOM 6131 C C . THR B 1 230 ? 12.008 39.125 6.441 1 90.88 230 THR B C 1
ATOM 6133 O O . THR B 1 230 ? 10.992 38.406 6.383 1 90.88 230 THR B O 1
ATOM 6136 N N . GLN B 1 231 ? 12.609 39.531 5.418 1 90 231 GLN B N 1
ATOM 6137 C CA . GLN B 1 231 ? 12.164 39.156 4.086 1 90 231 GLN B CA 1
ATOM 6138 C C . GLN B 1 231 ? 12.328 37.656 3.865 1 90 231 GLN B C 1
ATOM 6140 O O . GLN B 1 231 ? 11.5 37.031 3.193 1 90 231 GLN B O 1
ATOM 6145 N N . LEU B 1 232 ? 13.391 37.188 4.414 1 91.06 232 LEU B N 1
ATOM 6146 C CA . LEU B 1 232 ? 13.609 35.719 4.316 1 91.06 232 LEU B CA 1
ATOM 6147 C C . LEU B 1 232 ? 12.523 34.969 5.062 1 91.06 232 LEU B C 1
ATOM 6149 O O . LEU B 1 232 ? 11.992 33.969 4.559 1 91.06 232 LEU B O 1
ATOM 6153 N N . LEU B 1 233 ? 12.219 35.406 6.227 1 94.44 233 LEU B N 1
ATOM 6154 C CA . LEU B 1 233 ? 11.156 34.812 7.02 1 94.44 233 LEU B CA 1
ATOM 6155 C C . LEU B 1 233 ? 9.836 34.812 6.262 1 94.44 233 LEU B C 1
ATOM 6157 O O . LEU B 1 233 ? 9.164 33.781 6.152 1 94.44 233 LEU B O 1
ATOM 6161 N N . LEU B 1 234 ? 9.492 35.938 5.668 1 94.5 234 LEU B N 1
ATOM 6162 C CA . LEU B 1 234 ? 8.227 36.094 4.957 1 94.5 234 LEU B CA 1
ATOM 6163 C C . LEU B 1 234 ? 8.211 35.25 3.695 1 94.5 234 LEU B C 1
ATOM 6165 O O . LEU B 1 234 ? 7.184 34.625 3.369 1 94.5 234 LEU B O 1
ATOM 6169 N N . ALA B 1 235 ? 9.281 35.188 3.062 1 93 235 ALA B N 1
ATOM 6170 C CA . ALA B 1 235 ? 9.359 34.375 1.841 1 93 235 ALA B CA 1
ATOM 6171 C C . ALA B 1 235 ? 9.242 32.906 2.148 1 93 235 ALA B C 1
ATOM 6173 O O . ALA B 1 235 ? 8.508 32.156 1.469 1 93 235 ALA B O 1
ATOM 6174 N N . VAL B 1 236 ? 9.977 32.438 3.143 1 94.38 236 VAL B N 1
ATOM 6175 C CA . VAL B 1 236 ? 9.977 31.047 3.529 1 94.38 236 VAL B CA 1
ATOM 6176 C C . VAL B 1 236 ? 8.57 30.641 3.973 1 94.38 236 VAL B C 1
ATOM 6178 O O . VAL B 1 236 ? 8.062 29.594 3.559 1 94.38 236 VAL B O 1
ATOM 6181 N N . VAL B 1 237 ? 7.973 31.438 4.781 1 97 237 VAL B N 1
ATOM 6182 C CA . VAL B 1 237 ? 6.641 31.141 5.301 1 97 237 VAL B CA 1
ATOM 6183 C C . VAL B 1 237 ? 5.625 31.156 4.156 1 97 237 VAL B C 1
ATOM 6185 O O . VAL B 1 237 ? 4.766 30.281 4.07 1 97 237 VAL B O 1
ATOM 6188 N N . GLY B 1 238 ? 5.695 32.156 3.334 1 96.12 238 GLY B N 1
ATOM 6189 C CA . GLY B 1 238 ? 4.777 32.281 2.211 1 96.12 238 GLY B CA 1
ATOM 6190 C C . GLY B 1 238 ? 4.852 31.078 1.262 1 96.12 238 GLY B C 1
ATOM 6191 O O . GLY B 1 238 ? 3.822 30.5 0.906 1 96.12 238 GLY B O 1
ATOM 6192 N N . VAL B 1 239 ? 6.039 30.703 0.885 1 94.62 239 VAL B N 1
ATOM 6193 C CA . VAL B 1 239 ? 6.234 29.594 -0.035 1 94.62 239 VAL B CA 1
ATOM 6194 C C . VAL B 1 239 ? 5.781 28.297 0.625 1 94.62 239 VAL B C 1
ATOM 6196 O O . VAL B 1 239 ? 5.117 27.469 -0.007 1 94.62 239 VAL B O 1
ATOM 6199 N N . THR B 1 240 ? 6.133 28.109 1.886 1 96.88 240 THR B N 1
ATOM 6200 C CA . THR B 1 240 ? 5.746 26.906 2.615 1 96.88 240 THR B CA 1
ATOM 6201 C C . THR B 1 240 ? 4.227 26.797 2.697 1 96.88 240 THR B C 1
ATOM 6203 O O . THR B 1 240 ? 3.67 25.719 2.477 1 96.88 240 THR B O 1
ATOM 6206 N N . PHE B 1 241 ? 3.596 27.906 3.023 1 97.75 241 PHE B N 1
ATOM 6207 C CA . PHE B 1 241 ? 2.146 27.938 3.178 1 97.75 241 PHE B CA 1
ATOM 6208 C C . PHE B 1 241 ? 1.454 27.531 1.883 1 97.75 241 PHE B C 1
ATOM 6210 O O . PHE B 1 241 ? 0.527 26.719 1.896 1 97.75 241 PHE B O 1
ATOM 6217 N N . VAL B 1 242 ? 1.867 28 0.768 1 95.69 242 VAL B N 1
ATOM 6218 C CA . VAL B 1 242 ? 1.251 27.734 -0.528 1 95.69 242 VAL B CA 1
ATOM 6219 C C . VAL B 1 242 ? 1.63 26.328 -1.003 1 95.69 242 VAL B C 1
ATOM 6221 O O . VAL B 1 242 ? 0.779 25.578 -1.489 1 95.69 242 VAL B O 1
ATOM 6224 N N . MET B 1 243 ? 2.842 26 -0.851 1 94.12 243 MET B N 1
ATOM 6225 C CA . MET B 1 243 ? 3.316 24.688 -1.29 1 94.12 243 MET B CA 1
ATOM 6226 C C . MET B 1 243 ? 2.607 23.578 -0.534 1 94.12 243 MET B C 1
ATOM 6228 O O . MET B 1 243 ? 2.234 22.562 -1.124 1 94.12 243 MET B O 1
ATOM 6232 N N . SER B 1 244 ? 2.412 23.766 0.737 1 96.88 244 SER B N 1
ATOM 6233 C CA . SER B 1 244 ? 1.804 22.734 1.578 1 96.88 244 SER B CA 1
ATOM 6234 C C . SER B 1 244 ? 0.328 22.547 1.242 1 96.88 244 SER B C 1
ATOM 6236 O O . SER B 1 244 ? -0.264 21.516 1.577 1 96.88 244 SER B O 1
ATOM 6238 N N . SER B 1 245 ? -0.273 23.547 0.587 1 96 245 SER B N 1
ATOM 6239 C CA . SER B 1 245 ? -1.665 23.422 0.166 1 96 245 SER B CA 1
ATOM 6240 C C . SER B 1 245 ? -1.818 22.391 -0.949 1 96 245 SER B C 1
ATOM 6242 O O . SER B 1 245 ? -2.918 21.891 -1.19 1 96 245 SER B O 1
ATOM 6244 N N . VAL B 1 246 ? -0.693 22.078 -1.553 1 92.69 246 VAL B N 1
ATOM 6245 C CA . VAL B 1 246 ? -0.739 21.141 -2.672 1 92.69 246 VAL B CA 1
ATOM 6246 C C . VAL B 1 246 ? 0.033 19.875 -2.316 1 92.69 246 VAL B C 1
ATOM 6248 O O . VAL B 1 246 ? -0.376 18.766 -2.68 1 92.69 246 VAL B O 1
ATOM 6251 N N . LEU B 1 247 ? 1.076 20.25 -1.574 1 90.12 247 LEU B N 1
ATOM 6252 C CA . LEU B 1 247 ? 1.89 19.125 -1.1 1 90.12 247 LEU B CA 1
ATOM 6253 C C . LEU B 1 247 ? 1.527 18.766 0.336 1 90.12 247 LEU B C 1
ATOM 6255 O O . LEU B 1 247 ? 0.856 19.531 1.026 1 90.12 247 LEU B O 1
ATOM 6259 N N . ASP B 1 248 ? 1.78 17.703 0.812 1 87.44 248 ASP B N 1
ATOM 6260 C CA . ASP B 1 248 ? 1.532 17.375 2.213 1 87.44 248 ASP B CA 1
ATOM 6261 C C . ASP B 1 248 ? 2.51 18.109 3.129 1 87.44 248 ASP B C 1
ATOM 6263 O O . ASP B 1 248 ? 3.561 18.578 2.682 1 87.44 248 ASP B O 1
ATOM 6267 N N . ASN B 1 249 ? 2.117 18.344 4.352 1 94.31 249 ASN B N 1
ATOM 6268 C CA . ASN B 1 249 ? 2.896 19.125 5.312 1 94.31 249 ASN B CA 1
ATOM 6269 C C . ASN B 1 249 ? 4.266 18.5 5.555 1 94.31 249 ASN B C 1
ATOM 6271 O O . ASN B 1 249 ? 5.266 19.203 5.68 1 94.31 249 ASN B O 1
ATOM 6275 N N . LEU B 1 250 ? 4.375 17.234 5.555 1 92.31 250 LEU B N 1
ATOM 6276 C CA . LEU B 1 250 ? 5.645 16.562 5.773 1 92.31 250 LEU B CA 1
ATOM 6277 C C . LEU B 1 250 ? 6.602 16.812 4.609 1 92.31 250 LEU B C 1
ATOM 6279 O O . LEU B 1 250 ? 7.742 17.234 4.816 1 92.31 250 LEU B O 1
ATOM 6283 N N . THR B 1 251 ? 6.121 16.578 3.432 1 90.56 251 THR B N 1
ATOM 6284 C CA . THR B 1 251 ? 6.941 16.75 2.238 1 90.56 251 THR B CA 1
ATOM 6285 C C . THR B 1 251 ? 7.402 18.203 2.111 1 90.56 251 THR B C 1
ATOM 6287 O O . THR B 1 251 ? 8.578 18.453 1.828 1 90.56 251 THR B O 1
ATOM 6290 N N . THR B 1 252 ? 6.512 19.078 2.291 1 94.5 252 THR B N 1
ATOM 6291 C CA . THR B 1 252 ? 6.844 20.5 2.229 1 94.5 252 THR B CA 1
ATOM 6292 C C . THR B 1 252 ? 7.93 20.844 3.244 1 94.5 252 THR B C 1
ATOM 6294 O O . THR B 1 252 ? 8.867 21.578 2.934 1 94.5 252 THR B O 1
ATOM 6297 N N . THR B 1 253 ? 7.828 20.281 4.398 1 96.31 253 THR B N 1
ATOM 6298 C CA . THR B 1 253 ? 8.805 20.547 5.449 1 96.31 253 THR B CA 1
ATOM 6299 C C . THR B 1 253 ? 10.18 20 5.051 1 96.31 253 THR B C 1
ATOM 6301 O O . THR B 1 253 ? 11.195 20.672 5.234 1 96.31 253 THR B O 1
ATOM 6304 N N . ILE B 1 254 ? 10.203 18.844 4.5 1 92.19 254 ILE B N 1
ATOM 6305 C CA . ILE B 1 254 ? 11.461 18.234 4.078 1 92.19 254 ILE B CA 1
ATOM 6306 C C . ILE B 1 254 ? 12.141 19.141 3.043 1 92.19 254 ILE B C 1
ATOM 6308 O O . ILE B 1 254 ? 13.32 19.453 3.172 1 92.19 254 ILE B O 1
ATOM 6312 N N . VAL B 1 255 ? 11.445 19.562 2.102 1 89.56 255 VAL B N 1
ATOM 6313 C CA . VAL B 1 255 ? 11.977 20.359 1 1 89.56 255 VAL B CA 1
ATOM 6314 C C . VAL B 1 255 ? 12.453 21.719 1.521 1 89.56 255 VAL B C 1
ATOM 6316 O O . VAL B 1 255 ? 13.547 22.156 1.188 1 89.56 255 VAL B O 1
ATOM 6319 N N . MET B 1 256 ? 11.695 22.297 2.332 1 93.88 256 MET B N 1
ATOM 6320 C CA . MET B 1 256 ? 11.984 23.656 2.797 1 93.88 256 MET B CA 1
ATOM 6321 C C . MET B 1 256 ? 13.148 23.656 3.791 1 93.88 256 MET B C 1
ATOM 6323 O O . MET B 1 256 ? 13.969 24.562 3.791 1 93.88 256 MET B O 1
ATOM 6327 N N . VAL B 1 257 ? 13.203 22.672 4.609 1 94.62 257 VAL B N 1
ATOM 6328 C CA . VAL B 1 257 ? 14.305 22.578 5.555 1 94.62 257 VAL B CA 1
ATOM 6329 C C . VAL B 1 257 ? 15.602 22.281 4.809 1 94.62 257 VAL B C 1
ATOM 6331 O O . VAL B 1 257 ? 16.672 22.797 5.148 1 94.62 257 VAL B O 1
ATOM 6334 N N . ALA B 1 258 ? 15.508 21.438 3.838 1 88.75 258 ALA B N 1
ATOM 6335 C CA . ALA B 1 258 ? 16.672 21.188 3 1 88.75 258 ALA B CA 1
ATOM 6336 C C . ALA B 1 258 ? 17.172 22.469 2.338 1 88.75 258 ALA B C 1
ATOM 6338 O O . ALA B 1 258 ? 18.375 22.719 2.248 1 88.75 258 ALA B O 1
ATOM 6339 N N . LEU B 1 259 ? 16.297 23.188 1.936 1 87.5 259 LEU B N 1
ATOM 6340 C CA . LEU B 1 259 ? 16.609 24.484 1.334 1 87.5 259 LEU B CA 1
ATOM 6341 C C . LEU B 1 259 ? 17.266 25.422 2.354 1 87.5 259 LEU B C 1
ATOM 6343 O O . LEU B 1 259 ? 18.234 26.109 2.043 1 87.5 259 LEU B O 1
ATOM 6347 N N . LEU B 1 260 ? 16.719 25.5 3.49 1 91.12 260 LEU B N 1
ATOM 6348 C CA . LEU B 1 260 ? 17.25 26.359 4.543 1 91.12 260 LEU B CA 1
ATOM 6349 C C . LEU B 1 260 ? 18.672 25.969 4.918 1 91.12 260 LEU B C 1
ATOM 6351 O O . LEU B 1 260 ? 19.5 26.828 5.219 1 91.12 260 LEU B O 1
ATOM 6355 N N . ASN B 1 261 ? 18.906 24.719 4.906 1 89 261 ASN B N 1
ATOM 6356 C CA . ASN B 1 261 ? 20.25 24.234 5.211 1 89 261 ASN B CA 1
ATOM 6357 C C . ASN B 1 261 ? 21.266 24.734 4.191 1 89 261 ASN B C 1
ATOM 6359 O O . ASN B 1 261 ? 22.438 24.938 4.523 1 89 261 ASN B O 1
ATOM 6363 N N . LYS B 1 262 ? 20.828 24.953 3.113 1 81.88 262 LYS B N 1
ATOM 6364 C CA . LYS B 1 262 ? 21.703 25.438 2.055 1 81.88 262 LYS B CA 1
ATOM 6365 C C . LYS B 1 262 ? 21.766 26.969 2.055 1 81.88 262 LYS B C 1
ATOM 6367 O O . LYS B 1 262 ? 22.812 27.547 1.774 1 81.88 262 LYS B O 1
ATOM 6372 N N . LEU B 1 263 ? 20.766 27.578 2.395 1 82.12 263 LEU B N 1
ATOM 6373 C CA . LEU B 1 263 ? 20.609 29.016 2.211 1 82.12 263 LEU B CA 1
ATOM 6374 C C . LEU B 1 263 ? 21.062 29.781 3.455 1 82.12 263 LEU B C 1
ATOM 6376 O O . LEU B 1 263 ? 21.516 30.922 3.363 1 82.12 263 LEU B O 1
ATOM 6380 N N . CYS B 1 264 ? 20.797 29.188 4.582 1 86.69 264 CYS B N 1
ATOM 6381 C CA . CYS B 1 264 ? 21.031 29.906 5.832 1 86.69 264 CYS B CA 1
ATOM 6382 C C . CYS B 1 264 ? 22.094 29.203 6.672 1 86.69 264 CYS B C 1
ATOM 6384 O O . CYS B 1 264 ? 21.781 28.328 7.477 1 86.69 264 CYS B O 1
ATOM 6386 N N . PRO B 1 265 ? 23.266 29.703 6.648 1 85.31 265 PRO B N 1
ATOM 6387 C CA . PRO B 1 265 ? 24.359 29.062 7.395 1 85.31 265 PRO B CA 1
ATOM 6388 C C . PRO B 1 265 ? 24.266 29.328 8.898 1 85.31 265 PRO B C 1
ATOM 6390 O O . PRO B 1 265 ? 24.844 28.578 9.695 1 85.31 265 PRO B O 1
ATOM 6393 N N . GLU B 1 266 ? 23.656 30.375 9.328 1 88 266 GLU B N 1
ATOM 6394 C CA . GLU B 1 266 ? 23.531 30.703 10.75 1 88 266 GLU B CA 1
ATOM 6395 C C . GLU B 1 266 ? 22.578 29.734 11.453 1 88 266 GLU B C 1
ATOM 6397 O O . GLU B 1 266 ? 21.375 29.75 11.195 1 88 266 GLU B O 1
ATOM 6402 N N . PRO B 1 267 ? 23 29.016 12.422 1 90.25 267 PRO B N 1
ATOM 6403 C CA . PRO B 1 267 ? 22.188 27.953 13.016 1 90.25 267 PRO B CA 1
ATOM 6404 C C . PRO B 1 267 ? 20.984 28.484 13.781 1 90.25 267 PRO B C 1
ATOM 6406 O O . PRO B 1 267 ? 19.906 27.875 13.766 1 90.25 267 PRO B O 1
ATOM 6409 N N . ASP B 1 268 ? 21.141 29.609 14.43 1 90.56 268 ASP B N 1
ATOM 6410 C CA . ASP B 1 268 ? 20.047 30.141 15.227 1 90.56 268 ASP B CA 1
ATOM 6411 C C . ASP B 1 268 ? 18.906 30.641 14.336 1 90.56 268 ASP B C 1
ATOM 6413 O O . ASP B 1 268 ? 17.734 30.344 14.602 1 90.56 268 ASP B O 1
ATOM 6417 N N . THR B 1 269 ? 19.312 31.359 13.359 1 91.5 269 THR B N 1
ATOM 6418 C CA . THR B 1 269 ? 18.312 31.828 12.406 1 91.5 269 THR B CA 1
ATOM 6419 C C . THR B 1 269 ? 17.688 30.656 11.664 1 91.5 269 THR B C 1
ATOM 6421 O O . THR B 1 269 ? 16.469 30.641 11.438 1 91.5 269 THR B O 1
ATOM 6424 N N . ARG B 1 270 ? 18.406 29.672 11.352 1 93.31 270 ARG B N 1
ATOM 6425 C CA . ARG B 1 270 ? 17.938 28.5 10.617 1 93.31 270 ARG B CA 1
ATOM 6426 C C . ARG B 1 270 ? 16.938 27.703 11.445 1 93.31 270 ARG B C 1
ATOM 6428 O O . ARG B 1 270 ? 15.914 27.25 10.922 1 93.31 270 ARG B O 1
ATOM 6435 N N . ARG B 1 271 ? 17.266 27.5 12.672 1 93.38 271 ARG B N 1
ATOM 6436 C CA . ARG B 1 271 ? 16.359 26.75 13.547 1 93.38 271 ARG B CA 1
ATOM 6437 C C . ARG B 1 271 ? 15.016 27.453 13.672 1 93.38 271 ARG B C 1
ATOM 6439 O O . ARG B 1 271 ? 13.969 26.812 13.664 1 93.38 271 ARG B O 1
ATOM 6446 N N . PHE B 1 272 ? 15.102 28.75 13.781 1 93.56 272 PHE B N 1
ATOM 6447 C CA . PHE B 1 272 ? 13.875 29.531 13.898 1 93.56 272 PHE B CA 1
ATOM 6448 C C . PHE B 1 272 ? 13.07 29.469 12.609 1 93.56 272 PHE B C 1
ATOM 6450 O O . PHE B 1 272 ? 11.844 29.312 12.641 1 93.56 272 PHE B O 1
ATOM 6457 N N . LEU B 1 273 ? 13.742 29.609 11.523 1 95.62 273 LEU B N 1
ATOM 6458 C CA . LEU B 1 273 ? 13.078 29.484 10.234 1 95.62 273 LEU B CA 1
ATOM 6459 C C . LEU B 1 273 ? 12.5 28.094 10.047 1 95.62 273 LEU B C 1
ATOM 6461 O O . LEU B 1 273 ? 11.43 27.938 9.453 1 95.62 273 LEU B O 1
ATOM 6465 N N . GLY B 1 274 ? 13.219 27.125 10.523 1 96.75 274 GLY B N 1
ATOM 6466 C CA . GLY B 1 274 ? 12.688 25.781 10.5 1 96.75 274 GLY B CA 1
ATOM 6467 C C . GLY B 1 274 ? 11.383 25.625 11.258 1 96.75 274 GLY B C 1
ATOM 6468 O O . GLY B 1 274 ? 10.453 24.984 10.781 1 96.75 274 GLY B O 1
ATOM 6469 N N . ALA B 1 275 ? 11.344 26.234 12.398 1 97 275 ALA B N 1
ATOM 6470 C CA . ALA B 1 275 ? 10.117 26.203 13.195 1 97 275 ALA B CA 1
ATOM 6471 C C . ALA B 1 275 ? 8.984 26.922 12.477 1 97 275 ALA B C 1
ATOM 6473 O O . ALA B 1 275 ? 7.836 26.469 12.516 1 97 275 ALA B O 1
ATOM 6474 N N . ALA B 1 276 ? 9.328 28 11.844 1 97.69 276 ALA B N 1
ATOM 6475 C CA . ALA B 1 276 ? 8.336 28.75 11.07 1 97.69 276 ALA B CA 1
ATOM 6476 C C . ALA B 1 276 ? 7.805 27.906 9.914 1 97.69 276 ALA B C 1
ATOM 6478 O O . ALA B 1 276 ? 6.625 27.984 9.562 1 97.69 276 ALA B O 1
ATOM 6479 N N . VAL B 1 277 ? 8.648 27.078 9.352 1 97.94 277 VAL B N 1
ATOM 6480 C CA . VAL B 1 277 ? 8.258 26.172 8.281 1 97.94 277 VAL B CA 1
ATOM 6481 C C . VAL B 1 277 ? 7.219 25.172 8.797 1 97.94 277 VAL B C 1
ATOM 6483 O O . VAL B 1 277 ? 6.227 24.891 8.117 1 97.94 277 VAL B O 1
ATOM 6486 N N . VAL B 1 278 ? 7.414 24.641 9.992 1 98.25 278 VAL B N 1
ATOM 6487 C CA . VAL B 1 278 ? 6.496 23.672 10.57 1 98.25 278 VAL B CA 1
ATOM 6488 C C . VAL B 1 278 ? 5.121 24.312 10.75 1 98.25 278 VAL B C 1
ATOM 6490 O O . VAL B 1 278 ? 4.105 23.734 10.359 1 98.25 278 VAL B O 1
ATOM 6493 N N . VAL B 1 279 ? 5.082 25.516 11.281 1 98.56 279 VAL B N 1
ATOM 6494 C CA . VAL B 1 279 ? 3.83 26.219 11.531 1 98.56 279 VAL B CA 1
ATOM 6495 C C . VAL B 1 279 ? 3.145 26.531 10.203 1 98.56 279 VAL B C 1
ATOM 6497 O O . VAL B 1 279 ? 1.936 26.344 10.062 1 98.56 279 VAL B O 1
ATOM 6500 N N . ALA B 1 280 ? 3.9 26.953 9.258 1 98.5 280 ALA B N 1
ATOM 6501 C CA . ALA B 1 280 ? 3.365 27.328 7.949 1 98.5 280 ALA B CA 1
ATOM 6502 C C . ALA B 1 280 ? 2.896 26.109 7.176 1 98.5 280 ALA B C 1
ATOM 6504 O O . ALA B 1 280 ? 1.884 26.156 6.473 1 98.5 280 ALA B O 1
ATOM 6505 N N . ALA B 1 281 ? 3.631 25.047 7.23 1 98.31 281 ALA B N 1
ATOM 6506 C CA . ALA B 1 281 ? 3.281 23.828 6.516 1 98.31 281 ALA B CA 1
ATOM 6507 C C . ALA B 1 281 ? 1.969 23.234 7.031 1 98.31 281 ALA B C 1
ATOM 6509 O O . ALA B 1 281 ? 1.095 22.875 6.246 1 98.31 281 ALA B O 1
ATOM 6510 N N . ASN B 1 282 ? 1.807 23.156 8.344 1 98.31 282 ASN B N 1
ATOM 6511 C CA . ASN B 1 282 ? 0.58 22.625 8.93 1 98.31 282 ASN B CA 1
ATOM 6512 C C . ASN B 1 282 ? -0.621 23.516 8.609 1 98.31 282 ASN B C 1
ATOM 6514 O O . ASN B 1 282 ? -1.704 23.016 8.297 1 98.31 282 ASN B O 1
ATOM 6518 N N . ALA B 1 283 ? -0.422 24.797 8.695 1 98.5 283 ALA B N 1
ATOM 6519 C CA . ALA B 1 283 ? -1.492 25.734 8.367 1 98.5 283 ALA B CA 1
ATOM 6520 C C . ALA B 1 283 ? -1.816 25.703 6.875 1 98.5 283 ALA B C 1
ATOM 6522 O O . ALA B 1 283 ? -2.986 25.734 6.484 1 98.5 283 ALA B O 1
ATOM 6523 N N . GLY B 1 284 ? -0.797 25.656 6.074 1 98.06 284 GLY B N 1
ATOM 6524 C CA . GLY B 1 284 ? -0.971 25.609 4.629 1 98.06 284 GLY B CA 1
ATOM 6525 C C . GLY B 1 284 ? -1.711 24.375 4.152 1 98.06 284 GLY B C 1
ATOM 6526 O O . GLY B 1 284 ? -2.434 24.422 3.154 1 98.06 284 GLY B O 1
ATOM 6527 N N . GLY B 1 285 ? -1.506 23.297 4.785 1 97.5 285 GLY B N 1
ATOM 6528 C CA . GLY B 1 285 ? -2.158 22.047 4.414 1 97.5 285 GLY B CA 1
ATOM 6529 C C . GLY B 1 285 ? -3.594 21.969 4.895 1 97.5 285 GLY B C 1
ATOM 6530 O O . GLY B 1 285 ? -4.367 21.141 4.406 1 97.5 285 GLY B O 1
ATOM 6531 N N . ALA B 1 286 ? -4.027 22.812 5.77 1 97.81 286 ALA B N 1
ATOM 6532 C CA . ALA B 1 286 ? -5.301 22.672 6.469 1 97.81 286 ALA B CA 1
ATOM 6533 C C . ALA B 1 286 ? -6.441 23.297 5.656 1 97.81 286 ALA B C 1
ATOM 6535 O O . ALA B 1 286 ? -7.613 23.016 5.914 1 97.81 286 ALA B O 1
ATOM 6536 N N . TRP B 1 287 ? -6.156 24.094 4.633 1 97.81 287 TRP B N 1
ATOM 6537 C CA . TRP B 1 287 ? -7.254 24.828 4.027 1 97.81 287 TRP B CA 1
ATOM 6538 C C . TRP B 1 287 ? -7.582 24.281 2.641 1 97.81 287 TRP B C 1
ATOM 6540 O O . TRP B 1 287 ? -8.375 24.875 1.906 1 97.81 287 TRP B O 1
ATOM 6550 N N . THR B 1 288 ? -6.965 23.203 2.225 1 96.62 288 THR B N 1
ATOM 6551 C CA . THR B 1 288 ? -7.309 22.484 0.997 1 96.62 288 THR B CA 1
ATOM 6552 C C . THR B 1 288 ? -7.566 21.016 1.282 1 96.62 288 THR B C 1
ATOM 6554 O O . THR B 1 288 ? -7.066 20.469 2.27 1 96.62 288 THR B O 1
ATOM 6557 N N . PRO B 1 289 ? -8.312 20.359 0.392 1 94.62 289 PRO B N 1
ATOM 6558 C CA . PRO B 1 289 ? -8.617 18.953 0.63 1 94.62 289 PRO B CA 1
ATOM 6559 C C . PRO B 1 289 ? -7.398 18.047 0.469 1 94.62 289 PRO B C 1
ATOM 6561 O O . PRO B 1 289 ? -7.336 16.984 1.079 1 94.62 289 PRO B O 1
ATOM 6564 N N . ILE B 1 290 ? -6.383 18.438 -0.307 1 93.88 290 ILE B N 1
ATOM 6565 C CA . ILE B 1 290 ? -5.293 17.516 -0.634 1 93.88 290 ILE B CA 1
ATOM 6566 C C . ILE B 1 290 ? -4.051 17.891 0.167 1 93.88 290 ILE B C 1
ATOM 6568 O O . ILE B 1 290 ? -3.078 17.125 0.209 1 93.88 290 ILE B O 1
ATOM 6572 N N . GLY B 1 291 ? -4.074 19.031 0.896 1 94.44 291 GLY B N 1
ATOM 6573 C CA . GLY B 1 291 ? -2.875 19.594 1.497 1 94.44 291 GLY B CA 1
ATOM 6574 C C . GLY B 1 291 ? -2.439 18.859 2.754 1 94.44 291 GLY B C 1
ATOM 6575 O O . GLY B 1 291 ? -1.293 18.984 3.188 1 94.44 291 GLY B O 1
ATOM 6576 N N . ASP B 1 292 ? -3.32 18.188 3.326 1 95.38 292 ASP B N 1
ATOM 6577 C CA . ASP B 1 292 ? -3.053 17.406 4.535 1 95.38 292 ASP B CA 1
ATOM 6578 C C . ASP B 1 292 ? -3.775 16.062 4.496 1 95.38 292 ASP B C 1
ATOM 6580 O O . ASP B 1 292 ? -4.844 15.945 3.893 1 95.38 292 ASP B O 1
ATOM 6584 N N . VAL B 1 293 ? -3.162 15.055 5.148 1 94.56 293 VAL B N 1
ATOM 6585 C CA . VAL B 1 293 ? -3.773 13.734 5.188 1 94.56 293 VAL B CA 1
ATOM 6586 C C . VAL B 1 293 ? -5.148 13.812 5.844 1 94.56 293 VAL B C 1
ATOM 6588 O O . VAL B 1 293 ? -6.094 13.156 5.406 1 94.56 293 VAL B O 1
ATOM 6591 N N . THR B 1 294 ? -5.309 14.586 6.863 1 96.38 294 THR B N 1
ATOM 6592 C CA . THR B 1 294 ? -6.562 14.68 7.605 1 96.38 294 THR B CA 1
ATOM 6593 C C . THR B 1 294 ? -7.645 15.344 6.758 1 96.38 294 THR B C 1
ATOM 6595 O O . THR B 1 294 ? -8.805 14.922 6.773 1 96.38 294 THR B O 1
ATOM 6598 N N . THR B 1 295 ? -7.309 16.453 6.047 1 97.12 295 THR B N 1
ATOM 6599 C CA . THR B 1 295 ? -8.289 17.078 5.156 1 97.12 295 THR B CA 1
ATOM 6600 C C . THR B 1 295 ? -8.648 16.125 4.016 1 97.12 295 THR B C 1
ATOM 6602 O O . THR B 1 295 ? -9.805 16.094 3.572 1 97.12 295 THR B O 1
ATOM 6605 N N . THR B 1 296 ? -7.688 15.391 3.572 1 95.81 296 THR B N 1
ATOM 6606 C CA . THR B 1 296 ? -7.938 14.406 2.521 1 95.81 296 THR B CA 1
ATOM 6607 C C . THR B 1 296 ? -8.898 13.328 3.01 1 95.81 296 THR B C 1
ATOM 6609 O O . THR B 1 296 ? -9.805 12.922 2.285 1 95.81 296 THR B O 1
ATOM 6612 N N . MET B 1 297 ? -8.703 12.867 4.188 1 96.25 297 MET B N 1
ATOM 6613 C CA . MET B 1 297 ? -9.594 11.859 4.773 1 96.25 297 MET B CA 1
ATOM 6614 C C . MET B 1 297 ? -11.023 12.391 4.867 1 96.25 297 MET B C 1
ATOM 6616 O O . MET B 1 297 ? -11.969 11.695 4.488 1 96.25 297 MET B O 1
ATOM 6620 N N . LEU B 1 298 ? -11.164 13.594 5.352 1 97.62 298 LEU B N 1
ATOM 6621 C CA . LEU B 1 298 ? -12.477 14.211 5.48 1 97.62 298 LEU B CA 1
ATOM 6622 C C . LEU B 1 298 ? -13.133 14.375 4.113 1 97.62 298 LEU B C 1
ATOM 6624 O O . LEU B 1 298 ? -14.352 14.219 3.984 1 97.62 298 LEU B O 1
ATOM 6628 N N . TRP B 1 299 ? -12.32 14.688 3.145 1 96.25 299 TRP B N 1
ATOM 6629 C CA . TRP B 1 299 ? -12.812 14.883 1.786 1 96.25 299 TRP B CA 1
ATOM 6630 C C . TRP B 1 299 ? -13.234 13.547 1.169 1 96.25 299 TRP B C 1
ATOM 6632 O O . TRP B 1 299 ? -14.32 13.445 0.59 1 96.25 299 TRP B O 1
ATOM 6642 N N . ILE B 1 300 ? -12.453 12.516 1.3 1 93.69 300 ILE B N 1
ATOM 6643 C CA . ILE B 1 300 ? -12.695 11.195 0.734 1 93.69 300 ILE B CA 1
ATOM 6644 C C . ILE B 1 300 ? -13.992 10.625 1.307 1 93.69 300 ILE B C 1
ATOM 6646 O O . ILE B 1 300 ? -14.781 10.008 0.584 1 93.69 300 ILE B O 1
ATOM 6650 N N . HIS B 1 301 ? -14.25 10.906 2.58 1 93.31 301 HIS B N 1
ATOM 6651 C CA . HIS B 1 301 ? -15.398 10.297 3.242 1 93.31 301 HIS B CA 1
ATOM 6652 C C . HIS B 1 301 ? -16.609 11.227 3.223 1 93.31 301 HIS B C 1
ATOM 6654 O O . HIS B 1 301 ? -17.641 10.922 3.818 1 93.31 301 HIS B O 1
ATOM 6660 N N . GLY B 1 302 ? -16.422 12.453 2.658 1 92.75 302 GLY B N 1
ATOM 6661 C CA . GLY B 1 302 ? -17.562 13.281 2.322 1 92.75 302 GLY B CA 1
ATOM 6662 C C . GLY B 1 302 ? -17.875 14.336 3.373 1 92.75 302 GLY B C 1
ATOM 6663 O O . GLY B 1 302 ? -18.859 15.07 3.26 1 92.75 302 GLY B O 1
ATOM 6664 N N . GLN B 1 303 ? -17.062 14.445 4.398 1 97.12 303 GLN B N 1
ATOM 6665 C CA . GLN B 1 303 ? -17.328 15.414 5.457 1 97.12 303 GLN B CA 1
ATOM 6666 C C . GLN B 1 303 ? -17.094 16.844 4.969 1 97.12 303 GLN B C 1
ATOM 6668 O O . GLN B 1 303 ? -17.734 17.781 5.453 1 97.12 303 GLN B O 1
ATOM 6673 N N . ILE B 1 304 ? -16.188 16.969 4.02 1 97.06 304 ILE B N 1
ATOM 6674 C CA . ILE B 1 304 ? -15.914 18.312 3.508 1 97.06 304 ILE B CA 1
ATOM 6675 C C . ILE B 1 304 ? -15.875 18.281 1.98 1 97.06 304 ILE B C 1
ATOM 6677 O O . ILE B 1 304 ? -15.672 17.219 1.382 1 97.06 304 ILE B O 1
ATOM 6681 N N . SER B 1 305 ? -16.125 19.406 1.403 1 95.31 305 SER B N 1
ATOM 6682 C CA . SER B 1 305 ? -16.016 19.594 -0.04 1 95.31 305 SER B CA 1
ATOM 6683 C C . SER B 1 305 ? -14.914 20.594 -0.385 1 95.31 305 SER B C 1
ATOM 6685 O O . SER B 1 305 ? -14.461 21.344 0.475 1 95.31 305 SER B O 1
ATOM 6687 N N . THR B 1 306 ? -14.5 20.578 -1.619 1 94.31 306 THR B N 1
ATOM 6688 C CA . THR B 1 306 ? -13.32 21.328 -2.045 1 94.31 306 THR B CA 1
ATOM 6689 C C . THR B 1 306 ? -13.562 22.828 -1.954 1 94.31 306 THR B C 1
ATOM 6691 O O . THR B 1 306 ? -12.859 23.531 -1.229 1 94.31 306 THR B O 1
ATOM 6694 N N . ALA B 1 307 ? -14.555 23.312 -2.576 1 94.69 307 ALA B N 1
ATOM 6695 C CA . ALA B 1 307 ? -14.789 24.75 -2.686 1 94.69 307 ALA B CA 1
ATOM 6696 C C . ALA B 1 307 ? -15.102 25.359 -1.321 1 94.69 307 ALA B C 1
ATOM 6698 O O . ALA B 1 307 ? -14.57 26.422 -0.969 1 94.69 307 ALA B O 1
ATOM 6699 N N . ALA B 1 308 ? -15.938 24.734 -0.547 1 95.75 308 ALA B N 1
ATOM 6700 C CA . ALA B 1 308 ? -16.328 25.25 0.765 1 95.75 308 ALA B CA 1
ATOM 6701 C C . ALA B 1 308 ? -15.133 25.266 1.718 1 95.75 308 ALA B C 1
ATOM 6703 O O . ALA B 1 308 ? -14.977 26.203 2.502 1 95.75 308 ALA B O 1
ATOM 6704 N N . THR B 1 309 ? -14.352 24.266 1.654 1 97.25 309 THR B N 1
ATOM 6705 C CA . THR B 1 309 ? -13.195 24.172 2.541 1 97.25 309 THR B CA 1
ATOM 6706 C C . THR B 1 309 ? -12.188 25.281 2.223 1 97.25 309 THR B C 1
ATOM 6708 O O . THR B 1 309 ? -11.688 25.938 3.127 1 97.25 309 THR B O 1
ATOM 6711 N N . MET B 1 310 ? -11.93 25.438 0.978 1 96.88 310 MET B N 1
ATOM 6712 C CA . MET B 1 310 ? -10.977 26.469 0.587 1 96.88 310 MET B CA 1
ATOM 6713 C C . MET B 1 310 ? -11.492 27.844 0.951 1 96.88 310 MET B C 1
ATOM 6715 O O . MET B 1 310 ? -10.742 28.688 1.454 1 96.88 310 MET B O 1
ATOM 6719 N N . ARG B 1 311 ? -12.727 28.062 0.77 1 95.75 311 ARG B N 1
ATOM 6720 C CA . ARG B 1 311 ? -13.344 29.344 1.068 1 95.75 311 ARG B CA 1
ATOM 6721 C C . ARG B 1 311 ? -13.336 29.625 2.566 1 95.75 311 ARG B C 1
ATOM 6723 O O . ARG B 1 311 ? -12.969 30.719 2.998 1 95.75 311 ARG B O 1
ATOM 6730 N N . ASP B 1 312 ? -13.641 28.672 3.336 1 96.94 312 ASP B N 1
ATOM 6731 C CA . ASP B 1 312 ? -13.906 28.875 4.754 1 96.94 312 ASP B CA 1
ATOM 6732 C C . ASP B 1 312 ? -12.617 28.812 5.574 1 96.94 312 ASP B C 1
ATOM 6734 O O . ASP B 1 312 ? -12.547 29.375 6.668 1 96.94 312 ASP B O 1
ATOM 6738 N N . LEU B 1 313 ? -11.578 28.141 5.012 1 98.31 313 LEU B N 1
ATOM 6739 C CA . LEU B 1 313 ? -10.461 27.875 5.906 1 98.31 313 LEU B CA 1
ATOM 6740 C C . LEU B 1 313 ? -9.211 28.625 5.461 1 98.31 313 LEU B C 1
ATOM 6742 O O . LEU B 1 313 ? -8.211 28.656 6.184 1 98.31 313 LEU B O 1
ATOM 6746 N N . VAL B 1 314 ? -9.203 29.25 4.297 1 98.06 314 VAL B N 1
ATOM 6747 C CA . VAL B 1 314 ? -8.016 29.953 3.826 1 98.06 314 VAL B CA 1
ATOM 6748 C C . VAL B 1 314 ? -7.652 31.062 4.801 1 98.06 314 VAL B C 1
ATOM 6750 O O . VAL B 1 314 ? -6.488 31.219 5.176 1 98.06 314 VAL B O 1
ATOM 6753 N N . LEU B 1 315 ? -8.617 31.844 5.246 1 97.88 315 LEU B N 1
ATOM 6754 C CA . LEU B 1 315 ? -8.352 33 6.125 1 97.88 315 LEU B CA 1
ATOM 6755 C C . LEU B 1 315 ? -7.941 32.531 7.516 1 97.88 315 LEU B C 1
ATOM 6757 O O . LEU B 1 315 ? -6.926 32.969 8.047 1 97.88 315 LEU B O 1
ATOM 6761 N N . PRO B 1 316 ? -8.703 31.609 8.141 1 98.5 316 PRO B N 1
ATOM 6762 C CA . PRO B 1 316 ? -8.273 31.094 9.445 1 98.5 316 PRO B CA 1
ATOM 6763 C C . PRO B 1 316 ? -6.859 30.516 9.406 1 98.5 316 PRO B C 1
ATOM 6765 O O . PRO B 1 316 ? -6.062 30.766 10.312 1 98.5 316 PRO B O 1
ATOM 6768 N N . SER B 1 317 ? -6.582 29.719 8.391 1 98.75 317 SER B N 1
ATOM 6769 C CA . SER B 1 317 ? -5.262 29.109 8.273 1 98.75 317 SER B CA 1
ATOM 6770 C C . SER B 1 317 ? -4.184 30.172 8.07 1 98.75 317 SER B C 1
ATOM 6772 O O . SER B 1 317 ? -3.094 30.078 8.633 1 98.75 317 SER B O 1
ATOM 6774 N N . ALA B 1 318 ? -4.461 31.172 7.266 1 98.5 318 ALA B N 1
ATOM 6775 C CA . ALA B 1 318 ? -3.52 32.281 7.035 1 98.5 318 ALA B CA 1
ATOM 6776 C C . ALA B 1 318 ? -3.234 33.031 8.328 1 98.5 318 ALA B C 1
ATOM 6778 O O . ALA B 1 318 ? -2.088 33.406 8.602 1 98.5 318 ALA B O 1
ATOM 6779 N N . LEU B 1 319 ? -4.238 33.25 9.094 1 98.38 319 LEU B N 1
ATOM 6780 C CA . LEU B 1 319 ? -4.07 34 10.344 1 98.38 319 LEU B CA 1
ATOM 6781 C C . LEU B 1 319 ? -3.285 33.156 11.359 1 98.38 319 LEU B C 1
ATOM 6783 O O . LEU B 1 319 ? -2.531 33.719 12.164 1 98.38 319 LEU B O 1
ATOM 6787 N N . SER B 1 320 ? -3.506 31.859 11.312 1 98.25 320 SER B N 1
ATOM 6788 C CA . SER B 1 320 ? -2.793 30.969 12.227 1 98.25 320 SER B CA 1
ATOM 6789 C C . SER B 1 320 ? -1.284 31.078 12.039 1 98.25 320 SER B C 1
ATOM 6791 O O . SER B 1 320 ? -0.516 30.797 12.961 1 98.25 320 SER B O 1
ATOM 6793 N N . VAL B 1 321 ? -0.866 31.438 10.867 1 97.94 321 VAL B N 1
ATOM 6794 C CA . VAL B 1 321 ? 0.56 31.562 10.586 1 97.94 321 VAL B CA 1
ATOM 6795 C C . VAL B 1 321 ? 0.979 33.031 10.672 1 97.94 321 VAL B C 1
ATOM 6797 O O . VAL B 1 321 ? 2.07 33.344 11.164 1 97.94 321 VAL B O 1
ATOM 6800 N N . ALA B 1 322 ? 0.163 33.969 10.305 1 98 322 ALA B N 1
ATOM 6801 C CA . ALA B 1 322 ? 0.488 35.375 10.25 1 98 322 ALA B CA 1
ATOM 6802 C C . ALA B 1 322 ? 0.758 35.938 11.648 1 98 322 ALA B C 1
ATOM 6804 O O . ALA B 1 322 ? 1.647 36.781 11.828 1 98 322 ALA B O 1
ATOM 6805 N N . VAL B 1 323 ? 0.035 35.5 12.578 1 97.88 323 VAL B N 1
ATOM 6806 C CA . VAL B 1 323 ? 0.147 36.031 13.938 1 97.88 323 VAL B CA 1
ATOM 6807 C C . VAL B 1 323 ? 1.514 35.656 14.516 1 97.88 323 VAL B C 1
ATOM 6809 O O . VAL B 1 323 ? 2.264 36.531 14.945 1 97.88 323 VAL B O 1
ATOM 6812 N N . PRO B 1 324 ? 1.848 34.406 14.523 1 97.38 324 PRO B N 1
ATOM 6813 C CA . PRO B 1 324 ? 3.178 34.094 15.055 1 97.38 324 PRO B CA 1
ATOM 6814 C C . PRO B 1 324 ? 4.301 34.719 14.227 1 97.38 324 PRO B C 1
ATOM 6816 O O . PRO B 1 324 ? 5.309 35.156 14.781 1 97.38 324 PRO B O 1
ATOM 6819 N N . VAL B 1 325 ? 4.176 34.75 12.961 1 96.06 325 VAL B N 1
ATOM 6820 C CA . VAL B 1 325 ? 5.207 35.312 12.094 1 96.06 325 VAL B CA 1
ATOM 6821 C C . VAL B 1 325 ? 5.375 36.812 12.398 1 96.06 325 VAL B C 1
ATOM 6823 O O . VAL B 1 325 ? 6.496 37.312 12.461 1 96.06 325 VAL B O 1
ATOM 6826 N N . ALA B 1 326 ? 4.281 37.531 12.578 1 96.12 326 ALA B N 1
ATOM 6827 C CA . ALA B 1 326 ? 4.34 38.938 12.945 1 96.12 326 ALA B CA 1
ATOM 6828 C C . ALA B 1 326 ? 5.023 39.125 14.297 1 96.12 326 ALA B C 1
ATOM 6830 O O . ALA B 1 326 ? 5.832 40.031 14.477 1 96.12 326 ALA B O 1
ATOM 6831 N N . ALA B 1 327 ? 4.656 38.281 15.172 1 95.31 327 ALA B N 1
ATOM 6832 C CA . ALA B 1 327 ? 5.266 38.344 16.5 1 95.31 327 ALA B CA 1
ATOM 6833 C C . ALA B 1 327 ? 6.766 38.094 16.422 1 95.31 327 ALA B C 1
ATOM 6835 O O . ALA B 1 327 ? 7.551 38.812 17.062 1 95.31 327 ALA B O 1
ATOM 6836 N N . TRP B 1 328 ? 7.148 37.094 15.672 1 93.5 328 TRP B N 1
ATOM 6837 C CA . TRP B 1 328 ? 8.562 36.75 15.547 1 93.5 328 TRP B CA 1
ATOM 6838 C C . TRP B 1 328 ? 9.328 37.844 14.828 1 93.5 328 TRP B C 1
ATOM 6840 O O . TRP B 1 328 ? 10.461 38.156 15.203 1 93.5 328 TRP B O 1
ATOM 6850 N N . ALA B 1 329 ? 8.766 38.438 13.812 1 91.56 329 ALA B N 1
ATOM 6851 C CA . ALA B 1 329 ? 9.398 39.5 13.07 1 91.56 329 ALA B CA 1
ATOM 6852 C C . ALA B 1 329 ? 9.656 40.719 13.969 1 91.56 329 ALA B C 1
ATOM 6854 O O . ALA B 1 329 ? 10.617 41.469 13.758 1 91.56 329 ALA B O 1
ATOM 6855 N N . LEU B 1 330 ? 8.883 40.844 15.031 1 91.25 330 LEU B N 1
ATOM 6856 C CA . LEU B 1 330 ? 8.969 42.031 15.875 1 91.25 330 LEU B CA 1
ATOM 6857 C C . LEU B 1 330 ? 9.766 41.75 17.141 1 91.25 330 LEU B C 1
ATOM 6859 O O . LEU B 1 330 ? 10.328 42.656 17.75 1 91.25 330 LEU B O 1
ATOM 6863 N N . THR B 1 331 ? 9.883 40.5 17.5 1 90.31 331 THR B N 1
ATOM 6864 C CA . THR B 1 331 ? 10.391 40.25 18.859 1 90.31 331 THR B CA 1
ATOM 6865 C C . THR B 1 331 ? 11.594 39.344 18.828 1 90.31 331 THR B C 1
ATOM 6867 O O . THR B 1 331 ? 12.422 39.344 19.75 1 90.31 331 THR B O 1
ATOM 6870 N N . ALA B 1 332 ? 11.711 38.438 17.875 1 90.69 332 ALA B N 1
ATOM 6871 C CA . ALA B 1 332 ? 12.766 37.438 17.891 1 90.69 332 ALA B CA 1
ATOM 6872 C C . ALA B 1 332 ? 14.117 38.031 17.531 1 90.69 332 ALA B C 1
ATOM 6874 O O . ALA B 1 332 ? 14.289 38.562 16.438 1 90.69 332 ALA B O 1
ATOM 6875 N N . PRO B 1 333 ? 15.039 37.938 18.328 1 89.44 333 PRO B N 1
ATOM 6876 C CA . PRO B 1 333 ? 16.359 38.5 18.062 1 89.44 333 PRO B CA 1
ATOM 6877 C C . PRO B 1 333 ? 17.031 37.906 16.844 1 89.44 333 PRO B C 1
ATOM 6879 O O . PRO B 1 333 ? 17.812 38.562 16.156 1 89.44 333 PRO B O 1
ATOM 6882 N N . GLU B 1 334 ? 16.734 36.656 16.547 1 88.06 334 GLU B N 1
ATOM 6883 C CA . GLU B 1 334 ? 17.312 35.938 15.398 1 88.06 334 GLU B CA 1
ATOM 6884 C C . GLU B 1 334 ? 16.859 36.562 14.086 1 88.06 334 GLU B C 1
ATOM 6886 O O . GLU B 1 334 ? 17.531 36.406 13.055 1 88.06 334 GLU B O 1
ATOM 6891 N N . ILE B 1 335 ? 15.734 37.281 14.148 1 89.25 335 ILE B N 1
ATOM 6892 C CA . ILE B 1 335 ? 15.148 37.844 12.938 1 89.25 335 ILE B CA 1
ATOM 6893 C C . ILE B 1 335 ? 15.367 39.344 12.914 1 89.25 335 ILE B C 1
ATOM 6895 O O . ILE B 1 335 ? 15.648 39.938 11.859 1 89.25 335 ILE B O 1
ATOM 6899 N N . THR B 1 336 ? 15.344 39.969 14.031 1 86 336 THR B N 1
ATOM 6900 C CA . THR B 1 336 ? 15.43 41.438 14.109 1 86 336 THR B CA 1
ATOM 6901 C C . THR B 1 336 ? 16.875 41.906 14.07 1 86 336 THR B C 1
ATOM 6903 O O . THR B 1 336 ? 17.156 43.094 13.922 1 86 336 THR B O 1
ATOM 6906 N N . SER B 1 337 ? 17.781 40.938 14.102 1 81.56 337 SER B N 1
ATOM 6907 C CA . SER B 1 337 ? 19.188 41.312 14.078 1 81.56 337 SER B CA 1
ATOM 6908 C C . SER B 1 337 ? 19.531 42.094 12.812 1 81.56 337 SER B C 1
ATOM 6910 O O . SER B 1 337 ? 19.031 41.781 11.727 1 81.56 337 SER B O 1
ATOM 6912 N N . LYS B 1 338 ? 20.344 43.156 12.883 1 73.75 338 LYS B N 1
ATOM 6913 C CA . LYS B 1 338 ? 20.75 44.031 11.781 1 73.75 338 LYS B CA 1
ATOM 6914 C C . LYS B 1 338 ? 22.016 43.531 11.109 1 73.75 338 LYS B C 1
ATOM 6916 O O . LYS B 1 338 ? 22.516 44.125 10.164 1 73.75 338 LYS B O 1
ATOM 6921 N N . GLU B 1 339 ? 22.406 42.375 11.68 1 75.19 339 GLU B N 1
ATOM 6922 C CA . GLU B 1 339 ? 23.578 41.812 11.016 1 75.19 339 GLU B CA 1
ATOM 6923 C C . GLU B 1 339 ? 23.234 41.344 9.609 1 75.19 339 GLU B C 1
ATOM 6925 O O . GLU B 1 339 ? 22.141 40.812 9.383 1 75.19 339 GLU B O 1
ATOM 6930 N N . PRO B 1 340 ? 24.078 41.688 8.633 1 72.69 340 PRO B N 1
ATOM 6931 C CA . PRO B 1 340 ? 23.797 41.25 7.262 1 72.69 340 PRO B CA 1
ATOM 6932 C C . PRO B 1 340 ? 23.562 39.75 7.141 1 72.69 340 PRO B C 1
ATOM 6934 O O . PRO B 1 340 ? 24.219 38.969 7.84 1 72.69 340 PRO B O 1
ATOM 6937 N N . LEU B 1 341 ? 22.5 39.406 6.547 1 69.94 341 LEU B N 1
ATOM 6938 C CA . LEU B 1 341 ? 22.172 38 6.281 1 69.94 341 LEU B CA 1
ATOM 6939 C C . LEU B 1 341 ? 23.25 37.344 5.43 1 69.94 341 LEU B C 1
ATOM 6941 O O . LEU B 1 341 ? 23.609 37.844 4.367 1 69.94 341 LEU B O 1
ATOM 6945 N N . LEU B 1 342 ? 24.016 36.469 6.016 1 61.53 342 LEU B N 1
ATOM 6946 C CA . LEU B 1 342 ? 24.984 35.719 5.234 1 61.53 342 LEU B CA 1
ATOM 6947 C C . LEU B 1 342 ? 24.297 34.625 4.449 1 61.53 342 LEU B C 1
ATOM 6949 O O . LEU B 1 342 ? 23.719 33.688 5.035 1 61.53 342 LEU B O 1
ATOM 6953 N N . LEU B 1 343 ? 23.938 34.906 3.344 1 60.78 343 LEU B N 1
ATOM 6954 C CA . LEU B 1 343 ? 23.375 33.844 2.525 1 60.78 343 LEU B CA 1
ATOM 6955 C C . LEU B 1 343 ? 24.484 33.094 1.792 1 60.78 343 LEU B C 1
ATOM 6957 O O . LEU B 1 343 ? 25.469 33.719 1.359 1 60.78 343 LEU B O 1
ATOM 6961 N N . SER B 1 344 ? 24.797 31.828 2.162 1 54.12 344 SER B N 1
ATOM 6962 C CA . SER B 1 344 ? 25.781 31.078 1.407 1 54.12 344 SER B CA 1
ATOM 6963 C C . SER B 1 344 ? 25.531 31.188 -0.094 1 54.12 344 SER B C 1
ATOM 6965 O O . SER B 1 344 ? 24.453 30.844 -0.579 1 54.12 344 SER B O 1
ATOM 6967 N N . SER B 1 345 ? 26.062 32.25 -0.602 1 45.97 345 SER B N 1
ATOM 6968 C CA . SER B 1 345 ? 26.047 32.219 -2.061 1 45.97 345 SER B CA 1
ATOM 6969 C C . SER B 1 345 ? 26.453 30.859 -2.604 1 45.97 345 SER B C 1
ATOM 6971 O O . SER B 1 345 ? 27.188 30.109 -1.939 1 45.97 345 SER B O 1
ATOM 6973 N N . SER B 1 346 ? 25.922 30.297 -3.49 1 41 346 SER B N 1
ATOM 6974 C CA . SER B 1 346 ? 26.594 29.172 -4.121 1 41 346 SER B CA 1
ATOM 6975 C C . SER B 1 346 ? 28.109 29.391 -4.164 1 41 346 SER B C 1
ATOM 6977 O O . SER B 1 346 ? 28.562 30.531 -4.293 1 41 346 SER B O 1
ATOM 6979 N N . PRO B 1 347 ? 28.938 28.453 -3.73 1 33.25 347 PRO B N 1
ATOM 6980 C CA . PRO B 1 347 ? 30.375 28.719 -3.785 1 33.25 347 PRO B CA 1
ATOM 6981 C C . PRO B 1 347 ? 30.781 29.531 -5.012 1 33.25 347 PRO B C 1
ATOM 6983 O O . PRO B 1 347 ? 30.406 29.188 -6.137 1 33.25 347 PRO B O 1
ATOM 6986 N N . SER B 1 348 ? 30.766 30.812 -4.949 1 31.64 348 SER B N 1
ATOM 6987 C CA . SER B 1 348 ? 31.516 31.531 -5.973 1 31.64 348 SER B CA 1
ATOM 6988 C C . SER B 1 348 ? 32.781 30.797 -6.355 1 31.64 348 SER B C 1
ATOM 6990 O O . SER B 1 348 ? 33.531 30.312 -5.484 1 31.64 348 SER B O 1
ATOM 6992 N N . SER B 1 349 ? 32.844 30.188 -7.562 1 31.03 349 SER B N 1
ATOM 6993 C CA . SER B 1 349 ? 34.125 29.641 -8.008 1 31.03 349 SER B CA 1
ATOM 6994 C C . SER B 1 349 ? 35.281 30.547 -7.59 1 31.03 349 SER B C 1
ATOM 6996 O O . SER B 1 349 ? 35.219 31.766 -7.797 1 31.03 349 SER B O 1
ATOM 6998 N N . ALA B 1 350 ? 35.875 30.219 -6.594 1 29.45 350 ALA B N 1
ATOM 6999 C CA . ALA B 1 350 ? 37.094 30.906 -6.262 1 29.45 350 ALA B CA 1
ATOM 7000 C C . ALA B 1 350 ? 37.844 31.328 -7.523 1 29.45 350 ALA B C 1
ATOM 7002 O O . ALA B 1 350 ? 38.031 30.531 -8.453 1 29.45 350 ALA B O 1
ATOM 7003 N N . PRO B 1 351 ? 37.844 32.656 -7.793 1 26.91 351 PRO B N 1
ATOM 7004 C CA . PRO B 1 351 ? 38.688 32.938 -8.938 1 26.91 351 PRO B CA 1
ATOM 7005 C C . PRO B 1 351 ? 39.969 32.094 -8.969 1 26.91 351 PRO B C 1
ATOM 7007 O O . PRO B 1 351 ? 40.531 31.781 -7.918 1 26.91 351 PRO B O 1
ATOM 7010 N N . ALA B 1 352 ? 39.969 31.125 -9.867 1 27.27 352 ALA B N 1
ATOM 7011 C CA . ALA B 1 352 ? 41.25 30.438 -10.055 1 27.27 352 ALA B CA 1
ATOM 7012 C C . ALA B 1 352 ? 42.406 31.391 -9.797 1 27.27 352 ALA B C 1
ATOM 7014 O O . ALA B 1 352 ? 42.375 32.531 -10.234 1 27.27 352 ALA B O 1
ATOM 7015 N N . ALA B 1 353 ? 42.906 31.312 -8.664 1 24.59 353 ALA B N 1
ATOM 7016 C CA . ALA B 1 353 ? 44.219 31.953 -8.406 1 24.59 353 ALA B CA 1
ATOM 7017 C C . ALA B 1 353 ? 45.062 32 -9.68 1 24.59 353 ALA B C 1
ATOM 7019 O O . ALA B 1 353 ? 45.25 30.969 -10.344 1 24.59 353 ALA B O 1
ATOM 7020 N N . SER B 1 354 ? 44.875 33.125 -10.477 1 25.09 354 SER B N 1
ATOM 7021 C CA . SER B 1 354 ? 45.844 33.375 -11.547 1 25.09 354 SER B CA 1
ATOM 7022 C C . SER B 1 354 ? 47.25 33 -11.094 1 25.09 354 SER B C 1
ATOM 7024 O O . SER B 1 354 ? 47.781 33.594 -10.141 1 25.09 354 SER B O 1
ATOM 7026 N N . SER B 1 355 ? 47.375 31.625 -10.852 1 22.56 355 SER B N 1
ATOM 7027 C CA . SER B 1 355 ? 48.781 31.234 -10.688 1 22.56 355 SER B CA 1
ATOM 7028 C C . SER B 1 355 ? 49.688 32 -11.648 1 22.56 355 SER B C 1
ATOM 7030 O O . SER B 1 355 ? 49.438 32.031 -12.852 1 22.56 355 SER B O 1
ATOM 7032 N N . SER B 1 356 ? 50.125 33.156 -11.094 1 23.38 356 SER B N 1
ATOM 7033 C CA . SER B 1 356 ? 51.25 33.906 -11.68 1 23.38 356 SER B CA 1
ATOM 7034 C C . SER B 1 356 ? 52.344 32.969 -12.18 1 23.38 356 SER B C 1
ATOM 7036 O O . SER B 1 356 ? 52.906 32.219 -11.398 1 23.38 356 SER B O 1
ATOM 7038 N N . GLY B 1 357 ? 51.938 32.188 -13.328 1 21.64 357 GLY B N 1
ATOM 7039 C CA . GLY B 1 357 ? 53 31.469 -14.008 1 21.64 357 GLY B CA 1
ATOM 7040 C C . GLY B 1 357 ? 54.281 32.281 -14.125 1 21.64 357 GLY B C 1
ATOM 7041 O O . GLY B 1 357 ? 54.281 33.406 -14.609 1 21.64 357 GLY B O 1
ATOM 7042 N N . GLN B 1 358 ? 55.031 32.125 -13.031 1 20.5 358 GLN B N 1
ATOM 7043 C CA . GLN B 1 358 ? 56.406 32.656 -13.078 1 20.5 358 GLN B CA 1
ATOM 7044 C C . GLN B 1 358 ? 57.062 32.344 -14.422 1 20.5 358 GLN B C 1
ATOM 7046 O O . GLN B 1 358 ? 57.062 31.203 -14.875 1 20.5 358 GLN B O 1
ATOM 7051 N N . ASN B 1 359 ? 56.875 33.375 -15.312 1 22.55 359 ASN B N 1
ATOM 7052 C CA . ASN B 1 359 ? 57.562 33.5 -16.594 1 22.55 359 ASN B CA 1
ATOM 7053 C C . ASN B 1 359 ? 59.031 33.094 -16.469 1 22.55 359 ASN B C 1
ATOM 7055 O O . ASN B 1 359 ? 59.781 33.688 -15.688 1 22.55 359 ASN B O 1
ATOM 7059 N N . ALA B 1 360 ? 59.281 31.828 -16.219 1 18.11 360 ALA B N 1
ATOM 7060 C CA . ALA B 1 360 ? 60.688 31.453 -16.297 1 18.11 360 ALA B CA 1
ATOM 7061 C C . ALA B 1 360 ? 61.375 32.125 -17.484 1 18.11 360 ALA B C 1
ATOM 7063 O O . ALA B 1 360 ? 60.844 32.125 -18.594 1 18.11 360 ALA B O 1
ATOM 7064 N N . GLU B 1 361 ? 62.25 33.094 -17.141 1 17.5 361 GLU B N 1
ATOM 7065 C CA . GLU B 1 361 ? 63.188 33.906 -17.906 1 17.5 361 GLU B CA 1
ATOM 7066 C C . GLU B 1 361 ? 64 33.062 -18.859 1 17.5 361 GLU B C 1
ATOM 7068 O O . GLU B 1 361 ? 64.875 32.281 -18.422 1 17.5 361 GLU B O 1
ATOM 7073 N N . ALA B 1 362 ? 63.344 32.125 -19.641 1 16.75 362 ALA B N 1
ATOM 7074 C CA . ALA B 1 362 ? 64.375 31.547 -20.531 1 16.75 362 ALA B CA 1
ATOM 7075 C C . ALA B 1 362 ? 65.312 32.625 -21.016 1 16.75 362 ALA B C 1
ATOM 7077 O O . ALA B 1 362 ? 64.938 33.781 -21.172 1 16.75 362 ALA B O 1
ATOM 7078 N N . ALA B 1 363 ? 66.562 32.125 -21.031 1 15.81 363 ALA B N 1
ATOM 7079 C CA . ALA B 1 363 ? 67.938 32.562 -21.359 1 15.81 363 ALA B CA 1
ATOM 7080 C C . ALA B 1 363 ? 67.938 33.281 -22.719 1 15.81 363 ALA B C 1
ATOM 7082 O O . ALA B 1 363 ? 67.312 32.844 -23.672 1 15.81 363 ALA B O 1
ATOM 7083 N N . ALA B 1 364 ? 68.312 34.531 -22.734 1 16.97 364 ALA B N 1
ATOM 7084 C CA . ALA B 1 364 ? 68.625 35.656 -23.609 1 16.97 364 ALA B CA 1
ATOM 7085 C C . ALA B 1 364 ? 69.5 35.219 -24.766 1 16.97 364 ALA B C 1
ATOM 7087 O O . ALA B 1 364 ? 70.062 36.062 -25.469 1 16.97 364 ALA B O 1
ATOM 7088 N N . ALA B 1 365 ? 69.625 33.812 -25.078 1 16.66 365 ALA B N 1
ATOM 7089 C CA . ALA B 1 365 ? 70.812 33.844 -25.859 1 16.66 365 ALA B CA 1
ATOM 7090 C C . ALA B 1 365 ? 70.75 34.875 -26.984 1 16.66 365 ALA B C 1
ATOM 7092 O O . ALA B 1 365 ? 69.688 35.125 -27.547 1 16.66 365 ALA B O 1
ATOM 7093 N N . GLY B 1 366 ? 71.75 35.656 -27.031 1 16.25 366 GLY B N 1
ATOM 7094 C CA . GLY B 1 366 ? 72.188 36.938 -27.562 1 16.25 366 GLY B CA 1
ATOM 7095 C C . GLY B 1 366 ? 72.188 36.969 -29.078 1 16.25 366 GLY B C 1
ATOM 7096 O O . GLY B 1 366 ? 72.312 38.031 -29.688 1 16.25 366 GLY B O 1
ATOM 7097 N N . PRO B 1 367 ? 72.375 35.719 -29.859 1 16.53 367 PRO B N 1
ATOM 7098 C CA . PRO B 1 367 ? 73.438 36.312 -30.672 1 16.53 367 PRO B CA 1
ATOM 7099 C C . PRO B 1 367 ? 72.938 37.469 -31.547 1 16.53 367 PRO B C 1
ATOM 7101 O O . PRO B 1 367 ? 73.5 38.562 -31.516 1 16.53 367 PRO B O 1
ATOM 7104 N N . GLY B 1 368 ? 72.375 36.938 -32.75 1 16.12 368 GLY B N 1
ATOM 7105 C CA . GLY B 1 368 ? 73.062 37.406 -33.906 1 16.12 368 GLY B CA 1
ATOM 7106 C C . GLY B 1 368 ? 72.688 38.781 -34.375 1 16.12 368 GLY B C 1
ATOM 7107 O O . GLY B 1 368 ? 71.688 39.375 -33.844 1 16.12 368 GLY B O 1
ATOM 7108 N N . GLN B 1 369 ? 72.812 39.031 -35.75 1 15.95 369 GLN B N 1
ATOM 7109 C CA . GLN B 1 369 ? 73.5 40.062 -36.5 1 15.95 369 GLN B CA 1
ATOM 7110 C C . GLN B 1 369 ? 72.562 41.219 -36.844 1 15.95 369 GLN B C 1
ATOM 7112 O O . GLN B 1 369 ? 72.875 42.375 -36.594 1 15.95 369 GLN B O 1
ATOM 7117 N N . GLY B 1 370 ? 71.562 40.938 -37.781 1 16.02 370 GLY B N 1
ATOM 7118 C CA . GLY B 1 370 ? 71.875 41.812 -38.906 1 16.02 370 GLY B CA 1
ATOM 7119 C C . GLY B 1 370 ? 71.375 43.219 -38.75 1 16.02 370 GLY B C 1
ATOM 7120 O O . GLY B 1 370 ? 70.625 43.5 -37.781 1 16.02 370 GLY B O 1
ATOM 7121 N N . SER B 1 371 ? 70.938 43.75 -39.969 1 16.83 371 SER B N 1
ATOM 7122 C CA . SER B 1 371 ? 71.25 45.031 -40.625 1 16.83 371 SER B CA 1
ATOM 7123 C C . SER B 1 371 ? 70.25 46.094 -40.219 1 16.83 371 SER B C 1
ATOM 7125 O O . SER B 1 371 ? 69.188 45.812 -39.594 1 16.83 371 SER B O 1
ATOM 7127 N N . SER B 1 372 ? 69.875 47 -41.156 1 16.62 372 SER B N 1
ATOM 7128 C CA . SER B 1 372 ? 70.062 48.438 -41.312 1 16.62 372 SER B CA 1
ATOM 7129 C C . SER B 1 372 ? 68.812 49.219 -40.938 1 16.62 372 SER B C 1
ATOM 7131 O O . SER B 1 372 ? 68.875 50.25 -40.281 1 16.62 372 SER B O 1
ATOM 7133 N N . GLY B 1 373 ? 67.562 48.875 -41.469 1 17.67 373 GLY B N 1
ATOM 7134 C CA . GLY B 1 373 ? 67.062 50.062 -42.156 1 17.67 373 GLY B CA 1
ATOM 7135 C C . GLY B 1 373 ? 66.375 51.062 -41.25 1 17.67 373 GLY B C 1
ATOM 7136 O O . GLY B 1 373 ? 66 50.719 -40.156 1 17.67 373 GLY B O 1
ATOM 7137 N N . SER B 1 374 ? 66 52.25 -41.812 1 17.59 374 SER B N 1
ATOM 7138 C CA . SER B 1 374 ? 65.938 53.656 -41.438 1 17.59 374 SER B CA 1
ATOM 7139 C C . SER B 1 374 ? 64.688 53.969 -40.656 1 17.59 374 SER B C 1
ATOM 7141 O O . SER B 1 374 ? 64.75 54.438 -39.5 1 17.59 374 SER B O 1
ATOM 7143 N N . GLY B 1 375 ? 63.625 54.625 -41.25 1 16.78 375 GLY B N 1
ATOM 7144 C CA . GLY B 1 375 ? 63.344 56 -40.875 1 16.78 375 GLY B CA 1
ATOM 7145 C C . GLY B 1 375 ? 62.219 56.094 -39.844 1 16.78 375 GLY B C 1
ATOM 7146 O O . GLY B 1 375 ? 62.469 56.438 -38.688 1 16.78 375 GLY B O 1
ATOM 7147 N N . SER B 1 376 ? 60.875 56.406 -40.312 1 19.11 376 SER B N 1
ATOM 7148 C CA . SER B 1 376 ? 60.188 57.656 -40.062 1 19.11 376 SER B CA 1
ATOM 7149 C C . SER B 1 376 ? 59.25 57.531 -38.875 1 19.11 376 SER B C 1
ATOM 7151 O O . SER B 1 376 ? 58.906 56.406 -38.469 1 19.11 376 SER B O 1
ATOM 7153 N N . GLY B 1 377 ? 58.5 58.656 -38.469 1 18.16 377 GLY B N 1
ATOM 7154 C CA . GLY B 1 377 ? 58.094 59.406 -37.281 1 18.16 377 GLY B CA 1
ATOM 7155 C C . GLY B 1 377 ? 56.75 58.969 -36.719 1 18.16 377 GLY B C 1
ATOM 7156 O O . GLY B 1 377 ? 56.375 59.344 -35.594 1 18.16 377 GLY B O 1
ATOM 7157 N N . SER B 1 378 ? 55.812 58.312 -37.469 1 20.12 378 SER B N 1
ATOM 7158 C CA . SER B 1 378 ? 54.5 58.906 -37.344 1 20.12 378 SER B CA 1
ATOM 7159 C C . SER B 1 378 ? 53.844 58.594 -36 1 20.12 378 SER B C 1
ATOM 7161 O O . SER B 1 378 ? 54.25 57.656 -35.344 1 20.12 378 SER B O 1
ATOM 7163 N N . GLY B 1 379 ? 52.656 59.281 -35.719 1 20.08 379 GLY B N 1
ATOM 7164 C CA . GLY B 1 379 ? 51.875 59.875 -34.625 1 20.08 379 GLY B CA 1
ATOM 7165 C C . GLY B 1 379 ? 51.094 58.875 -33.844 1 20.08 379 GLY B C 1
ATOM 7166 O O . GLY B 1 379 ? 50.844 57.75 -34.312 1 20.08 379 GLY B O 1
ATOM 7167 N N . SER B 1 380 ? 51.031 59.094 -32.469 1 20.7 380 SER B N 1
ATOM 7168 C CA . SER B 1 380 ? 50.75 58.375 -31.234 1 20.7 380 SER B CA 1
ATOM 7169 C C . SER B 1 380 ? 49.25 58.156 -31.031 1 20.7 380 SER B C 1
ATOM 7171 O O . SER B 1 380 ? 48.562 59.094 -30.578 1 20.7 380 SER B O 1
ATOM 7173 N N . VAL B 1 381 ? 48.438 57.625 -32 1 20.91 381 VAL B N 1
ATOM 7174 C CA . VAL B 1 381 ? 47 57.719 -31.719 1 20.91 381 VAL B CA 1
ATOM 7175 C C . VAL B 1 381 ? 46.688 56.875 -30.484 1 20.91 381 VAL B C 1
ATOM 7177 O O . VAL B 1 381 ? 47.125 55.719 -30.375 1 20.91 381 VAL B O 1
ATOM 7180 N N . PRO B 1 382 ? 46.188 57.531 -29.328 1 22.12 382 PRO B N 1
ATOM 7181 C CA . PRO B 1 382 ? 45.906 56.969 -27.984 1 22.12 382 PRO B CA 1
ATOM 7182 C C . PRO B 1 382 ? 44.719 56 -27.984 1 22.12 382 PRO B C 1
ATOM 7184 O O . PRO B 1 382 ? 43.625 56.375 -28.391 1 22.12 382 PRO B O 1
ATOM 7187 N N . GLU B 1 383 ? 44.781 54.75 -28.484 1 21.5 383 GLU B N 1
ATOM 7188 C CA . GLU B 1 383 ? 43.625 53.875 -28.578 1 21.5 383 GLU B CA 1
ATOM 7189 C C . GLU B 1 383 ? 43.031 53.562 -27.203 1 21.5 383 GLU B C 1
ATOM 7191 O O . GLU B 1 383 ? 43.75 53.094 -26.312 1 21.5 383 GLU B O 1
ATOM 7196 N N . SER B 1 384 ? 41.938 54.312 -26.766 1 23.16 384 SER B N 1
ATOM 7197 C CA . SER B 1 384 ? 41.094 54.219 -25.578 1 23.16 384 SER B CA 1
ATOM 7198 C C . SER B 1 384 ? 40.469 52.812 -25.453 1 23.16 384 SER B C 1
ATOM 7200 O O . SER B 1 384 ? 39.812 52.344 -26.391 1 23.16 384 SER B O 1
ATOM 7202 N N . GLY B 1 385 ? 41.125 51.844 -24.844 1 22.25 385 GLY B N 1
ATOM 7203 C CA . GLY B 1 385 ? 40.719 50.469 -24.609 1 22.25 385 GLY B CA 1
ATOM 7204 C C . GLY B 1 385 ? 39.469 50.312 -23.797 1 22.25 385 GLY B C 1
ATOM 7205 O O . GLY B 1 385 ? 39.406 50.75 -22.641 1 22.25 385 GLY B O 1
ATOM 7206 N N . SER B 1 386 ? 38.25 50.531 -24.422 1 24.98 386 SER B N 1
ATOM 7207 C CA . SER B 1 386 ? 36.938 50.281 -23.828 1 24.98 386 SER B CA 1
ATOM 7208 C C . SER B 1 386 ? 36.875 48.875 -23.234 1 24.98 386 SER B C 1
ATOM 7210 O O . SER B 1 386 ? 37.281 47.906 -23.859 1 24.98 386 SER B O 1
ATOM 7212 N N . GLY B 1 387 ? 37.062 48.719 -21.875 1 24.41 387 GLY B N 1
ATOM 7213 C CA . GLY B 1 387 ? 36.938 47.562 -20.984 1 24.41 387 GLY B CA 1
ATOM 7214 C C . GLY B 1 387 ? 35.594 46.844 -21.125 1 24.41 387 GLY B C 1
ATOM 7215 O O . GLY B 1 387 ? 34.531 47.438 -20.859 1 24.41 387 GLY B O 1
ATOM 7216 N N . SER B 1 388 ? 35.344 46.062 -22.234 1 26.97 388 SER B N 1
ATOM 7217 C CA . SER B 1 388 ? 34.125 45.25 -22.344 1 26.97 388 SER B CA 1
ATOM 7218 C C . SER B 1 388 ? 33.969 44.312 -21.125 1 26.97 388 SER B C 1
ATOM 7220 O O . SER B 1 388 ? 34.906 43.594 -20.766 1 26.97 388 SER B O 1
ATOM 7222 N N . GLY B 1 389 ? 33.281 44.781 -20.047 1 25.02 389 GLY B N 1
ATOM 7223 C CA . GLY B 1 389 ? 32.812 44 -18.922 1 25.02 389 GLY B CA 1
ATOM 7224 C C . GLY B 1 389 ? 32.156 42.688 -19.328 1 25.02 389 GLY B C 1
ATOM 7225 O O . GLY B 1 389 ? 31.141 42.688 -20.031 1 25.02 389 GLY B O 1
ATOM 7226 N N . SER B 1 390 ? 32.906 41.688 -19.734 1 29.08 390 SER B N 1
ATOM 7227 C CA . SER B 1 390 ? 32.375 40.375 -19.922 1 29.08 390 SER B CA 1
ATOM 7228 C C . SER B 1 390 ? 31.531 39.938 -18.719 1 29.08 390 SER B C 1
ATOM 7230 O O . SER B 1 390 ? 32.031 39.938 -17.578 1 29.08 390 SER B O 1
ATOM 7232 N N . GLY B 1 391 ? 30.312 40.406 -18.656 1 26.52 391 GLY B N 1
ATOM 7233 C CA . GLY B 1 391 ? 29.344 39.875 -17.734 1 26.52 391 GLY B CA 1
ATOM 7234 C C . GLY B 1 391 ? 29.422 38.375 -17.594 1 26.52 391 GLY B C 1
ATOM 7235 O O . GLY B 1 391 ? 29.391 37.656 -18.609 1 26.52 391 GLY B O 1
ATOM 7236 N N . SER B 1 392 ? 30.25 37.938 -16.75 1 31.02 392 SER B N 1
ATOM 7237 C CA . SER B 1 392 ? 30.25 36.562 -16.297 1 31.02 392 SER B CA 1
ATOM 7238 C C . SER B 1 392 ? 28.828 36.031 -16.094 1 31.02 392 SER B C 1
ATOM 7240 O O . SER B 1 392 ? 28.062 36.625 -15.312 1 31.02 392 SER B O 1
ATOM 7242 N N . GLY B 1 393 ? 28.219 35.75 -17.219 1 28.89 393 GLY B N 1
ATOM 7243 C CA . GLY B 1 393 ? 26.969 35 -17.094 1 28.89 393 GLY B CA 1
ATOM 7244 C C . GLY B 1 393 ? 27 33.969 -15.977 1 28.89 393 GLY B C 1
ATOM 7245 O O . GLY B 1 393 ? 27.938 33.188 -15.883 1 28.89 393 GLY B O 1
ATOM 7246 N N . SER B 1 394 ? 26.734 34.406 -14.812 1 32.75 394 SER B N 1
ATOM 7247 C CA . SER B 1 394 ? 26.391 33.5 -13.719 1 32.75 394 SER B CA 1
ATOM 7248 C C . SER B 1 394 ? 25.703 32.219 -14.234 1 32.75 394 SER B C 1
ATOM 7250 O O . SER B 1 394 ? 24.641 32.312 -14.852 1 32.75 394 SER B O 1
ATOM 7252 N N . GLY B 1 395 ? 26.391 31.359 -14.898 1 32.25 395 GLY B N 1
ATOM 7253 C CA . GLY B 1 395 ? 25.859 30.062 -15.266 1 32.25 395 GLY B CA 1
ATOM 7254 C C . GLY B 1 395 ? 25 29.438 -14.188 1 32.25 395 GLY B C 1
ATOM 7255 O O . GLY B 1 395 ? 25.5 28.844 -13.242 1 32.25 395 GLY B O 1
ATOM 7256 N N . GLN B 1 396 ? 24.016 30.094 -13.625 1 35.97 396 GLN B N 1
ATOM 7257 C CA . GLN B 1 396 ? 22.938 29.438 -12.898 1 35.97 396 GLN B CA 1
ATOM 7258 C C . GLN B 1 396 ? 22.625 28.062 -13.5 1 35.97 396 GLN B C 1
ATOM 7260 O O . GLN B 1 396 ? 22.297 27.953 -14.68 1 35.97 396 GLN B O 1
ATOM 7265 N N . GLU B 1 397 ? 23.328 27.078 -13.078 1 40.66 397 GLU B N 1
ATOM 7266 C CA . GLU B 1 397 ? 22.953 25.75 -13.539 1 40.66 397 GLU B CA 1
ATOM 7267 C C . GLU B 1 397 ? 21.438 25.625 -13.672 1 40.66 397 GLU B C 1
ATOM 7269 O O . GLU B 1 397 ? 20.719 25.656 -12.672 1 40.66 397 GLU B O 1
ATOM 7274 N N . ALA B 1 398 ? 20.891 26.125 -14.609 1 44.12 398 ALA B N 1
ATOM 7275 C CA . ALA B 1 398 ? 19.484 26 -15 1 44.12 398 ALA B CA 1
ATOM 7276 C C . ALA B 1 398 ? 18.969 24.594 -14.742 1 44.12 398 ALA B C 1
ATOM 7278 O O . ALA B 1 398 ? 19.656 23.609 -15.008 1 44.12 398 ALA B O 1
ATOM 7279 N N . ALA B 1 399 ? 18.062 24.516 -13.68 1 51.03 399 ALA B N 1
ATOM 7280 C CA . ALA B 1 399 ? 17.406 23.234 -13.539 1 51.03 399 ALA B CA 1
ATOM 7281 C C . ALA B 1 399 ? 17.234 22.547 -14.891 1 51.03 399 ALA B C 1
ATOM 7283 O O . ALA B 1 399 ? 16.875 23.188 -15.875 1 51.03 399 ALA B O 1
ATOM 7284 N N . PRO B 1 400 ? 17.688 21.266 -14.969 1 57.03 400 PRO B N 1
ATOM 7285 C CA . PRO B 1 400 ? 17.5 20.594 -16.25 1 57.03 400 PRO B CA 1
ATOM 7286 C C . PRO B 1 400 ? 16.062 20.672 -16.75 1 57.03 400 PRO B C 1
ATOM 7288 O O . PRO B 1 400 ? 15.125 20.688 -15.945 1 57.03 400 PRO B O 1
ATOM 7291 N N . PRO B 1 401 ? 15.773 21.203 -17.938 1 65.06 401 PRO B N 1
ATOM 7292 C CA . PRO B 1 401 ? 14.445 21.359 -18.531 1 65.06 401 PRO B CA 1
ATOM 7293 C C . PRO B 1 401 ? 13.516 20.188 -18.188 1 65.06 401 PRO B C 1
ATOM 7295 O O . PRO B 1 401 ? 12.312 20.391 -18 1 65.06 401 PRO B O 1
ATOM 7298 N N . ARG B 1 402 ? 14.125 19.172 -17.844 1 78.31 402 ARG B N 1
ATOM 7299 C CA . ARG B 1 402 ? 13.281 18.031 -17.516 1 78.31 402 ARG B CA 1
ATOM 7300 C C . ARG B 1 402 ? 12.711 18.156 -16.094 1 78.31 402 ARG B C 1
ATOM 7302 O O . ARG B 1 402 ? 11.594 17.703 -15.836 1 78.31 402 ARG B O 1
ATOM 7309 N N . SER B 1 403 ? 13.391 18.891 -15.32 1 80.88 403 SER B N 1
ATOM 7310 C CA . SER B 1 403 ? 12.938 19.078 -13.945 1 80.88 403 SER B CA 1
ATOM 7311 C C . SER B 1 403 ? 11.672 19.938 -13.891 1 80.88 403 SER B C 1
ATOM 7313 O O . SER B 1 403 ? 10.719 19.594 -13.188 1 80.88 403 SER B O 1
ATOM 7315 N N . ASN B 1 404 ? 11.672 20.922 -14.711 1 82.94 404 ASN B N 1
ATOM 7316 C CA . ASN B 1 404 ? 10.508 21.797 -14.742 1 82.94 404 ASN B CA 1
ATOM 7317 C C . ASN B 1 404 ? 9.297 21.094 -15.336 1 82.94 404 ASN B C 1
ATOM 7319 O O . ASN B 1 404 ? 8.164 21.312 -14.906 1 82.94 404 ASN B O 1
ATOM 7323 N N . LEU B 1 405 ? 9.625 20.312 -16.266 1 83.5 405 LEU B N 1
ATOM 7324 C CA . LEU B 1 405 ? 8.539 19.578 -16.906 1 83.5 405 LEU B CA 1
ATOM 7325 C C . LEU B 1 405 ? 7.906 18.578 -15.93 1 83.5 405 LEU B C 1
ATOM 7327 O O . LEU B 1 405 ? 6.68 18.531 -15.797 1 83.5 405 LEU B O 1
ATOM 7331 N N . VAL B 1 406 ? 8.719 17.875 -15.266 1 85.81 406 VAL B N 1
ATOM 7332 C CA . VAL B 1 406 ? 8.211 16.859 -14.344 1 85.81 406 VAL B CA 1
ATOM 7333 C C . VAL B 1 406 ? 7.527 17.531 -13.164 1 85.81 406 VAL B C 1
ATOM 7335 O O . VAL B 1 406 ? 6.523 17.031 -12.648 1 85.81 406 VAL B O 1
ATOM 7338 N N . LEU B 1 407 ? 8.055 18.609 -12.789 1 86.56 407 LEU B N 1
ATOM 7339 C CA . LEU B 1 407 ? 7.414 19.375 -11.727 1 86.56 407 LEU B CA 1
ATOM 7340 C C . LEU B 1 407 ? 6.02 19.828 -12.148 1 86.56 407 LEU B C 1
ATOM 7342 O O . LEU B 1 407 ? 5.055 19.672 -11.398 1 86.56 407 LEU B O 1
ATOM 7346 N N . SER B 1 408 ? 5.965 20.406 -13.312 1 88.81 408 SER B N 1
ATOM 7347 C CA . SER B 1 408 ? 4.691 20.922 -13.797 1 88.81 408 SER B CA 1
ATOM 7348 C C . SER B 1 408 ? 3.67 19.812 -13.969 1 88.81 408 SER B C 1
ATOM 7350 O O . SER B 1 408 ? 2.506 19.953 -13.586 1 88.81 408 SER B O 1
ATOM 7352 N N . VAL B 1 409 ? 4.109 18.703 -14.469 1 89.75 409 VAL B N 1
ATOM 7353 C CA . VAL B 1 409 ? 3.203 17.578 -14.68 1 89.75 409 VAL B CA 1
ATOM 7354 C C . VAL B 1 409 ? 2.812 16.969 -13.336 1 89.75 409 VAL B C 1
ATOM 7356 O O . VAL B 1 409 ? 1.655 16.609 -13.125 1 89.75 409 VAL B O 1
ATOM 7359 N N . GLY B 1 410 ? 3.795 16.812 -12.477 1 90.75 410 GLY B N 1
ATOM 7360 C CA . GLY B 1 410 ? 3.516 16.266 -11.164 1 90.75 410 GLY B CA 1
ATOM 7361 C C . GLY B 1 410 ? 2.547 17.109 -10.352 1 90.75 410 GLY B C 1
ATOM 7362 O O . GLY B 1 410 ? 1.533 16.609 -9.867 1 90.75 410 GLY B O 1
ATOM 7363 N N . LEU B 1 411 ? 2.816 18.359 -10.227 1 90.69 411 LEU B N 1
ATOM 7364 C CA . LEU B 1 411 ? 1.938 19.266 -9.5 1 90.69 411 LEU B CA 1
ATOM 7365 C C . LEU B 1 411 ? 0.589 19.406 -10.203 1 90.69 411 LEU B C 1
ATOM 7367 O O . LEU B 1 411 ? -0.453 19.469 -9.547 1 90.69 411 LEU B O 1
ATOM 7371 N N . GLY B 1 412 ? 0.683 19.469 -11.484 1 91.12 412 GLY B N 1
ATOM 7372 C CA . GLY B 1 412 ? -0.551 19.469 -12.258 1 91.12 412 GLY B CA 1
ATOM 7373 C C . GLY B 1 412 ? -1.414 18.25 -12.008 1 91.12 412 GLY B C 1
ATOM 7374 O O . GLY B 1 412 ? -2.639 18.359 -11.922 1 91.12 412 GLY B O 1
ATOM 7375 N N . SER B 1 413 ? -0.775 17.125 -11.938 1 90.94 413 SER B N 1
ATOM 7376 C CA . SER B 1 413 ? -1.494 15.883 -11.664 1 90.94 413 SER B CA 1
ATOM 7377 C C . SER B 1 413 ? -2.182 15.93 -10.305 1 90.94 413 SER B C 1
ATOM 7379 O O . SER B 1 413 ? -3.328 15.492 -10.164 1 90.94 413 SER B O 1
ATOM 7381 N N . LEU B 1 414 ? -1.519 16.422 -9.32 1 90.94 414 LEU B N 1
ATOM 7382 C CA . LEU B 1 414 ? -2.109 16.531 -7.988 1 90.94 414 LEU B CA 1
ATOM 7383 C C . LEU B 1 414 ? -3.322 17.469 -8.008 1 90.94 414 LEU B C 1
ATOM 7385 O O . LEU B 1 414 ? -4.359 17.141 -7.426 1 90.94 414 LEU B O 1
ATOM 7389 N N . LEU B 1 415 ? -3.229 18.531 -8.703 1 91.62 415 LEU B N 1
ATOM 7390 C CA . LEU B 1 415 ? -4.289 19.531 -8.75 1 91.62 415 LEU B CA 1
ATOM 7391 C C . LEU B 1 415 ? -5.453 19.047 -9.602 1 91.62 415 LEU B C 1
ATOM 7393 O O . LEU B 1 415 ? -6.57 19.562 -9.484 1 91.62 415 LEU B O 1
ATOM 7397 N N . MET B 1 416 ? -5.195 18.078 -10.375 1 90.56 416 MET B N 1
ATOM 7398 C CA . MET B 1 416 ? -6.219 17.547 -11.273 1 90.56 416 MET B CA 1
ATOM 7399 C C . MET B 1 416 ? -7.156 16.594 -10.523 1 90.56 416 MET B C 1
ATOM 7401 O O . MET B 1 416 ? -8.258 16.312 -10.992 1 90.56 416 MET B O 1
ATOM 7405 N N . VAL B 1 417 ? -6.797 16.125 -9.391 1 91.56 417 VAL B N 1
ATOM 7406 C CA . VAL B 1 417 ? -7.562 15.109 -8.68 1 91.56 417 VAL B CA 1
ATOM 7407 C C . VAL B 1 417 ? -8.938 15.656 -8.312 1 91.56 417 VAL B C 1
ATOM 7409 O O . VAL B 1 417 ? -9.961 15.031 -8.602 1 91.56 417 VAL B O 1
ATOM 7412 N N . PRO B 1 418 ? -9.016 16.875 -7.715 1 87.75 418 PRO B N 1
ATOM 7413 C CA . PRO B 1 418 ? -10.352 17.422 -7.43 1 87.75 418 PRO B CA 1
ATOM 7414 C C . PRO B 1 418 ? -11.156 17.703 -8.695 1 87.75 418 PRO B C 1
ATOM 7416 O O . PRO B 1 418 ? -12.383 17.578 -8.68 1 87.75 418 PRO B O 1
ATOM 7419 N N . VAL B 1 419 ? -10.508 17.969 -9.766 1 86 419 VAL B N 1
ATOM 7420 C CA . VAL B 1 419 ? -11.18 18.234 -11.039 1 86 419 VAL B CA 1
ATOM 7421 C C . VAL B 1 419 ? -11.781 16.938 -11.578 1 86 419 VAL B C 1
ATOM 7423 O O . VAL B 1 419 ? -12.898 16.938 -12.102 1 86 419 VAL B O 1
ATOM 7426 N N . LEU B 1 420 ? -11.039 15.867 -11.43 1 86.81 420 LEU B N 1
ATOM 7427 C CA . LEU B 1 420 ? -11.523 14.578 -11.898 1 86.81 420 LEU B CA 1
ATOM 7428 C C . LEU B 1 420 ? -12.734 14.125 -11.086 1 86.81 420 LEU B C 1
ATOM 7430 O O . LEU B 1 420 ? -13.633 13.469 -11.609 1 86.81 420 LEU B O 1
ATOM 7434 N N . ARG B 1 421 ? -12.695 14.438 -9.82 1 84.88 421 ARG B N 1
ATOM 7435 C CA . ARG B 1 421 ? -13.852 14.133 -8.984 1 84.88 421 ARG B CA 1
ATOM 7436 C C . ARG B 1 421 ? -15.07 14.922 -9.43 1 84.88 421 ARG B C 1
ATOM 7438 O O . ARG B 1 421 ? -16.172 14.367 -9.531 1 84.88 421 ARG B O 1
ATOM 7445 N N . ALA B 1 422 ? -14.906 16.156 -9.727 1 81.62 422 ALA B N 1
ATOM 7446 C CA . ALA B 1 422 ? -16.016 17.047 -10.086 1 81.62 422 ALA B CA 1
ATOM 7447 C C . ALA B 1 422 ? -16.531 16.734 -11.492 1 81.62 422 ALA B C 1
ATOM 7449 O O . ALA B 1 422 ? -17.734 16.734 -11.734 1 81.62 422 ALA B O 1
ATOM 7450 N N . TRP B 1 423 ? -15.617 16.375 -12.391 1 79.81 423 TRP B N 1
ATOM 7451 C CA . TRP B 1 423 ? -15.977 16.25 -13.805 1 79.81 423 TRP B CA 1
ATOM 7452 C C . TRP B 1 423 ? -16.281 14.805 -14.164 1 79.81 423 TRP B C 1
ATOM 7454 O O . TRP B 1 423 ? -17.266 14.516 -14.836 1 79.81 423 TRP B O 1
ATOM 7464 N N . ALA B 1 424 ? -15.43 13.828 -13.688 1 77.88 424 ALA B N 1
ATOM 7465 C CA . ALA B 1 424 ? -15.539 12.43 -14.094 1 77.88 424 ALA B CA 1
ATOM 7466 C C . ALA B 1 424 ? -16.234 11.602 -13.016 1 77.88 424 ALA B C 1
ATOM 7468 O O . ALA B 1 424 ? -16.531 10.422 -13.227 1 77.88 424 ALA B O 1
ATOM 7469 N N . GLY B 1 425 ? -16.422 12.219 -11.875 1 80.19 425 GLY B N 1
ATOM 7470 C CA . GLY B 1 425 ? -17.078 11.516 -10.789 1 80.19 425 GLY B CA 1
ATOM 7471 C C . GLY B 1 425 ? -16.188 10.484 -10.117 1 80.19 425 GLY B C 1
ATOM 7472 O O . GLY B 1 425 ? -16.672 9.672 -9.32 1 80.19 425 GLY B O 1
ATOM 7473 N N . LEU B 1 426 ? -14.953 10.477 -10.406 1 88.44 426 LEU B N 1
ATOM 7474 C CA . LEU B 1 426 ? -14.031 9.531 -9.797 1 88.44 426 LEU B CA 1
ATOM 7475 C C . LEU B 1 426 ? -13.75 9.891 -8.344 1 88.44 426 LEU B C 1
ATOM 7477 O O . LEU B 1 426 ? -13.445 11.047 -8.039 1 88.44 426 LEU B O 1
ATOM 7481 N N . PRO B 1 427 ? -13.938 8.945 -7.492 1 90.94 427 PRO B N 1
ATOM 7482 C CA . PRO B 1 427 ? -13.523 9.242 -6.121 1 90.94 427 PRO B CA 1
ATOM 7483 C C . PRO B 1 427 ? -12.062 9.656 -6.02 1 90.94 427 PRO B C 1
ATOM 7485 O O . PRO B 1 427 ? -11.258 9.328 -6.898 1 90.94 427 PRO B O 1
ATOM 7488 N N . PRO B 1 428 ? -11.734 10.367 -5 1 91.88 428 PRO B N 1
ATOM 7489 C CA . PRO B 1 428 ? -10.398 10.945 -4.871 1 91.88 428 PRO B CA 1
ATOM 7490 C C . PRO B 1 428 ? -9.281 9.914 -5.008 1 91.88 428 PRO B C 1
ATOM 7492 O O . PRO B 1 428 ? -8.266 10.172 -5.656 1 91.88 428 PRO B O 1
ATOM 7495 N N . HIS B 1 429 ? -9.398 8.773 -4.402 1 93.5 429 HIS B N 1
ATOM 7496 C CA . HIS B 1 429 ? -8.344 7.77 -4.461 1 93.5 429 HIS B CA 1
ATOM 7497 C C . HIS B 1 429 ? -8.141 7.262 -5.883 1 93.5 429 HIS B C 1
ATOM 7499 O O . HIS B 1 429 ? -7.012 7.066 -6.328 1 93.5 429 HIS B O 1
ATOM 7505 N N . MET B 1 430 ? -9.18 7.059 -6.629 1 92.88 430 MET B N 1
ATOM 7506 C CA . MET B 1 430 ? -9.086 6.637 -8.023 1 92.88 430 MET B CA 1
ATOM 7507 C C . MET B 1 430 ? -8.492 7.742 -8.891 1 92.88 430 MET B C 1
ATOM 7509 O O . MET B 1 430 ? -7.719 7.465 -9.805 1 92.88 430 MET B O 1
ATOM 7513 N N . GLY B 1 431 ? -8.992 8.945 -8.617 1 93.31 431 GLY B N 1
ATOM 7514 C CA . GLY B 1 431 ? -8.398 10.07 -9.328 1 93.31 431 GLY B CA 1
ATOM 7515 C C . GLY B 1 431 ? -6.898 10.172 -9.133 1 93.31 431 GLY B C 1
ATOM 7516 O O . GLY B 1 431 ? -6.16 10.422 -10.086 1 93.31 431 GLY B O 1
ATOM 7517 N N . MET B 1 432 ? -6.496 9.977 -7.945 1 95.06 432 MET B N 1
ATOM 7518 C CA . MET B 1 432 ? -5.07 10.062 -7.629 1 95.06 432 MET B CA 1
ATOM 7519 C C . MET B 1 432 ? -4.289 8.961 -8.336 1 95.06 432 MET B C 1
ATOM 7521 O O . MET B 1 432 ? -3.201 9.211 -8.859 1 95.06 432 MET B O 1
ATOM 7525 N N . LEU B 1 433 ? -4.832 7.754 -8.344 1 95.12 433 LEU B N 1
ATOM 7526 C CA . LEU B 1 433 ? -4.172 6.641 -9.016 1 95.12 433 LEU B CA 1
ATOM 7527 C C . LEU B 1 433 ? -4.105 6.879 -10.523 1 95.12 433 LEU B C 1
ATOM 7529 O O . LEU B 1 433 ? -3.111 6.535 -11.164 1 95.12 433 LEU B O 1
ATOM 7533 N N . ALA B 1 434 ? -5.137 7.453 -11.055 1 93.62 434 ALA B N 1
ATOM 7534 C CA . ALA B 1 434 ? -5.141 7.812 -12.469 1 93.62 434 ALA B CA 1
ATOM 7535 C C . ALA B 1 434 ? -4.055 8.836 -12.781 1 93.62 434 ALA B C 1
ATOM 7537 O O . ALA B 1 434 ? -3.35 8.719 -13.781 1 93.62 434 ALA B O 1
ATOM 7538 N N . CYS B 1 435 ? -3.963 9.789 -11.93 1 93.81 435 CYS B N 1
ATOM 7539 C CA . CYS B 1 435 ? -2.963 10.836 -12.109 1 93.81 435 CYS B CA 1
ATOM 7540 C C . CYS B 1 435 ? -1.553 10.266 -11.992 1 93.81 435 CYS B C 1
ATOM 7542 O O . CYS B 1 435 ? -0.653 10.672 -12.734 1 93.81 435 CYS B O 1
ATOM 7544 N N . LEU B 1 436 ? -1.395 9.383 -11.07 1 95.06 436 LEU B N 1
ATOM 7545 C CA . LEU B 1 436 ? -0.112 8.695 -10.977 1 95.06 436 LEU B CA 1
ATOM 7546 C C . LEU B 1 436 ? 0.193 7.922 -12.25 1 95.06 436 LEU B C 1
ATOM 7548 O O . LEU B 1 436 ? 1.316 7.969 -12.758 1 95.06 436 LEU B O 1
ATOM 7552 N N . GLY B 1 437 ? -0.79 7.152 -12.727 1 93.44 437 GLY B N 1
ATOM 7553 C CA . GLY B 1 437 ? -0.608 6.449 -13.984 1 93.44 437 GLY B CA 1
ATOM 7554 C C . GLY B 1 437 ? -0.225 7.367 -15.133 1 93.44 437 GLY B C 1
ATOM 7555 O O . GLY B 1 437 ? 0.644 7.031 -15.938 1 93.44 437 GLY B O 1
ATOM 7556 N N . PHE B 1 438 ? -0.824 8.5 -15.172 1 91.44 438 PHE B N 1
ATOM 7557 C CA . PHE B 1 438 ? -0.547 9.484 -16.203 1 91.44 438 PHE B CA 1
ATOM 7558 C C . PHE B 1 438 ? 0.887 9.992 -16.109 1 91.44 438 PHE B C 1
ATOM 7560 O O . PHE B 1 438 ? 1.61 10.031 -17.109 1 91.44 438 PHE B O 1
ATOM 7567 N N . LEU B 1 439 ? 1.227 10.398 -14.945 1 91.75 439 LEU B N 1
ATOM 7568 C CA . LEU B 1 439 ? 2.594 10.859 -14.734 1 91.75 439 LEU B CA 1
ATOM 7569 C C . LEU B 1 439 ? 3.598 9.773 -15.094 1 91.75 439 LEU B C 1
ATOM 7571 O O . LEU B 1 439 ? 4.66 10.055 -15.648 1 91.75 439 LEU B O 1
ATOM 7575 N N . TRP B 1 440 ? 3.238 8.57 -14.688 1 90.56 440 TRP B N 1
ATOM 7576 C CA . TRP B 1 440 ? 4.074 7.41 -14.961 1 90.56 440 TRP B CA 1
ATOM 7577 C C . TRP B 1 440 ? 4.289 7.242 -16.469 1 90.56 440 TRP B C 1
ATOM 7579 O O . TRP B 1 440 ? 5.422 7.051 -16.922 1 90.56 440 TRP B O 1
ATOM 7589 N N . LEU B 1 441 ? 3.291 7.363 -17.25 1 87.44 441 LEU B N 1
ATOM 7590 C CA . LEU B 1 441 ? 3.387 7.258 -18.703 1 87.44 441 LEU B CA 1
ATOM 7591 C C . LEU B 1 441 ? 4.242 8.383 -19.281 1 87.44 441 LEU B C 1
ATOM 7593 O O . LEU B 1 441 ? 5.043 8.156 -20.188 1 87.44 441 LEU B O 1
ATOM 7597 N N . VAL B 1 442 ? 4.055 9.531 -18.766 1 86.62 442 VAL B N 1
ATOM 7598 C CA . VAL B 1 442 ? 4.809 10.695 -19.234 1 86.62 442 VAL B CA 1
ATOM 7599 C C . VAL B 1 442 ? 6.297 10.484 -18.969 1 86.62 442 VAL B C 1
ATOM 7601 O O . VAL B 1 442 ? 7.129 10.727 -19.844 1 86.62 442 VAL B O 1
ATOM 7604 N N . THR B 1 443 ? 6.625 10.094 -17.781 1 85.75 443 THR B N 1
ATOM 7605 C CA . THR B 1 443 ? 8.023 9.906 -17.438 1 85.75 443 THR B CA 1
ATOM 7606 C C . THR B 1 443 ? 8.641 8.766 -18.234 1 85.75 443 THR B C 1
ATOM 7608 O O . THR B 1 443 ? 9.82 8.828 -18.609 1 85.75 443 THR B O 1
ATOM 7611 N N . ASP B 1 444 ? 7.867 7.727 -18.453 1 83.75 444 ASP B N 1
ATOM 7612 C CA . ASP B 1 444 ? 8.359 6.641 -19.297 1 83.75 444 ASP B CA 1
ATOM 7613 C C . ASP B 1 444 ? 8.617 7.125 -20.719 1 83.75 444 ASP B C 1
ATOM 7615 O O . ASP B 1 444 ? 9.594 6.715 -21.359 1 83.75 444 ASP B O 1
ATOM 7619 N N . ALA B 1 445 ? 7.758 7.949 -21.234 1 80.44 445 ALA B N 1
ATOM 7620 C CA . ALA B 1 445 ? 7.879 8.469 -22.594 1 80.44 445 ALA B CA 1
ATOM 7621 C C . ALA B 1 445 ? 9.102 9.375 -22.719 1 80.44 445 ALA B C 1
ATOM 7623 O O . ALA B 1 445 ? 9.82 9.312 -23.734 1 80.44 445 ALA B O 1
ATOM 7624 N N . ILE B 1 446 ? 9.336 10.141 -21.734 1 78.69 446 ILE B N 1
ATOM 7625 C CA . ILE B 1 446 ? 10.445 11.086 -21.781 1 78.69 446 ILE B CA 1
ATOM 7626 C C . ILE B 1 446 ? 11.766 10.328 -21.656 1 78.69 446 ILE B C 1
ATOM 7628 O O . ILE B 1 446 ? 12.773 10.719 -22.266 1 78.69 446 ILE B O 1
ATOM 7632 N N . HIS B 1 447 ? 11.758 9.234 -20.922 1 76.31 447 HIS B N 1
ATOM 7633 C CA . HIS B 1 447 ? 13 8.5 -20.719 1 76.31 447 HIS B CA 1
ATOM 7634 C C . HIS B 1 447 ? 13.094 7.305 -21.656 1 76.31 447 HIS B C 1
ATOM 7636 O O . HIS B 1 447 ? 13.969 6.445 -21.5 1 76.31 447 HIS B O 1
ATOM 7642 N N . PHE B 1 448 ? 12.172 7.32 -22.562 1 72.69 448 PHE B N 1
ATOM 7643 C CA . PHE B 1 448 ? 12.172 6.215 -23.516 1 72.69 448 PHE B CA 1
ATOM 7644 C C . PHE B 1 448 ? 13.492 6.168 -24.281 1 72.69 448 PHE B C 1
ATOM 7646 O O . PHE B 1 448 ? 13.938 7.184 -24.828 1 72.69 448 PHE B O 1
ATOM 7653 N N . GLY B 1 449 ? 14.156 5.047 -24.266 1 62.5 449 GLY B N 1
ATOM 7654 C CA . GLY B 1 449 ? 15.367 4.871 -25.047 1 62.5 449 GLY B CA 1
ATOM 7655 C C . GLY B 1 449 ? 16.625 5.219 -24.281 1 62.5 449 GLY B C 1
ATOM 7656 O O . GLY B 1 449 ? 17.734 5.027 -24.781 1 62.5 449 GLY B O 1
ATOM 7657 N N . GLU B 1 450 ? 16.391 5.941 -23.188 1 66.06 450 GLU B N 1
ATOM 7658 C CA . GLU B 1 450 ? 17.562 6.332 -22.422 1 66.06 450 GLU B CA 1
ATOM 7659 C C . GLU B 1 450 ? 17.969 5.25 -21.422 1 66.06 450 GLU B C 1
ATOM 7661 O O . GLU B 1 450 ? 17.156 4.836 -20.594 1 66.06 450 GLU B O 1
ATOM 7666 N N . GLY B 1 451 ? 18.781 4.199 -21.781 1 56.44 451 GLY B N 1
ATOM 7667 C CA . GLY B 1 451 ? 19.219 3.094 -20.953 1 56.44 451 GLY B CA 1
ATOM 7668 C C . GLY B 1 451 ? 19.75 3.535 -19.594 1 56.44 451 GLY B C 1
ATOM 7669 O O . GLY B 1 451 ? 19.578 2.83 -18.594 1 56.44 451 GLY B O 1
ATOM 7670 N N . ASP B 1 452 ? 20.516 4.781 -19.453 1 52.31 452 ASP B N 1
ATOM 7671 C CA . ASP B 1 452 ? 21.344 5.141 -18.312 1 52.31 452 ASP B CA 1
ATOM 7672 C C . ASP B 1 452 ? 20.5 5.777 -17.203 1 52.31 452 ASP B C 1
ATOM 7674 O O . ASP B 1 452 ? 21.016 6.059 -16.125 1 52.31 452 ASP B O 1
ATOM 7678 N N . ARG B 1 453 ? 19.391 6.148 -17.547 1 53.03 453 ARG B N 1
ATOM 7679 C CA . ARG B 1 453 ? 18.719 6.957 -16.531 1 53.03 453 ARG B CA 1
ATOM 7680 C C . ARG B 1 453 ? 17.516 6.223 -15.945 1 53.03 453 ARG B C 1
ATOM 7682 O O . ARG B 1 453 ? 16.469 6.824 -15.703 1 53.03 453 ARG B O 1
ATOM 7689 N N . ARG B 1 454 ? 17.625 5.047 -15.727 1 57.19 454 ARG B N 1
ATOM 7690 C CA . ARG B 1 454 ? 16.625 4.156 -15.164 1 57.19 454 ARG B CA 1
ATOM 7691 C C . ARG B 1 454 ? 16.297 4.535 -13.727 1 57.19 454 ARG B C 1
ATOM 7693 O O . ARG B 1 454 ? 15.211 4.207 -13.227 1 57.19 454 ARG B O 1
ATOM 7700 N N . HIS B 1 455 ? 17.234 5.359 -13.141 1 54.28 455 HIS B N 1
ATOM 7701 C CA . HIS B 1 455 ? 17.047 5.746 -11.742 1 54.28 455 HIS B CA 1
ATOM 7702 C C . HIS B 1 455 ? 15.961 6.812 -11.609 1 54.28 455 HIS B C 1
ATOM 7704 O O . HIS B 1 455 ? 15.484 7.09 -10.508 1 54.28 455 HIS B O 1
ATOM 7710 N N . LEU B 1 456 ? 15.461 7.277 -12.688 1 58.34 456 LEU B N 1
ATOM 7711 C CA . LEU B 1 456 ? 14.516 8.391 -12.633 1 58.34 456 LEU B CA 1
ATOM 7712 C C . LEU B 1 456 ? 13.102 7.918 -12.961 1 58.34 456 LEU B C 1
ATOM 7714 O O . LEU B 1 456 ? 12.164 8.719 -12.969 1 58.34 456 LEU B O 1
ATOM 7718 N N . THR B 1 457 ? 12.969 6.656 -13.016 1 70.19 457 THR B N 1
ATOM 7719 C CA . THR B 1 457 ? 11.656 6.129 -13.352 1 70.19 457 THR B CA 1
ATOM 7720 C C . THR B 1 457 ? 10.773 6.027 -12.109 1 70.19 457 THR B C 1
ATOM 7722 O O . THR B 1 457 ? 11.273 6.129 -10.984 1 70.19 457 THR B O 1
ATOM 7725 N N . VAL B 1 458 ? 9.469 6.082 -12.305 1 79.31 458 VAL B N 1
ATOM 7726 C CA . VAL B 1 458 ? 8.492 5.953 -11.234 1 79.31 458 VAL B CA 1
ATOM 7727 C C . VAL B 1 458 ? 8.805 4.711 -10.398 1 79.31 458 VAL B C 1
ATOM 7729 O O . VAL B 1 458 ? 8.648 4.723 -9.172 1 79.31 458 VAL B O 1
ATOM 7732 N N . SER B 1 459 ? 9.375 3.771 -11 1 75.75 459 SER B N 1
ATOM 7733 C CA . SER B 1 459 ? 9.719 2.533 -10.312 1 75.75 459 SER B CA 1
ATOM 7734 C C . SER B 1 459 ? 10.789 2.77 -9.258 1 75.75 459 SER B C 1
ATOM 7736 O O . SER B 1 459 ? 10.727 2.205 -8.164 1 75.75 459 SER B O 1
ATOM 7738 N N . GLN B 1 460 ? 11.695 3.58 -9.555 1 78.31 460 GLN B N 1
ATOM 7739 C CA . GLN B 1 460 ? 12.742 3.893 -8.586 1 78.31 460 GLN B CA 1
ATOM 7740 C C . GLN B 1 460 ? 12.234 4.828 -7.496 1 78.31 460 GLN B C 1
ATOM 7742 O O . GLN B 1 460 ? 12.625 4.707 -6.336 1 78.31 460 GLN B O 1
ATOM 7747 N N . ALA B 1 461 ? 11.375 5.688 -7.988 1 82.81 461 ALA B N 1
ATOM 7748 C CA . ALA B 1 461 ? 10.781 6.602 -7.016 1 82.81 461 ALA B CA 1
ATOM 7749 C C . ALA B 1 461 ? 9.961 5.844 -5.977 1 82.81 461 ALA B C 1
ATOM 7751 O O . ALA B 1 461 ? 9.906 6.238 -4.809 1 82.81 461 ALA B O 1
ATOM 7752 N N . LEU B 1 462 ? 9.328 4.801 -6.359 1 85.94 462 LEU B N 1
ATOM 7753 C CA . LEU B 1 462 ? 8.508 3.98 -5.484 1 85.94 462 LEU B CA 1
ATOM 7754 C C . LEU B 1 462 ? 9.336 3.395 -4.348 1 85.94 462 LEU B C 1
ATOM 7756 O O . LEU B 1 462 ? 8.82 3.164 -3.25 1 85.94 462 LEU B O 1
ATOM 7760 N N . LYS B 1 463 ? 10.625 3.271 -4.578 1 84.12 463 LYS B N 1
ATOM 7761 C CA . LYS B 1 463 ? 11.516 2.717 -3.561 1 84.12 463 LYS B CA 1
ATOM 7762 C C . LYS B 1 463 ? 11.797 3.736 -2.463 1 84.12 463 LYS B C 1
ATOM 7764 O O . LYS B 1 463 ? 12.242 3.375 -1.37 1 84.12 463 LYS B O 1
ATOM 7769 N N . ARG B 1 464 ? 11.453 4.941 -2.742 1 85.38 464 ARG B N 1
ATOM 7770 C CA . ARG B 1 464 ? 11.734 6.004 -1.783 1 85.38 464 ARG B CA 1
ATOM 7771 C C . ARG B 1 464 ? 10.469 6.426 -1.041 1 85.38 464 ARG B C 1
ATOM 7773 O O . ARG B 1 464 ? 10.531 7.246 -0.121 1 85.38 464 ARG B O 1
ATOM 7780 N N . VAL B 1 465 ? 9.398 5.848 -1.457 1 89.5 465 VAL B N 1
ATOM 7781 C CA . VAL B 1 465 ? 8.141 6.176 -0.801 1 89.5 465 VAL B CA 1
ATOM 7782 C C . VAL B 1 465 ? 8.172 5.691 0.646 1 89.5 465 VAL B C 1
ATOM 7784 O O . VAL B 1 465 ? 8.711 4.621 0.938 1 89.5 465 VAL B O 1
ATOM 7787 N N . ASP B 1 466 ? 7.656 6.496 1.54 1 87.62 466 ASP B N 1
ATOM 7788 C CA . ASP B 1 466 ? 7.605 6.168 2.961 1 87.62 466 ASP B CA 1
ATOM 7789 C C . ASP B 1 466 ? 6.578 5.07 3.234 1 87.62 466 ASP B C 1
ATOM 7791 O O . ASP B 1 466 ? 5.516 5.336 3.803 1 87.62 466 ASP B O 1
ATOM 7795 N N . SER B 1 467 ? 6.949 3.865 2.998 1 89.25 467 SER B N 1
ATOM 7796 C CA . SER B 1 467 ? 6.059 2.721 3.164 1 89.25 467 SER B CA 1
ATOM 7797 C C . SER B 1 467 ? 5.766 2.457 4.637 1 89.25 467 SER B C 1
ATOM 7799 O O . SER B 1 467 ? 4.73 1.881 4.977 1 89.25 467 SER B O 1
ATOM 7801 N N . GLU B 1 468 ? 6.641 2.842 5.484 1 90.38 468 GLU B N 1
ATOM 7802 C CA . GLU B 1 468 ? 6.395 2.703 6.918 1 90.38 468 GLU B CA 1
ATOM 7803 C C . GLU B 1 468 ? 5.203 3.551 7.355 1 90.38 468 GLU B C 1
ATOM 7805 O O . GLU B 1 468 ? 4.363 3.096 8.133 1 90.38 468 GLU B O 1
ATOM 7810 N N . ALA B 1 469 ? 5.184 4.746 6.844 1 89.94 469 ALA B N 1
ATOM 7811 C CA . ALA B 1 469 ? 4.055 5.625 7.156 1 89.94 469 ALA B CA 1
ATOM 7812 C C . ALA B 1 469 ? 2.744 5.039 6.641 1 89.94 469 ALA B C 1
ATOM 7814 O O . ALA B 1 469 ? 1.714 5.125 7.312 1 89.94 469 ALA B O 1
ATOM 7815 N N . ILE B 1 470 ? 2.773 4.453 5.492 1 93.5 470 ILE B N 1
ATOM 7816 C CA . ILE B 1 470 ? 1.595 3.848 4.883 1 93.5 470 ILE B CA 1
ATOM 7817 C C . ILE B 1 470 ? 1.082 2.713 5.77 1 93.5 470 ILE B C 1
ATOM 7819 O O . ILE B 1 470 ? -0.117 2.625 6.047 1 93.5 470 ILE B O 1
ATOM 7823 N N . LEU B 1 471 ? 1.963 1.88 6.223 1 95.06 471 LEU B N 1
ATOM 7824 C CA . LEU B 1 471 ? 1.57 0.751 7.059 1 95.06 471 LEU B CA 1
ATOM 7825 C C . LEU B 1 471 ? 1.138 1.224 8.445 1 95.06 471 LEU B C 1
ATOM 7827 O O . LEU B 1 471 ? 0.249 0.629 9.055 1 95.06 471 LEU B O 1
ATOM 7831 N N . PHE B 1 472 ? 1.8 2.293 8.961 1 93.56 472 PHE B N 1
ATOM 7832 C CA . PHE B 1 472 ? 1.371 2.889 10.219 1 93.56 472 PHE B CA 1
ATOM 7833 C C . PHE B 1 472 ? -0.071 3.371 10.125 1 93.56 472 PHE B C 1
ATOM 7835 O O . PHE B 1 472 ? -0.902 3.023 10.969 1 93.56 472 PHE B O 1
ATOM 7842 N N . PHE B 1 473 ? -0.392 4.125 9.07 1 95 473 PHE B N 1
ATOM 7843 C CA . PHE B 1 473 ? -1.737 4.656 8.891 1 95 473 PHE B CA 1
ATOM 7844 C C . PHE B 1 473 ? -2.738 3.533 8.648 1 95 473 PHE B C 1
ATOM 7846 O O . PHE B 1 473 ? -3.877 3.602 9.117 1 95 473 PHE B O 1
ATOM 7853 N N . THR B 1 474 ? -2.332 2.508 7.914 1 96.5 474 THR B N 1
ATOM 7854 C CA . THR B 1 474 ? -3.201 1.353 7.719 1 96.5 474 THR B CA 1
ATOM 7855 C C . THR B 1 474 ? -3.578 0.725 9.055 1 96.5 474 THR B C 1
ATOM 7857 O O . THR B 1 474 ? -4.754 0.459 9.312 1 96.5 474 THR B O 1
ATOM 7860 N N . GLY B 1 475 ? -2.6 0.522 9.906 1 96.31 475 GLY B N 1
ATOM 7861 C CA . GLY B 1 475 ? -2.84 -0.076 11.211 1 96.31 475 GLY B CA 1
ATOM 7862 C C . GLY B 1 475 ? -3.717 0.776 12.102 1 96.31 475 GLY B C 1
ATOM 7863 O O . GLY B 1 475 ? -4.691 0.284 12.68 1 96.31 475 GLY B O 1
ATOM 7864 N N . VAL B 1 476 ? -3.408 2.045 12.172 1 95.69 476 VAL B N 1
ATOM 7865 C CA . VAL B 1 476 ? -4.113 2.916 13.109 1 95.69 476 VAL B CA 1
ATOM 7866 C C . VAL B 1 476 ? -5.547 3.133 12.633 1 95.69 476 VAL B C 1
ATOM 7868 O O . VAL B 1 476 ? -6.48 3.15 13.438 1 95.69 476 VAL B O 1
ATOM 7871 N N . LEU B 1 477 ? -5.73 3.303 11.32 1 96.94 477 LEU B N 1
ATOM 7872 C CA . LEU B 1 477 ? -7.074 3.525 10.797 1 96.94 477 LEU B CA 1
ATOM 7873 C C . LEU B 1 477 ? -7.93 2.271 10.945 1 96.94 477 LEU B C 1
ATOM 7875 O O . LEU B 1 477 ? -9.125 2.363 11.227 1 96.94 477 LEU B O 1
ATOM 7879 N N . LEU B 1 478 ? -7.328 1.114 10.75 1 96.81 478 LEU B N 1
ATOM 7880 C CA . LEU B 1 478 ? -8.062 -0.124 10.984 1 96.81 478 LEU B CA 1
ATOM 7881 C C . LEU B 1 478 ? -8.406 -0.287 12.461 1 96.81 478 LEU B C 1
ATOM 7883 O O . LEU B 1 478 ? -9.469 -0.812 12.805 1 96.81 478 LEU B O 1
ATOM 7887 N N . ALA B 1 479 ? -7.496 0.127 13.328 1 96.31 479 ALA B N 1
ATOM 7888 C CA . ALA B 1 479 ? -7.762 0.081 14.766 1 96.31 479 ALA B CA 1
ATOM 7889 C C . ALA B 1 479 ? -8.938 0.977 15.133 1 96.31 479 ALA B C 1
ATOM 7891 O O . ALA B 1 479 ? -9.844 0.556 15.859 1 96.31 479 ALA B O 1
ATOM 7892 N N . VAL B 1 480 ? -8.922 2.178 14.625 1 96.44 480 VAL B N 1
ATOM 7893 C CA . VAL B 1 480 ? -9.992 3.129 14.906 1 96.44 480 VAL B CA 1
ATOM 7894 C C . VAL B 1 480 ? -11.305 2.615 14.32 1 96.44 480 VAL B C 1
ATOM 7896 O O . VAL B 1 480 ? -12.367 2.773 14.93 1 96.44 480 VAL B O 1
ATOM 7899 N N . ALA B 1 481 ? -11.227 1.978 13.148 1 96.12 481 ALA B N 1
ATOM 7900 C CA . ALA B 1 481 ? -12.422 1.418 12.523 1 96.12 481 ALA B CA 1
ATOM 7901 C C . ALA B 1 481 ? -13.055 0.338 13.398 1 96.12 481 ALA B C 1
ATOM 7903 O O . ALA B 1 481 ? -14.273 0.207 13.453 1 96.12 481 ALA B O 1
ATOM 7904 N N . ALA B 1 482 ? -12.211 -0.443 14.039 1 95.19 482 ALA B N 1
ATOM 7905 C CA . ALA B 1 482 ? -12.727 -1.467 14.945 1 95.19 482 ALA B CA 1
ATOM 7906 C C . ALA B 1 482 ? -13.508 -0.838 16.094 1 95.19 482 ALA B C 1
ATOM 7908 O O . ALA B 1 482 ? -14.57 -1.329 16.484 1 95.19 482 ALA B O 1
ATOM 7909 N N . LEU B 1 483 ? -13 0.248 16.656 1 96 483 LEU B N 1
ATOM 7910 C CA . LEU B 1 483 ? -13.68 0.956 17.734 1 96 483 LEU B CA 1
ATOM 7911 C C . LEU B 1 483 ? -15 1.548 17.266 1 96 483 LEU B C 1
ATOM 7913 O O . LEU B 1 483 ? -15.992 1.54 17.984 1 96 483 LEU B O 1
ATOM 7917 N N . ASP B 1 484 ? -14.945 2.039 16.094 1 95.19 484 ASP B N 1
ATOM 7918 C CA . ASP B 1 484 ? -16.141 2.625 15.484 1 95.19 484 ASP B CA 1
ATOM 7919 C C . ASP B 1 484 ? -17.234 1.579 15.312 1 95.19 484 ASP B C 1
ATOM 7921 O O . ASP B 1 484 ? -18.391 1.805 15.703 1 95.19 484 ASP B O 1
ATOM 7925 N N . LYS B 1 485 ? -16.906 0.422 14.734 1 93.25 485 LYS B N 1
ATOM 7926 C CA . LYS B 1 485 ? -17.891 -0.632 14.484 1 93.25 485 LYS B CA 1
ATOM 7927 C C . LYS B 1 485 ? -18.438 -1.197 15.797 1 93.25 485 LYS B C 1
ATOM 7929 O O . LYS B 1 485 ? -19.578 -1.648 15.852 1 93.25 485 LYS B O 1
ATOM 7934 N N . ALA B 1 486 ? -17.609 -1.076 16.859 1 93.19 486 ALA B N 1
ATOM 7935 C CA . ALA B 1 486 ? -18.031 -1.54 18.188 1 93.19 486 ALA B CA 1
ATOM 7936 C C . ALA B 1 486 ? -18.906 -0.495 18.875 1 93.19 486 ALA B C 1
ATOM 7938 O O . ALA B 1 486 ? -19.484 -0.76 19.938 1 93.19 486 ALA B O 1
ATOM 7939 N N . GLY B 1 487 ? -18.984 0.703 18.344 1 92.75 487 GLY B N 1
ATOM 7940 C CA . GLY B 1 487 ? -19.844 1.753 18.875 1 92.75 487 GLY B CA 1
ATOM 7941 C C . GLY B 1 487 ? -19.172 2.551 19.984 1 92.75 487 GLY B C 1
ATOM 7942 O O . GLY B 1 487 ? -19.812 3.424 20.594 1 92.75 487 GLY B O 1
ATOM 7943 N N . LEU B 1 488 ? -17.953 2.336 20.219 1 94.31 488 LEU B N 1
ATOM 7944 C CA . LEU B 1 488 ? -17.234 2.973 21.328 1 94.31 488 LEU B CA 1
ATOM 7945 C C . LEU B 1 488 ? -17.031 4.457 21.047 1 94.31 488 LEU B C 1
ATOM 7947 O O . LEU B 1 488 ? -17.031 5.27 21.969 1 94.31 488 LEU B O 1
ATOM 7951 N N . LEU B 1 489 ? -16.859 4.832 19.844 1 94.81 489 LEU B N 1
ATOM 7952 C CA . LEU B 1 489 ? -16.594 6.223 19.484 1 94.81 489 LEU B CA 1
ATOM 7953 C C . LEU B 1 489 ? -17.844 7.074 19.641 1 94.81 489 LEU B C 1
ATOM 7955 O O . LEU B 1 489 ? -17.766 8.242 20.016 1 94.81 489 LEU B O 1
ATOM 7959 N N . ARG B 1 490 ? -18.922 6.527 19.359 1 92.62 490 ARG B N 1
ATOM 7960 C CA . ARG B 1 490 ? -20.188 7.242 19.578 1 92.62 490 ARG B CA 1
ATOM 7961 C C . ARG B 1 490 ? -20.406 7.531 21.047 1 92.62 490 ARG B C 1
ATOM 7963 O O . ARG B 1 490 ? -20.922 8.594 21.406 1 92.62 490 ARG B O 1
ATOM 7970 N N . GLU B 1 491 ? -20.016 6.59 21.828 1 91.19 491 GLU B N 1
ATOM 7971 C CA . GLU B 1 491 ? -20.109 6.793 23.266 1 91.19 491 GLU B CA 1
ATOM 7972 C C . GLU B 1 491 ? -19.188 7.914 23.734 1 91.19 491 GLU B C 1
ATOM 7974 O O . GLU B 1 491 ? -19.562 8.719 24.594 1 91.19 491 GLU B O 1
ATOM 7979 N N . LEU B 1 492 ? -18.078 7.902 23.156 1 89.88 492 LEU B N 1
ATOM 7980 C CA . LEU B 1 492 ? -17.125 8.961 23.469 1 89.88 492 LEU B CA 1
ATOM 7981 C C . LEU B 1 492 ? -17.641 10.32 23.031 1 89.88 492 LEU B C 1
ATOM 7983 O O . LEU B 1 492 ? -17.469 11.32 23.719 1 89.88 492 LEU B O 1
ATOM 7987 N N . ALA B 1 493 ? -18.266 10.344 21.922 1 88.19 493 ALA B N 1
ATOM 7988 C CA . ALA B 1 493 ? -18.859 11.578 21.391 1 88.19 493 ALA B CA 1
ATOM 7989 C C . ALA B 1 493 ? -19.922 12.117 22.344 1 88.19 493 ALA B C 1
ATOM 7991 O O . ALA B 1 493 ? -19.984 13.328 22.578 1 88.19 493 ALA B O 1
ATOM 7992 N N . ALA B 1 494 ? -20.719 11.219 22.797 1 87.56 494 ALA B N 1
ATOM 7993 C CA . ALA B 1 494 ? -21.781 11.609 23.719 1 87.56 494 ALA B CA 1
ATOM 7994 C C . ALA B 1 494 ? -21.203 12.195 25 1 87.56 494 ALA B C 1
ATOM 7996 O O . ALA B 1 494 ? -21.703 13.211 25.5 1 87.56 494 ALA B O 1
ATOM 7997 N N . ALA B 1 495 ? -20.172 11.594 25.5 1 88.62 495 ALA B N 1
ATOM 7998 C CA . ALA B 1 495 ? -19.516 12.086 26.703 1 88.62 495 ALA B CA 1
ATOM 7999 C C . ALA B 1 495 ? -18.891 13.453 26.469 1 88.62 495 ALA B C 1
ATOM 8001 O O . ALA B 1 495 ? -18.984 14.344 27.328 1 88.62 495 ALA B O 1
ATOM 8002 N N . LEU B 1 496 ? -18.281 13.625 25.328 1 88.69 496 LEU B N 1
ATOM 8003 C CA . LEU B 1 496 ? -17.609 14.875 25 1 88.69 496 LEU B CA 1
ATOM 8004 C C . LEU B 1 496 ? -18.625 15.992 24.766 1 88.69 496 LEU B C 1
ATOM 8006 O O . LEU B 1 496 ? -18.422 17.125 25.203 1 88.69 496 LEU B O 1
ATOM 8010 N N . SER B 1 497 ? -19.672 15.656 24.109 1 86.75 497 SER B N 1
ATOM 8011 C CA . SER B 1 497 ? -20.688 16.641 23.797 1 86.75 497 SER B CA 1
ATOM 8012 C C . SER B 1 497 ? -21.438 17.094 25.047 1 86.75 497 SER B C 1
ATOM 8014 O O . SER B 1 497 ? -21.938 18.203 25.125 1 86.75 497 SER B O 1
ATOM 8016 N N . ALA B 1 498 ? -21.5 16.203 25.938 1 88.69 498 ALA B N 1
ATOM 8017 C CA . ALA B 1 498 ? -22.125 16.562 27.219 1 88.69 498 ALA B CA 1
ATOM 8018 C C . ALA B 1 498 ? -21.25 17.562 27.969 1 88.69 498 ALA B C 1
ATOM 8020 O O . ALA B 1 498 ? -21.766 18.469 28.625 1 88.69 498 ALA B O 1
ATOM 8021 N N . ALA B 1 499 ? -20.047 17.469 27.812 1 89.56 499 ALA B N 1
ATOM 8022 C CA . ALA B 1 499 ? -19.094 18.344 28.5 1 89.56 499 ALA B CA 1
ATOM 8023 C C . ALA B 1 499 ? -18.859 19.625 27.719 1 89.56 499 ALA B C 1
ATOM 8025 O O . ALA B 1 499 ? -18.609 20.688 28.297 1 89.56 499 ALA B O 1
ATOM 8026 N N . LEU B 1 500 ? -18.906 19.531 26.406 1 89.88 500 LEU B N 1
ATOM 8027 C CA . LEU B 1 500 ? -18.625 20.641 25.5 1 89.88 500 LEU B CA 1
ATOM 8028 C C . LEU B 1 500 ? -19.734 20.781 24.469 1 89.88 500 LEU B C 1
ATOM 8030 O O . LEU B 1 500 ? -19.625 20.297 23.344 1 89.88 500 LEU B O 1
ATOM 8034 N N . PRO B 1 501 ? -20.703 21.578 24.766 1 83.88 501 PRO B N 1
ATOM 8035 C CA . PRO B 1 501 ? -21.922 21.594 23.938 1 83.88 501 PRO B CA 1
ATOM 8036 C C . PRO B 1 501 ? -21.719 22.344 22.609 1 83.88 501 PRO B C 1
ATOM 8038 O O . PRO B 1 501 ? -22.5 22.172 21.672 1 83.88 501 PRO B O 1
ATOM 8041 N N . ARG B 1 502 ? -20.688 23.078 22.5 1 89.56 502 ARG B N 1
ATOM 8042 C CA . ARG B 1 502 ? -20.469 23.828 21.266 1 89.56 502 ARG B CA 1
ATOM 8043 C C . ARG B 1 502 ? -19.453 23.141 20.375 1 89.56 502 ARG B C 1
ATOM 8045 O O . ARG B 1 502 ? -18.391 22.719 20.844 1 89.56 502 ARG B O 1
ATOM 8052 N N . PRO B 1 503 ? -19.781 23.031 19.062 1 89.75 503 PRO B N 1
ATOM 8053 C CA . PRO B 1 503 ? -18.844 22.375 18.125 1 89.75 503 PRO B CA 1
ATOM 8054 C C . PRO B 1 503 ? -17.469 23.047 18.094 1 89.75 503 PRO B C 1
ATOM 8056 O O . PRO B 1 503 ? -16.453 22.375 17.906 1 89.75 503 PRO B O 1
ATOM 8059 N N . GLU B 1 504 ? -17.438 24.344 18.328 1 91.44 504 GLU B N 1
ATOM 8060 C CA . GLU B 1 504 ? -16.172 25.078 18.328 1 91.44 504 GLU B CA 1
ATOM 8061 C C . GLU B 1 504 ? -15.266 24.625 19.469 1 91.44 504 GLU B C 1
ATOM 8063 O O . GLU B 1 504 ? -14.047 24.547 19.297 1 91.44 504 GLU B O 1
ATOM 8068 N N . LEU B 1 505 ? -15.883 24.375 20.547 1 93.38 505 LEU B N 1
ATOM 8069 C CA . LEU B 1 505 ? -15.117 23.938 21.703 1 93.38 505 LEU B CA 1
ATOM 8070 C C . LEU B 1 505 ? -14.609 22.5 21.5 1 93.38 505 LEU B C 1
ATOM 8072 O O . LEU B 1 505 ? -13.484 22.188 21.875 1 93.38 505 LEU B O 1
ATOM 8076 N N . VAL B 1 506 ? -15.477 21.703 20.953 1 93.25 506 VAL B N 1
ATOM 8077 C CA . VAL B 1 506 ? -15.078 20.328 20.672 1 93.25 506 VAL B CA 1
ATOM 8078 C C . VAL B 1 506 ? -13.891 20.312 19.703 1 93.25 506 VAL B C 1
ATOM 8080 O O . VAL B 1 506 ? -12.883 19.656 19.969 1 93.25 506 VAL B O 1
ATOM 8083 N N . ALA B 1 507 ? -14 21.031 18.641 1 95.62 507 ALA B N 1
ATOM 8084 C CA . ALA B 1 507 ? -12.938 21.109 17.656 1 95.62 507 ALA B CA 1
ATOM 8085 C C . ALA B 1 507 ? -11.664 21.688 18.25 1 95.62 507 ALA B C 1
ATOM 8087 O O . ALA B 1 507 ? -10.555 21.234 17.953 1 95.62 507 ALA B O 1
ATOM 8088 N N . GLY B 1 508 ? -11.852 22.75 19.062 1 96.06 508 GLY B N 1
ATOM 8089 C CA . GLY B 1 508 ? -10.711 23.359 19.734 1 96.06 508 GLY B CA 1
ATOM 8090 C C . GLY B 1 508 ? -9.945 22.391 20.609 1 96.06 508 GLY B C 1
ATOM 8091 O O . GLY B 1 508 ? -8.711 22.359 20.578 1 96.06 508 GLY B O 1
ATOM 8092 N N . VAL B 1 509 ? -10.641 21.625 21.344 1 95.12 509 VAL B N 1
ATOM 8093 C CA . VAL B 1 509 ? -10.031 20.656 22.25 1 95.12 509 VAL B CA 1
ATOM 8094 C C . VAL B 1 509 ? -9.328 19.562 21.438 1 95.12 509 VAL B C 1
ATOM 8096 O O . VAL B 1 509 ? -8.242 19.109 21.797 1 95.12 509 VAL B O 1
ATOM 8099 N N . ILE B 1 510 ? -9.953 19.125 20.391 1 93.94 510 ILE B N 1
ATOM 8100 C CA . ILE B 1 510 ? -9.352 18.141 19.516 1 93.94 510 ILE B CA 1
ATOM 8101 C C . ILE B 1 510 ? -8.062 18.703 18.906 1 93.94 510 ILE B C 1
ATOM 8103 O O . ILE B 1 510 ? -7.078 17.969 18.75 1 93.94 510 ILE B O 1
ATOM 8107 N N . GLY B 1 511 ? -8.078 19.969 18.578 1 96.12 511 GLY B N 1
ATOM 8108 C CA . GLY B 1 511 ? -6.871 20.625 18.094 1 96.12 511 GLY B CA 1
ATOM 8109 C C . GLY B 1 511 ? -5.746 20.625 19.109 1 96.12 511 GLY B C 1
ATOM 8110 O O . GLY B 1 511 ? -4.586 20.391 18.766 1 96.12 511 GLY B O 1
ATOM 8111 N N . PHE B 1 512 ? -6.027 20.906 20.344 1 96.5 512 PHE B N 1
ATOM 8112 C CA . PHE B 1 512 ? -5.031 20.844 21.391 1 96.5 512 PHE B CA 1
ATOM 8113 C C . PHE B 1 512 ? -4.512 19.422 21.578 1 96.5 512 PHE B C 1
ATOM 8115 O O . PHE B 1 512 ? -3.314 19.219 21.812 1 96.5 512 PHE B O 1
ATOM 8122 N N . ALA B 1 513 ? -5.398 18.469 21.469 1 94.25 513 ALA B N 1
ATOM 8123 C CA . ALA B 1 513 ? -5 17.078 21.578 1 94.25 513 ALA B CA 1
ATOM 8124 C C . ALA B 1 513 ? -4.062 16.688 20.438 1 94.25 513 ALA B C 1
ATOM 8126 O O . ALA B 1 513 ? -3.191 15.828 20.609 1 94.25 513 ALA B O 1
ATOM 8127 N N . SER B 1 514 ? -4.223 17.312 19.328 1 95.12 514 SER B N 1
ATOM 8128 C CA . SER B 1 514 ? -3.42 17.047 18.141 1 95.12 514 SER B CA 1
ATOM 8129 C C . SER B 1 514 ? -1.964 17.453 18.344 1 95.12 514 SER B C 1
ATOM 8131 O O . SER B 1 514 ? -1.084 17.016 17.594 1 95.12 514 SER B O 1
ATOM 8133 N N . ALA B 1 515 ? -1.639 18.219 19.359 1 94.94 515 ALA B N 1
ATOM 8134 C CA . ALA B 1 515 ? -0.27 18.594 19.688 1 94.94 515 ALA B CA 1
ATOM 8135 C C . ALA B 1 515 ? 0.504 17.422 20.281 1 94.94 515 ALA B C 1
ATOM 8137 O O . ALA B 1 515 ? 1.737 17.438 20.312 1 94.94 515 ALA B O 1
ATOM 8138 N N . VAL B 1 516 ? -0.281 16.406 20.672 1 89.06 516 VAL B N 1
ATOM 8139 C CA . VAL B 1 516 ? 0.363 15.281 21.344 1 89.06 516 VAL B CA 1
ATOM 8140 C C . VAL B 1 516 ? 0.087 13.992 20.578 1 89.06 516 VAL B C 1
ATOM 8142 O O . VAL B 1 516 ? 0.952 13.117 20.484 1 89.06 516 VAL B O 1
ATOM 8145 N N . VAL B 1 517 ? -1.135 13.945 20.062 1 88.75 517 VAL B N 1
ATOM 8146 C CA . VAL B 1 517 ? -1.579 12.773 19.312 1 88.75 517 VAL B CA 1
ATOM 8147 C C . VAL B 1 517 ? -1.531 13.062 17.812 1 88.75 517 VAL B C 1
ATOM 8149 O O . VAL B 1 517 ? -1.9 14.156 17.375 1 88.75 517 VAL B O 1
ATOM 8152 N N . ASP B 1 518 ? -1.064 12.062 17.141 1 88.56 518 ASP B N 1
ATOM 8153 C CA . ASP B 1 518 ? -1.053 12.25 15.695 1 88.56 518 ASP B CA 1
ATOM 8154 C C . ASP B 1 518 ? -2.426 12.68 15.188 1 88.56 518 ASP B C 1
ATOM 8156 O O . ASP B 1 518 ? -3.453 12.188 15.656 1 88.56 518 ASP B O 1
ATOM 8160 N N . ASN B 1 519 ? -2.424 13.586 14.25 1 93.44 519 ASN B N 1
ATOM 8161 C CA . ASN B 1 519 ? -3.682 14.164 13.781 1 93.44 519 ASN B CA 1
ATOM 8162 C C . ASN B 1 519 ? -4.504 13.148 12.984 1 93.44 519 ASN B C 1
ATOM 8164 O O . ASN B 1 519 ? -5.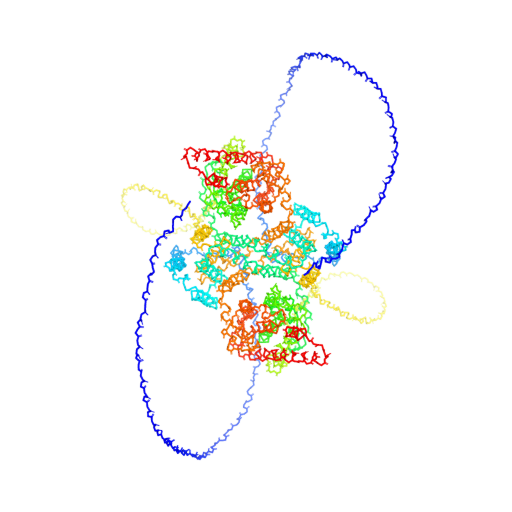734 13.188 13.008 1 93.44 519 ASN B O 1
ATOM 8168 N N . VAL B 1 520 ? -3.896 12.164 12.352 1 93.06 520 VAL B N 1
ATOM 8169 C CA . VAL B 1 520 ? -4.594 11.227 11.477 1 93.06 520 VAL B CA 1
ATOM 8170 C C . VAL B 1 520 ? -5.523 10.344 12.305 1 93.06 520 VAL B C 1
ATOM 8172 O O . VAL B 1 520 ? -6.734 10.328 12.078 1 93.06 520 VAL B O 1
ATOM 8175 N N . PRO B 1 521 ? -5.043 9.68 13.32 1 92.81 521 PRO B N 1
ATOM 8176 C CA . PRO B 1 521 ? -5.969 8.883 14.125 1 92.81 521 PRO B CA 1
ATOM 8177 C C . PRO B 1 521 ? -7.012 9.742 14.844 1 92.81 521 PRO B C 1
ATOM 8179 O O . PRO B 1 521 ? -8.141 9.297 15.055 1 92.81 521 PRO B O 1
ATOM 8182 N N . LEU B 1 522 ? -6.672 10.93 15.234 1 94 522 LEU B N 1
ATOM 8183 C CA . LEU B 1 522 ? -7.594 11.812 15.93 1 94 522 LEU B CA 1
ATOM 8184 C C . LEU B 1 522 ? -8.781 12.18 15.039 1 94 522 LEU B C 1
ATOM 8186 O O . LEU B 1 522 ? -9.93 12.148 15.484 1 94 522 LEU B O 1
ATOM 8190 N N . VAL B 1 523 ? -8.469 12.523 13.82 1 96.75 523 VAL B N 1
ATOM 8191 C CA . VAL B 1 523 ? -9.531 12.891 12.891 1 96.75 523 VAL B CA 1
ATOM 8192 C C . VAL B 1 523 ? -10.352 11.656 12.523 1 96.75 523 VAL B C 1
ATOM 8194 O O . VAL B 1 523 ? -11.578 11.734 12.422 1 96.75 523 VAL B O 1
ATOM 8197 N N . ALA B 1 524 ? -9.688 10.539 12.359 1 95.38 524 ALA B N 1
ATOM 8198 C CA . ALA B 1 524 ? -10.406 9.289 12.102 1 95.38 524 ALA B CA 1
ATOM 8199 C C . ALA B 1 524 ? -11.391 8.977 13.227 1 95.38 524 ALA B C 1
ATOM 8201 O O . ALA B 1 524 ? -12.531 8.594 12.977 1 95.38 524 ALA B O 1
ATOM 8202 N N . ALA B 1 525 ? -10.938 9.148 14.43 1 95.06 525 ALA B N 1
ATOM 8203 C CA . ALA B 1 525 ? -11.797 8.914 15.586 1 95.06 525 ALA B CA 1
ATOM 8204 C C . ALA B 1 525 ? -12.977 9.883 15.609 1 95.06 525 ALA B C 1
ATOM 8206 O O . ALA B 1 525 ? -14.102 9.5 15.922 1 95.06 525 ALA B O 1
ATOM 8207 N N . THR B 1 526 ? -12.734 11.094 15.289 1 96.44 526 THR B N 1
ATOM 8208 C CA . THR B 1 526 ? -13.797 12.102 15.273 1 96.44 526 THR B CA 1
ATOM 8209 C C . THR B 1 526 ? -14.852 11.766 14.227 1 96.44 526 THR B C 1
ATOM 8211 O O . THR B 1 526 ? -16.047 11.945 14.469 1 96.44 526 THR B O 1
ATOM 8214 N N . MET B 1 527 ? -14.422 11.297 13.078 1 96.19 527 MET B N 1
ATOM 8215 C CA . MET B 1 527 ? -15.352 10.883 12.023 1 96.19 527 MET B CA 1
ATOM 8216 C C . MET B 1 527 ? -16.25 9.742 12.5 1 96.19 527 MET B C 1
ATOM 8218 O O . MET B 1 527 ? -17.406 9.648 12.102 1 96.19 527 MET B O 1
ATOM 8222 N N . GLY B 1 528 ? -15.688 8.922 13.344 1 94.44 528 GLY B N 1
ATOM 8223 C CA . GLY B 1 528 ? -16.469 7.836 13.914 1 94.44 528 GLY B CA 1
ATOM 8224 C C . GLY B 1 528 ? -17.391 8.297 15.031 1 94.44 528 GLY B C 1
ATOM 8225 O O . GLY B 1 528 ? -18.422 7.676 15.281 1 94.44 528 GLY B O 1
ATOM 8226 N N . MET B 1 529 ? -17.016 9.359 15.664 1 95.06 529 MET B N 1
ATOM 8227 C CA . MET B 1 529 ? -17.766 9.883 16.812 1 95.06 529 MET B CA 1
ATOM 8228 C C . MET B 1 529 ? -19.047 10.586 16.344 1 95.06 529 MET B C 1
ATOM 8230 O O . MET B 1 529 ? -20.094 10.453 16.984 1 95.06 529 MET B O 1
ATOM 8234 N N . TYR B 1 530 ? -18.953 11.297 15.242 1 94.69 530 TYR B N 1
ATOM 8235 C CA . TYR B 1 530 ? -20.062 12.156 14.828 1 94.69 530 TYR B CA 1
ATOM 8236 C C . TYR B 1 530 ? -20.609 11.719 13.477 1 94.69 530 TYR B C 1
ATOM 8238 O O . TYR B 1 530 ? -19.859 11.57 12.508 1 94.69 530 TYR B O 1
ATOM 8246 N N . ASP B 1 531 ? -21.859 11.586 13.43 1 92.5 531 ASP B N 1
ATOM 8247 C CA . ASP B 1 531 ? -22.516 11.047 12.242 1 92.5 531 ASP B CA 1
ATOM 8248 C C . ASP B 1 531 ? -22.859 12.156 11.25 1 92.5 531 ASP B C 1
ATOM 8250 O O . ASP B 1 531 ? -23.156 13.281 11.648 1 92.5 531 ASP B O 1
ATOM 8254 N N . MET B 1 532 ? -22.953 11.797 10.047 1 93.75 532 MET B N 1
ATOM 8255 C CA . MET B 1 532 ? -23.188 12.734 8.953 1 93.75 532 MET B CA 1
ATOM 8256 C C . MET B 1 532 ? -24.656 13.172 8.93 1 93.75 532 MET B C 1
ATOM 8258 O O . MET B 1 532 ? -24.984 14.211 8.352 1 93.75 532 MET B O 1
ATOM 8262 N N . ALA B 1 533 ? -25.516 12.359 9.492 1 92.44 533 ALA B N 1
ATOM 8263 C CA . ALA B 1 533 ? -26.922 12.742 9.586 1 92.44 533 ALA B CA 1
ATOM 8264 C C . ALA B 1 533 ? -27.109 13.945 10.508 1 92.44 533 ALA B C 1
ATOM 8266 O O . ALA B 1 533 ? -27.906 14.844 10.227 1 92.44 533 ALA B O 1
ATOM 8267 N N . THR B 1 534 ? -26.359 14 11.578 1 92.31 534 THR B N 1
ATOM 8268 C CA . THR B 1 534 ? -26.406 15.094 12.539 1 92.31 534 THR B CA 1
ATOM 8269 C C . THR B 1 534 ? -25.547 16.266 12.078 1 92.31 534 THR B C 1
ATOM 8271 O O . THR B 1 534 ? -25.922 17.422 12.25 1 92.31 534 THR B O 1
ATOM 8274 N N . TYR B 1 535 ? -24.391 15.992 11.531 1 95.19 535 TYR B N 1
ATOM 8275 C CA . TYR B 1 535 ? -23.453 16.984 11.008 1 95.19 535 TYR B CA 1
ATOM 8276 C C . TYR B 1 535 ? -23.172 16.734 9.531 1 95.19 535 TYR B C 1
ATOM 8278 O O . TYR B 1 535 ? -22.203 16.062 9.188 1 95.19 535 TYR B O 1
ATOM 8286 N N . PRO B 1 536 ? -23.922 17.312 8.711 1 96.31 536 PRO B N 1
ATOM 8287 C CA . PRO B 1 536 ? -23.797 17.062 7.277 1 96.31 536 PRO B CA 1
ATOM 8288 C C . PRO B 1 536 ? -22.5 17.625 6.691 1 96.31 536 PRO B C 1
ATOM 8290 O O . PRO B 1 536 ? -21.734 18.281 7.406 1 96.31 536 PRO B O 1
ATOM 8293 N N . MET B 1 537 ? -22.312 17.438 5.457 1 96.69 537 MET B N 1
ATOM 8294 C CA . MET B 1 537 ? -21.125 17.891 4.734 1 96.69 537 MET B CA 1
ATOM 8295 C C . MET B 1 537 ? -20.922 19.391 4.922 1 96.69 537 MET B C 1
ATOM 8297 O O . MET B 1 537 ? -21.859 20.172 4.816 1 96.69 537 MET B O 1
ATOM 8301 N N . ASP B 1 538 ? -19.734 19.812 5.219 1 96.94 538 ASP B N 1
ATOM 8302 C CA . ASP B 1 538 ? -19.281 21.203 5.309 1 96.94 538 ASP B CA 1
ATOM 8303 C C . ASP B 1 538 ? -19.891 21.906 6.52 1 96.94 538 ASP B C 1
ATOM 8305 O O . ASP B 1 538 ? -19.953 23.125 6.57 1 96.94 538 ASP B O 1
ATOM 8309 N N . SER B 1 539 ? -20.438 21.062 7.457 1 96.31 539 SER B N 1
ATOM 8310 C CA . SER B 1 539 ? -20.875 21.656 8.711 1 96.31 539 SER B CA 1
ATOM 8311 C C . SER B 1 539 ? -19.703 22.344 9.43 1 96.31 539 SER B C 1
ATOM 8313 O O . SER B 1 539 ? -18.547 22.078 9.133 1 96.31 539 SER B O 1
ATOM 8315 N N . ASP B 1 540 ? -20.031 23.219 10.352 1 95.81 540 ASP B N 1
ATOM 8316 C CA . ASP B 1 540 ? -19.016 23.938 11.117 1 95.81 540 ASP B CA 1
ATOM 8317 C C . ASP B 1 540 ? -18.078 22.953 11.844 1 95.81 540 ASP B C 1
ATOM 8319 O O . ASP B 1 540 ? -16.875 23.203 11.945 1 95.81 540 ASP B O 1
ATOM 8323 N N . LEU B 1 541 ? -18.609 21.922 12.258 1 96.06 541 LEU B N 1
ATOM 8324 C CA . LEU B 1 541 ? -17.812 20.953 12.992 1 96.06 541 LEU B CA 1
ATOM 8325 C C . LEU B 1 541 ? -16.688 20.406 12.125 1 96.06 541 LEU B C 1
ATOM 8327 O O . LEU B 1 541 ? -15.523 20.391 12.547 1 96.06 541 LEU B O 1
ATOM 8331 N N . TRP B 1 542 ? -17.016 19.969 10.945 1 97.88 542 TRP B N 1
ATOM 8332 C CA . TRP B 1 542 ? -16.047 19.312 10.086 1 97.88 542 TRP B CA 1
ATOM 8333 C C . TRP B 1 542 ? -14.992 20.312 9.594 1 97.88 542 TRP B C 1
ATOM 8335 O O . TRP B 1 542 ? -13.805 19.984 9.523 1 97.88 542 TRP B O 1
ATOM 8345 N N . GLN B 1 543 ? -15.414 21.547 9.25 1 97.94 543 GLN B N 1
ATOM 8346 C CA . GLN B 1 543 ? -14.461 22.578 8.859 1 97.94 543 GLN B CA 1
ATOM 8347 C C . GLN B 1 543 ? -13.508 22.906 10 1 97.94 543 GLN B C 1
ATOM 8349 O O . GLN B 1 543 ? -12.297 23.047 9.789 1 97.94 543 GLN B O 1
ATOM 8354 N N . LEU B 1 544 ? -14.094 23 11.148 1 97.75 544 LEU B N 1
ATOM 8355 C CA . LEU B 1 544 ? -13.289 23.344 12.312 1 97.75 544 LEU B CA 1
ATOM 8356 C C . LEU B 1 544 ? -12.352 22.188 12.672 1 97.75 544 LEU B C 1
ATOM 8358 O O . LEU B 1 544 ? -11.234 22.422 13.148 1 97.75 544 LEU B O 1
ATOM 8362 N N . ILE B 1 545 ? -12.805 20.969 12.492 1 97.81 545 ILE B N 1
ATOM 8363 C CA . ILE B 1 545 ? -11.938 19.812 12.742 1 97.81 545 ILE B CA 1
ATOM 8364 C C . ILE B 1 545 ? -10.766 19.844 11.766 1 97.81 545 ILE B C 1
ATOM 8366 O O . ILE B 1 545 ? -9.625 19.562 12.156 1 97.81 545 ILE B O 1
ATOM 8370 N N . ALA B 1 546 ? -11.047 20.109 10.5 1 98.12 546 ALA B N 1
ATOM 8371 C CA . ALA B 1 546 ? -9.992 20.219 9.5 1 98.12 546 ALA B CA 1
ATOM 8372 C C . ALA B 1 546 ? -8.953 21.25 9.914 1 98.12 546 ALA B C 1
ATOM 8374 O O . ALA B 1 546 ? -7.746 20.984 9.875 1 98.12 546 ALA B O 1
ATOM 8375 N N . TYR B 1 547 ? -9.391 22.422 10.398 1 98.38 547 TYR B N 1
ATOM 8376 C CA . TYR B 1 547 ? -8.508 23.5 10.805 1 98.38 547 TYR B CA 1
ATOM 8377 C C . TYR B 1 547 ? -7.754 23.141 12.086 1 98.38 547 TYR B C 1
ATOM 8379 O O . TYR B 1 547 ? -6.527 23.25 12.141 1 98.38 547 TYR B O 1
ATOM 8387 N N . CYS B 1 548 ? -8.492 22.734 13.117 1 98.12 548 CYS B N 1
ATOM 8388 C CA . CYS B 1 548 ? -7.941 22.547 14.453 1 98.12 548 CYS B CA 1
ATOM 8389 C C . CYS B 1 548 ? -6.984 21.359 14.484 1 98.12 548 CYS B C 1
ATOM 8391 O O . CYS B 1 548 ? -5.895 21.453 15.055 1 98.12 548 CYS B O 1
ATOM 8393 N N . ALA B 1 549 ? -7.402 20.281 13.891 1 96.69 549 ALA B N 1
ATOM 8394 C CA . ALA B 1 549 ? -6.523 19.109 13.883 1 96.69 549 ALA B CA 1
ATOM 8395 C C . ALA B 1 549 ? -5.285 19.375 13.031 1 96.69 549 ALA B C 1
ATOM 8397 O O . ALA B 1 549 ? -4.191 18.906 13.359 1 96.69 549 ALA B O 1
ATOM 8398 N N . GLY B 1 550 ? -5.434 20.047 11.945 1 96.25 550 GLY B N 1
ATOM 8399 C CA . GLY B 1 550 ? -4.324 20.328 11.047 1 96.25 550 GLY B CA 1
ATOM 8400 C C . GLY B 1 550 ? -3.309 21.297 11.633 1 96.25 550 GLY B C 1
ATOM 8401 O O . GLY B 1 550 ? -2.102 21.062 11.531 1 96.25 550 GLY B O 1
ATOM 8402 N N . THR B 1 551 ? -3.754 22.328 12.242 1 97.69 551 THR B N 1
ATOM 8403 C CA . THR B 1 551 ? -2.865 23.375 12.742 1 97.69 551 THR B CA 1
ATOM 8404 C C . THR B 1 551 ? -2.451 23.078 14.188 1 97.69 551 THR B C 1
ATOM 8406 O O . THR B 1 551 ? -1.436 23.594 14.656 1 97.69 551 THR B O 1
ATOM 8409 N N . GLY B 1 552 ? -3.256 22.297 14.867 1 97.38 552 GLY B N 1
ATOM 8410 C CA . GLY B 1 552 ? -2.939 21.938 16.234 1 97.38 552 GLY B CA 1
ATOM 8411 C C . GLY B 1 552 ? -1.608 21.234 16.391 1 97.38 552 GLY B C 1
ATOM 8412 O O . GLY B 1 552 ? -0.95 21.344 17.422 1 97.38 552 GLY B O 1
ATOM 8413 N N . GLY B 1 553 ? -1.203 20.547 15.359 1 95.94 553 GLY B N 1
ATOM 8414 C CA . GLY B 1 553 ? 0.06 19.828 15.375 1 95.94 553 GLY B CA 1
ATOM 8415 C C . GLY B 1 553 ? 1.266 20.734 15.492 1 95.94 553 GLY B C 1
ATOM 8416 O O . GLY B 1 553 ? 2.367 20.281 15.805 1 95.94 553 GLY B O 1
ATOM 8417 N N . SER B 1 554 ? 1.077 22.016 15.312 1 97.38 554 SER B N 1
ATOM 8418 C CA . SER B 1 554 ? 2.172 22.984 15.352 1 97.38 554 SER B CA 1
ATOM 8419 C C . SER B 1 554 ? 2.469 23.438 16.781 1 97.38 554 SER B C 1
ATOM 8421 O O . SER B 1 554 ? 3.49 24.078 17.031 1 97.38 554 SER B O 1
ATOM 8423 N N . LEU B 1 555 ? 1.58 23.125 17.719 1 97.94 555 LEU B N 1
ATOM 8424 C CA . LEU B 1 555 ? 1.712 23.672 19.062 1 97.94 555 LEU B CA 1
ATOM 8425 C C . LEU B 1 555 ? 2.932 23.094 19.766 1 97.94 555 LEU B C 1
ATOM 8427 O O . LEU B 1 555 ? 3.607 23.781 20.516 1 97.94 555 LEU B O 1
ATOM 8431 N N . LEU B 1 556 ? 3.162 21.828 19.469 1 96.31 556 LEU B N 1
ATOM 8432 C CA . LEU B 1 556 ? 4.395 21.188 19.906 1 96.31 556 LEU B CA 1
ATOM 8433 C C . LEU B 1 556 ? 5.145 20.578 18.734 1 96.31 556 LEU B C 1
ATOM 8435 O O . LEU B 1 556 ? 4.527 20.109 17.766 1 96.31 556 LEU B O 1
ATOM 8439 N N . VAL B 1 557 ? 6.461 20.594 18.875 1 94.44 557 VAL B N 1
ATOM 8440 C CA . VAL B 1 557 ? 7.301 20.141 17.766 1 94.44 557 VAL B CA 1
ATOM 8441 C C . VAL B 1 557 ? 7.027 18.672 17.469 1 94.44 557 VAL B C 1
ATOM 8443 O O . VAL B 1 557 ? 7.16 18.219 16.328 1 94.44 557 VAL B O 1
ATOM 8446 N N . ILE B 1 558 ? 6.551 17.859 18.422 1 89.88 558 ILE B N 1
ATOM 8447 C CA . ILE B 1 558 ? 6.324 16.422 18.266 1 89.88 558 ILE B CA 1
ATOM 8448 C C . ILE B 1 558 ? 4.898 16.172 17.781 1 89.88 558 ILE B C 1
ATOM 8450 O O . ILE B 1 558 ? 4.52 15.039 17.516 1 89.88 558 ILE B O 1
ATOM 8454 N N . GLY B 1 559 ? 4.16 17.25 17.656 1 90.62 559 GLY B N 1
ATOM 8455 C CA . GLY B 1 559 ? 2.732 17.109 17.406 1 90.62 559 GLY B CA 1
ATOM 8456 C C . GLY B 1 559 ? 2.402 16.766 15.969 1 90.62 559 GLY B C 1
ATOM 8457 O O . GLY B 1 559 ? 1.287 16.344 15.664 1 90.62 559 GLY B O 1
ATOM 8458 N N . SER B 1 560 ? 3.332 16.984 15.102 1 91.56 560 SER B N 1
ATOM 8459 C CA . SER B 1 560 ? 3.104 16.672 13.695 1 91.56 560 SER B CA 1
ATOM 8460 C C . SER B 1 560 ? 4.328 16.031 13.062 1 91.56 560 SER B C 1
ATOM 8462 O O . SER B 1 560 ? 5.449 16.188 13.555 1 91.56 560 SER B O 1
ATOM 8464 N N . ALA B 1 561 ? 4.055 15.281 12 1 89.31 561 ALA B N 1
ATOM 8465 C CA . ALA B 1 561 ? 5.156 14.695 11.242 1 89.31 561 ALA B CA 1
ATOM 8466 C C . ALA B 1 561 ? 6.129 15.773 10.766 1 89.31 561 ALA B C 1
ATOM 8468 O O . ALA B 1 561 ? 7.34 15.539 10.703 1 89.31 561 ALA B O 1
ATOM 8469 N N . ALA B 1 562 ? 5.648 16.922 10.469 1 94.62 562 ALA B N 1
ATOM 8470 C CA . ALA B 1 562 ? 6.48 18.047 10.047 1 94.62 562 ALA B CA 1
ATOM 8471 C C . ALA B 1 562 ? 7.453 18.453 11.148 1 94.62 562 ALA B C 1
ATOM 8473 O O . ALA B 1 562 ? 8.641 18.656 10.898 1 94.62 562 ALA B O 1
ATOM 8474 N N . GLY B 1 563 ? 6.98 18.562 12.336 1 94.88 563 GLY B N 1
ATOM 8475 C CA . GLY B 1 563 ? 7.824 18.938 13.461 1 94.88 563 GLY B CA 1
ATOM 8476 C C . GLY B 1 563 ? 8.867 17.891 13.797 1 94.88 563 GLY B C 1
ATOM 8477 O O . GLY B 1 563 ? 10.039 18.219 14.023 1 94.88 563 GLY B O 1
ATOM 8478 N N . VAL B 1 564 ? 8.492 16.688 13.781 1 90.25 564 VAL B N 1
ATOM 8479 C CA . VAL B 1 564 ? 9.414 15.594 14.07 1 90.25 564 VAL B CA 1
ATOM 8480 C C . VAL B 1 564 ? 10.5 15.547 13.008 1 90.25 564 VAL B C 1
ATOM 8482 O O . VAL B 1 564 ? 11.672 15.305 13.32 1 90.25 564 VAL B O 1
ATOM 8485 N N . THR B 1 565 ? 10.102 15.742 11.836 1 92.5 565 THR B N 1
ATOM 8486 C CA . THR B 1 565 ? 11.055 15.758 10.734 1 92.5 565 THR B CA 1
ATOM 8487 C C . THR B 1 565 ? 12.047 16.906 10.898 1 92.5 565 THR B C 1
ATOM 8489 O O . THR B 1 565 ? 13.25 16.734 10.672 1 92.5 565 THR B O 1
ATOM 8492 N N . LEU B 1 566 ? 11.594 18.047 11.258 1 96.25 566 LEU B N 1
ATOM 8493 C CA . LEU B 1 566 ? 12.484 19.172 11.508 1 96.25 566 LEU B CA 1
ATOM 8494 C C . LEU B 1 566 ? 13.523 18.812 12.562 1 96.25 566 LEU B C 1
ATOM 8496 O O . LEU B 1 566 ? 14.719 19.094 12.383 1 96.25 566 LEU B O 1
ATOM 8500 N N . MET B 1 567 ? 13.102 18.203 13.602 1 92.94 567 MET B N 1
ATOM 8501 C CA . MET B 1 567 ? 14.008 17.812 14.672 1 92.94 567 MET B CA 1
ATOM 8502 C C . MET B 1 567 ? 15.055 16.812 14.164 1 92.94 567 MET B C 1
ATOM 8504 O O . MET B 1 567 ? 16.203 16.844 14.602 1 92.94 567 MET B O 1
ATOM 8508 N N . GLY B 1 568 ? 14.664 16.047 13.281 1 89.5 568 GLY B N 1
ATOM 8509 C CA . GLY B 1 568 ? 15.578 15.07 12.711 1 89.5 568 GLY B CA 1
ATOM 8510 C C . GLY B 1 568 ? 16.578 15.68 11.758 1 89.5 568 GLY B C 1
ATOM 8511 O O . GLY B 1 568 ? 17.719 15.219 11.664 1 89.5 568 GLY B O 1
ATOM 8512 N N . MET B 1 569 ? 16.188 16.672 11.094 1 93.12 569 MET B N 1
ATOM 8513 C CA . MET B 1 569 ? 17.031 17.266 10.055 1 93.12 569 MET B CA 1
ATOM 8514 C C . MET B 1 569 ? 17.906 18.375 10.625 1 93.12 569 MET B C 1
ATOM 8516 O O . MET B 1 569 ? 18.938 18.719 10.047 1 93.12 569 MET B O 1
ATOM 8520 N N . ASP B 1 570 ? 17.438 18.953 11.648 1 93.75 570 ASP B N 1
ATOM 8521 C CA . ASP B 1 570 ? 18.188 20 12.344 1 93.75 570 ASP B CA 1
ATOM 8522 C C . ASP B 1 570 ? 18.328 19.672 13.828 1 93.75 570 ASP B C 1
ATOM 8524 O O . ASP B 1 570 ? 17.453 20.016 14.633 1 93.75 570 ASP B O 1
ATOM 8528 N N . ARG B 1 571 ? 19.422 19.25 14.219 1 89.44 571 ARG B N 1
ATOM 8529 C CA . ARG B 1 571 ? 19.672 18.734 15.562 1 89.44 571 ARG B CA 1
ATOM 8530 C C . ARG B 1 571 ? 19.703 19.859 16.594 1 89.44 571 ARG B C 1
ATOM 8532 O O . ARG B 1 571 ? 19.625 19.609 17.797 1 89.44 571 ARG B O 1
ATOM 8539 N N . SER B 1 572 ? 19.719 21 16.109 1 91.5 572 SER B N 1
ATOM 8540 C CA . SER B 1 572 ? 19.719 22.141 17.031 1 91.5 572 SER B CA 1
ATOM 8541 C C . SER B 1 572 ? 18.312 22.438 17.562 1 91.5 572 SER B C 1
ATOM 8543 O O . SER B 1 572 ? 18.156 23.172 18.516 1 91.5 572 SER B O 1
ATOM 8545 N N . VAL B 1 573 ? 17.359 21.844 16.969 1 94.88 573 VAL B N 1
ATOM 8546 C CA . VAL B 1 573 ? 15.977 22.031 17.406 1 94.88 573 VAL B CA 1
ATOM 8547 C C . VAL B 1 573 ? 15.633 21.031 18.5 1 94.88 573 VAL B C 1
ATOM 8549 O O . VAL B 1 573 ? 15.555 19.828 18.234 1 94.88 573 VAL B O 1
ATOM 8552 N N . SER B 1 574 ? 15.414 21.484 19.641 1 93.38 574 SER B N 1
ATOM 8553 C CA . SER B 1 574 ? 15.008 20.641 20.75 1 93.38 574 SER B CA 1
ATOM 8554 C C . SER B 1 574 ? 13.562 20.906 21.141 1 93.38 574 SER B C 1
ATOM 8556 O O . SER B 1 574 ? 13.016 21.969 20.844 1 93.38 574 SER B O 1
ATOM 8558 N N . PHE B 1 575 ? 13.008 19.938 21.844 1 93.75 575 PHE B N 1
ATOM 8559 C CA . PHE B 1 575 ? 11.641 20.047 22.328 1 93.75 575 PHE B CA 1
ATOM 8560 C C . PHE B 1 575 ? 11.484 21.25 23.25 1 93.75 575 PHE B C 1
ATOM 8562 O O . PHE B 1 575 ? 10.539 22.031 23.109 1 93.75 575 PHE B O 1
ATOM 8569 N N . GLY B 1 576 ? 12.398 21.391 24.125 1 95.06 576 GLY B N 1
ATOM 8570 C CA . GLY B 1 576 ? 12.344 22.484 25.094 1 95.06 576 GLY B CA 1
ATOM 8571 C C . GLY B 1 576 ? 12.445 23.859 24.453 1 95.06 576 GLY B C 1
ATOM 8572 O O . GLY B 1 576 ? 11.742 24.781 24.844 1 95.06 576 GLY B O 1
ATOM 8573 N N . TRP B 1 577 ? 13.32 23.938 23.531 1 95.25 577 TRP B N 1
ATOM 8574 C CA . TRP B 1 577 ? 13.469 25.203 22.828 1 95.25 577 TRP B CA 1
ATOM 8575 C C . TRP B 1 577 ? 12.188 25.562 22.094 1 95.25 577 TRP B C 1
ATOM 8577 O O . TRP B 1 577 ? 11.727 26.703 22.156 1 95.25 577 TRP B O 1
ATOM 8587 N N . TYR B 1 578 ? 11.672 24.625 21.359 1 97.06 578 TYR B N 1
ATOM 8588 C CA . TYR B 1 578 ? 10.445 24.844 20.609 1 97.06 578 TYR B CA 1
ATOM 8589 C C . TYR B 1 578 ? 9.305 25.25 21.531 1 97.06 578 TYR B C 1
ATOM 8591 O O . TYR B 1 578 ? 8.539 26.172 21.234 1 97.06 578 TYR B O 1
ATOM 8599 N N . ALA B 1 579 ? 9.164 24.625 22.672 1 96.81 579 ALA B N 1
ATOM 8600 C CA . ALA B 1 579 ? 8.086 24.859 23.625 1 96.81 579 ALA B CA 1
ATOM 8601 C C . ALA B 1 579 ? 8.18 26.281 24.203 1 96.81 579 ALA B C 1
ATOM 8603 O O . ALA B 1 579 ? 7.152 26.922 24.453 1 96.81 579 ALA B O 1
ATOM 8604 N N . ARG B 1 580 ? 9.367 26.781 24.328 1 95.62 580 ARG B N 1
ATOM 8605 C CA . ARG B 1 580 ? 9.562 28.094 24.938 1 95.62 580 ARG B CA 1
ATOM 8606 C C . ARG B 1 580 ? 9.453 29.203 23.906 1 95.62 580 ARG B C 1
ATOM 8608 O O . ARG B 1 580 ? 8.914 30.281 24.188 1 95.62 580 ARG B O 1
ATOM 8615 N N . ARG B 1 581 ? 9.922 28.906 22.766 1 95.25 581 ARG B N 1
ATOM 8616 C CA . ARG B 1 581 ? 10.133 30 21.812 1 95.25 581 ARG B CA 1
ATOM 8617 C C . ARG B 1 581 ? 9.047 30.016 20.75 1 95.25 581 ARG B C 1
ATOM 8619 O O . ARG B 1 581 ? 8.766 31.062 20.141 1 95.25 581 ARG B O 1
ATOM 8626 N N . VAL B 1 582 ? 8.484 28.891 20.453 1 96.88 582 VAL B N 1
ATOM 8627 C CA . VAL B 1 582 ? 7.598 28.797 19.297 1 96.88 582 VAL B CA 1
ATOM 8628 C C . VAL B 1 582 ? 6.168 28.531 19.766 1 96.88 582 VAL B C 1
ATOM 8630 O O . VAL B 1 582 ? 5.23 29.188 19.312 1 96.88 582 VAL B O 1
ATOM 8633 N N . THR B 1 583 ? 5.914 27.703 20.703 1 97.81 583 THR B N 1
ATOM 8634 C CA . THR B 1 583 ? 4.617 27.188 21.141 1 97.81 583 THR B CA 1
ATOM 8635 C C . THR B 1 583 ? 3.697 28.344 21.547 1 97.81 583 THR B C 1
ATOM 8637 O O . THR B 1 583 ? 2.523 28.375 21.172 1 97.81 583 THR B O 1
ATOM 8640 N N . PRO B 1 584 ? 4.18 29.344 22.344 1 97.75 584 PRO B N 1
ATOM 8641 C CA . PRO B 1 584 ? 3.264 30.406 22.75 1 97.75 584 PRO B CA 1
ATOM 8642 C C . PRO B 1 584 ? 2.684 31.172 21.562 1 97.75 584 PRO B C 1
ATOM 8644 O O . PRO B 1 584 ? 1.484 31.469 21.547 1 97.75 584 PRO B O 1
ATOM 8647 N N . TRP B 1 585 ? 3.49 31.438 20.641 1 97.5 585 TRP B N 1
ATOM 8648 C CA . TRP B 1 585 ? 3.033 32.188 19.484 1 97.5 585 TRP B CA 1
ATOM 8649 C C . TRP B 1 585 ? 2.213 31.328 18.531 1 97.5 585 TRP B C 1
ATOM 8651 O O . TRP B 1 585 ? 1.271 31.812 17.906 1 97.5 585 TRP B O 1
ATOM 8661 N N . ALA B 1 586 ? 2.66 30.047 18.359 1 97.94 586 ALA B N 1
ATOM 8662 C CA . ALA B 1 586 ? 1.858 29.109 17.578 1 97.94 586 ALA B CA 1
ATOM 8663 C C . ALA B 1 586 ? 0.458 28.969 18.156 1 97.94 586 ALA B C 1
ATOM 8665 O O . ALA B 1 586 ? -0.523 28.859 17.422 1 97.94 586 ALA B O 1
ATOM 8666 N N . THR B 1 587 ? 0.38 28.953 19.5 1 98.44 587 THR B N 1
ATOM 8667 C CA . THR B 1 587 ? -0.908 28.859 20.188 1 98.44 587 THR B CA 1
ATOM 8668 C C . THR B 1 587 ? -1.745 30.109 19.922 1 98.44 587 THR B C 1
ATOM 8670 O O . THR B 1 587 ? -2.949 30.016 19.688 1 98.44 587 THR B O 1
ATOM 8673 N N . ALA B 1 588 ? -1.14 31.266 20 1 98.25 588 ALA B N 1
ATOM 8674 C CA . ALA B 1 588 ? -1.843 32.5 19.688 1 98.25 588 ALA B CA 1
ATOM 8675 C C . ALA B 1 588 ? -2.385 32.5 18.266 1 98.25 588 ALA B C 1
ATOM 8677 O O . ALA B 1 588 ? -3.504 32.938 18.016 1 98.25 588 ALA B O 1
ATOM 8678 N N . GLY B 1 589 ? -1.532 32.031 17.359 1 98.38 589 GLY B N 1
ATOM 8679 C CA . GLY B 1 589 ? -1.99 31.875 15.984 1 98.38 589 GLY B CA 1
ATOM 8680 C C . GLY B 1 589 ? -3.152 30.922 15.836 1 98.38 589 GLY B C 1
ATOM 8681 O O . GLY B 1 589 ? -4.121 31.219 15.133 1 98.38 589 GLY B O 1
ATOM 8682 N N . TYR B 1 590 ? -3.025 29.734 16.484 1 98.38 590 TYR B N 1
ATOM 8683 C CA . TYR B 1 590 ? -4.07 28.719 16.484 1 98.38 590 TYR B CA 1
ATOM 8684 C C . TYR B 1 590 ? -5.398 29.312 16.969 1 98.38 590 TYR B C 1
ATOM 8686 O O . TYR B 1 590 ? -6.43 29.109 16.312 1 98.38 590 TYR B O 1
ATOM 8694 N N . LEU B 1 591 ? -5.398 30.094 18.031 1 98.12 591 LEU B N 1
ATOM 8695 C CA . LEU B 1 591 ? -6.602 30.703 18.594 1 98.12 591 LEU B CA 1
ATOM 8696 C C . LEU B 1 591 ? -7.117 31.828 17.703 1 98.12 591 LEU B C 1
ATOM 8698 O O . LEU B 1 591 ? -8.328 32.031 17.594 1 98.12 591 LEU B O 1
ATOM 8702 N N . ALA B 1 592 ? -6.203 32.531 17.125 1 98.25 592 ALA B N 1
ATOM 8703 C CA . ALA B 1 592 ? -6.605 33.594 16.203 1 98.25 592 ALA B CA 1
ATOM 8704 C C . ALA B 1 592 ? -7.348 33.031 15 1 98.25 592 ALA B C 1
ATOM 8706 O O . ALA B 1 592 ? -8.328 33.594 14.531 1 98.25 592 ALA B O 1
ATOM 8707 N N . GLY B 1 593 ? -6.801 31.906 14.469 1 98.19 593 GLY B N 1
ATOM 8708 C CA . GLY B 1 593 ? -7.492 31.25 13.375 1 98.19 593 GLY B CA 1
ATOM 8709 C C . GLY B 1 593 ? -8.867 30.75 13.75 1 98.19 593 GLY B C 1
ATOM 8710 O O . GLY B 1 593 ? -9.828 30.891 12.984 1 98.19 593 GLY B O 1
ATOM 8711 N N . LEU B 1 594 ? -8.977 30.156 14.914 1 97.38 594 LEU B N 1
ATOM 8712 C CA . LEU B 1 594 ? -10.258 29.688 15.414 1 97.38 594 LEU B CA 1
ATOM 8713 C C . LEU B 1 594 ? -11.25 30.844 15.555 1 97.38 594 LEU B C 1
ATOM 8715 O O . LEU B 1 594 ? -12.406 30.719 15.141 1 97.38 594 LEU B O 1
ATOM 8719 N N . ALA B 1 595 ? -10.836 31.969 16.094 1 97 595 ALA B N 1
ATOM 8720 C CA . ALA B 1 595 ? -11.672 33.156 16.25 1 97 595 ALA B CA 1
ATOM 8721 C C . ALA B 1 595 ? -12.086 33.719 14.898 1 97 595 ALA B C 1
ATOM 8723 O O . ALA B 1 595 ? -13.219 34.188 14.734 1 97 595 ALA B O 1
ATOM 8724 N N . ALA B 1 596 ? -11.148 33.688 14.031 1 97.44 596 ALA B N 1
ATOM 8725 C CA . ALA B 1 596 ? -11.438 34.188 12.688 1 97.44 596 ALA B CA 1
ATOM 8726 C C . ALA B 1 596 ? -12.539 33.375 12.023 1 97.44 596 ALA B C 1
ATOM 8728 O O . ALA B 1 596 ? -13.398 33.906 11.328 1 97.44 596 ALA B O 1
ATOM 8729 N N . TYR B 1 597 ? -12.453 32.062 12.125 1 97.12 597 TYR B N 1
ATOM 8730 C CA . TYR B 1 597 ? -13.484 31.203 11.555 1 97.12 597 TYR B CA 1
ATOM 8731 C C . TYR B 1 597 ? -14.852 31.531 12.125 1 97.12 597 TYR B C 1
ATOM 8733 O O . TYR B 1 597 ? -15.828 31.672 11.391 1 97.12 597 TYR B O 1
ATOM 8741 N N . VAL B 1 598 ? -14.945 31.672 13.477 1 94.5 598 VAL B N 1
ATOM 8742 C CA . VAL B 1 598 ? -16.203 31.953 14.156 1 94.5 598 VAL B CA 1
ATOM 8743 C C . VAL B 1 598 ? -16.75 33.312 13.711 1 94.5 598 VAL B C 1
ATOM 8745 O O . VAL B 1 598 ? -17.938 33.469 13.445 1 94.5 598 VAL B O 1
ATOM 8748 N N . ALA B 1 599 ? -15.875 34.281 13.586 1 94.69 599 ALA B N 1
ATOM 8749 C CA . ALA B 1 599 ? -16.266 35.625 13.148 1 94.69 599 ALA B CA 1
ATOM 8750 C C . ALA B 1 599 ? -16.781 35.594 11.711 1 94.69 599 ALA B C 1
ATOM 8752 O O . ALA B 1 599 ? -17.766 36.25 11.391 1 94.69 599 ALA B O 1
ATOM 8753 N N . GLN B 1 600 ? -16.031 34.812 10.914 1 94 600 GLN B N 1
ATOM 8754 C CA . GLN B 1 600 ? -16.422 34.688 9.516 1 94 600 GLN B CA 1
ATOM 8755 C C . GLN B 1 600 ? -17.812 34.094 9.383 1 94 600 GLN B C 1
ATOM 8757 O O . GLN B 1 600 ? -18.609 34.5 8.539 1 94 600 GLN B O 1
ATOM 8762 N N . GLN B 1 601 ? -18.062 33.062 10.117 1 89.31 601 GLN B N 1
ATOM 8763 C CA . GLN B 1 601 ? -19.359 32.375 10.047 1 89.31 601 GLN B CA 1
ATOM 8764 C C . GLN B 1 601 ? -20.469 33.312 10.539 1 89.31 601 GLN B C 1
ATOM 8766 O O . GLN B 1 601 ? -21.594 33.25 10.008 1 89.31 601 GLN B O 1
ATOM 8771 N N . GLN B 1 602 ? -20.234 34.156 11.461 1 86 602 GLN B N 1
ATOM 8772 C CA . GLN B 1 602 ? -21.219 35.125 11.953 1 86 602 GLN B CA 1
ATOM 8773 C C . GLN B 1 602 ? -21.547 36.156 10.891 1 86 602 GLN B C 1
ATOM 8775 O O . GLN B 1 602 ? -22.703 36.562 10.719 1 86 602 GLN B O 1
ATOM 8780 N N . VAL B 1 603 ? -20.5 36.5 10.234 1 85.75 603 VAL B N 1
ATOM 8781 C CA . VAL B 1 603 ? -20.672 37.5 9.188 1 85.75 603 VAL B CA 1
ATOM 8782 C C . VAL B 1 603 ? -21.484 36.938 8.031 1 85.75 603 VAL B C 1
ATOM 8784 O O . VAL B 1 603 ? -22.359 37.594 7.477 1 85.75 603 VAL B O 1
ATOM 8787 N N . MET B 1 604 ? -21.141 35.719 7.66 1 82.75 604 MET B N 1
ATOM 8788 C CA . MET B 1 604 ? -21.828 35.062 6.555 1 82.75 604 MET B CA 1
ATOM 8789 C C . MET B 1 604 ? -23.297 34.812 6.902 1 82.75 604 MET B C 1
ATOM 8791 O O . MET B 1 604 ? -24.172 34.938 6.043 1 82.75 604 MET B O 1
ATOM 8795 N N . THR B 1 605 ? -23.562 34.406 8.117 1 76.94 605 THR B N 1
ATOM 8796 C CA . THR B 1 605 ? -24.938 34.219 8.562 1 76.94 605 THR B CA 1
ATOM 8797 C C . THR B 1 605 ? -25.703 35.531 8.594 1 76.94 605 THR B C 1
ATOM 8799 O O . THR B 1 605 ? -26.875 35.594 8.211 1 76.94 605 THR B O 1
ATOM 8802 N N . ALA B 1 606 ? -25.031 36.531 9 1 76.12 606 ALA B N 1
ATOM 8803 C CA . ALA B 1 606 ? -25.656 37.875 9.023 1 76.12 606 ALA B CA 1
ATOM 8804 C C . ALA B 1 606 ? -25.938 38.375 7.617 1 76.12 606 ALA B C 1
ATOM 8806 O O . ALA B 1 606 ? -26.984 38.969 7.363 1 76.12 606 ALA B O 1
ATOM 8807 N N . ALA B 1 607 ? -25 38.125 6.793 1 74.25 607 ALA B N 1
ATOM 8808 C CA . ALA B 1 607 ? -25.172 38.562 5.406 1 74.25 607 ALA B CA 1
ATOM 8809 C C . ALA B 1 607 ? -26.312 37.781 4.738 1 74.25 607 ALA B C 1
ATOM 8811 O O . ALA B 1 607 ? -27.078 38.344 3.959 1 74.25 607 ALA B O 1
ATOM 8812 N N . ALA B 1 608 ? -26.312 36.531 4.996 1 72.06 608 ALA B N 1
ATOM 8813 C CA . ALA B 1 608 ? -27.391 35.719 4.461 1 72.06 608 ALA B CA 1
ATOM 8814 C C . ALA B 1 608 ? -28.75 36.188 5.004 1 72.06 608 ALA B C 1
ATOM 8816 O O . ALA B 1 608 ? -29.734 36.219 4.27 1 72.06 608 ALA B O 1
ATOM 8817 N N . ALA B 1 609 ? -28.812 36.531 6.285 1 69.38 609 ALA B N 1
ATOM 8818 C CA . ALA B 1 609 ? -30.031 37.031 6.906 1 69.38 609 ALA B CA 1
ATOM 8819 C C . ALA B 1 609 ? -30.422 38.375 6.301 1 69.38 609 ALA B C 1
ATOM 8821 O O . ALA B 1 609 ? -31.609 38.656 6.062 1 69.38 609 ALA B O 1
ATOM 8822 N N . ALA B 1 610 ? -29.453 39.156 6.074 1 71.25 610 ALA B N 1
ATOM 8823 C CA . ALA B 1 610 ? -29.703 40.5 5.496 1 71.25 610 ALA B CA 1
ATOM 8824 C C . ALA B 1 610 ? -30.156 40.375 4.043 1 71.25 610 ALA B C 1
ATOM 8826 O O . ALA B 1 610 ? -30.953 41.188 3.574 1 71.25 610 ALA B O 1
ATOM 8827 N N . ALA B 1 611 ? -29.484 39.469 3.316 1 68.62 611 ALA B N 1
ATOM 8828 C CA . ALA B 1 611 ? -29.812 39.281 1.908 1 68.62 611 ALA B CA 1
ATOM 8829 C C . ALA B 1 611 ? -31.156 38.562 1.756 1 68.62 611 ALA B C 1
ATOM 8831 O O . ALA B 1 611 ? -31.719 38.5 0.661 1 68.62 611 ALA B O 1
ATOM 8832 N N . GLY B 1 612 ? -31.891 38.406 2.758 1 59.06 612 GLY B N 1
ATOM 8833 C CA . GLY B 1 612 ? -33.156 37.719 2.721 1 59.06 612 GLY B CA 1
ATOM 8834 C C . GLY B 1 612 ? -33.062 36.25 2.303 1 59.06 612 GLY B C 1
ATOM 8835 O O . GLY B 1 612 ? -34.062 35.625 1.923 1 59.06 612 GLY B O 1
ATOM 8836 N N . THR B 1 613 ? -31.938 35.781 1.984 1 50.47 613 THR B N 1
ATOM 8837 C CA . THR B 1 613 ? -31.781 34.406 1.474 1 50.47 613 THR B CA 1
ATOM 8838 C C . THR B 1 613 ? -31.828 33.406 2.613 1 50.47 613 THR B C 1
ATOM 8840 O O . THR B 1 613 ? -31.094 33.531 3.602 1 50.47 613 THR B O 1
ATOM 8843 N N . THR B 1 614 ? -33 32.969 2.932 1 42.16 614 THR B N 1
ATOM 8844 C CA . THR B 1 614 ? -33.25 31.875 3.875 1 42.16 614 THR B CA 1
ATOM 8845 C C . THR B 1 614 ? -32.25 30.734 3.652 1 42.16 614 THR B C 1
ATOM 8847 O O . THR B 1 614 ? -32.094 30.281 2.523 1 42.16 614 THR B O 1
ATOM 8850 N N . THR B 1 615 ? -31.391 30.656 4.277 1 44.88 615 THR B N 1
ATOM 8851 C CA . THR B 1 615 ? -30.469 29.531 4.113 1 44.88 615 THR B CA 1
ATOM 8852 C C . THR B 1 615 ? -31.234 28.219 4.02 1 44.88 615 THR B C 1
ATOM 8854 O O . THR B 1 615 ? -32.344 28.094 4.531 1 44.88 615 THR B O 1
ATOM 8857 N N . ALA B 1 616 ? -30.828 27.391 3.221 1 41.72 616 ALA B N 1
ATOM 8858 C CA . ALA B 1 616 ? -31.5 26.109 2.959 1 41.72 616 ALA B CA 1
ATOM 8859 C C . ALA B 1 616 ? -31.812 25.375 4.258 1 41.72 616 ALA B C 1
ATOM 8861 O O . ALA B 1 616 ? -32.781 24.625 4.34 1 41.72 616 ALA B O 1
ATOM 8862 N N . ALA B 1 617 ? -31 25.484 5.23 1 42.16 617 ALA B N 1
ATOM 8863 C CA . ALA B 1 617 ? -31.25 24.844 6.52 1 42.16 617 ALA B CA 1
ATOM 8864 C C . ALA B 1 617 ? -32.406 25.516 7.246 1 42.16 617 ALA B C 1
ATOM 8866 O O . ALA B 1 617 ? -33.25 24.828 7.855 1 42.16 617 ALA B O 1
ATOM 8867 N N . GLU B 1 618 ? -32.594 26.734 7.039 1 43.88 618 GLU B N 1
ATOM 8868 C CA . GLU B 1 618 ? -33.719 27.422 7.66 1 43.88 618 GLU B CA 1
ATOM 8869 C C . GLU B 1 618 ? -35 27.172 6.887 1 43.88 618 GLU B C 1
ATOM 8871 O O . GLU B 1 618 ? -36.062 27.016 7.48 1 43.88 618 GLU B O 1
ATOM 8876 N N . ALA B 1 619 ? -34.938 27.109 5.629 1 38.94 619 ALA B N 1
ATOM 8877 C CA . ALA B 1 619 ? -36.094 26.75 4.832 1 38.94 619 ALA B CA 1
ATOM 8878 C C . ALA B 1 619 ? -36.531 25.312 5.094 1 38.94 619 ALA B C 1
ATOM 8880 O O . ALA B 1 619 ? -37.719 25.016 5.219 1 38.94 619 ALA B O 1
ATOM 8881 N N . ALA B 1 620 ? -35.594 24.406 5.273 1 39.41 620 ALA B N 1
ATOM 8882 C CA . ALA B 1 620 ? -35.906 23 5.566 1 39.41 620 ALA B CA 1
ATOM 8883 C C . ALA B 1 620 ? -36.5 22.859 6.961 1 39.41 620 ALA B C 1
ATOM 8885 O O . ALA B 1 620 ? -37.375 22.031 7.18 1 39.41 620 ALA B O 1
ATOM 8886 N N . ALA B 1 621 ? -36.125 23.625 7.91 1 38.94 621 ALA B N 1
ATOM 8887 C CA . ALA B 1 621 ? -36.719 23.609 9.234 1 38.94 621 ALA B CA 1
ATOM 8888 C C . ALA B 1 621 ? -38.188 24.094 9.172 1 38.94 621 ALA B C 1
ATOM 8890 O O . ALA B 1 621 ? -39.031 23.578 9.883 1 38.94 621 ALA B O 1
ATOM 8891 N N . VAL B 1 622 ? -38.469 24.922 8.281 1 41.81 622 VAL B N 1
ATOM 8892 C CA . VAL B 1 622 ? -39.844 25.391 8.172 1 41.81 622 VAL B CA 1
ATOM 8893 C C . VAL B 1 622 ? -40.719 24.312 7.539 1 41.81 622 VAL B C 1
ATOM 8895 O O . VAL B 1 622 ? -41.875 24.125 7.941 1 41.81 622 VAL B O 1
ATOM 8898 N N . LEU B 1 623 ? -40.125 23.641 6.586 1 35.84 623 LEU B N 1
ATOM 8899 C CA . LEU B 1 623 ? -40.969 22.641 5.953 1 35.84 623 LEU B CA 1
ATOM 8900 C C . LEU B 1 623 ? -41.219 21.453 6.895 1 35.84 623 LEU B C 1
ATOM 8902 O O . LEU B 1 623 ? -42.219 20.75 6.773 1 35.84 623 LEU B O 1
ATOM 8906 N N . VAL B 1 624 ? -40.25 21.156 7.719 1 37.94 624 VAL B N 1
ATOM 8907 C CA . VAL B 1 624 ? -40.469 20.047 8.633 1 37.94 624 VAL B CA 1
ATOM 8908 C C . VAL B 1 624 ? -41.312 20.5 9.812 1 37.94 624 VAL B C 1
ATOM 8910 O O . VAL B 1 624 ? -41.906 19.672 10.508 1 37.94 624 VAL B O 1
ATOM 8913 N N . SER B 1 625 ? -41.406 21.719 10.086 1 32.31 625 SER B N 1
ATOM 8914 C CA . SER B 1 625 ? -42.375 22.109 11.094 1 32.31 625 SER B CA 1
ATOM 8915 C C . SER B 1 625 ? -43.781 22.109 10.508 1 32.31 625 SER B C 1
ATOM 8917 O O . SER B 1 625 ? -44.781 21.922 11.242 1 32.31 625 SER B O 1
#

InterPro domains:
  IPR004680 Citrate transporter-like domain [PF03600] (147-534)
  IPR045016 Na(+)/H(+) antiporter NhaD-like [PTHR43269] (27-613)

Solvent-accessible surface area (backbone atoms only — not comparable to full-atom values): 68969 Å² total; per-residue (Å²): 141,82,86,76,78,86,81,90,75,93,71,94,89,73,87,89,86,72,94,85,86,90,77,91,80,93,84,90,93,86,91,70,96,81,93,83,95,80,91,93,79,93,88,86,93,88,92,84,88,90,83,88,86,80,82,76,82,75,79,79,77,76,79,74,76,76,74,82,75,72,73,68,74,74,70,72,72,71,73,65,49,72,69,42,51,63,61,52,48,70,71,82,62,53,74,66,54,55,49,52,49,45,50,50,36,50,49,43,44,48,49,50,48,47,52,52,48,47,52,51,47,52,46,63,76,34,42,68,57,41,38,75,37,44,69,60,50,47,51,52,50,48,53,52,37,48,50,51,44,73,42,16,82,78,69,59,46,59,47,30,26,46,23,21,38,39,19,40,52,41,45,37,51,49,26,64,52,63,32,62,69,56,36,54,56,52,48,39,54,44,43,15,60,47,42,42,49,50,46,25,48,53,27,50,47,32,40,52,37,42,21,51,74,48,48,24,59,53,63,64,57,69,67,65,78,61,86,39,51,53,49,37,50,51,48,50,32,51,51,32,22,57,47,2,31,66,33,36,24,46,60,40,31,53,55,50,46,56,46,38,63,58,41,36,70,50,62,66,43,34,47,51,50,46,52,45,30,31,38,15,8,26,22,20,5,31,19,27,43,62,0,21,72,52,27,30,46,34,36,69,73,48,40,36,50,61,67,63,38,35,66,60,26,42,61,19,29,49,38,26,36,45,47,28,50,53,48,39,55,74,64,34,62,70,35,57,51,85,66,78,69,64,56,55,60,70,82,68,75,67,74,70,73,76,71,74,72,76,77,81,80,77,73,85,70,80,76,81,88,83,85,81,80,84,84,84,79,83,79,82,78,82,79,79,78,78,78,75,76,73,72,72,70,75,72,67,78,65,73,58,69,62,13,57,49,43,27,51,51,39,54,46,33,60,64,39,20,66,48,34,30,73,73,50,58,35,53,53,30,50,25,28,34,26,33,36,15,50,50,39,49,43,54,35,54,54,46,56,88,50,81,88,56,60,73,70,34,60,70,45,22,50,38,67,39,66,55,56,58,52,46,23,51,52,12,39,46,48,31,46,43,41,40,35,77,70,45,52,28,40,54,49,36,54,58,47,40,71,75,34,78,44,55,68,55,45,22,48,50,48,5,60,46,7,24,71,35,59,36,56,58,51,50,54,42,47,59,46,26,50,54,55,88,83,49,41,63,60,27,69,48,49,54,39,34,31,42,24,28,34,38,20,14,43,40,29,50,73,4,25,68,28,27,44,47,47,35,71,76,35,78,83,48,44,67,68,56,38,52,70,71,41,18,63,37,36,44,51,4,48,52,47,12,53,50,42,39,55,51,48,51,52,50,51,52,48,47,33,60,70,68,65,47,66,47,69,69,57,51,49,51,57,72,73,100,142,75,87,70,76,91,88,89,74,85,91,84,90,84,94,82,92,72,100,74,94,70,95,92,79,92,82,95,91,89,92,82,87,84,93,85,94,83,88,90,83,87,87,85,79,74,91,81,78,86,79,87,82,85,86,77,83,73,80,80,80,75,74,76,77,79,77,84,76,74,73,69,77,73,70,73,74,74,74,70,50,71,71,45,54,64,64,52,49,72,70,83,62,51,74,66,55,54,48,52,48,47,51,50,36,50,48,42,43,47,50,49,48,46,51,52,47,47,50,52,48,52,46,63,77,35,42,70,57,41,40,74,37,44,68,60,51,46,50,51,50,49,52,52,37,50,51,50,43,72,42,15,83,78,70,58,44,58,45,31,28,46,23,20,37,39,19,40,52,43,45,36,52,48,25,63,52,64,32,62,70,56,36,52,57,52,47,40,54,45,43,15,59,46,42,41,50,49,46,23,48,55,26,50,46,34,40,51,36,40,20,51,73,47,48,25,59,52,63,65,57,68,66,65,80,63,86,39,50,54,48,37,50,51,48,52,32,51,52,32,22,58,46,1,31,67,33,37,25,46,61,40,32,53,55,51,46,56,47,38,64,56,40,36,70,51,64,66,43,36,46,52,51,44,51,44,30,31,38,16,9,28,22,19,4,31,20,28,42,63,0,20,73,52,27,31,46,35,35,69,74,48,38,36,50,60,69,63,38,36,66,59,26,42,60,20,29,50,39,26,37,47,48,28,50,53,49,38,56,72,65,33,64,70,36,57,51,83,64,77,69,64,56,55,61,70,83,67,74,66,72,72,71,76,68,74,70,75,73,72,77,73,79,69,82,68,77,85,80,83,86,81,85,80,86,86,84,82,81,84,78,82,80,81,78,78,80,78,76,76,72,73,70,74,75,64,79,64,72,56,68,62,13,57,50,41,28,51,49,37,54,48,35,61,64,39,20,66,50,34,30,74,73,50,58,35,53,52,31,50,24,28,34,26,31,38,14,50,51,40,49,42,54,34,54,56,45,56,89,50,80,86,56,60,73,71,35,60,70,45,23,51,39,68,38,67,55,56,58,52,46,22,50,52,11,39,45,48,31,45,42,41,39,34,78,70,44,53,28,40,52,48,35,54,55,47,41,70,75,35,79,44,56,67,55,46,21,49,51,48,7,59,47,7,22,70,36,58,34,55,58,52,50,54,42,48,58,47,26,50,54,54,89,84,50,41,62,59,29,70,49,49,53,38,35,31,41,24,28,35,38,19,13,44,38,28,50,73,4,26,69,29,27,44,48,46,37,71,76,36,78,84,48,43,69,68,57,40,52,70,71,42,17,64,37,36,44,52,4,50,52,48,12,55,50,44,39,56,51,49,52,51,49,51,52,48,47,33,59,70,68,65,48,66,48,68,68,58,50,50,52,56,70,73,100

Nearest PDB structures (foldseek):
  6okz-assembly2_A  TM=6.688E-01  e=1.189E-07  Vibrio cholerae O1 biovar El Tor str. N16961
  4f35-assembly2_B  TM=6.579E-01  e=3.509E-06  Vibrio cholerae
  8w6t-assembly1_B  TM=6.880E-01  e=8.865E-06  Homo sapiens
  7qha-assembly1_B  TM=5.222E-01  e=9.503E-04  Photobacterium profundum SS9
  6okz-assembly2_A  TM=6.686E-01  e=6.387E-08  Vibrio cholerae O1 biovar El Tor str. N16961